Protein 7SNE (pdb70)

CATH classification: 3.90.210.10

Secondary structure (DSSP, 8-state):
---SEEEEEESS-HHHHHHH-EE-SSSB--HHHHHTTSSSTTTTS-BSEEEEES-HHHHHHHHHHHHHHHHHHHHTTSS---EEEEEEEEE--TTEEEHHHHHHHHHHHH--STTTSS--TTTTTTTEEEEESEE-GGGEEEEEEEEE-TTT--EEEEEEE-TT--------BSS-----/-PPPSEEEEEESS-HHHHHHH-EE-SSSB--HHHHHTTSSSTTTTS-BSEEEEES-HHHHHHHHHHHHHHHHHHHHHTSS---EEEEEEEEE--TTEEEHHHHHHHHHHHHS-HHHHHHTTSTTTTTTEEEEESEE-GGGEEEEEEEEE-TTT--EEEEEEE-TT--------BSS-----/-PPPSEEEEEESS-HHHHHHH-EE-SSSB--HHHHHTTSSSTTTTS-BSEEEEES-HHHHHHHHHHHHHHHHHHHHTT---SSEEEEEEEEE--TTEEEHHHHHHHHHHHH--GGG---SS-SS--TTEEEEESEE-GGGEEEEEEEEE-TTT--EEEEEEE-TT--------BSS----/-PPPSEEEEEESS-HHHHHHH-EE-SSSB--HHHHHTTSSSTTTTS-BSEEEEES-HHHHHHHHHHHHHHHHHHHHHS---SSEEEEEEEEE--TTEEEHHHHHHHHHHHH--GGG---SS-SS--TTEEEEESEE-GGGEEEEEEEEE-TTT--EEEEEEE-TT--------BSS-----

InterPro domains:
  IPR003898 Bordetella pertussis toxin A [PF02917] (36-268)
  IPR003898 Bordetella pertussis toxin A [PR01395] (35-58)
  IPR003898 Bordetella pertussis toxin A [PR01395] (75-95)
  IPR003898 Bordetella pertussis toxin A [PR01395] (112-133)
  IPR003898 Bordetella pertussis toxin A [PR01395] (159-183)
  IPR003898 Bordetella pertussis toxin A [PR01395] (188-212)
  IPR003898 Bordetella pertussis toxin A [PR01395] (235-252)

GO terms:
  GO:0141104 symbiont-mediated activation of host G protein-coupled receptor signal transduction (P, EXP)

Organism: Bordetella pertussis (strain Tohama I / ATCC BAA-589 / NCTC 13251) (NCBI:txid257313)

Radius of gyration: 31.83 Å; Cα contacts (8 Å, |Δi|>4): 1635; chains: 4; bounding box: 55×94×97 Å

Nearest PDB structures (foldseek):
  7skk-assembly2_B  TM=9.875E-01  e=7.026E-40  Bordetella pertussis
  7sky-assembly4_D  TM=9.890E-01  e=5.753E-39  Bordetella pertussis
  6ro0-assembly1_A  TM=9.186E-01  e=8.438E-35  Bordetella pertussis
  6ro0-assembly1_G  TM=9.194E-01  e=9.623E-35  Bordetella pertussis
  1bcp-assembly1_A  TM=9.148E-01  e=1.094E-33  Bordetella pertussis

B-factor: mean 13.51, std 10.19, range [3.45, 86.21]

Foldseek 3Di:
DFAQKWKDKDQDDCVCCLAANDFQQADADDLVCVVVPAQPDVHVSHYQWDKTFPDLVVNVVVQVVVLVVLLVCVVVVNHLSKGKMKMWMFGAAAQKFQSQQQVQVCCVVPNDCVCNPPPDCVRRSNTMIIRGRGRGSQGTFKMKMWIARSHPRDIDIDMGGRPNHDDDDHGYRPHHDDDD/DFFAFKWKDKDQDDCVCCLAANDFQQADADDLVCVVVPAQPDVHVSHYQWDKIFPDLVVNVVVQVVVLVVLLVCVVVPDHQSKGKMKMWMFGAAAQKFQSLQQVLVCCVVPNDDVCNVVSPDCPRSNTMIIRGRGRGSQGTFKMKMWIARSNVRDIDIDMDTRPNHDDDDHHYRPHHDDDD/DDFFQKWKAKDQDDCVVCLAFNDFAQADPDQLQCVVVPQCPDVHVSHYQWDKTFNDLVVNVVVVVVVQVVQLVCVVVVNHPFWGKMKMWMFGAAAQKFQSQQQVVVNCVVPNDPPNDDDPDDPDDSRGMIIRGGGGGSQGTFKMWMWIAGSPPGDIDIDIDTRPSHDPDDGGYHPHHDDD/DDFAQKWKAKDQDDCVCCLQFNDFAQADPDQLQCVVVVQCPDVHVSHYQWDKTFNDLVVNVVVLVVVQVVQVCCVPVDNHDFWGKIKMWMFGAAAQKFQSQQQVVVNCVVPNDPPNDDPPDDPDDSGGMIIRGGTGGSQGTFKMWMWTAHPPPGDIDIDIGTRPSHDDDDGGYRPHHDDDD

Sequence (722 aa):
DPPATVYRYDSRPPEDVFQNGFTTAWGNNDNVLEEHLTGRSSQVGSSSNSAFVSTSSSRRYTEVYLEHRMQEAVEAERAGRGTGHFIGYIYEVRADNNNFYGAASSYFEYVDTYGDNAGRILAGALATYQSEYLAHRRIPPENIRRVTRVYHNGITGEETTTTTEYSSNARYVSQQTRANPNPYTSRGDPPATVYRYDSRPPEDVFQNGFTTAWGNNDNVLEHLTGRSSQVGSSSNSAFVSTSSSRRYTEVYLEHRMQEAVEAERAGRGTGHFIGYIYEVRADNNFYGAASSYFEEYVDTYGDNAGRILAGALATYQSEYLAHRRIPPENIRRVTRVYHNGITGETTTTEYSNARYVSQQTRANPNPYTSRGDPPATVYRYDSRPPEEDDVFQNGFTAWGNNDNVLEHLTGGRSSSQVGSSSNSAFVSTSSSRRYTEVYLEHRMQEAVEAERAGRGTGHFIGYIYEVRADNNNFYGAASSSYFEYVVDTYGDNAGRILAGALATYQSEYLAHRRIPPPENIIRRVTRVYHHNGITGETTTTEYSNARYVSQQQTRANPNPYTSGDPPATVYRYDSRPPEDVFQNGFTAWGNNDNVLEHLTGRSSSQVGSSNSAFVSTSSSRRRYTEEVYLEHRMQEAVEAERAGRGTGHFIGYIYEVRADNNNNFYGAASSSYFEYVDTYGDNAGRILAGALATYQSEYLAHRRIPPENIRRRVTRVYHNGITGETTTTEYSNARRYVSSQQQQTRANPNPYTSR

Structure (mmCIF, N/CA/C/O backbone):
data_7SNE
#
_entry.id   7SNE
#
_cell.length_a   34.685
_cell.length_b   67.640
_cell.length_c   71.625
_cell.angle_alpha   91.550
_cell.angle_beta   90.215
_cell.angle_gamma   91.075
#
_symmetry.space_group_name_H-M   'P 1'
#
loop_
_entity.id
_entity.type
_entity.pdbx_description
1 polymer 'Pertussis toxin subunit 1'
2 non-polymer '[(2R,3S,4R,5R)-5-(6-amino-9H-purin-9-yl)-3,4-dihydroxyoxolan-2-yl]methyl [(2R,3S,4R,5S)-5-(3-carbamoylanilino)-3,4-dihydroxyoxolan-2-yl]methyl dihydrogen diphosphate (non-preferred name)'
3 water water
#
loop_
_atom_site.group_PDB
_atom_site.id
_atom_site.type_symbol
_atom_site.label_atom_id
_atom_site.label_alt_id
_atom_site.label_comp_id
_atom_site.label_asym_id
_atom_site.label_entity_id
_atom_site.label_seq_id
_atom_site.pdbx_PDB_ins_code
_atom_site.Cartn_x
_atom_site.Cartn_y
_atom_site.Cartn_z
_atom_site.occupancy
_atom_site.B_iso_or_equiv
_atom_site.auth_seq_id
_atom_site.auth_comp_id
_atom_site.auth_asym_id
_atom_site.auth_atom_id
_atom_site.pdbx_PDB_model_num
ATOM 1 N N . ASP A 1 4 ? 16.04200 26.96700 29.10300 1.000 18.52615 2 ASP A N 1
ATOM 2 C CA . ASP A 1 4 ? 14.89100 27.84700 28.92800 1.000 15.36246 2 ASP A CA 1
ATOM 3 C C . ASP A 1 4 ? 13.97800 27.28200 27.83200 1.000 12.51005 2 ASP A C 1
ATOM 4 O O . ASP A 1 4 ? 14.38100 26.41200 27.06500 1.000 16.70965 2 ASP A O 1
ATOM 13 N N . PRO A 1 5 ? 12.73600 27.75000 27.75300 1.000 12.12521 3 PRO A N 1
ATOM 14 C CA . PRO A 1 5 ? 11.87700 27.35200 26.63100 1.000 12.75623 3 PRO A CA 1
ATOM 15 C C . PRO A 1 5 ? 12.48700 27.80600 25.31800 1.000 10.23119 3 PRO A C 1
ATOM 16 O O . PRO A 1 5 ? 13.27400 28.76800 25.28200 1.000 9.85716 3 PRO A O 1
ATOM 27 N N . PRO A 1 6 ? 12.16600 27.13600 24.21800 1.000 9.49807 4 PRO A N 1
ATOM 28 C CA . PRO A 1 6 ? 12.81300 27.47800 22.94800 1.000 8.01353 4 PRO A CA 1
ATOM 29 C C . PRO A 1 6 ? 12.40800 28.84900 22.44300 1.000 6.25908 4 PRO A C 1
ATOM 30 O O . PRO A 1 6 ? 11.25900 29.26800 22.58900 1.000 7.62285 4 PRO A O 1
ATOM 41 N N . ALA A 1 7 ? 13.36600 29.53100 21.81300 1.000 6.45268 5 ALA A N 1
ATOM 42 C CA . ALA A 1 7 ? 13.10300 30.74100 21.05500 1.000 6.86428 5 ALA A CA 1
ATOM 43 C C . ALA A 1 7 ? 12.73100 30.45800 19.61400 1.000 5.94947 5 ALA A C 1
ATOM 44 O O . ALA A 1 7 ? 12.12400 31.32000 18.96400 1.000 5.97830 5 ALA A O 1
ATOM 51 N N . THR A 1 8 ? 13.04300 29.26600 19.11100 1.000 5.42923 6 THR A N 1
ATOM 52 C CA . THR A 1 8 ? 12.83900 28.93000 17.71100 1.000 5.38535 6 THR A CA 1
ATOM 53 C C . THR A 1 8 ? 12.14500 27.59000 17.62600 1.000 5.26374 6 THR A C 1
ATOM 54 O O . THR A 1 8 ? 12.52300 26.64400 18.32100 1.000 6.21464 6 THR A O 1
ATOM 65 N N . VAL A 1 9 ? 11.08500 27.53100 16.81500 1.000 4.87946 7 VAL A N 1
ATOM 66 C CA . VAL A 1 9 ? 10.40200 26.30000 16.50300 1.000 5.44195 7 VAL A CA 1
ATOM 67 C C . VAL A 1 9 ? 10.20500 26.24700 14.99400 1.000 4.16224 7 VAL A C 1
ATOM 68 O O . VAL A 1 9 ? 10.44000 27.22000 14.28000 1.000 5.81124 7 VAL A O 1
ATOM 81 N N . TYR A 1 10 ? 9.73300 25.10900 14.52200 1.000 4.17169 8 TYR A N 1
ATOM 82 C CA . TYR A 1 10 ? 9.61200 24.80600 13.11000 1.000 4.63625 8 TYR A CA 1
ATOM 83 C C . TYR A 1 10 ? 8.22700 24.22500 12.82400 1.000 3.90480 8 TYR A C 1
ATOM 84 O O . TYR A 1 10 ? 7.62000 23.56400 13.66900 1.000 4.78527 8 TYR A O 1
ATOM 102 N N . ARG A 1 11 ? 7.73100 24.45700 11.61200 1.000 4.58415 9 ARG A N 1
ATOM 103 C CA . ARG A 1 11 ? 6.42600 23.90800 11.22000 1.000 4.80761 9 ARG A CA 1
ATOM 104 C C . ARG A 1 11 ? 6.46200 23.47200 9.76800 1.000 3.45169 9 ARG A C 1
ATOM 105 O O . ARG A 1 11 ? 6.77700 24.27600 8.88000 1.000 4.85810 9 ARG A O 1
ATOM 126 N N . TYR A 1 12 ? 6.12900 22.20500 9.52000 1.000 4.65620 10 TYR A N 1
ATOM 127 C CA . TYR A 1 12 ? 5.85200 21.75300 8.16900 1.000 5.30999 10 TYR A CA 1
ATOM 128 C C . TYR A 1 12 ? 4.42600 22.14200 7.78300 1.000 4.38159 10 TYR A C 1
ATOM 129 O O . TYR A 1 12 ? 3.49500 21.95700 8.56900 1.000 5.12697 10 TYR A O 1
ATOM 147 N N . ASP A 1 13 ? 4.25200 22.63600 6.55500 1.000 4.67195 11 ASP A N 1
ATOM 148 C CA . ASP A 1 13 ? 2.95300 23.00300 6.02700 1.000 4.49985 11 ASP A CA 1
ATOM 149 C C . ASP A 1 13 ? 3.03100 22.90500 4.50300 1.000 4.54820 11 ASP A C 1
ATOM 150 O O . ASP A 1 13 ? 4.11500 23.01500 3.90800 1.000 6.39900 11 ASP A O 1
ATOM 159 N N . SER A 1 14 ? 1.87500 22.67000 3.87200 1.000 5.57971 12 SER A N 1
ATOM 160 C CA . SER A 1 14 ? 1.83800 22.62600 2.42600 1.000 7.12101 12 SER A CA 1
ATOM 161 C C . SER A 1 14 ? 1.68600 24.01000 1.76400 1.000 5.63706 12 SER A C 1
ATOM 162 O O . SER A 1 14 ? 1.81000 24.13000 0.55000 1.000 7.39835 12 SER A O 1
ATOM 170 N N . ARG A 1 15 ? 1.43200 25.02000 2.56500 1.000 6.68187 13 ARG A N 1
ATOM 171 C CA . ARG A 1 15 ? 1.08700 26.31000 1.98500 1.000 5.85957 13 ARG A CA 1
ATOM 172 C C . ARG A 1 15 ? 2.33000 27.19300 1.79900 1.000 6.14292 13 ARG A C 1
ATOM 173 O O . ARG A 1 15 ? 3.24400 27.15900 2.62500 1.000 6.78665 13 ARG A O 1
ATOM 194 N N . PRO A 1 16 ? 2.34700 27.98200 0.72300 1.000 7.13997 14 PRO A N 1
ATOM 195 C CA . PRO A 1 16 ? 3.56300 28.70900 0.32400 1.000 8.00302 14 PRO A CA 1
ATOM 196 C C . PRO A 1 16 ? 3.71900 30.03000 1.05300 1.000 6.47546 14 PRO A C 1
ATOM 197 O O . PRO A 1 16 ? 2.76900 30.56500 1.64600 1.000 7.76809 14 PRO A O 1
ATOM 208 N N . PRO A 1 17 ? 4.91400 30.62100 0.97300 1.000 7.39089 15 PRO A N 1
ATOM 209 C CA . PRO A 1 17 ? 5.18000 31.85200 1.72000 1.000 7.12575 15 PRO A CA 1
ATOM 210 C C . PRO A 1 17 ? 4.39800 33.05600 1.23200 1.000 8.07754 15 PRO A C 1
ATOM 211 O O . PRO A 1 17 ? 4.20400 33.97900 2.02200 1.000 7.94854 15 PRO A O 1
ATOM 222 N N . GLU A 1 18 ? 3.94300 33.09700 -0.02100 1.000 9.75411 16 GLU A N 1
ATOM 223 C CA . GLU A 1 18 ? 3.08100 34.20200 -0.43900 1.000 10.53037 16 GLU A CA 1
ATOM 224 C C . GLU A 1 18 ? 1.85800 34.32300 0.46200 1.000 11.37696 16 GLU A C 1
ATOM 225 O O . GLU A 1 18 ? 1.32600 35.42500 0.65200 1.000 11.45790 16 GLU A O 1
ATOM 237 N N . ASP A 1 19 ? 1.38600 33.19900 0.99500 1.000 9.44860 17 ASP A N 1
ATOM 238 C CA . ASP A 1 19 ? 0.32900 33.19800 1.99900 1.000 8.46629 17 ASP A CA 1
ATOM 239 C C . ASP A 1 19 ? 0.92600 33.41400 3.38600 1.000 7.16829 17 ASP A C 1
ATOM 240 O O . ASP A 1 19 ? 0.71100 34.45100 4.01700 1.000 7.76231 17 ASP A O 1
ATOM 249 N N . VAL A 1 20 ? 1.76100 32.47900 3.82800 1.000 6.83439 18 VAL A N 1
ATOM 250 C CA . VAL A 1 20 ? 2.18600 32.41600 5.22900 1.000 7.86823 18 VAL A CA 1
ATOM 251 C C . VAL A 1 20 ? 2.99700 33.64600 5.65000 1.000 6.16571 18 VAL A C 1
ATOM 252 O O . VAL A 1 20 ? 2.83400 34.15300 6.76600 1.000 6.35828 18 VAL A O 1
ATOM 265 N N . PHE A 1 21 ? 3.92000 34.12600 4.80600 1.000 5.73740 19 PHE A N 1
ATOM 266 C CA . PHE A 1 21 ? 4.76400 35.24500 5.23700 1.000 7.61291 19 PHE A CA 1
ATOM 267 C C . PHE A 1 21 ? 3.96700 36.53300 5.42700 1.000 6.02524 19 PHE A C 1
ATOM 268 O O . PHE A 1 21 ? 4.36700 37.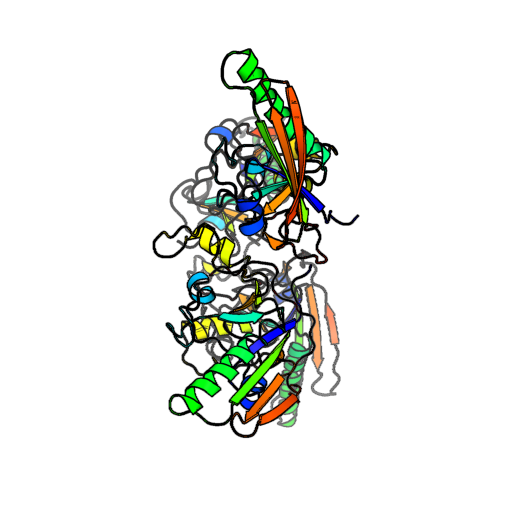40300 6.21800 1.000 7.47160 19 PHE A O 1
ATOM 285 N N . GLN A 1 22 ? 2.84600 36.68300 4.71400 1.000 7.38698 20 GLN A N 1
ATOM 286 C CA . GLN A 1 22 ? 1.97800 37.85100 4.85700 1.000 7.64071 20 GLN A CA 1
ATOM 287 C C . GLN A 1 22 ? 0.92100 37.65900 5.93600 1.000 6.98520 20 GLN A C 1
ATOM 288 O O . GLN A 1 22 ? 0.62300 38.60100 6.68400 1.000 7.98186 20 GLN A O 1
ATOM 302 N N . ASN A 1 23 ? 0.32800 36.47100 6.00000 1.000 7.30681 21 ASN A N 1
ATOM 303 C CA . ASN A 1 23 ? -0.87600 36.24700 6.78900 1.000 8.08373 21 ASN A CA 1
ATOM 304 C C . ASN A 1 23 ? -0.61500 35.48000 8.07100 1.000 7.53707 21 ASN A C 1
ATOM 305 O O . ASN A 1 23 ? -1.49500 35.43100 8.94100 1.000 9.63838 21 ASN A O 1
ATOM 316 N N . GLY A 1 24 ? 0.57700 34.92200 8.21300 1.000 6.69857 22 GLY A N 1
ATOM 317 C CA . GLY A 1 24 ? 0.89700 34.05100 9.31600 1.000 7.24768 22 GLY A CA 1
ATOM 318 C C . GLY A 1 24 ? 0.13400 32.74600 9.19200 1.000 5.72410 22 GLY A C 1
ATOM 319 O O . GLY A 1 24 ? -0.41900 32.40100 8.14700 1.000 7.81084 22 GLY A O 1
ATOM 323 N N . PHE A 1 25 ? 0.11800 32.00800 10.28900 1.000 6.28917 23 PHE A N 1
ATOM 324 C CA . PHE A 1 25 ? -0.73300 30.83700 10.40300 1.000 5.67067 23 PHE A CA 1
ATOM 325 C C . PHE A 1 25 ? -1.93800 31.18600 11.26400 1.000 5.47445 23 PHE A C 1
ATOM 326 O O . PHE A 1 25 ? -1.81000 31.86900 12.28600 1.000 7.12939 23 PHE A O 1
ATOM 343 N N . THR A 1 26 ? -3.10700 30.72300 10.84300 1.000 5.95317 24 THR A N 1
ATOM 344 C CA A THR A 1 26 ? -4.32900 30.83100 11.62700 0.696 5.46171 24 THR A CA 1
ATOM 345 C CA B THR A 1 26 ? -4.31200 30.82300 11.65200 0.304 5.48304 24 THR A CA 1
ATOM 346 C C . THR A 1 26 ? -4.83500 29.42300 11.93400 1.000 5.90718 24 THR A C 1
ATOM 347 O O . THR A 1 26 ? -4.85700 28.56400 11.05200 1.000 6.32245 24 THR A O 1
ATOM 368 N N . ALA A 1 27 ? -5.23400 29.18300 13.18500 1.000 5.79910 25 ALA A N 1
ATOM 369 C CA . ALA A 1 27 ? -5.77700 27.88200 13.56400 1.000 6.32575 25 ALA A CA 1
ATOM 370 C C . ALA A 1 27 ? -7.07800 27.60400 12.80900 1.000 6.00941 25 ALA A C 1
ATOM 371 O O . ALA A 1 27 ? -7.74700 28.50400 12.30500 1.000 7.13179 25 ALA A O 1
ATOM 378 N N . TRP A 1 28 ? -7.41300 26.31800 12.70600 1.000 5.91869 26 TRP A N 1
ATOM 379 C CA . TRP A 1 28 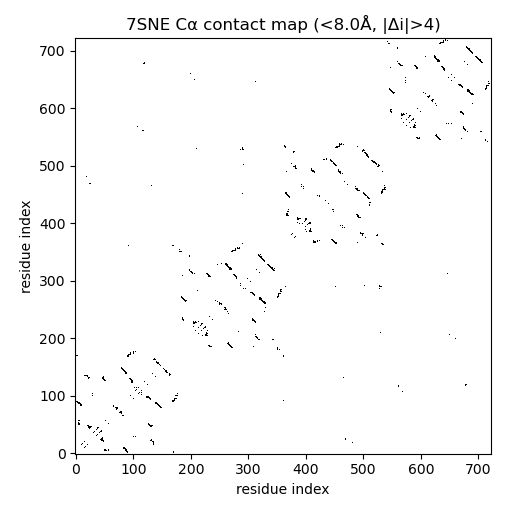? -8.64500 25.91400 12.02100 1.000 6.00225 26 TRP A CA 1
ATOM 380 C C . TRP A 1 28 ? -9.89600 26.55000 12.61700 1.000 6.53508 26 TRP A C 1
ATOM 381 O O . TRP A 1 28 ? -10.80900 26.92300 11.87400 1.000 9.85564 26 TRP A O 1
ATOM 402 N N . GLY A 1 29 ? -9.97400 26.64800 13.93400 1.000 7.69974 27 GLY A N 1
ATOM 403 C CA . GLY A 1 29 ? -11.22100 27.02300 14.55000 1.000 8.02532 27 GLY A CA 1
ATOM 404 C C . GLY A 1 29 ? -11.11800 27.30300 16.02900 1.000 9.04507 27 GLY A C 1
ATOM 405 O O . GLY A 1 29 ? -10.08300 27.75600 16.52700 1.000 8.13452 27 GLY A O 1
ATOM 409 N N . ASN A 1 30 ? -12.21600 27.06300 16.74500 1.000 8.96990 28 ASN A N 1
ATOM 410 C CA . ASN A 1 30 ? -12.33200 27.48000 18.13100 1.000 9.79929 28 ASN A CA 1
ATOM 411 C C . ASN A 1 30 ? -12.36100 26.30500 19.09100 1.000 8.86454 28 ASN A C 1
ATOM 412 O O . ASN A 1 30 ? -12.78000 26.46200 20.24000 1.000 12.67846 28 ASN A O 1
ATOM 423 N N . ASN A 1 31 ? -11.94900 25.12500 18.64000 1.000 8.38357 29 ASN A N 1
ATOM 424 C CA . ASN A 1 31 ? -11.87400 23.95800 19.52000 1.000 10.15270 29 ASN A CA 1
ATOM 425 C C . ASN A 1 31 ? -10.61600 24.05600 20.37100 1.000 10.12640 29 ASN A C 1
ATOM 426 O O . ASN A 1 31 ? -9.51400 23.71200 19.93100 1.000 7.28201 29 ASN A O 1
ATOM 437 N N . ASP A 1 32 ? -10.80000 24.48800 21.61300 1.000 11.25692 30 ASP A N 1
ATOM 438 C CA . ASP A 1 32 ? -9.70900 24.79500 22.51400 1.000 11.25902 30 ASP A CA 1
ATOM 439 C C . ASP A 1 32 ? -9.27700 23.59700 23.34300 1.000 7.80363 30 ASP A C 1
ATOM 440 O O . ASP A 1 32 ? -8.55000 23.77400 24.32300 1.000 12.20715 30 ASP A O 1
ATOM 449 N N . ASN A 1 33 ? -9.70600 22.38700 22.98800 1.000 8.79313 31 ASN A N 1
ATOM 450 C CA . ASN A 1 33 ? -9.36600 21.20200 23.77300 1.000 8.30558 31 ASN A CA 1
ATOM 451 C C . ASN A 1 33 ? -7.96600 20.68300 23.40400 1.000 7.36959 31 ASN A C 1
ATOM 452 O O . ASN A 1 33 ? -7.76400 20.14100 22.31400 1.000 6.93664 31 ASN A O 1
ATOM 463 N N . VAL A 1 34 ? -7.01200 20.80300 24.33600 1.000 7.38660 32 VAL A N 1
ATOM 464 C CA . VAL A 1 34 ? -5.61000 20.43700 24.09200 1.000 8.27670 32 VAL A CA 1
ATOM 465 C C . VAL A 1 34 ? -5.47700 18.95500 23.78500 1.000 7.71700 32 VAL A C 1
ATOM 466 O O . VAL A 1 34 ? -4.59600 18.53400 23.02300 1.000 7.42040 32 VAL A O 1
ATOM 479 N N . LEU A 1 35 ? -6.27000 18.13100 24.46600 1.000 7.18999 33 LEU A N 1
ATOM 480 C CA . LEU A 1 35 ? -6.14400 16.69000 24.31200 1.000 7.32865 33 LEU A CA 1
ATOM 481 C C . LEU A 1 35 ? -6.61000 16.26000 22.93000 1.000 6.57076 33 LEU A C 1
ATOM 482 O O . LEU A 1 35 ? -5.96900 15.42500 22.27900 1.000 7.57667 33 LEU A O 1
ATOM 498 N N . GLU A 1 36 ? -7.72700 16.81900 22.45700 1.000 7.22724 34 GLU A N 1
ATOM 499 C CA A GLU A 1 36 ? -8.18000 16.53200 21.10000 0.528 7.01183 34 GLU A CA 1
ATOM 500 C CA B GLU A 1 36 ? -8.16700 16.50900 21.10400 0.472 6.41410 34 GLU A CA 1
ATOM 501 C C . GLU A 1 36 ? -7.14100 16.95600 20.06200 1.000 5.90801 34 GLU A C 1
ATOM 502 O O . GLU A 1 36 ? -6.95900 16.27900 19.03700 1.000 6.94127 34 GLU A O 1
ATOM 525 N N . HIS A 1 37 ? -6.46700 18.08300 20.29700 1.000 6.01973 35 HIS A N 1
ATOM 526 C CA . HIS A 1 37 ? -5.43700 18.48900 19.35700 1.000 7.09762 35 HIS A CA 1
ATOM 527 C C . HIS A 1 37 ? -4.27700 17.51300 19.36500 1.000 4.86289 35 HIS A C 1
ATOM 528 O O . HIS A 1 37 ? -3.85700 17.01700 18.30700 1.000 5.60992 35 HIS A O 1
ATOM 541 N N . LEU A 1 38 ? -3.73200 17.23900 20.54300 1.000 5.65566 36 LEU A N 1
ATOM 542 C CA . LEU A 1 38 ? -2.48900 16.48400 20.58700 1.000 5.87216 36 LEU A CA 1
ATOM 543 C C . LEU A 1 38 ? -2.68100 15.05400 20.13000 1.000 5.32009 36 LEU A C 1
ATOM 544 O O . LEU A 1 38 ? -1.72500 14.46700 19.59600 1.000 6.13973 36 LEU A O 1
ATOM 560 N N . THR A 1 39 ? -3.88000 14.48800 20.30900 1.000 6.58918 37 THR A N 1
ATOM 561 C CA . THR A 1 39 ? -4.12400 13.10600 19.92500 1.000 7.68315 37 THR A CA 1
ATOM 562 C C . THR A 1 39 ? -4.61100 12.97100 18.49300 1.000 7.03866 37 THR A C 1
ATOM 563 O O . THR A 1 39 ? -4.91700 11.85400 18.06100 1.000 9.25110 37 THR A O 1
ATOM 574 N N . GLY A 1 40 ? -4.67700 14.06100 17.73800 1.000 7.19519 38 GLY A N 1
ATOM 575 C CA . GLY A 1 40 ? -4.94600 13.96300 16.32000 1.000 6.77158 38 GLY A CA 1
ATOM 576 C C . GLY A 1 40 ? -6.39900 13.95700 15.94900 1.000 7.41539 38 GLY A C 1
ATOM 577 O O . GLY A 1 40 ? -6.73700 13.43900 14.88100 1.000 9.55924 38 GLY A O 1
ATOM 581 N N . ARG A 1 41 ? -7.27100 14.51000 16.79200 1.000 7.57303 39 ARG A N 1
ATOM 582 C CA . ARG A 1 41 ? -8.69400 14.50500 16.53200 1.000 8.89253 39 ARG A CA 1
ATOM 583 C C . ARG A 1 41 ? -9.21400 15.79300 15.91300 1.000 8.66420 39 ARG A C 1
ATOM 584 O O . ARG A 1 41 ? -10.23800 15.74200 15.23700 1.000 8.95305 39 ARG A O 1
ATOM 605 N N . SER A 1 42 ? -8.54900 16.93600 16.07900 1.000 6.73516 40 SER A N 1
ATOM 606 C CA . SER A 1 42 ? -9.14600 18.22400 15.73300 1.000 7.04059 40 SER A CA 1
ATOM 607 C C . SER A 1 42 ? -8.41700 18.95700 14.61400 1.000 7.78561 40 SER A C 1
ATOM 608 O O . SER A 1 42 ? -8.78700 20.10300 14.30600 1.000 7.55304 40 SER A O 1
ATOM 616 N N . SER A 1 43 ? -7.44300 18.32700 13.96400 1.000 7.13705 41 SER A N 1
ATOM 617 C CA . SER A 1 43 ? -6.74800 18.93600 12.83900 1.000 7.87532 41 SER A CA 1
ATOM 618 C C . SER A 1 43 ? -7.41700 18.52000 11.51800 1.000 8.12731 41 SER A C 1
ATOM 619 O O . SER A 1 43 ? -8.56500 18.06600 11.49800 1.000 9.06102 41 SER A O 1
ATOM 627 N N . GLN A 1 44 ? -6.71300 18.70000 10.40000 1.000 7.10278 42 GLN A N 1
ATOM 628 C CA . GLN A 1 44 ? -7.32500 18.59700 9.07900 1.000 9.06485 42 GLN A CA 1
ATOM 629 C C . GLN A 1 44 ? -8.03100 17.25900 8.84900 1.000 9.75893 42 GLN A C 1
ATOM 630 O O . GLN A 1 44 ? -9.14500 17.23100 8.31500 1.000 10.72206 42 GLN A O 1
ATOM 644 N N . VAL A 1 45 ? -7.38600 16.13400 9.18100 1.000 9.22493 43 VAL A N 1
ATOM 645 C CA . VAL A 1 45 ? -7.97600 14.82100 8.91000 1.000 9.46282 43 VAL A CA 1
ATOM 646 C C . VAL A 1 45 ? -9.02700 14.42600 9.93700 1.000 9.58715 43 VAL A C 1
ATOM 647 O O . VAL A 1 45 ? -9.63000 13.34800 9.80300 1.000 13.87468 43 VAL A O 1
ATOM 660 N N . GLY A 1 46 ? -9.24300 15.24600 10.97000 1.000 9.21953 44 GLY A N 1
ATOM 661 C CA . GLY A 1 46 ? -10.29700 15.02000 11.94300 1.000 9.44252 44 GLY A CA 1
ATOM 662 C C . GLY A 1 46 ? -11.42100 16.04000 11.85300 1.000 10.13755 44 GLY A C 1
ATOM 663 O O . GLY A 1 46 ? -12.01700 16.21400 10.78800 1.000 12.78792 44 GLY A O 1
ATOM 667 N N . SER A 1 47 ? -11.68700 16.75000 12.95400 1.000 9.18384 45 SER A N 1
ATOM 668 C CA . SER A 1 47 ? -12.77000 17.72500 12.99100 1.000 9.79790 45 SER A CA 1
ATOM 669 C C . SER A 1 47 ? -12.38300 19.09000 12.43700 1.000 8.92883 45 SER A C 1
ATOM 670 O O . SER A 1 47 ? -13.26700 19.95100 12.31100 1.000 10.44304 45 SER A O 1
ATOM 678 N N . SER A 1 48 ? -11.10200 19.30500 12.12500 1.000 9.34389 46 SER A N 1
ATOM 679 C CA A SER A 1 48 ? -10.66400 20.50000 11.39700 0.258 6.37235 46 SER A CA 1
ATOM 680 C CA B SER A 1 48 ? -10.64700 20.49500 11.41100 0.742 9.77078 46 SER A CA 1
ATOM 681 C C . SER A 1 48 ? -11.16900 21.78000 12.06000 1.000 7.48078 46 SER A C 1
ATOM 682 O O . SER A 1 48 ? -11.65100 22.70300 11.39600 1.000 9.60974 46 SER A O 1
ATOM 697 N N . ASN A 1 49 ? -11.05500 21.84000 13.38800 1.000 7.57943 47 ASN A N 1
ATOM 698 C CA . ASN A 1 49 ? -11.54700 22.99300 14.13500 1.000 7.63955 47 ASN A CA 1
ATOM 699 C C . ASN A 1 49 ? -10.63100 23.36700 15.30300 1.000 6.51335 47 ASN A C 1
ATOM 700 O O . ASN A 1 49 ? -10.99800 24.22900 16.10800 1.000 6.76152 47 ASN A O 1
ATOM 711 N N . SER A 1 50 ? -9.42500 22.80500 15.39100 1.000 7.05003 48 SER A N 1
ATOM 712 C CA . SER A 1 50 ? -8.53600 23.10100 16.50500 1.000 5.76173 48 SER A CA 1
ATOM 713 C C . SER A 1 50 ? -8.22000 24.58800 16.58900 1.000 5.33303 48 SER A C 1
ATOM 714 O O . SER A 1 50 ? -8.04500 25.26400 15.56500 1.000 6.39175 48 SER A O 1
ATOM 722 N N . ALA A 1 51 ? -8.08100 25.07700 17.82400 1.000 5.09289 49 ALA A N 1
ATOM 723 C CA . ALA A 1 51 ? -7.61000 26.42500 18.08200 1.000 6.00104 49 ALA A CA 1
ATOM 724 C C . ALA A 1 51 ? -6.08400 26.50100 18.22200 1.000 5.11876 49 ALA A C 1
ATOM 725 O O . ALA A 1 51 ? -5.58200 27.54400 18.65300 1.000 6.03550 49 ALA A O 1
ATOM 732 N N . PHE A 1 52 ? -5.35800 25.42200 17.91100 1.000 5.15265 50 PHE A N 1
ATOM 733 C CA . PHE A 1 52 ? -3.90800 25.37900 18.08200 1.000 5.39396 50 PHE A CA 1
ATOM 734 C C . PHE A 1 52 ? -3.22800 25.14800 16.74400 1.000 3.87911 50 PHE A C 1
ATOM 735 O O . PHE A 1 52 ? -3.76500 24.48100 15.86000 1.000 5.24526 50 PHE A O 1
ATOM 752 N N . VAL A 1 53 ? -2.00300 25.64900 16.63200 1.000 4.60772 51 VAL A N 1
ATOM 753 C CA . VAL A 1 53 ? -1.13500 25.40800 15.48200 1.000 4.99295 51 VAL A CA 1
ATOM 754 C C . VAL A 1 53 ? 0.13500 24.73200 16.00300 1.000 4.06820 51 VAL A C 1
ATOM 755 O O . VAL A 1 53 ? 0.88900 25.34400 16.77000 1.000 4.98207 51 VAL A O 1
ATOM 768 N N . SER A 1 54 ? 0.34800 23.47600 15.61700 1.000 3.93162 52 SER A N 1
ATOM 769 C CA . SER A 1 54 ? 1.53200 22.75900 16.07600 1.000 4.67259 52 SER A CA 1
ATOM 770 C C . SER A 1 54 ? 2.80600 23.24800 15.39800 1.000 3.59943 52 SER A C 1
ATOM 771 O O . SER A 1 54 ? 2.84400 23.58000 14.21100 1.000 4.22935 52 SER A O 1
ATOM 779 N N . THR A 1 55 ? 3.87500 23.21200 16.19200 1.000 4.15516 53 THR A N 1
ATOM 780 C CA . THR A 1 55 ? 5.24800 23.44500 15.79500 1.000 4.32265 53 THR A CA 1
ATOM 781 C C . THR A 1 55 ? 6.12800 22.47700 16.58000 1.000 3.95312 53 THR A C 1
ATOM 782 O O . THR A 1 55 ? 5.67800 21.85000 17.54000 1.000 4.42768 53 THR A O 1
ATOM 793 N N . SER A 1 56 ? 7.40000 22.37400 16.18900 1.000 4.92472 54 SER A N 1
ATOM 794 C CA . SER A 1 56 ? 8.36600 21.54600 16.91400 1.000 4.46612 54 SER A CA 1
ATOM 795 C C . SER A 1 56 ? 9.62200 22.35000 17.24400 1.000 4.81319 54 SER A C 1
ATOM 796 O O . SER A 1 56 ? 10.12100 23.10000 16.39900 1.000 5.26584 54 SER A O 1
ATOM 804 N N . SER A 1 57 ? 10.19200 22.13800 18.43900 1.000 4.82271 55 SER A N 1
ATOM 805 C CA . SER A 1 57 ? 11.53100 22.65800 18.68500 1.000 5.65080 55 SER A CA 1
ATOM 806 C C . SER A 1 57 ? 12.59600 21.88700 17.92700 1.000 6.07278 55 SER A C 1
ATOM 807 O O . SER A 1 57 ? 13.73500 22.37000 17.83500 1.000 6.51214 55 SER A O 1
ATOM 815 N N . SER A 1 58 ? 12.24800 20.73800 17.36300 1.000 5.00374 56 SER A N 1
ATOM 816 C CA . SER A 1 58 ? 13.17600 19.88400 16.64600 1.000 6.00430 56 SER A CA 1
ATOM 817 C C . SER A 1 58 ? 12.94100 20.06400 15.15300 1.000 5.80253 56 SER A C 1
ATOM 818 O O . SER A 1 58 ? 11.90800 19.63100 14.62400 1.000 6.31306 56 SER A O 1
ATOM 826 N N . ARG A 1 59 ? 13.89800 20.69000 14.45700 1.000 5.85070 57 ARG A N 1
ATOM 827 C CA . ARG A 1 59 ? 13.75900 20.78200 13.01100 1.000 6.32237 57 ARG A CA 1
ATOM 828 C C . ARG A 1 59 ? 13.62700 19.39700 12.39000 1.000 6.35793 57 ARG A C 1
ATOM 829 O O . ARG A 1 59 ? 12.83500 19.19000 11.45800 1.000 6.88268 57 ARG A O 1
ATOM 850 N N . ARG A 1 60 ? 14.36700 18.42500 12.91300 1.000 6.33371 58 ARG A N 1
ATOM 851 C CA . ARG A 1 60 ? 14.31700 17.08300 12.35600 1.000 8.65629 58 ARG A CA 1
ATOM 852 C C . ARG A 1 60 ? 12.90000 16.53100 12.34900 1.000 7.01419 58 ARG A C 1
ATOM 853 O O . ARG A 1 60 ? 12.53000 15.78900 11.43300 1.000 7.25780 58 ARG A O 1
ATOM 874 N N . TYR A 1 61 ? 12.13200 16.79700 13.40000 1.000 6.67829 59 TY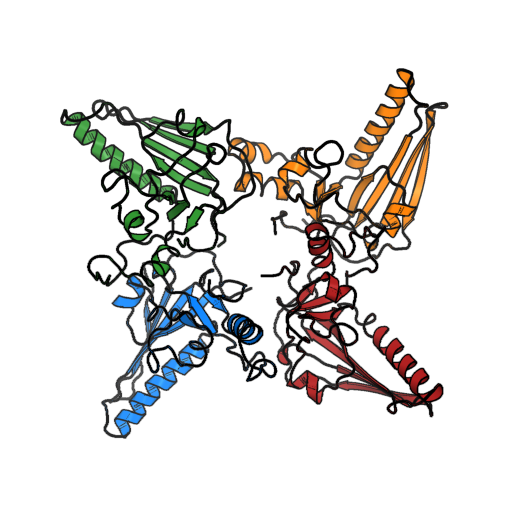R A N 1
ATOM 875 C CA . TYR A 1 61 ? 10.75400 16.31600 13.44000 1.000 6.92312 59 TYR A CA 1
ATOM 876 C C . TYR A 1 61 ? 9.98500 16.76800 12.20100 1.000 5.02257 59 TYR A C 1
ATOM 877 O O . TYR A 1 61 ? 9.23900 15.97700 11.59600 1.000 5.85538 59 TYR A O 1
ATOM 895 N N . THR A 1 62 ? 10.15700 18.03500 11.81700 1.000 5.58577 60 THR A N 1
ATOM 896 C CA . THR A 1 62 ? 9.42200 18.55400 10.66900 1.000 4.75026 60 THR A CA 1
ATOM 897 C C . THR A 1 62 ? 9.98200 18.01900 9.36100 1.000 6.71069 60 THR A C 1
ATOM 898 O O . THR A 1 62 ? 9.23900 17.89800 8.38100 1.000 6.49638 60 THR A O 1
ATOM 909 N N . GLU A 1 63 ? 11.28700 17.70600 9.32700 1.000 6.45935 61 GLU A N 1
ATOM 910 C CA . GLU A 1 63 ? 11.88300 17.08200 8.14700 1.000 7.41519 61 GLU A CA 1
ATOM 911 C C . GLU A 1 63 ? 11.37200 15.66100 7.95400 1.000 6.93219 61 GLU A C 1
ATOM 912 O O . GLU A 1 63 ? 11.11400 15.23700 6.82100 1.000 8.41147 61 GLU A O 1
ATOM 924 N N . VAL A 1 64 ? 11.23100 14.90300 9.04600 1.000 7.10691 62 VAL A N 1
ATOM 925 C CA . VAL A 1 64 ? 10.63900 13.56700 8.95900 1.000 7.21561 62 VAL A CA 1
ATOM 926 C C . VAL A 1 64 ? 9.21700 13.65900 8.41400 1.000 6.38260 62 VAL A C 1
ATOM 927 O O . VAL A 1 64 ? 8.80600 12.85200 7.56600 1.000 7.44610 62 VAL A O 1
ATOM 940 N N . TYR A 1 65 ? 8.46400 14.66700 8.86600 1.000 6.88222 63 TYR A N 1
ATOM 941 C CA . TYR A 1 65 ? 7.09800 14.87900 8.39600 1.000 5.74768 63 TYR A CA 1
ATOM 942 C C . TYR A 1 65 ? 7.08400 15.16300 6.89200 1.000 6.35241 63 TYR A C 1
ATOM 943 O O . TYR A 1 65 ? 6.39100 14.49300 6.11600 1.000 6.40966 63 TYR A O 1
ATOM 961 N N . LEU A 1 66 ? 7.93100 16.09000 6.44600 1.000 6.44241 64 LEU A N 1
ATOM 962 C CA . LEU A 1 66 ? 8.03000 16.40200 5.02400 1.000 6.87213 64 LEU A CA 1
ATOM 963 C C . LEU A 1 66 ? 8.43000 15.17400 4.20700 1.000 6.85360 64 LEU A C 1
ATOM 964 O O . LEU A 1 66 ? 7.84000 14.89000 3.15100 1.000 7.24204 64 LEU A O 1
ATOM 980 N N . GLU A 1 67 ? 9.43400 14.43200 4.68500 1.000 7.89827 65 GLU A N 1
ATOM 981 C CA . GLU A 1 67 ? 9.88200 13.24200 3.97500 1.000 7.78949 65 GLU A CA 1
ATOM 982 C C . GLU A 1 67 ? 8.76400 12.21300 3.86000 1.000 7.98334 65 GLU A C 1
ATOM 983 O O . GLU A 1 67 ? 8.62400 11.54500 2.82600 1.000 8.65712 65 GLU A O 1
ATOM 995 N N . HIS A 1 68 ? 7.96600 12.06000 4.91900 1.000 8.51556 66 HIS A N 1
ATOM 996 C CA . HIS A 1 68 ? 6.86700 11.09900 4.87800 1.000 9.57067 66 HIS A CA 1
ATOM 997 C C . HIS A 1 68 ? 5.83300 11.50100 3.83600 1.000 8.33545 66 HIS A C 1
ATOM 998 O O . HIS A 1 68 ? 5.35800 10.66500 3.05500 1.000 9.25226 66 HIS A O 1
ATOM 1011 N N . ARG A 1 69 ? 5.48700 12.78200 3.80200 1.000 7.60382 67 ARG A N 1
ATOM 1012 C CA . ARG A 1 69 ? 4.49100 13.24000 2.84800 1.000 8.79561 67 ARG A CA 1
ATOM 1013 C C . ARG A 1 69 ? 5.01800 13.13400 1.42200 1.000 9.20815 67 ARG A C 1
ATOM 1014 O O . ARG A 1 69 ? 4.27000 12.76800 0.50500 1.000 9.75170 67 ARG A O 1
ATOM 1035 N N . MET A 1 70 ? 6.30700 13.40700 1.21800 1.000 8.62084 68 MET A N 1
ATOM 1036 C CA . MET A 1 70 ? 6.87600 13.22700 -0.11600 1.000 8.93219 68 MET A CA 1
ATOM 1037 C C . MET A 1 70 ? 6.83000 11.76100 -0.53400 1.000 9.61517 68 MET A C 1
ATOM 1038 O O . MET A 1 70 ? 6.50100 11.43400 -1.68000 1.000 10.32531 68 MET A O 1
ATOM 1052 N N . GLN A 1 71 ? 7.16800 10.85700 0.38800 1.000 9.72112 69 GLN A N 1
ATOM 1053 C CA . GLN A 1 71 ? 7.13400 9.43200 0.07600 1.000 11.71876 69 GLN A CA 1
ATOM 1054 C C . GLN A 1 71 ? 5.72500 8.97000 -0.28500 1.000 12.01513 69 GLN A C 1
ATOM 1055 O O . GLN A 1 71 ? 5.56100 8.07600 -1.12300 1.000 12.88454 69 GLN A O 1
ATOM 1069 N N . GLU A 1 72 ? 4.67800 9.55600 0.30300 1.000 12.14729 70 GLU A N 1
ATOM 1070 C CA . GLU A 1 72 ? 3.31800 9.17400 -0.06000 1.000 12.44355 70 GLU A CA 1
ATOM 1071 C C . GLU A 1 72 ? 3.06500 9.52900 -1.52600 1.000 13.12636 70 GLU A C 1
ATOM 1072 O O . GLU A 1 72 ? 2.43100 8.80100 -2.25600 1.000 14.93188 70 GLU A O 1
ATOM 1084 N N . ALA A 1 73 ? 3.56600 10.68900 -1.96900 1.000 12.94816 71 ALA A N 1
ATOM 1085 C CA . ALA A 1 73 ? 3.39300 11.05900 -3.36600 1.000 12.59132 71 ALA A CA 1
ATOM 1086 C C . ALA A 1 73 ? 4.10900 10.07400 -4.28000 1.000 12.49205 71 ALA A C 1
ATOM 1087 O O . ALA A 1 73 ? 3.58000 9.69700 -5.33000 1.000 14.21693 71 ALA A O 1
ATOM 1094 N N . VAL A 1 74 ? 5.31400 9.63900 -3.89200 1.000 12.33141 72 VAL A N 1
ATOM 1095 C CA . VAL A 1 74 ? 6.07100 8.67900 -4.68800 1.000 13.67784 72 VAL A CA 1
ATOM 1096 C C . VAL A 1 74 ? 5.31300 7.36600 -4.77600 1.000 14.85934 72 VAL A C 1
ATOM 1097 O O . VAL A 1 74 ? 5.17000 6.78400 -5.85500 1.000 15.21321 72 VAL A O 1
ATOM 1110 N N . GLU A 1 75 ? 4.83400 6.86500 -3.63400 1.000 14.07286 73 GLU A N 1
ATOM 1111 C CA . GLU A 1 75 ? 4.08800 5.61200 -3.65700 1.000 16.11579 73 GLU A CA 1
ATOM 1112 C C . GLU A 1 75 ? 2.85600 5.73700 -4.53500 1.000 19.76784 73 GLU A C 1
ATOM 1113 O O . GLU A 1 75 ? 2.48200 4.78700 -5.23000 1.000 18.63097 73 GLU A O 1
ATOM 1125 N N . ALA A 1 76 ? 2.21800 6.90700 -4.52700 1.000 18.84708 74 ALA A N 1
ATOM 1126 C CA . ALA A 1 76 ? 1.03800 7.10200 -5.36000 1.000 19.09989 74 ALA A CA 1
ATOM 1127 C C . ALA A 1 76 ? 1.38300 6.99300 -6.83900 1.000 17.85111 74 ALA A C 1
ATOM 1128 O O . ALA A 1 76 ? 0.64500 6.36900 -7.61000 1.000 22.54173 74 ALA A O 1
ATOM 1135 N N . GLU A 1 77 ? 2.50100 7.59300 -7.25900 1.000 19.87136 75 GLU A N 1
ATOM 1136 C CA . GLU A 1 77 ? 2.89100 7.51600 -8.66300 1.000 20.42877 75 GLU A CA 1
ATOM 1137 C C . GLU A 1 77 ? 3.13000 6.07200 -9.07600 1.000 21.65797 75 GLU A C 1
ATOM 1138 O O . GLU A 1 77 ? 2.70400 5.64400 -10.15400 1.000 20.92124 75 GLU A O 1
ATOM 1150 N N . ARG A 1 78 ? 3.80300 5.30200 -8.22000 1.000 17.80712 76 ARG A N 1
ATOM 1151 C CA . ARG A 1 78 ? 4.08000 3.90700 -8.54200 1.000 20.73557 76 ARG A CA 1
ATOM 1152 C C . ARG A 1 78 ? 2.79800 3.09900 -8.67000 1.000 20.82040 76 ARG A C 1
ATOM 1153 O O . ARG A 1 78 ? 2.73900 2.14900 -9.45900 1.000 21.71204 76 ARG A O 1
ATOM 1174 N N . ALA A 1 79 ? 1.77800 3.44100 -7.89300 1.000 19.98884 77 ALA A N 1
ATOM 1175 C CA . ALA A 1 79 ? 0.48900 2.77100 -7.96900 1.000 25.01703 77 ALA A CA 1
ATOM 1176 C C . ALA A 1 79 ? -0.39400 3.32100 -9.08500 1.000 31.67541 77 ALA A C 1
ATOM 1177 O O . ALA A 1 79 ? -1.55800 2.91600 -9.19100 1.000 33.97939 77 ALA A O 1
ATOM 1184 N N . GLY A 1 80 ? 0.12900 4.22100 -9.91400 1.000 29.08666 78 GLY A N 1
ATOM 1185 C CA . GLY A 1 80 ? -0.65300 4.8030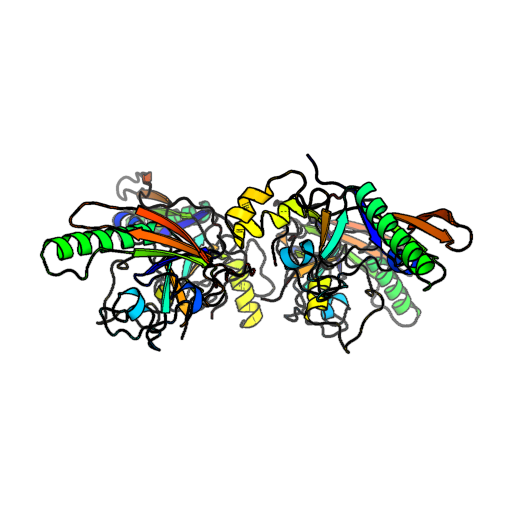0 -10.98900 1.000 26.32830 78 GLY A CA 1
ATOM 1186 C C . GLY A 1 80 ? -1.74300 5.73900 -10.51900 1.000 29.51608 78 GLY A C 1
ATOM 1187 O O . GLY A 1 80 ? -2.78600 5.83900 -11.17000 1.000 35.51693 78 GLY A O 1
ATOM 1191 N N . ARG A 1 81 ? -1.52200 6.44300 -9.40800 1.000 21.85341 79 ARG A N 1
ATOM 1192 C CA . ARG A 1 81 ? -2.54400 7.27800 -8.78900 1.000 31.18239 79 ARG A CA 1
ATOM 1193 C C . ARG A 1 81 ? -2.12400 8.74100 -8.68800 1.000 27.98505 79 ARG A C 1
ATOM 1194 O O . ARG A 1 81 ? -2.77100 9.51400 -7.97300 1.000 36.63840 79 ARG A O 1
ATOM 1215 N N . GLY A 1 82 ? -1.06900 9.13800 -9.38900 1.000 24.56226 80 GLY A N 1
ATOM 1216 C CA . GLY A 1 82 ? -0.58500 10.50700 -9.35500 1.000 23.63002 80 GLY A CA 1
ATOM 1217 C C . GLY A 1 82 ? 0.70300 10.61200 -10.13600 1.000 18.72251 80 GLY A C 1
ATOM 1218 O O . GLY A 1 82 ? 1.28200 9.61100 -10.56600 1.000 19.55021 80 GLY A O 1
ATOM 1222 N N . THR A 1 83 ? 1.16100 11.85300 -10.31300 1.000 17.46409 81 THR A N 1
ATOM 1223 C CA . THR A 1 83 ? 2.39200 12.07400 -11.06600 1.000 15.78175 81 THR A CA 1
ATOM 1224 C C . THR A 1 83 ? 3.64900 12.00800 -10.21100 1.000 14.90257 81 THR A C 1
ATOM 1225 O O . THR A 1 83 ? 4.75000 11.97900 -10.77400 1.000 15.07108 81 THR A O 1
ATOM 1236 N N . GLY A 1 84 ? 3.52000 11.96500 -8.88600 1.000 14.15751 82 GLY A N 1
ATOM 1237 C CA . GLY A 1 84 ? 4.66500 11.88200 -8.00400 1.000 14.52236 82 GLY A CA 1
ATOM 1238 C C . GLY A 1 84 ? 5.25100 13.21700 -7.59200 1.000 12.51437 82 GLY A C 1
ATOM 1239 O O . GLY A 1 84 ? 6.12900 13.25400 -6.70500 1.000 12.98549 82 GLY A O 1
ATOM 1243 N N . HIS A 1 85 ? 4.79100 14.31500 -8.18400 1.000 12.79881 83 HIS A N 1
ATOM 1244 C CA . HIS A 1 85 ? 5.30000 15.62600 -7.81300 1.000 11.69279 83 HIS A CA 1
ATOM 1245 C C . HIS A 1 85 ? 4.87100 15.98200 -6.39200 1.000 10.95982 83 HIS A C 1
ATOM 1246 O O . HIS A 1 85 ? 3.82900 15.54100 -5.89300 1.000 10.84738 83 HIS A O 1
ATOM 1259 N N . PHE A 1 86 ? 5.70500 16.77100 -5.72900 1.000 10.09990 84 PHE A N 1
ATOM 1260 C CA . PHE A 1 86 ? 5.45300 17.14200 -4.34400 1.000 9.27945 84 PHE A CA 1
ATOM 1261 C C . PHE A 1 86 ? 6.18100 18.43700 -4.04400 1.000 8.74847 84 PHE A C 1
ATOM 1262 O O . PHE A 1 86 ? 7.33400 18.61100 -4.44800 1.000 9.06080 84 PHE A O 1
ATOM 1279 N N . ILE A 1 87 ? 5.49800 19.34300 -3.35300 1.000 8.58620 85 ILE A N 1
ATOM 1280 C CA . ILE A 1 87 ? 6.10000 20.56900 -2.84800 1.000 7.75922 85 ILE A CA 1
ATOM 1281 C C . ILE A 1 87 ? 5.73500 20.67600 -1.38200 1.000 7.04274 85 ILE A C 1
ATOM 1282 O O . ILE A 1 87 ? 4.54800 20.65100 -1.03300 1.000 7.96611 85 ILE A O 1
ATOM 1298 N N . GLY A 1 88 ? 6.74600 20.80200 -0.52500 1.000 7.00778 86 GLY A N 1
ATOM 1299 C CA . GLY A 1 88 ? 6.51300 20.97400 0.89200 1.000 6.76090 86 GLY A CA 1
ATOM 1300 C C . GLY A 1 88 ? 7.35900 22.10600 1.43800 1.000 6.00663 86 GLY A C 1
ATOM 1301 O O . GLY A 1 88 ? 8.37300 22.47600 0.85500 1.000 6.84296 86 GLY A O 1
ATOM 1305 N N . TYR A 1 89 ? 6.92700 22.64700 2.58800 1.000 5.21311 87 TYR A N 1
ATOM 1306 C CA . TYR A 1 89 ? 7.56400 23.79500 3.21400 1.000 5.92629 87 TYR A CA 1
ATOM 1307 C C . TYR A 1 89 ? 7.84000 23.51800 4.68500 1.000 4.84481 87 TYR A C 1
ATOM 1308 O O . TYR A 1 89 ? 7.00100 22.95800 5.39100 1.000 5.60855 87 TYR A O 1
ATOM 1326 N N . ILE A 1 90 ? 9.02200 23.94300 5.13900 1.000 5.29537 88 ILE A N 1
ATOM 1327 C CA . ILE A 1 90 ? 9.37000 23.98000 6.56500 1.000 4.97247 88 ILE A CA 1
ATOM 1328 C C . ILE A 1 90 ? 9.63600 25.42700 6.95400 1.000 5.36486 88 ILE A C 1
ATOM 1329 O O . ILE A 1 90 ? 10.60700 26.04200 6.48300 1.000 5.34165 88 ILE A O 1
ATOM 1345 N N . TYR A 1 91 ? 8.77500 25.96600 7.82700 1.000 5.07008 89 TYR A N 1
ATOM 1346 C CA . TYR A 1 91 ? 8.87400 27.33200 8.30200 1.000 4.58873 89 TYR A CA 1
ATOM 1347 C C . TYR A 1 91 ? 9.65000 27.35900 9.60400 1.000 4.83749 89 TYR A C 1
ATOM 1348 O O . TYR A 1 91 ? 9.42000 26.53000 10.49700 1.000 5.97286 89 TYR A O 1
ATOM 1366 N N . GLU A 1 92 ? 10.55900 28.33700 9.70900 1.000 5.63950 90 GLU A N 1
ATOM 1367 C CA . GLU A 1 92 ? 11.30100 28.60600 10.92900 1.000 5.08029 90 GLU A CA 1
ATOM 1368 C C . GLU A 1 92 ? 10.66600 29.81600 11.61700 1.000 4.16786 90 GLU A C 1
ATOM 1369 O O . GLU A 1 92 ? 10.50500 30.87500 10.99600 1.000 6.60999 90 GLU A O 1
ATOM 1381 N N . VAL A 1 93 ? 10.27300 29.64900 12.88000 1.000 5.01961 91 VAL A N 1
ATOM 1382 C CA . VAL A 1 93 ? 9.37500 30.55600 13.58900 1.000 4.84961 91 VAL A CA 1
ATOM 1383 C C . VAL A 1 93 ? 9.97200 30.94300 14.93500 1.000 4.86585 91 VAL A C 1
ATOM 1384 O O . VAL A 1 93 ? 10.49900 30.08700 15.66300 1.000 5.94803 91 VAL A O 1
ATOM 1397 N N . ARG A 1 94 ? 9.85700 32.22500 15.29300 1.000 4.16030 92 ARG A N 1
ATOM 1398 C CA . ARG A 1 94 ? 10.16900 32.66800 16.64000 1.000 5.53592 92 ARG A CA 1
ATOM 1399 C C . ARG A 1 94 ? 8.97500 32.42200 17.56500 1.000 4.83574 92 ARG A C 1
ATOM 1400 O O . ARG A 1 94 ? 7.86200 32.88200 17.29100 1.000 6.27496 92 ARG A O 1
ATOM 1421 N N . ALA A 1 95 ? 9.20400 31.69900 18.65200 1.000 5.84196 93 ALA A N 1
ATOM 1422 C CA . ALA A 1 95 ? 8.18400 31.45300 19.65400 1.000 5.28993 93 ALA A CA 1
ATOM 1423 C C . ALA A 1 95 ? 8.12400 32.59600 20.65700 1.000 6.44469 93 ALA A C 1
ATOM 1424 O O . ALA A 1 95 ? 9.13500 33.24900 20.95900 1.000 6.26228 93 ALA A O 1
ATOM 1431 N N . ASP A 1 96 ? 6.92500 32.82400 21.18500 1.000 5.42662 94 ASP A N 1
ATOM 1432 C CA . ASP A 1 96 ? 6.67700 33.81900 22.21400 1.000 6.08763 94 ASP A CA 1
ATOM 1433 C C . ASP A 1 96 ? 5.69900 33.22500 23.23100 1.000 4.89800 94 ASP A C 1
ATOM 1434 O O . ASP A 1 96 ? 5.42600 32.02100 23.23100 1.000 5.91096 94 ASP A O 1
ATOM 1443 N N . ASN A 1 97 ? 5.18700 34.07400 24.13600 1.000 6.39046 95 ASN A N 1
ATOM 1444 C CA . ASN A 1 97 ? 4.34600 33.58800 25.22500 1.000 6.54809 95 ASN A CA 1
ATOM 1445 C C . ASN A 1 97 ? 3.00400 33.02800 24.77500 1.000 5.80210 95 ASN A C 1
ATOM 1446 O O . ASN A 1 97 ? 2.29200 32.47300 25.61500 1.000 8.21113 95 ASN A O 1
ATOM 1457 N N . ASN A 1 98 ? 2.65900 33.13400 23.50100 1.000 6.03961 96 ASN A N 1
ATOM 1458 C CA A ASN A 1 98 ? 1.46200 32.46900 22.98900 0.753 6.37736 96 ASN A CA 1
ATOM 1459 C CA B ASN A 1 98 ? 1.48400 32.50100 22.92000 0.247 6.43585 96 ASN A CA 1
ATOM 1460 C C . ASN A 1 98 ? 1.74600 31.06500 22.46600 1.000 6.02414 96 ASN A C 1
ATOM 1461 O O . ASN A 1 98 ? 0.85200 30.43400 21.88900 1.000 6.89719 96 ASN A O 1
ATOM 1482 N N . PHE A 1 99 ? 2.95900 30.56500 22.66400 1.000 4.63661 97 PHE A N 1
ATOM 1483 C CA . PHE A 1 99 ? 3.37000 29.21100 22.29800 1.000 5.01669 97 PHE A CA 1
ATOM 1484 C C . PHE A 1 99 ? 3.57300 28.42300 23.59100 1.000 5.39805 97 PHE A C 1
ATOM 1485 O O . PHE A 1 99 ? 4.26600 28.89500 24.50100 1.000 6.32145 97 PHE A O 1
ATOM 1502 N N . TYR A 1 100 ? 2.98900 27.22300 23.66700 1.000 4.96548 98 TYR A N 1
ATOM 1503 C CA . TYR A 1 100 ? 2.95100 26.43300 24.90000 1.000 5.54879 98 TYR A CA 1
ATOM 1504 C C . TYR A 1 100 ? 3.50200 25.03200 24.65600 1.000 4.51924 98 TYR A C 1
ATOM 1505 O O . TYR A 1 100 ? 3.17700 24.38900 23.65800 1.000 5.43035 98 TYR A O 1
ATOM 1523 N N . GLY A 1 101 ? 4.33000 24.55900 25.57500 1.000 5.89675 99 GLY A N 1
ATOM 1524 C CA . GLY A 1 101 ? 4.81700 23.20400 25.47800 1.000 4.76599 99 GLY A CA 1
ATOM 1525 C C . GLY A 1 101 ? 3.71800 22.16500 25.45800 1.000 4.96339 99 GLY A C 1
ATOM 1526 O O . GLY A 1 101 ? 2.83900 22.16300 26.32600 1.000 5.25998 99 GLY A O 1
ATOM 1530 N N . ALA A 1 102 ? 3.74900 21.27500 24.47200 1.000 4.13716 100 ALA A N 1
ATOM 1531 C CA . ALA A 1 102 ? 2.72500 20.23500 24.39600 1.000 5.19109 100 ALA A CA 1
ATOM 1532 C C . ALA A 1 102 ? 2.77300 19.29400 25.59200 1.000 4.02230 100 ALA A C 1
ATOM 1533 O O . ALA A 1 102 ? 1.72900 18.90700 26.13100 1.000 5.25952 100 ALA A O 1
ATOM 1540 N N . ALA A 1 103 ? 3.97900 18.89800 26.01600 1.000 5.32735 101 ALA A N 1
ATOM 1541 C CA . ALA A 1 103 ? 4.09700 17.91700 27.09300 1.000 5.55170 101 ALA A CA 1
ATOM 1542 C C . ALA A 1 103 ? 3.50000 18.46800 28.37400 1.000 5.20739 101 ALA A C 1
ATOM 1543 O O . ALA A 1 103 ? 2.65800 17.82300 29.00700 1.000 5.78186 101 ALA A O 1
ATOM 1550 N N . SER A 1 104 ? 3.89700 19.67400 28.76600 1.000 5.67287 102 SER A N 1
ATOM 1551 C CA . SER A 1 104 ? 3.37800 20.22400 30.01300 1.000 5.95042 102 SER A CA 1
ATOM 1552 C C . SER A 1 104 ? 1.89000 20.49900 29.91000 1.000 5.31658 102 SER A C 1
ATOM 1553 O O . SER A 1 104 ? 1.15500 20.27700 30.87600 1.000 6.18760 102 SER A O 1
ATOM 1561 N N . SER A 1 105 ? 1.41600 20.95500 28.74500 1.000 5.46587 103 SER A N 1
ATOM 1562 C CA . SER A 1 105 ? -0.01200 21.20500 28.56000 1.000 5.11098 103 SER A CA 1
ATOM 1563 C C . SER A 1 105 ? -0.81400 19.91400 28.61400 1.000 5.27637 103 SER A C 1
ATOM 1564 O O . SER A 1 105 ? -1.90400 19.87700 29.20300 1.000 6.11060 103 SER A O 1
ATOM 1572 N N . TYR A 1 106 ? -0.29300 18.85700 27.99400 1.000 5.04791 104 TYR A N 1
ATOM 1573 C CA . TYR A 1 106 ? -0.94000 17.55100 28.03700 1.000 4.57623 104 TYR A CA 1
ATOM 1574 C C . TYR A 1 106 ? -1.11800 17.08700 29.47500 1.000 5.59885 104 TYR A C 1
ATOM 1575 O O . TYR A 1 106 ? -2.22900 16.71900 29.89300 1.000 5.78087 104 TYR A O 1
ATOM 1593 N N . PHE A 1 107 ? -0.02700 17.12200 30.25900 1.000 5.19389 105 PHE A N 1
ATOM 1594 C CA . PHE A 1 107 ? -0.07300 16.64300 31.63000 1.000 5.38961 105 PHE A CA 1
ATOM 1595 C C . PHE A 1 107 ? -1.03300 17.47400 32.46900 1.000 5.08942 105 PHE A C 1
ATOM 1596 O O . PHE A 1 107 ? -1.76100 16.92300 33.29400 1.000 6.09029 105 PHE A O 1
ATOM 1613 N N . GLU A 1 108 ? -1.00200 18.79700 32.32500 1.000 6.16582 106 GLU A N 1
ATOM 1614 C CA . GLU A 1 108 ? -1.95900 19.63100 33.04900 1.000 6.70185 106 GLU A CA 1
ATOM 1615 C C . GLU A 1 108 ? -3.39600 19.22000 32.74000 1.000 5.67563 106 GLU A C 1
ATOM 1616 O O . GLU A 1 108 ? -4.23600 19.11300 33.64200 1.000 7.26277 106 GLU A O 1
ATOM 1628 N N . TYR A 1 109 ? -3.69200 18.96600 31.47200 1.000 5.65821 107 TYR A N 1
ATOM 1629 C CA . TYR A 1 109 ? -5.05200 18.58000 31.09300 1.000 5.70776 107 TYR A CA 1
ATOM 1630 C C . TYR A 1 109 ? -5.43700 17.22200 31.67700 1.000 6.06283 107 TYR A C 1
ATOM 1631 O O . TYR A 1 109 ? -6.47700 17.08700 32.33700 1.000 6.76959 107 TYR A O 1
ATOM 1649 N N . VAL A 1 110 ? -4.61900 16.18900 31.43800 1.000 5.39870 108 VAL A N 1
ATOM 1650 C CA . VAL A 1 110 ? -5.02700 14.84400 31.84800 1.000 6.37922 108 VAL A CA 1
ATOM 1651 C C . VAL A 1 110 ? -4.98900 14.69700 33.36400 1.000 7.64891 108 VAL A C 1
ATOM 1652 O O . VAL A 1 110 ? -5.80800 13.96400 33.94400 1.000 7.41662 108 VAL A O 1
ATOM 1665 N N . ASP A 1 111 ? -4.07400 15.38800 34.05000 1.000 5.93756 109 ASP A N 1
ATOM 1666 C CA . ASP A 1 111 ? -4.08100 15.31200 35.50900 1.000 7.52651 109 ASP A CA 1
ATOM 1667 C C . ASP A 1 111 ? -5.36000 15.91000 36.08900 1.000 7.02564 109 ASP A C 1
ATOM 1668 O O . ASP A 1 111 ? -5.80500 15.49200 37.16000 1.000 9.71951 109 ASP A O 1
ATOM 1677 N N . THR A 1 112 ? -5.93000 16.91100 35.41900 1.000 7.16788 110 THR A N 1
ATOM 1678 C CA . THR A 1 112 ? -7.09900 17.62100 35.92500 1.000 8.32913 110 THR A CA 1
ATOM 1679 C C . THR A 1 112 ? -8.41300 17.00100 35.46500 1.000 7.82984 110 THR A C 1
ATOM 1680 O O . THR A 1 112 ? -9.36700 16.94400 36.24400 1.000 8.99466 110 THR A O 1
ATOM 1691 N N . TYR A 1 113 ? -8.47800 16.52800 34.21900 1.000 7.23392 111 TYR A N 1
ATOM 1692 C CA . TYR A 1 113 ? -9.72100 16.12800 33.57200 1.000 7.56827 111 TYR A CA 1
ATOM 1693 C C . TYR A 1 113 ? -9.67700 14.74200 32.95700 1.000 7.40132 111 TYR A C 1
ATOM 1694 O O . TYR A 1 113 ? -10.71000 14.27000 32.46300 1.000 8.47708 111 TYR A O 1
ATOM 1712 N N . GLY A 1 114 ? -8.52800 14.07700 32.93900 1.000 15.95522 112 GLY A N 1
ATOM 1713 C CA . GLY A 1 114 ? -8.41300 12.82200 32.23100 1.000 15.44008 112 GLY A CA 1
ATOM 1714 C C . GLY A 1 114 ? -8.84200 11.64100 33.07500 1.000 16.55648 112 GLY A C 1
ATOM 1715 O O . GLY A 1 114 ? -9.23100 11.76600 34.23200 1.000 17.79495 112 GLY A O 1
ATOM 1719 N N . ASP A 1 115 ? -8.79000 10.46900 32.47000 1.000 16.25624 113 ASP A N 1
ATOM 1720 C CA . ASP A 1 115 ? -8.68000 9.24800 33.25600 1.000 20.16162 113 ASP A CA 1
ATOM 1721 C C . ASP A 1 115 ? -7.18900 8.92500 33.35500 1.000 25.23021 113 ASP A C 1
ATOM 1722 O O . ASP A 1 115 ? -6.35700 9.80000 33.11100 1.000 20.63005 113 ASP A O 1
ATOM 1731 N N . ASN A 1 116 ? -6.82600 7.68900 33.69300 1.000 16.96524 114 ASN A N 1
ATOM 1732 C CA . ASN A 1 116 ? -5.41400 7.36000 33.85700 1.000 17.31615 114 ASN A CA 1
ATOM 1733 C C . ASN A 1 116 ? -4.69700 7.03300 32.54500 1.000 14.36117 114 ASN A C 1
ATOM 1734 O O . ASN A 1 116 ? -3.46300 7.00900 32.53500 1.000 16.96641 114 ASN A O 1
ATOM 1745 N N . ALA A 1 117 ? -5.41800 6.81500 31.44400 1.000 17.60976 115 ALA A N 1
ATOM 1746 C CA . ALA A 1 117 ? -4.80200 6.33400 30.21100 1.000 15.46627 115 ALA A CA 1
ATOM 1747 C C . ALA A 1 117 ? -3.68400 7.25800 29.74400 1.000 14.26880 115 ALA A C 1
ATOM 1748 O O . ALA A 1 117 ? -3.93500 8.39900 29.34700 1.000 15.62895 115 ALA A O 1
ATOM 1755 N N . GLY A 1 118 ? -2.44900 6.78100 29.77900 1.000 18.33822 116 GLY A N 1
ATOM 1756 C CA . GLY A 1 118 ? -1.33600 7.61700 29.39400 1.000 12.44011 116 GLY A CA 1
ATOM 1757 C C . GLY A 1 118 ? -1.05000 8.81700 30.27600 1.000 11.98109 116 GLY A C 1
ATOM 1758 O O . GLY A 1 118 ? -0.26800 9.68700 29.85500 1.000 14.82601 116 GLY A O 1
ATOM 1762 N N . ARG A 1 119 ? -1.64600 8.89200 31.48300 1.000 13.56891 117 ARG A N 1
ATOM 1763 C CA . ARG A 1 119 ? -1.32100 9.93200 32.47000 1.000 15.71790 117 ARG A CA 1
ATOM 1764 C C . ARG A 1 119 ? -0.01300 9.62700 33.17100 1.000 10.70775 117 ARG A C 1
ATOM 1765 O O . ARG A 1 119 ? 0.84300 10.50400 33.32900 1.000 23.78599 117 ARG A O 1
ATOM 1786 N N . ILE A 1 120 ? 0.11200 8.40000 33.66800 1.000 13.02279 118 ILE A N 1
ATOM 1787 C CA . ILE A 1 120 ? 1.14000 8.03100 34.62700 1.000 16.01991 118 ILE A CA 1
ATOM 1788 C C . ILE A 1 120 ? 2.33700 7.43700 33.93300 1.000 11.40365 118 ILE A C 1
ATOM 1789 O O . ILE A 1 120 ? 3.47800 7.83300 34.18400 1.000 12.89451 118 ILE A O 1
ATOM 1805 N N . LEU A 1 121 ? 2.08900 6.46100 33.07000 1.000 13.60062 119 LEU A N 1
ATOM 1806 C CA . LEU A 1 121 ? 3.15500 5.83000 32.31900 1.000 10.85568 119 LEU A CA 1
ATOM 1807 C C . LEU A 1 121 ? 3.29300 6.66300 31.05500 1.000 8.20643 119 LEU A C 1
ATOM 1808 O O . LEU A 1 121 ? 2.61400 6.44900 30.04300 1.000 8.24674 119 LEU A O 1
ATOM 1824 N N . ALA A 1 122 ? 4.13100 7.68700 31.15900 1.000 7.63971 120 ALA A N 1
ATOM 1825 C CA . ALA A 1 122 ? 4.26500 8.71800 30.13400 1.000 7.79970 120 ALA A CA 1
ATOM 1826 C C . ALA A 1 122 ? 5.63600 9.38400 30.27600 1.000 6.42205 120 ALA A C 1
ATOM 1827 O O . ALA A 1 122 ? 5.75100 10.43500 30.93500 1.000 6.64662 120 ALA A O 1
ATOM 1834 N N . GLY A 1 123 ? 6.68300 8.78000 29.67900 1.000 6.46607 121 GLY A N 1
ATOM 1835 C CA . GLY A 1 123 ? 8.02600 9.29800 29.79100 1.000 6.81428 121 GLY A CA 1
ATOM 1836 C C . GLY A 1 123 ? 8.28500 10.50100 28.90000 1.000 6.10203 121 GLY A C 1
ATOM 1837 O O . GLY A 1 123 ? 7.46100 10.93100 28.10400 1.000 6.94796 121 GLY A O 1
ATOM 1841 N N . ALA A 1 124 ? 9.48900 11.04500 29.03500 1.000 6.09711 122 ALA A N 1
ATOM 1842 C CA . ALA A 1 124 ? 9.79600 12.30500 28.36900 1.000 6.39648 122 ALA A CA 1
ATOM 1843 C C . ALA A 1 124 ? 9.88500 12.13300 26.86000 1.000 4.74918 122 ALA A C 1
ATOM 1844 O O . ALA A 1 124 ? 9.34900 12.94900 26.10800 1.000 6.93647 122 ALA A O 1
ATOM 1851 N N . LEU A 1 125 ? 10.60800 11.11200 26.38500 1.000 6.90240 123 LEU A N 1
ATOM 1852 C CA . LEU A 1 125 ? 10.71000 10.90300 24.94300 1.000 7.01460 123 LEU A CA 1
ATOM 1853 C C . LEU A 1 125 ? 9.36300 10.54400 24.33600 1.000 5.35050 123 LEU A C 1
ATOM 1854 O O . LEU A 1 125 ? 9.07800 10.88800 23.18300 1.000 7.02585 123 LEU A O 1
ATOM 1870 N N . ALA A 1 126 ? 8.52500 9.83300 25.09800 1.000 5.96123 124 ALA A N 1
ATOM 1871 C CA . ALA A 1 126 ? 7.23000 9.38000 24.58000 1.000 6.68274 124 ALA A CA 1
ATOM 1872 C C . ALA A 1 126 ? 6.22000 10.50900 24.47600 1.000 5.94284 124 ALA A C 1
ATOM 1873 O O . ALA A 1 126 ? 5.33100 10.46600 23.61500 1.000 8.08408 124 ALA A O 1
ATOM 1880 N N . THR A 1 127 ? 6.27200 11.50200 25.36000 1.000 5.90986 125 THR A N 1
ATOM 1881 C CA . THR A 1 127 ? 5.11600 12.37600 25.58100 1.000 5.28519 125 THR A CA 1
ATOM 1882 C C . THR A 1 127 ? 5.30600 13.71500 24.86700 1.000 4.95428 125 THR A C 1
ATOM 1883 O O . THR A 1 127 ? 5.67800 14.72900 25.45800 1.000 5.21460 125 THR A O 1
ATOM 1894 N N . TYR A 1 128 ? 5.00500 13.71500 23.57500 1.000 5.00562 126 TYR A N 1
ATOM 1895 C CA . TYR A 1 128 ? 4.99100 14.94700 22.77200 1.000 5.45903 126 TYR A CA 1
ATOM 1896 C C . TYR A 1 128 ? 6.26700 15.75500 23.01800 1.000 5.14725 126 TYR A C 1
ATOM 1897 O O . TYR A 1 128 ? 6.23700 16.94800 23.28000 1.000 5.88874 126 TYR A O 1
ATOM 1915 N N . GLN A 1 129 ? 7.41800 15.08700 22.87600 1.000 5.22034 127 GLN A N 1
ATOM 1916 C CA . GLN A 1 129 ? 8.67000 15.57400 23.45300 1.000 6.19149 127 GLN A CA 1
ATOM 1917 C C . GLN A 1 129 ? 9.00700 16.99400 23.02000 1.000 5.65421 127 GLN A C 1
ATOM 1918 O O . GLN A 1 129 ? 9.46500 17.81000 23.83600 1.000 7.41057 127 GLN A O 1
ATOM 1932 N N . SER A 1 130 ? 8.86200 17.28700 21.72600 1.000 5.48305 128 SER A N 1
ATOM 1933 C CA . SER A 1 130 ? 9.37200 18.52100 21.15400 1.000 5.73429 128 SER A CA 1
ATOM 1934 C C . SER A 1 130 ? 8.27100 19.42000 20.61400 1.000 5.55239 128 SER A C 1
ATOM 1935 O O . SER A 1 130 ? 8.57500 20.44300 20.00600 1.000 5.38697 128 SER A O 1
ATOM 1943 N N . GLU A 1 131 ? 7.00300 19.08300 20.81300 1.000 5.27678 129 GLU A N 1
ATOM 1944 C CA . GLU A 1 131 ? 5.91200 19.81100 20.18400 1.000 4.17246 129 GLU A CA 1
ATOM 1945 C C . GLU A 1 131 ? 5.53200 21.02900 21.03300 1.000 3.76862 129 GLU A C 1
ATOM 1946 O O . GLU A 1 131 ? 5.53000 20.97800 22.26700 1.000 4.74331 129 GLU A O 1
ATOM 1958 N N . TYR A 1 132 ? 5.29200 22.15100 20.35900 1.000 4.50227 130 TYR A N 1
ATOM 1959 C CA . TYR A 1 132 ? 4.84000 23.40300 20.96300 1.000 4.94551 130 TYR A CA 1
ATOM 1960 C C . TYR A 1 132 ? 3.61200 23.86900 20.20600 1.000 4.06206 130 TYR A C 1
ATOM 1961 O O . TYR A 1 132 ? 3.57700 23.82500 18.97900 1.000 4.94841 130 TYR A O 1
ATOM 1979 N N . LEU A 1 133 ? 2.59100 24.29700 20.94300 1.000 5.24404 131 LEU A N 1
ATOM 1980 C CA . LEU A 1 133 ? 1.31800 24.69800 20.36500 1.000 4.12365 131 LEU A CA 1
ATOM 1981 C C . LEU A 1 133 ? 1.19500 26.20700 20.41600 1.000 3.99693 131 LEU A C 1
ATOM 1982 O O . LEU A 1 133 ? 1.20300 26.79800 21.49600 1.000 5.07361 131 LEU A O 1
ATOM 1998 N N . ALA A 1 134 ? 1.06300 26.82500 19.25200 1.000 5.38438 132 ALA A N 1
ATOM 1999 C CA . ALA A 1 134 ? 0.72400 28.23700 19.20400 1.000 5.26263 132 ALA A CA 1
ATOM 2000 C C . ALA A 1 134 ? -0.78600 28.37400 19.31800 1.000 5.42511 132 ALA A C 1
ATOM 2001 O O . ALA A 1 134 ? -1.53400 27.68200 18.62000 1.000 6.67592 132 ALA A O 1
ATOM 2008 N N . HIS A 1 135 ? -1.23100 29.24500 20.20900 1.000 5.68596 133 HIS A N 1
ATOM 2009 C CA . HIS A 1 135 ? -2.65900 29.39700 20.44000 1.000 5.96674 133 HIS A CA 1
ATOM 2010 C C . HIS A 1 135 ? -3.25000 30.39000 19.44200 1.000 5.20285 133 HIS A C 1
ATOM 2011 O O . HIS A 1 135 ? -2.87900 31.56500 19.42700 1.000 6.61173 133 HIS A O 1
ATOM 2024 N N . ARG A 1 136 ? -4.18000 29.90700 18.62100 1.000 5.77345 134 ARG A N 1
ATOM 2025 C CA . ARG A 1 136 ? -4.99900 30.70100 17.70500 1.000 6.12836 134 ARG A CA 1
ATOM 2026 C C . ARG A 1 136 ? -4.28800 31.23100 16.46400 1.000 5.31979 134 ARG A C 1
ATOM 2027 O O . ARG A 1 136 ? -4.84700 31.15000 15.36800 1.000 5.52528 134 ARG A O 1
ATOM 2048 N N . ARG A 1 137 ? -3.07600 31.76900 16.62400 1.000 7.16114 135 ARG A N 1
ATOM 2049 C CA . ARG A 1 137 ? -2.35500 32.40700 15.53100 1.000 5.66054 135 ARG A CA 1
ATOM 2050 C C . ARG A 1 137 ? -0.85300 32.21800 15.71500 1.000 5.89708 135 ARG A C 1
ATOM 2051 O O . ARG A 1 137 ? -0.35600 32.15900 16.84400 1.000 7.16426 135 ARG A O 1
ATOM 2072 N N . ILE A 1 138 ? -0.14100 32.13700 14.59300 1.000 6.09243 136 ILE A N 1
ATOM 2073 C CA . ILE A 1 138 ? 1.28200 32.48500 14.53500 1.000 5.69464 136 ILE A CA 1
ATOM 2074 C C . ILE A 1 138 ? 1.37200 33.71800 13.64500 1.000 4.67662 136 ILE A C 1
ATOM 2075 O O . ILE A 1 138 ? 1.23200 33.59600 12.42400 1.000 6.10632 136 ILE A O 1
ATOM 2091 N N . PRO A 1 139 ? 1.53100 34.91000 14.21400 1.000 5.87723 137 PRO A N 1
ATOM 2092 C CA . PRO A 1 139 ? 1.53500 36.11500 13.39100 1.000 7.10151 137 PRO A CA 1
ATOM 2093 C C . PRO A 1 139 ? 2.66000 36.08900 12.37600 1.000 5.69111 137 PRO A C 1
ATOM 2094 O O . PRO A 1 139 ? 3.73400 35.49600 12.61500 1.000 5.58481 137 PRO A O 1
ATOM 2105 N N . PRO A 1 140 ? 2.48900 36.78500 11.24500 1.000 7.42435 138 PRO A N 1
ATOM 2106 C CA . PRO A 1 140 ? 3.55100 36.80500 10.23200 1.000 7.89250 138 PRO A CA 1
ATOM 2107 C C . PRO A 1 140 ? 4.84800 37.38400 10.75000 1.000 6.57435 138 PRO A C 1
ATOM 2108 O O . PRO A 1 140 ? 5.92000 36.97600 10.28700 1.000 6.51936 138 PRO A O 1
ATOM 2119 N N . GLU A 1 141 ? 4.79200 38.31300 11.71100 1.000 6.45039 139 GLU A N 1
ATOM 2120 C CA . GLU A 1 141 ? 6.00900 38.90500 12.26900 1.000 7.26698 139 GLU A CA 1
ATOM 2121 C C . GLU A 1 141 ? 6.88000 37.88600 13.00400 1.000 6.69285 139 GLU A C 1
ATOM 2122 O O . GLU A 1 141 ? 8.06200 38.15700 13.24800 1.000 6.87793 139 GLU A O 1
ATOM 2134 N N . ASN A 1 142 ? 6.32400 36.74400 13.39200 1.000 5.23452 140 ASN A N 1
ATOM 2135 C CA . ASN A 1 142 ? 7.08800 35.68700 14.03600 1.000 5.55713 140 ASN A CA 1
ATOM 2136 C C . ASN A 1 142 ? 7.73500 34.73600 13.05000 1.000 5.78415 140 ASN A C 1
ATOM 2137 O O . ASN A 1 142 ? 8.55100 33.91000 13.46900 1.000 6.89061 140 ASN A O 1
ATOM 2148 N N . ILE A 1 143 ? 7.40900 34.80900 11.76500 1.000 5.17321 141 ILE A N 1
ATOM 2149 C CA . ILE A 1 143 ? 7.82400 33.79300 10.81300 1.000 5.24234 141 ILE A CA 1
ATOM 2150 C C . ILE A 1 143 ? 9.05700 34.32500 10.10200 1.000 4.88724 141 ILE A C 1
ATOM 2151 O O . ILE A 1 143 ? 8.99900 35.33900 9.40700 1.000 6.97405 141 ILE A O 1
ATOM 2167 N N . ARG A 1 144 ? 10.18000 33.65100 10.32300 1.000 6.27085 142 ARG A N 1
ATOM 2168 C CA . ARG A 1 144 ? 11.49500 34.16000 9.94100 1.000 6.31207 142 ARG A CA 1
ATOM 2169 C C . ARG A 1 144 ? 11.88300 33.76100 8.51700 1.000 5.98910 142 ARG A C 1
ATOM 2170 O O . ARG A 1 144 ? 12.35300 34.59700 7.73300 1.000 8.14315 142 ARG A O 1
ATOM 2191 N N . ARG A 1 145 ? 11.71200 32.48900 8.16900 1.000 6.92055 143 ARG A N 1
ATOM 2192 C CA . ARG A 1 145 ? 12.17900 31.99100 6.88400 1.000 6.15470 143 ARG A CA 1
ATOM 2193 C C . ARG A 1 145 ? 11.47300 30.67800 6.58400 1.000 5.71670 143 ARG A C 1
ATOM 2194 O O . ARG A 1 145 ? 10.76400 30.12700 7.43400 1.000 5.58680 143 ARG A O 1
ATOM 2215 N N . VAL A 1 146 ? 11.63300 30.20600 5.34600 1.000 5.96663 144 VAL A N 1
ATOM 2216 C CA . VAL A 1 146 ? 11.04900 28.94700 4.91300 1.000 5.91754 144 VAL A CA 1
ATOM 2217 C C . VAL A 1 146 ? 12.04000 28.21300 4.02300 1.000 5.82831 144 VAL A C 1
ATOM 2218 O O . VAL A 1 146 ? 12.80000 28.82200 3.26600 1.000 7.42944 144 VAL A O 1
ATOM 2231 N N . THR A 1 147 ? 12.01300 26.88700 4.12700 1.000 5.99566 145 THR A N 1
ATOM 2232 C CA . THR A 1 147 ? 12.66700 25.97900 3.19900 1.000 6.07333 145 THR A CA 1
ATOM 2233 C C . THR A 1 147 ? 11.60100 25.30800 2.34400 1.000 6.06219 145 THR A C 1
ATOM 2234 O O . THR A 1 147 ? 10.65700 24.73100 2.88500 1.000 6.81415 145 THR A O 1
ATOM 2245 N N . ARG A 1 148 ? 11.76500 25.36600 1.02800 1.000 6.30931 146 ARG A N 1
ATOM 2246 C CA . ARG A 1 148 ? 10.88800 24.70100 0.08300 1.000 6.34283 146 ARG A CA 1
ATOM 2247 C C . ARG A 1 148 ? 11.60500 23.48700 -0.48500 1.000 6.53861 146 ARG A C 1
ATOM 2248 O O . ARG A 1 148 ? 12.73900 23.59700 -0.95500 1.000 7.58740 146 ARG A O 1
ATOM 2269 N N . VAL A 1 149 ? 10.93400 22.34100 -0.46000 1.000 7.14066 147 VAL A N 1
ATOM 2270 C CA . VAL A 1 149 ? 11.43800 21.11100 -1.05700 1.000 6.88251 147 VAL A CA 1
ATOM 2271 C C . VAL A 1 149 ? 10.48700 20.70400 -2.17200 1.000 7.37658 147 VAL A C 1
ATOM 2272 O O . VAL A 1 149 ? 9.29200 20.48700 -1.92800 1.000 7.39597 147 VAL A O 1
ATOM 2285 N N . TYR A 1 150 ? 11.01800 20.61400 -3.39000 1.000 7.59473 148 TYR A N 1
ATOM 2286 C CA . TYR A 1 150 ? 10.26400 20.23200 -4.57200 1.000 8.09834 148 TYR A CA 1
ATOM 2287 C C . TYR A 1 150 ? 10.79700 18.90500 -5.08000 1.000 8.45434 148 TYR A C 1
ATOM 2288 O O . TYR A 1 150 ? 12.00100 18.76700 -5.32200 1.000 9.52009 148 TYR A O 1
ATOM 2306 N N . HIS A 1 151 ? 9.90600 17.94200 -5.25900 1.000 8.71693 149 HIS A N 1
ATOM 2307 C CA . HIS A 1 151 ? 10.25300 16.65300 -5.83500 1.000 9.52361 149 HIS A CA 1
ATOM 2308 C C . HIS A 1 151 ? 9.59600 16.53100 -7.20200 1.000 11.09158 149 HIS A C 1
ATOM 2309 O O . HIS A 1 151 ? 8.37600 16.65900 -7.32100 1.000 10.65119 149 HIS A O 1
ATOM 2322 N N . ASN A 1 152 ? 10.40900 16.28900 -8.22400 1.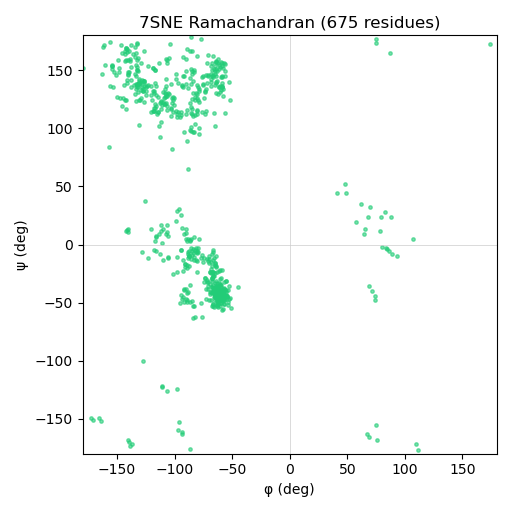000 8.43057 150 ASN A N 1
ATOM 2323 C CA . ASN A 1 152 ? 9.94200 16.01900 -9.57500 1.000 8.86741 150 ASN A CA 1
ATOM 2324 C C . ASN A 1 152 ? 9.52300 14.55700 -9.63900 1.000 8.67867 150 ASN A C 1
ATOM 2325 O O . ASN A 1 152 ? 10.36300 13.66000 -9.51700 1.000 10.84306 150 ASN A O 1
ATOM 2336 N N . GLY A 1 153 ? 8.21900 14.31800 -9.79300 1.000 9.91647 151 GLY A N 1
ATOM 2337 C CA . GLY A 1 153 ? 7.70400 12.96000 -9.74100 1.000 10.75093 151 GLY A CA 1
ATOM 2338 C C . GLY A 1 153 ? 8.14000 12.07900 -10.88900 1.000 9.04796 151 GLY A C 1
ATOM 2339 O O . GLY A 1 153 ? 8.06000 10.84600 -10.78300 1.000 11.35824 151 GLY A O 1
ATOM 2343 N N . ILE A 1 154 ? 8.59600 12.67700 -11.98300 1.000 9.59105 152 ILE A N 1
ATOM 2344 C CA . ILE A 1 154 ? 8.93000 11.92700 -13.18000 1.000 10.06239 152 ILE A CA 1
ATOM 2345 C C . ILE A 1 154 ? 10.40800 11.54300 -13.21500 1.000 9.88279 152 ILE A C 1
ATOM 2346 O O . ILE A 1 154 ? 10.74000 10.39200 -13.49800 1.000 9.79942 152 ILE A O 1
ATOM 2362 N N . THR A 1 155 ? 11.33100 12.45800 -12.90100 1.000 9.96841 153 THR A N 1
ATOM 2363 C CA . THR A 1 155 ? 12.76900 12.17600 -12.95200 1.000 10.22258 153 THR A CA 1
ATOM 2364 C C . THR A 1 155 ? 13.36400 11.83000 -11.59400 1.000 9.92571 153 THR A C 1
ATOM 2365 O O . THR A 1 155 ? 14.52300 11.39200 -11.52800 1.000 12.09840 153 THR A O 1
ATOM 2376 N N . GLY A 1 156 ? 12.61100 12.03100 -10.51600 1.000 9.67291 154 GLY A N 1
ATOM 2377 C CA . GLY A 1 156 ? 13.10000 11.81600 -9.16800 1.000 9.93479 154 GLY A CA 1
ATOM 2378 C C . GLY A 1 156 ? 13.95500 12.93200 -8.58200 1.000 11.99411 154 GLY A C 1
ATOM 2379 O O . GLY A 1 156 ? 14.37200 12.81900 -7.41800 1.000 13.42017 154 GLY A O 1
ATOM 2383 N N . GLU A 1 157 ? 14.23200 13.99800 -9.33600 1.000 10.56662 155 GLU A N 1
ATOM 2384 C CA A GLU A 1 157 ? 15.06100 15.09200 -8.84000 0.296 11.67469 155 GLU A CA 1
ATOM 2385 C CA B GLU A 1 157 ? 15.06500 15.08500 -8.83000 0.704 9.59120 155 GLU A CA 1
ATOM 2386 C C . GLU A 1 157 ? 14.35400 15.82400 -7.70100 1.000 12.25918 155 GLU A C 1
ATOM 2387 O O . GLU A 1 157 ? 13.16700 16.14100 -7.80100 1.000 11.90813 155 GLU A O 1
ATOM 2410 N N . THR A 1 158 ? 15.08600 16.10200 -6.62000 1.000 10.87924 156 THR A N 1
ATOM 2411 C CA . THR A 1 158 ? 14.57400 16.87900 -5.49400 1.000 11.29157 156 THR A CA 1
ATOM 2412 C C . THR A 1 158 ? 15.41400 18.14100 -5.35600 1.000 9.25047 156 THR A C 1
ATOM 2413 O O . THR A 1 158 ? 16.64100 18.05300 -5.32700 1.000 13.11066 156 THR A O 1
ATOM 2424 N N . THR A 1 159 ? 14.76100 19.30300 -5.26000 1.000 9.08872 157 THR A N 1
ATOM 2425 C CA A THR A 1 159 ? 15.45000 20.58500 -5.17700 0.324 11.39651 157 THR A CA 1
ATOM 2426 C CA B THR A 1 159 ? 15.42800 20.60100 -5.19600 0.676 10.17841 157 THR A CA 1
ATOM 2427 C C . THR A 1 159 ? 14.95700 21.35800 -3.96300 1.000 9.62060 157 THR A C 1
ATOM 2428 O O . THR A 1 159 ? 13.75100 21.46700 -3.72700 1.000 9.73630 157 THR A O 1
ATOM 2449 N N . THR A 1 160 ? 15.89800 21.91500 -3.20900 1.000 9.64835 158 THR A N 1
ATOM 2450 C CA . THR A 1 160 ? 15.59400 22.62500 -1.97300 1.000 10.72967 158 THR A CA 1
ATOM 2451 C C . THR A 1 160 ? 16.04000 24.07700 -2.10700 1.000 9.18665 158 THR A C 1
ATOM 2452 O O . THR A 1 160 ? 17.15900 24.34400 -2.56700 1.000 11.22385 158 THR A O 1
ATOM 2463 N N . THR A 1 161 ? 15.16300 25.00900 -1.72900 1.000 9.23100 159 THR A N 1
ATOM 2464 C CA . THR A 1 161 ? 15.44300 26.43700 -1.77000 1.000 9.71738 159 THR A CA 1
ATOM 2465 C C . THR A 1 161 ? 15.00200 27.08500 -0.46100 1.000 8.43675 159 THR A C 1
ATOM 2466 O O . THR A 1 161 ? 14.27000 26.49000 0.33000 1.000 8.18990 159 THR A O 1
ATOM 2477 N N . GLU A 1 162 ? 15.46400 28.31700 -0.22300 1.000 8.65627 160 GLU A N 1
ATOM 2478 C CA . GLU A 1 162 ? 15.24400 29.02400 1.03400 1.000 12.36247 160 GLU A CA 1
ATOM 2479 C C . GLU A 1 162 ? 14.79000 30.45600 0.76200 1.000 10.49608 160 GLU A C 1
ATOM 2480 O O . GLU A 1 162 ? 15.24600 31.08400 -0.19800 1.000 8.90774 160 GLU A O 1
ATOM 2492 N N . TYR A 1 163 ? 13.90300 30.98000 1.61600 1.000 8.47041 161 TYR A N 1
ATOM 2493 C CA . TYR A 1 163 ? 13.39700 32.33900 1.45200 1.000 9.08530 161 TYR A CA 1
ATOM 2494 C C . TYR A 1 163 ? 13.20400 32.98400 2.81000 1.000 8.60441 161 TYR A C 1
ATOM 2495 O O . TYR A 1 163 ? 12.71600 32.34300 3.73700 1.000 8.36111 161 TYR A O 1
ATOM 2513 N N . SER A 1 164 ? 13.60700 34.24800 2.92300 1.000 9.45818 162 SER A N 1
ATOM 2514 C CA A SER A 1 164 ? 13.47900 34.99500 4.16600 0.430 9.16697 162 SER A CA 1
ATOM 2515 C CA B SER A 1 164 ? 13.48400 35.00100 4.16300 0.570 8.85339 162 SER A CA 1
ATOM 2516 C C . SER A 1 164 ? 12.25200 35.89900 4.10600 1.000 8.68719 162 SER A C 1
ATOM 2517 O O . SER A 1 164 ? 11.89400 36.41900 3.04500 1.000 10.63257 162 SER A O 1
ATOM 2532 N N . ASN A 1 165 ? 11.59800 36.06500 5.25300 1.000 7.77909 163 ASN A N 1
ATOM 2533 C CA . ASN A 1 165 ? 10.39100 36.88400 5.33800 1.000 7.65808 163 ASN A CA 1
ATOM 2534 C C . ASN A 1 165 ? 10.76400 38.32700 5.67000 1.000 8.83466 163 ASN A C 1
ATOM 2535 O O . ASN A 1 165 ? 11.20900 38.62100 6.78100 1.000 9.30574 163 ASN A O 1
ATOM 2546 N N . ALA A 1 166 ? 10.54600 39.23700 4.71500 1.000 9.24278 164 ALA A N 1
ATOM 2547 C CA . ALA A 1 166 ? 10.79900 40.65300 4.94900 1.000 12.61790 164 ALA A CA 1
ATOM 2548 C C . ALA A 1 166 ? 9.99000 41.21600 6.11400 1.000 9.12296 164 ALA A C 1
ATOM 2549 O O . ALA A 1 166 ? 10.38600 42.23200 6.69000 1.000 11.61146 164 ALA A O 1
ATOM 2556 N N . ARG A 1 167 ? 8.88000 40.57700 6.49100 1.000 10.06271 165 ARG A N 1
ATOM 2557 C CA . ARG A 1 167 ? 8.02100 41.07500 7.56000 1.000 9.77426 165 ARG A CA 1
ATOM 2558 C C . ARG A 1 167 ? 8.43300 40.56600 8.93500 1.000 8.81092 165 ARG A C 1
ATOM 2559 O O . ARG A 1 167 ? 7.85700 40.99700 9.94400 1.000 10.24948 165 ARG A O 1
ATOM 2580 N N . TYR A 1 168 ? 9.40100 39.66700 9.00200 1.000 7.82710 166 TYR A N 1
ATOM 2581 C CA . TYR A 1 168 ? 9.83300 39.14100 10.27800 1.000 7.35690 166 TYR A CA 1
ATOM 2582 C C . TYR A 1 168 ? 10.35900 40.25600 11.16900 1.000 6.95922 166 TYR A C 1
ATOM 2583 O O . TYR A 1 168 ? 11.11000 41.13100 10.73300 1.000 8.43299 166 TYR A O 1
ATOM 2601 N N . VAL A 1 169 ? 9.96400 40.21200 12.43300 1.000 7.01211 167 VAL A N 1
ATOM 2602 C CA . VAL A 1 169 ? 10.45200 41.12900 13.44900 1.000 7.18742 167 VAL A CA 1
ATOM 2603 C C . VAL A 1 169 ? 11.34000 40.33900 14.39500 1.000 6.47927 167 VAL A C 1
ATOM 2604 O O . VAL A 1 169 ? 10.90100 39.34700 14.98400 1.000 7.36749 167 VAL A O 1
ATOM 2617 N N . SER A 1 170 ? 12.59200 40.76400 14.53700 1.000 6.82959 168 SER A N 1
ATOM 2618 C CA . SER A 1 170 ? 13.51100 40.15100 15.48600 1.000 7.37754 168 SER A CA 1
ATOM 2619 C C . SER A 1 170 ? 13.31600 40.81500 16.84300 1.000 7.69249 168 SER A C 1
ATOM 2620 O O . SER A 1 170 ? 13.59800 42.00400 17.01800 1.000 9.51222 168 SER A O 1
ATOM 2628 N N . GLN A 1 171 ? 12.81300 40.04000 17.80400 1.000 7.65600 169 GLN A N 1
ATOM 2629 C CA . GLN A 1 171 ? 12.63200 40.47800 19.18200 1.000 9.85621 169 GLN A CA 1
ATOM 2630 C C . GLN A 1 171 ? 13.04000 39.34000 20.09800 1.000 7.87579 169 GLN A C 1
ATOM 2631 O O . GLN A 1 171 ? 13.00700 38.17700 19.69900 1.000 9.03733 169 GLN A O 1
ATOM 2645 N N . GLN A 1 172 ? 13.37500 39.66800 21.34100 1.000 9.42870 170 GLN A N 1
ATOM 2646 C CA . GLN A 1 172 ? 13.77800 38.66100 22.32100 1.000 10.96920 170 GLN A CA 1
ATOM 2647 C C . GLN A 1 172 ? 12.52200 38.09600 22.97800 1.000 10.17173 170 GLN A C 1
ATOM 2648 O O . GLN A 1 172 ? 11.93200 38.71000 23.87000 1.000 12.45878 170 GLN A O 1
ATOM 2662 N N . THR A 1 173 ? 12.07800 36.95000 22.48100 1.000 8.01838 171 THR A N 1
ATOM 2663 C CA . THR A 1 173 ? 10.95900 36.21900 23.05300 1.000 8.70974 171 THR A CA 1
ATOM 2664 C C . THR A 1 173 ? 11.30200 34.73200 23.04700 1.000 7.51745 171 THR A C 1
ATOM 2665 O O . THR A 1 173 ? 12.14700 34.28000 22.27400 1.000 8.23563 171 THR A O 1
ATOM 2676 N N . ARG A 1 174 ? 10.60200 33.96800 23.88900 1.000 8.03591 172 ARG A N 1
ATOM 2677 C CA . ARG A 1 174 ? 10.68000 32.51500 23.92000 1.000 8.16796 172 ARG A CA 1
ATOM 2678 C C . ARG A 1 174 ? 9.28400 31.98200 24.21900 1.000 8.24645 172 ARG A C 1
ATOM 2679 O O . ARG A 1 174 ? 8.38700 32.72500 24.62900 1.000 8.78213 172 ARG A O 1
ATOM 2700 N N . ALA A 1 175 ? 9.10500 30.68200 24.01300 1.000 6.60504 173 ALA A N 1
ATOM 2701 C CA . ALA A 1 175 ? 7.84800 30.05500 24.35500 1.000 6.58807 173 ALA A CA 1
ATOM 2702 C C . ALA A 1 175 ? 7.50400 30.27700 25.82600 1.000 5.52053 173 ALA A C 1
ATOM 2703 O O . ALA A 1 175 ? 8.36900 30.48500 26.68500 1.000 7.10519 173 ALA A O 1
ATOM 2710 N N . ASN A 1 176 ? 6.21400 30.21000 26.10500 1.000 6.67365 174 ASN A N 1
ATOM 2711 C CA . ASN A 1 176 ? 5.73000 30.31900 27.46700 1.000 6.59419 174 ASN A CA 1
ATOM 2712 C C . ASN A 1 176 ? 6.33800 29.20900 28.32900 1.000 6.62319 174 ASN A C 1
ATOM 2713 O O . ASN A 1 176 ? 6.39400 28.05700 27.89300 1.000 8.04307 174 ASN A O 1
ATOM 2724 N N . PRO A 1 177 ? 6.80700 29.50500 29.54500 1.000 8.52920 175 PRO A N 1
ATOM 2725 C CA . PRO A 1 177 ? 7.27700 28.42800 30.42900 1.000 11.04645 175 PRO A CA 1
ATOM 2726 C C . PRO A 1 177 ? 6.15800 27.59800 31.04900 1.000 8.94317 175 PRO A C 1
ATOM 2727 O O . PRO A 1 177 ? 6.44900 26.55100 31.63300 1.000 11.85288 175 PRO A O 1
ATOM 2738 N N . ASN A 1 178 ? 4.90200 28.01500 30.95700 1.000 8.57884 176 ASN A N 1
ATOM 2739 C CA . ASN A 1 178 ? 3.82000 27.38200 31.69600 1.000 8.66561 176 ASN A CA 1
ATOM 2740 C C . ASN A 1 178 ? 2.94300 26.54800 30.77900 1.000 8.31575 176 ASN A C 1
ATOM 2741 O O . ASN A 1 178 ? 2.89000 26.78200 29.56900 1.000 9.18920 176 ASN A O 1
ATOM 2752 N N . PRO A 1 179 ? 2.23900 25.56000 31.32000 1.000 9.10124 177 PRO A N 1
ATOM 2753 C CA . PRO A 1 179 ? 1.27300 24.82900 30.49500 1.000 10.03666 177 PRO A CA 1
ATOM 2754 C C . PRO A 1 179 ? 0.16500 25.75600 30.01400 1.000 7.77681 177 PRO A C 1
ATOM 2755 O O . PRO A 1 179 ? -0.20200 26.71600 30.69500 1.000 9.09386 177 PRO A O 1
ATOM 2766 N N . TYR A 1 180 ? -0.37600 25.44700 28.83500 1.000 7.38865 178 TYR A N 1
ATOM 2767 C CA . TYR A 1 180 ? -1.62200 26.05800 28.40100 1.000 7.64978 178 TYR A CA 1
ATOM 2768 C C . TYR A 1 180 ? -2.74900 25.55500 29.27800 1.000 10.25371 178 TYR A C 1
ATOM 2769 O O . TYR A 1 180 ? -2.78100 24.38200 29.66000 1.000 17.95011 178 TYR A O 1
ATOM 2787 N N . THR A 1 181 ? -3.66100 26.46100 29.62800 1.000 10.71967 179 THR A N 1
ATOM 2788 C CA . THR A 1 181 ? -4.94100 26.11700 30.23400 1.000 14.34091 179 THR A CA 1
ATOM 2789 C C . THR A 1 181 ? -6.01600 26.93300 29.53700 1.000 13.43599 179 THR A C 1
ATOM 2790 O O . THR A 1 181 ? -5.81500 28.12100 29.26700 1.000 14.53616 179 THR A O 1
ATOM 2801 N N . SER A 1 182 ? -7.14800 26.29600 29.23800 1.000 14.23999 180 SER A N 1
ATOM 2802 C CA . SER A 1 182 ? -8.27000 27.01700 28.65000 1.000 15.03482 180 SER A CA 1
ATOM 2803 C C . SER A 1 182 ? -8.93100 27.88800 29.70400 1.000 17.43616 180 SER A C 1
ATOM 2804 O O . SER A 1 182 ? -9.24300 27.41600 30.80100 1.000 18.68182 180 SER A O 1
ATOM 2812 N N . ARG A 1 183 ? -9.16300 29.15300 29.35700 1.000 18.04574 181 ARG A N 1
ATOM 2813 C CA . ARG A 1 183 ? -10.03000 30.05100 30.11900 1.000 27.92346 181 ARG A CA 1
ATOM 2814 C C . ARG A 1 183 ? -9.27600 30.63800 31.30300 1.000 29.92956 181 ARG A C 1
ATOM 2815 O O . ARG A 1 183 ? -8.30500 31.37300 31.12200 1.000 33.13660 181 ARG A O 1
ATOM 2836 N N . GLY B 1 3 ? 34.82200 41.27200 39.72800 1.000 26.75269 1 GLY B N 1
ATOM 2837 C CA . GLY B 1 3 ? 33.48900 41.94400 39.78000 1.000 32.52079 1 GLY B CA 1
ATOM 2838 C C . GLY B 1 3 ? 32.40300 41.08800 40.40400 1.000 32.93349 1 GLY B C 1
ATOM 2839 O O . GLY B 1 3 ? 31.21500 41.30100 40.15400 1.000 36.07554 1 GLY B O 1
ATOM 2843 N N . ASP B 1 4 ? 32.80900 40.11600 41.21900 1.000 23.66823 2 ASP B N 1
ATOM 2844 C CA . ASP B 1 4 ? 31.85500 39.21800 41.84900 1.000 19.58842 2 ASP B CA 1
ATOM 2845 C C . ASP B 1 4 ? 31.01500 39.97900 42.87500 1.000 14.91402 2 ASP B C 1
ATOM 2846 O O . ASP B 1 4 ? 31.50600 40.90500 43.52400 1.000 17.84372 2 ASP B O 1
ATOM 2855 N N . PRO B 1 5 ? 29.74700 39.60700 43.05400 1.000 14.79143 3 PRO B N 1
ATOM 2856 C CA . PRO B 1 5 ? 28.97400 40.15100 44.18100 1.000 12.84821 3 PRO B CA 1
ATOM 2857 C C . PRO B 1 5 ? 29.58400 39.71000 45.49700 1.000 11.15397 3 PRO B C 1
ATOM 2858 O O . PRO B 1 5 ? 30.31400 38.70700 45.54700 1.000 11.80489 3 PRO B O 1
ATOM 2869 N N . PRO B 1 6 ? 29.33200 40.44500 46.57500 1.000 11.85110 4 PRO B N 1
ATOM 2870 C CA . PRO B 1 6 ? 29.95900 40.11600 47.85600 1.000 10.22413 4 PRO B CA 1
ATOM 2871 C C . PRO B 1 6 ? 29.47200 38.78900 48.40800 1.000 8.31615 4 PRO B C 1
ATOM 2872 O O . PRO B 1 6 ? 28.29600 38.42500 48.28500 1.000 8.91329 4 PRO B O 1
ATOM 2883 N N . ALA B 1 7 ? 30.39200 38.08800 49.05300 1.000 7.74243 5 ALA B N 1
ATOM 2884 C CA . ALA B 1 7 ? 30.04700 36.90000 49.81200 1.000 7.70286 5 ALA B CA 1
ATOM 2885 C C . ALA B 1 7 ? 29.70000 37.19800 51.25300 1.000 7.44682 5 ALA B C 1
ATOM 2886 O O . ALA B 1 7 ? 29.06800 36.36200 51.89600 1.000 6.92737 5 ALA B O 1
ATOM 2893 N N . THR B 1 8 ? 30.07700 38.36400 51.76900 1.000 6.13184 6 THR B N 1
ATOM 2894 C CA . THR B 1 8 ? 29.88800 38.73300 53.16600 1.000 6.89389 6 THR B CA 1
ATOM 2895 C C . THR B 1 8 ? 29.18100 40.07700 53.25100 1.000 6.36437 6 THR B C 1
ATOM 2896 O O . THR B 1 8 ? 29.56700 41.03300 52.56300 1.000 6.52240 6 THR B O 1
ATOM 2907 N N . VAL B 1 9 ? 28.14500 40.12600 54.09200 1.000 5.94263 7 VAL B N 1
ATOM 2908 C CA . VAL B 1 9 ? 27.42800 41.34500 54.41500 1.000 5.02773 7 VAL B CA 1
ATOM 2909 C C . VAL B 1 9 ? 27.22600 41.40500 55.92400 1.000 5.27868 7 VAL B C 1
ATOM 2910 O O . VAL B 1 9 ? 27.47200 40.44100 56.64500 1.000 5.65917 7 VAL B O 1
ATOM 2923 N N . TYR B 1 10 ? 26.76800 42.55500 56.38900 1.000 4.80735 8 TYR B N 1
ATOM 2924 C CA . TYR B 1 10 ? 26.65100 42.84600 57.80600 1.000 5.17069 8 TYR B CA 1
ATOM 2925 C C . TYR B 1 10 ? 25.28300 43.43300 58.09600 1.000 5.33363 8 TYR B C 1
ATOM 2926 O O . TYR B 1 10 ? 24.68900 44.10400 57.24500 1.000 5.83811 8 TYR B O 1
ATOM 2944 N N . ARG B 1 11 ? 24.78500 43.19900 59.31300 1.000 4.67549 9 ARG B N 1
ATOM 2945 C CA . ARG B 1 11 ? 23.48500 43.75700 59.69900 1.000 5.31353 9 ARG B CA 1
ATOM 2946 C C . ARG B 1 11 ? 23.49700 44.18700 61.14900 1.000 4.66340 9 ARG B C 1
ATOM 2947 O O . ARG B 1 11 ? 23.83500 43.38800 62.03700 1.000 5.56588 9 ARG B O 1
ATOM 2968 N N . TYR B 1 12 ? 23.16400 45.45300 61.38400 1.000 4.92204 10 TYR B N 1
ATOM 2969 C CA . TYR B 1 12 ? 22.88800 45.92000 62.73000 1.000 5.09871 10 TYR B CA 1
ATOM 2970 C C . TYR B 1 12 ? 21.46100 45.51900 63.11400 1.000 6.42985 10 TYR B C 1
ATOM 2971 O O . TYR B 1 12 ? 20.51800 45.71600 62.33400 1.000 5.57015 10 TYR B O 1
ATOM 2989 N N . ASP B 1 13 ? 21.29600 45.01200 64.34000 1.000 5.94673 11 ASP B N 1
ATOM 2990 C CA . ASP B 1 13 ? 19.98800 44.64900 64.86400 1.000 5.91792 11 ASP B CA 1
ATOM 2991 C C . ASP B 1 13 ? 20.05600 44.74200 66.37500 1.000 5.71419 11 ASP B C 1
ATOM 2992 O O . ASP B 1 13 ? 21.13000 44.61300 66.96700 1.000 6.53256 11 ASP B O 1
ATOM 3001 N N . SER B 1 14 ? 18.91100 44.99200 66.99700 1.000 6.09965 12 SER B N 1
ATOM 3002 C CA . SER B 1 14 ? 18.84500 45.04200 68.45300 1.000 7.82287 12 SER B CA 1
ATOM 3003 C C . SER B 1 14 ? 18.70700 43.66700 69.10500 1.000 6.63853 12 SER B C 1
ATOM 3004 O O . SER B 1 14 ? 18.82600 43.56600 70.34000 1.000 7.81858 12 SER B O 1
ATOM 3012 N N . ARG B 1 15 ? 18.44200 42.62600 68.31000 1.000 6.72050 13 ARG B N 1
ATOM 3013 C CA . ARG B 1 15 ? 18.08700 41.33600 68.89200 1.000 7.78695 13 ARG B CA 1
ATOM 3014 C C . ARG B 1 15 ? 19.33600 40.48000 69.08400 1.000 6.70593 13 ARG B C 1
ATOM 3015 O O . ARG B 1 15 ? 20.25700 40.53300 68.26000 1.000 7.23997 13 ARG B O 1
ATOM 3036 N N . PRO B 1 16 ? 19.36400 39.68600 70.16000 1.000 7.51255 14 PRO B N 1
ATOM 3037 C CA . PRO B 1 16 ? 20.59500 38.97400 70.55500 1.000 8.53720 14 PRO B CA 1
ATOM 3038 C C . PRO B 1 16 ? 20.73600 37.64000 69.84500 1.000 7.38774 14 PRO B C 1
ATOM 3039 O O . PRO B 1 16 ? 19.77300 37.10700 69.26200 1.000 8.23366 14 PRO B O 1
ATOM 3050 N N . PRO B 1 17 ? 21.93500 37.05100 69.90900 1.000 7.78942 15 PRO B N 1
ATOM 3051 C CA . PRO B 1 17 ? 22.20400 35.82600 69.15300 1.000 7.13301 15 PRO B CA 1
ATOM 3052 C C . PRO B 1 17 ? 21.41800 34.61700 69.61500 1.000 8.55505 15 PRO B C 1
ATOM 3053 O O . PRO B 1 17 ? 21.20500 33.71700 68.80200 1.000 8.76953 15 PRO B O 1
ATOM 3064 N N . GLU B 1 18 ? 20.94100 34.55200 70.85700 1.000 10.92011 16 GLU B N 1
ATOM 3065 C CA . GLU B 1 18 ? 20.11700 33.39300 71.19700 1.000 12.04323 16 GLU B CA 1
ATOM 3066 C C . GLU B 1 18 ? 18.88300 33.31600 70.31500 1.000 10.61482 16 GLU B C 1
ATOM 3067 O O . GLU B 1 18 ? 18.35600 32.22500 70.07600 1.000 13.23844 16 GLU B O 1
ATOM 3079 N N . ASP B 1 19 ? 18.39100 34.45600 69.84600 1.000 9.86975 17 ASP B N 1
ATOM 3080 C CA . ASP B 1 19 ? 17.33000 34.47300 68.85100 1.000 8.73445 17 ASP B CA 1
ATOM 3081 C C . ASP B 1 19 ? 17.93700 34.27700 67.46300 1.000 7.77740 17 ASP B C 1
ATOM 3082 O O . ASP B 1 19 ? 17.71900 33.25800 66.80100 1.000 8.60544 17 ASP B O 1
ATOM 3091 N N . VAL B 1 20 ? 18.79100 35.20700 67.05300 1.000 7.68430 18 VAL B N 1
ATOM 3092 C CA . VAL B 1 20 ? 19.19400 35.28900 65.65600 1.000 6.26055 18 VAL B CA 1
ATOM 3093 C C . VAL B 1 20 ? 19.99300 34.05800 65.22000 1.000 6.27098 18 VAL B C 1
ATOM 3094 O O . VAL B 1 20 ? 19.81100 33.55800 64.10400 1.000 7.01798 18 VAL B O 1
ATOM 3107 N N . PHE B 1 21 ? 20.91700 33.56600 66.05100 1.000 6.76533 19 PHE B N 1
ATOM 3108 C CA . PHE B 1 21 ? 21.75900 32.44600 65.61400 1.000 7.42490 19 PHE B CA 1
ATOM 3109 C C . PHE B 1 21 ? 20.94700 31.16700 65.39900 1.000 7.19945 19 PHE B C 1
ATOM 3110 O O . PHE B 1 21 ? 21.34700 30.29600 64.61900 1.000 7.76441 19 PHE B O 1
ATOM 3127 N N . GLN B 1 22 ? 19.82400 31.02000 66.10100 1.000 7.62555 20 GLN B N 1
ATOM 3128 C CA . GLN B 1 22 ? 18.99600 29.82800 65.96300 1.000 8.66530 20 GLN B CA 1
ATOM 3129 C C . GLN B 1 22 ? 17.91400 29.99800 64.90900 1.000 8.17137 20 GLN B C 1
ATOM 3130 O O . GLN B 1 22 ? 17.60300 29.04500 64.18800 1.000 8.44797 20 GLN B O 1
ATOM 3144 N N . ASN B 1 23 ? 17.31800 31.18800 64.85100 1.000 9.42590 21 ASN B N 1
ATOM 3145 C CA . ASN B 1 23 ? 16.12000 31.44600 64.06600 1.000 7.98669 21 ASN B CA 1
ATOM 3146 C C . ASN B 1 23 ? 16.39900 32.23900 62.79700 1.000 8.73661 21 ASN B C 1
ATOM 3147 O O . ASN B 1 23 ? 15.52200 32.32300 61.92900 1.000 10.50472 21 ASN B O 1
ATOM 3158 N N . GLY B 1 24 ? 17.59800 32.80100 62.66000 1.000 8.24084 22 GLY B N 1
ATOM 3159 C CA . GLY B 1 24 ? 17.90100 33.70400 61.56600 1.000 8.57872 22 GLY B CA 1
ATOM 3160 C C . GLY B 1 24 ? 17.12600 35.00900 61.67600 1.000 8.56514 22 GLY B C 1
ATOM 3161 O O . GLY B 1 24 ? 16.61500 35.38300 62.73600 1.000 11.14834 22 GLY B O 1
ATOM 3165 N N . PHE B 1 25 ? 17.07700 35.72700 60.56000 1.000 7.16850 23 PHE B N 1
ATOM 3166 C CA . PHE B 1 25 ? 16.26700 36.92900 60.43200 1.000 6.74520 23 PHE B CA 1
ATOM 3167 C C . PHE B 1 25 ? 15.07600 36.60600 59.54300 1.000 7.29478 23 PHE B C 1
ATOM 3168 O O . PHE B 1 25 ? 15.22000 35.91500 58.53000 1.000 11.65098 23 PHE B O 1
ATOM 3185 N N . THR B 1 26 ? 13.89700 37.06200 59.94300 1.000 6.74280 24 THR B N 1
ATOM 3186 C CA A THR B 1 26 ? 12.67800 36.92700 59.15500 0.768 7.32426 24 THR B CA 1
ATOM 3187 C CA B THR B 1 26 ? 12.69600 36.93700 59.13100 0.232 8.66457 24 THR B CA 1
ATOM 3188 C C . THR B 1 26 ? 12.18400 38.32700 58.79200 1.000 6.42634 24 THR B C 1
ATOM 3189 O O . THR B 1 26 ? 12.16100 39.22100 59.64000 1.000 7.95764 24 THR B O 1
ATOM 3210 N N . ALA B 1 27 ? 11.81400 38.53000 57.53400 1.000 7.18559 25 ALA B N 1
ATOM 3211 C CA . ALA B 1 27 ? 11.26600 39.82400 57.13600 1.000 7.31756 25 ALA B CA 1
ATOM 3212 C C . ALA B 1 27 ? 9.94900 40.08800 57.86600 1.000 7.30297 25 ALA B C 1
ATOM 3213 O O . ALA B 1 27 ? 9.26000 39.17100 58.31700 1.000 8.87926 25 ALA B O 1
ATOM 3220 N N . TRP B 1 28 ? 9.59400 41.36700 57.97300 1.000 6.54574 26 TRP B N 1
ATOM 3221 C CA . TRP B 1 28 ? 8.33800 41.73600 58.62600 1.000 7.48352 26 TRP B CA 1
ATOM 3222 C C . TRP B 1 28 ? 7.12700 41.11900 57.93800 1.000 8.93493 26 TRP B C 1
ATOM 3223 O O . TRP B 1 28 ? 6.14100 40.79200 58.60600 1.000 11.56543 26 TRP B O 1
ATOM 3244 N N . GLY B 1 29 ? 7.15500 40.98400 56.61800 1.000 8.79824 27 GLY B N 1
ATOM 3245 C CA . GLY B 1 29 ? 5.94200 40.60600 55.92400 1.000 9.38756 27 GLY B CA 1
ATOM 3246 C C . GLY B 1 29 ? 6.18200 40.31400 54.46400 1.000 10.89846 27 GLY B C 1
ATOM 3247 O O . GLY B 1 29 ? 7.26700 39.86300 54.08400 1.000 11.67460 27 GLY B O 1
ATOM 3251 N N . ASN B 1 30 ? 5.16500 40.58600 53.64300 1.000 13.18827 28 ASN B N 1
ATOM 3252 C CA . ASN B 1 30 ? 5.09600 40.12200 52.26800 1.000 15.24485 28 ASN B CA 1
ATOM 3253 C C . ASN B 1 30 ? 5.23400 41.24700 51.25400 1.000 10.43565 28 ASN B C 1
ATOM 3254 O O . ASN B 1 30 ? 5.13700 40.99400 50.04200 1.000 15.22547 28 ASN B O 1
ATOM 3265 N N . ASN B 1 31 ? 5.43100 42.47700 51.71800 1.000 11.94441 29 ASN B N 1
ATOM 3266 C CA . ASN B 1 31 ? 5.48100 43.65300 50.86100 1.000 12.25879 29 ASN B CA 1
ATOM 3267 C C . ASN B 1 31 ? 6.85200 43.71500 50.19300 1.000 10.63784 29 ASN B C 1
ATOM 3268 O O . ASN B 1 31 ? 7.81200 44.22500 50.77700 1.000 9.74364 29 ASN B O 1
ATOM 3279 N N . ASP B 1 32 ? 6.96800 43.19500 48.96500 1.000 12.75632 30 ASP B N 1
ATOM 3280 C CA . ASP B 1 32 ? 8.25400 43.15300 48.27500 1.000 11.95375 30 ASP B CA 1
ATOM 3281 C C . ASP B 1 32 ? 8.46700 44.34900 47.36200 1.000 12.99577 30 ASP B C 1
ATOM 3282 O O . ASP B 1 32 ? 9.24200 44.26400 46.40100 1.000 13.39404 30 ASP B O 1
ATOM 3291 N N . ASN B 1 33 ? 7.81600 45.46600 47.64800 1.000 11.39141 31 ASN B N 1
ATOM 3292 C CA . ASN B 1 33 ? 8.05600 46.67800 46.88400 1.000 12.32616 31 ASN B CA 1
ATOM 3293 C C . ASN B 1 33 ? 9.41500 47.26600 47.25900 1.000 8.68130 31 ASN B C 1
ATOM 3294 O O . ASN B 1 33 ? 9.58800 47.77800 48.37000 1.000 8.94388 31 ASN B O 1
ATOM 3305 N N . VAL B 1 34 ? 10.36000 47.23100 46.31000 1.000 10.04531 32 VAL B N 1
ATOM 3306 C CA . VAL B 1 34 ? 11.73800 47.65200 46.56300 1.000 9.79547 32 VAL B CA 1
ATOM 3307 C C . VAL B 1 34 ? 11.79600 49.11100 46.97400 1.000 9.46332 32 VAL B C 1
ATOM 3308 O O . VAL B 1 34 ? 12.56500 49.49600 47.86000 1.000 8.71232 32 VAL B O 1
ATOM 3321 N N . LEU B 1 35 ? 11.04000 49.95900 46.29000 1.000 10.88264 33 LEU B N 1
ATOM 3322 C CA . LEU B 1 35 ? 11.10100 51.37900 46.58700 1.000 10.29794 33 LEU B CA 1
ATOM 3323 C C . LEU B 1 35 ? 10.62600 51.65700 48.01000 1.000 9.13552 33 LEU B C 1
ATOM 3324 O O . LEU B 1 35 ? 11.22600 52.45600 48.73200 1.000 9.53747 33 LEU B O 1
ATOM 3340 N N . GLU B 1 36 ? 9.51300 51.03900 48.41900 1.000 8.57045 34 GLU B N 1
ATOM 3341 C CA . GLU B 1 36 ? 9.00400 51.27600 49.76800 1.000 8.85997 34 GLU B CA 1
ATOM 3342 C C . GLU B 1 36 ? 10.02300 50.87500 50.81300 1.000 7.85093 34 GLU B C 1
ATOM 3343 O O . GLU B 1 36 ? 10.17800 51.55000 51.83500 1.000 7.89303 34 GLU B O 1
ATOM 3355 N N . HIS B 1 37 ? 10.73700 49.78400 50.57600 1.000 6.94133 35 HIS B N 1
ATOM 3356 C CA . HIS B 1 37 ? 11.76200 49.38200 51.53200 1.000 6.20400 35 HIS B CA 1
ATOM 3357 C C . HIS B 1 37 ? 12.93100 50.37000 51.55900 1.000 6.86389 35 HIS B C 1
ATOM 3358 O O . HIS B 1 37 ? 13.30600 50.87300 52.62600 1.000 6.45141 35 HIS B O 1
ATOM 3371 N N . LEU B 1 38 ? 13.50900 50.66900 50.39400 1.000 6.67373 36 LEU B N 1
ATOM 3372 C CA . LEU B 1 38 ? 14.74000 51.44800 50.39600 1.000 7.19647 36 LEU B CA 1
ATOM 3373 C C . LEU B 1 38 ? 14.52700 52.86900 50.87700 1.000 7.19339 36 LEU B C 1
ATOM 3374 O O . LEU B 1 38 ? 15.46100 53.47000 51.43000 1.000 8.02171 36 LEU B O 1
ATOM 3390 N N . THR B 1 39 ? 13.33300 53.42100 50.68500 1.000 9.34338 37 THR B N 1
ATOM 3391 C CA . THR B 1 39 ? 13.05200 54.78200 51.11100 1.000 9.85543 37 THR B CA 1
ATOM 3392 C C . THR B 1 39 ? 12.47000 54.85500 52.51800 1.000 9.59289 37 THR B C 1
ATOM 3393 O O . THR B 1 39 ? 12.01800 55.93300 52.92200 1.000 10.60476 37 THR B O 1
ATOM 3404 N N . GLY B 1 40 ? 12.45500 53.74700 53.26400 1.000 7.94878 38 GLY B N 1
ATOM 3405 C CA . GLY B 1 40 ? 12.11300 53.79300 54.67200 1.000 9.48521 38 GLY B CA 1
ATOM 3406 C C . GLY B 1 40 ? 10.64400 53.79200 54.98900 1.000 8.46918 38 GLY B C 1
ATOM 3407 O O . GLY B 1 40 ? 10.26400 54.27500 56.05600 1.000 10.08613 38 GLY B O 1
ATOM 3411 N N . ARG B 1 41 ? 9.82200 53.21000 54.12600 1.000 7.79765 39 ARG B N 1
ATOM 3412 C CA . ARG B 1 41 ? 8.37900 53.21800 54.32400 1.000 9.27408 39 ARG B CA 1
ATOM 3413 C C . ARG B 1 41 ? 7.82400 51.91500 54.88100 1.000 9.80536 39 ARG B C 1
ATOM 3414 O O . ARG B 1 41 ? 6.80500 51.95000 55.56700 1.000 9.75509 39 ARG B O 1
ATOM 3435 N N . SER B 1 42 ? 8.48100 50.77500 54.67300 1.000 8.61856 40 SER B N 1
ATOM 3436 C CA . SER B 1 42 ? 7.87200 49.48300 54.97900 1.000 8.35318 40 SER B CA 1
ATOM 3437 C C . SER B 1 42 ? 8.54500 48.72700 56.11900 1.000 7.19164 40 SER B C 1
ATOM 3438 O O . SER B 1 42 ? 8.16400 47.58000 56.38300 1.000 9.12366 40 SER B O 1
ATOM 3446 N N . SER B 1 43 ? 9.47900 49.35000 56.83900 1.000 8.65005 41 SER B N 1
ATOM 3447 C CA . SER B 1 43 ? 10.16400 48.70400 57.94900 1.000 8.23126 41 SER B CA 1
ATOM 3448 C C . SER B 1 43 ? 9.48800 49.10300 59.26800 1.000 8.34945 41 SER B C 1
ATOM 3449 O O . SER B 1 43 ? 8.31400 49.51000 59.28700 1.000 9.15532 41 SER B O 1
ATOM 3457 N N . GLN B 1 44 ? 10.21000 48.94900 60.37900 1.000 7.53077 42 GLN B N 1
ATOM 3458 C CA . GLN B 1 44 ? 9.58500 48.94700 61.69800 1.000 8.41967 42 GLN B CA 1
ATOM 3459 C C . GLN B 1 44 ? 8.80100 50.22900 61.96100 1.000 10.53634 42 GLN B C 1
ATOM 3460 O O . GLN B 1 44 ? 7.67500 50.18800 62.46400 1.000 10.88097 42 GLN B O 1
ATOM 3474 N N . VAL B 1 45 ? 9.39400 51.38800 61.65600 1.000 10.09470 43 VAL B N 1
ATOM 3475 C CA . VAL B 1 45 ? 8.75400 52.66700 61.96100 1.000 11.62541 43 VAL B CA 1
ATOM 3476 C C . VAL B 1 45 ? 7.72400 53.06300 60.92000 1.000 9.94347 43 VAL B C 1
ATOM 3477 O O . VAL B 1 45 ? 7.05200 54.09100 61.09800 1.000 12.66484 43 VAL B O 1
ATOM 3490 N N . GLY B 1 46 ? 7.55600 52.27800 59.85300 1.000 10.06808 44 GLY B N 1
ATOM 3491 C CA . GLY B 1 46 ? 6.52300 52.52100 58.85400 1.000 11.50120 44 GLY B CA 1
ATOM 3492 C C . GLY B 1 46 ? 5.42600 51.47200 58.85800 1.000 10.89415 44 GLY B C 1
ATOM 3493 O O . GLY B 1 46 ? 4.81100 51.22000 59.89800 1.000 11.91246 44 GLY B O 1
ATOM 3497 N N . SER B 1 47 ? 5.20000 50.81700 57.71200 1.000 11.34425 45 SER B N 1
ATOM 3498 C CA . SER B 1 47 ? 4.13300 49.82600 57.60900 1.000 10.86602 45 SER B CA 1
ATOM 3499 C C . SER B 1 47 ? 4.52100 48.46800 58.17800 1.000 9.98316 45 SER B C 1
ATOM 3500 O O . SER B 1 47 ? 3.67500 47.57000 58.23900 1.000 12.22529 45 SER B O 1
ATOM 3508 N N . SER B 1 48 ? 5.78400 48.29700 58.55700 1.000 9.08515 46 SER B N 1
ATOM 3509 C CA A SER B 1 48 ? 6.25700 47.10000 59.24600 0.649 9.63094 46 SER B CA 1
ATOM 3510 C CA B SER B 1 48 ? 6.25300 47.09800 59.24800 0.351 9.55227 46 SER B CA 1
ATOM 3511 C C . SER B 1 48 ? 5.77400 45.82000 58.55900 1.000 8.79516 46 SER B C 1
ATOM 3512 O O . SER B 1 48 ? 5.31000 44.87600 59.20500 1.000 11.76441 46 SER B O 1
ATOM 3527 N N . ASN B 1 49 ? 5.90700 45.78300 57.21500 1.000 9.22429 47 ASN B N 1
ATOM 3528 C CA . ASN B 1 49 ? 5.49300 44.61100 56.44800 1.000 9.94981 47 ASN B CA 1
ATOM 3529 C C . ASN B 1 49 ? 6.44500 44.27300 55.29900 1.000 8.00665 47 ASN B C 1
ATOM 3530 O O . ASN B 1 49 ? 6.10900 43.42000 54.46600 1.000 8.43163 47 ASN B O 1
ATOM 3541 N N . SER B 1 50 ? 7.64500 44.85200 55.26800 1.000 7.56399 48 SER B N 1
ATOM 3542 C CA . SER B 1 50 ? 8.56700 44.59400 54.17900 1.000 6.75377 48 SER B CA 1
ATOM 3543 C C . SER B 1 50 ? 8.90800 43.11500 54.07800 1.000 7.10246 48 SER B C 1
ATOM 3544 O O . SER B 1 50 ? 9.08400 42.42600 55.08900 1.000 6.93710 48 SER B O 1
ATOM 3552 N N . ALA B 1 51 ? 9.07200 42.65900 52.83500 1.000 7.89006 49 ALA B N 1
ATOM 3553 C CA . ALA B 1 51 ? 9.57500 41.33100 52.53000 1.000 9.09904 49 ALA B CA 1
ATOM 3554 C C . ALA B 1 51 ? 11.09900 41.25700 52.49900 1.000 8.23020 49 ALA B C 1
ATOM 3555 O O . ALA B 1 51 ? 11.63000 40.18800 52.15900 1.000 8.16390 49 ALA B O 1
ATOM 3562 N N . PHE B 1 52 ? 11.80400 42.34100 52.83700 1.000 6.25655 50 PHE B N 1
ATOM 3563 C CA . PHE B 1 52 ? 13.25000 42.35700 52.76100 1.000 6.22424 50 PHE B CA 1
ATOM 3564 C C . PHE B 1 52 ? 13.87100 42.59700 54.13100 1.000 5.80984 50 PHE B C 1
ATOM 3565 O O . PHE B 1 52 ? 13.29300 43.27200 54.99400 1.000 6.56152 50 PHE B O 1
ATOM 3582 N N . VAL B 1 53 ? 15.07700 42.07200 54.28400 1.000 5.54042 51 VAL B N 1
ATOM 3583 C CA . VAL B 1 53 ? 15.93100 42.32100 55.43800 1.000 5.54494 51 VAL B CA 1
ATOM 3584 C C . VAL B 1 53 ? 17.19600 43.00900 54.93100 1.000 5.76268 51 VAL B C 1
ATOM 3585 O O . VAL B 1 53 ? 17.97100 42.38900 54.19700 1.000 5.78615 51 VAL B O 1
ATOM 3598 N N . SER B 1 54 ? 17.41300 44.26700 55.32900 1.000 4.87766 52 SER B N 1
ATOM 3599 C CA . SER B 1 54 ? 18.59100 44.99800 54.88500 1.000 4.62038 52 SER B CA 1
ATOM 3600 C C . SER B 1 54 ? 19.86900 44.46300 55.53200 1.000 4.40278 52 SER B C 1
ATOM 3601 O O . SER B 1 54 ? 19.91100 44.11300 56.72400 1.000 5.35900 52 SER B O 1
ATOM 3609 N N . THR B 1 55 ? 20.92600 44.50600 54.72900 1.000 4.61902 53 THR B N 1
ATOM 3610 C CA . THR B 1 55 ? 22.29800 44.24800 55.12400 1.000 4.44101 53 THR B CA 1
ATOM 3611 C C . THR B 1 55 ? 23.18200 45.21500 54.35400 1.000 4.76334 53 THR B C 1
ATOM 3612 O O . THR B 1 55 ? 22.72500 45.87700 53.43000 1.000 5.25779 53 THR B O 1
ATOM 3623 N N . SER B 1 56 ? 24.45900 45.30800 54.73000 1.000 4.96629 54 SER B N 1
ATOM 3624 C CA . SER B 1 56 ? 25.41600 46.13900 54.00700 1.000 4.67900 54 SER B CA 1
ATOM 3625 C C . SER B 1 56 ? 26.67600 45.34400 53.70400 1.000 5.20672 54 SER B C 1
ATOM 3626 O O . SER B 1 56 ? 27.15800 44.58300 54.54500 1.000 5.70755 54 SER B O 1
ATOM 3634 N N . SER B 1 57 ? 27.21800 45.51100 52.51300 1.000 5.41946 55 SER B N 1
ATOM 3635 C CA . SER B 1 57 ? 28.55400 44.96800 52.26600 1.000 6.00079 55 SER B CA 1
ATOM 3636 C C . SER B 1 57 ? 29.62600 45.74500 53.03300 1.000 6.10678 55 SER B C 1
ATOM 3637 O O . SER B 1 57 ? 30.76700 45.27800 53.14900 1.000 7.47466 55 SER B O 1
ATOM 3645 N N . SER B 1 58 ? 29.29500 46.93500 53.52900 1.000 6.33314 56 SER B N 1
ATOM 3646 C CA . SER B 1 58 ? 30.21900 47.77100 54.28700 1.000 6.35624 56 SER B CA 1
ATOM 3647 C C . SER B 1 58 ? 29.98700 47.58300 55.78100 1.000 5.49673 56 SER B C 1
ATOM 3648 O O . SER B 1 58 ? 28.96000 48.01600 56.32200 1.000 6.46508 56 SER B O 1
ATOM 3656 N N . ARG B 1 59 ? 30.93300 46.94500 56.46700 1.000 6.99061 57 ARG B N 1
ATOM 3657 C CA . ARG B 1 59 ? 30.79800 46.85800 57.91100 1.000 6.77909 57 ARG B CA 1
ATOM 3658 C C . ARG B 1 59 ? 30.69100 48.24600 58.53000 1.000 6.75599 57 ARG B C 1
ATOM 3659 O O . ARG B 1 59 ? 29.89000 48.46100 59.45100 1.000 7.08491 57 ARG B O 1
ATOM 3680 N N . ARG B 1 60 ? 31.44300 49.21200 58.00100 1.000 7.62667 58 ARG B N 1
ATOM 3681 C CA . ARG B 1 60 ? 31.39900 50.55400 58.55500 1.000 7.65181 58 ARG B CA 1
ATOM 3682 C C . ARG B 1 60 ? 29.97900 51.11100 58.58900 1.000 6.94556 58 ARG B C 1
ATOM 3683 O O . ARG B 1 60 ? 29.62400 51.82000 59.53700 1.000 7.90196 58 ARG B O 1
ATOM 3704 N N . TYR B 1 61 ? 29.18700 50.87100 57.53900 1.000 7.56279 59 TYR B N 1
ATOM 3705 C CA . TYR B 1 61 ? 27.81100 51.36600 57.51300 1.000 6.66708 59 TYR B CA 1
ATOM 3706 C C . TYR B 1 61 ? 27.03600 50.89500 58.73700 1.000 6.73405 59 TYR B C 1
ATOM 3707 O O . TYR B 1 61 ? 26.28900 51.66900 59.35400 1.000 6.65354 59 TYR B O 1
ATOM 3725 N N . THR B 1 62 ? 27.19100 49.62100 59.09800 1.000 6.38769 60 THR B N 1
ATOM 3726 C CA . THR B 1 62 ? 26.47300 49.08900 60.25000 1.000 5.80784 60 THR B CA 1
ATOM 3727 C C . THR B 1 62 ? 27.03200 49.62800 61.55700 1.000 7.00409 60 THR B C 1
ATOM 3728 O O . THR B 1 62 ? 26.26400 49.78900 62.51900 1.000 6.40234 60 THR B O 1
ATOM 3739 N N . GLU B 1 63 ? 28.34400 49.89800 61.61600 1.000 7.33784 61 GLU B N 1
ATOM 3740 C CA . GLU B 1 63 ? 28.92600 50.52300 62.79700 1.000 7.55301 61 GLU B CA 1
ATOM 3741 C C . GLU B 1 63 ? 28.40800 51.94400 62.99000 1.000 7.32375 61 GLU B C 1
ATOM 3742 O O . GLU B 1 63 ? 28.14400 52.36600 64.12200 1.000 7.70694 61 GLU B O 1
ATOM 3754 N N . VAL B 1 64 ? 28.29000 52.71200 61.89800 1.000 7.24466 62 VAL B N 1
ATOM 3755 C CA . VAL B 1 64 ? 27.72900 54.06000 61.98700 1.000 8.26871 62 VAL B CA 1
ATOM 3756 C C . VAL B 1 64 ? 26.29500 54.00500 62.49100 1.000 7.51243 62 VAL B C 1
ATOM 3757 O O . VAL B 1 64 ? 25.88100 54.82800 63.32300 1.000 8.52744 62 VAL B O 1
ATOM 3770 N N . TYR B 1 65 ? 25.52200 53.03700 61.99200 1.000 6.68083 63 TYR B N 1
ATOM 3771 C CA . TYR B 1 65 ? 24.15200 52.83800 62.45100 1.000 7.16486 63 TYR B CA 1
ATOM 3772 C C . TYR B 1 65 ? 24.12600 52.54600 63.94800 1.000 7.72555 63 TYR B C 1
ATOM 3773 O O . TYR B 1 65 ? 23.44100 53.23000 64.72000 1.000 7.48535 63 TYR B O 1
ATOM 3791 N N . LEU B 1 66 ? 24.94400 51.58900 64.39900 1.000 7.23569 64 LEU B N 1
ATOM 3792 C CA . LEU B 1 66 ? 24.99000 51.27600 65.82000 1.000 6.96294 64 LEU B CA 1
ATOM 3793 C C . LEU B 1 66 ? 25.39100 52.49900 66.63900 1.000 8.05375 64 LEU B C 1
ATOM 3794 O O . LEU B 1 66 ? 24.80400 52.77900 67.69100 1.000 8.51276 64 LEU B O 1
ATOM 3810 N N . GLU B 1 67 ? 26.40300 53.24000 66.17900 1.000 8.05762 65 GLU B N 1
ATOM 3811 C CA . GLU B 1 67 ? 26.84700 54.42600 66.90500 1.000 9.45542 65 GLU B CA 1
ATOM 3812 C C . GLU B 1 67 ? 25.74800 55.47500 66.99000 1.000 9.32861 65 GLU B C 1
ATOM 3813 O O . GLU B 1 67 ? 25.61800 56.16900 68.00600 1.000 10.53879 65 GLU B O 1
ATOM 3825 N N . HIS B 1 68 ? 24.97000 55.63200 65.92100 1.000 9.02831 66 HIS B N 1
ATOM 3826 C CA . HIS B 1 68 ? 23.86500 56.58400 65.95600 1.000 9.89903 66 HIS B CA 1
ATOM 3827 C C . HIS B 1 68 ? 22.83700 56.18400 67.00300 1.000 9.53013 66 HIS B C 1
ATOM 3828 O O . HIS B 1 68 ? 22.34700 57.03700 67.75400 1.000 11.01517 66 HIS B O 1
ATOM 3841 N N . ARG B 1 69 ? 22.46500 54.90200 67.04200 1.000 9.30117 67 ARG B N 1
ATOM 3842 C CA . ARG B 1 69 ? 21.48800 54.44900 68.02400 1.000 9.40541 67 ARG B CA 1
ATOM 3843 C C . ARG B 1 69 ? 22.03700 54.57300 69.44200 1.000 10.40341 67 ARG B C 1
ATOM 3844 O O . ARG B 1 69 ? 21.29900 54.92100 70.37300 1.000 11.28415 67 ARG B O 1
ATOM 3865 N N . MET B 1 70 ? 23.32900 54.29900 69.62500 1.000 9.95964 68 MET B N 1
ATOM 3866 C CA . MET B 1 70 ? 23.93600 54.47000 70.93800 1.000 10.09957 68 MET B CA 1
ATOM 3867 C C . MET B 1 70 ? 23.85200 55.92500 71.38100 1.000 11.23426 68 MET B C 1
ATOM 3868 O O . MET B 1 70 ? 23.48600 56.22200 72.52800 1.000 12.25771 68 MET B O 1
ATOM 3882 N N . GLN B 1 71 ? 24.15100 56.85100 70.46500 1.000 11.00276 69 GLN B N 1
ATOM 3883 C CA . GLN B 1 71 ? 24.12100 58.26200 70.81200 1.000 14.96143 69 GLN B CA 1
ATOM 3884 C C . GLN B 1 71 ? 22.71100 58.72700 71.12000 1.000 13.08868 69 GLN B C 1
ATOM 3885 O O . GLN B 1 71 ? 22.53100 59.60200 71.97300 1.000 13.33429 69 GLN B O 1
ATOM 3899 N N . GLU B 1 72 ? 21.70500 58.18100 70.43100 1.000 12.02268 70 GLU B N 1
ATOM 3900 C CA . GLU B 1 72 ? 20.32900 58.52600 70.77800 1.000 12.53040 70 GLU B CA 1
ATOM 3901 C C . GLU B 1 72 ? 20.04100 58.19000 72.23600 1.000 15.11319 70 GLU B C 1
ATOM 3902 O O . GLU B 1 72 ? 19.37900 58.96300 72.93900 1.000 13.91640 70 GLU B O 1
ATOM 3914 N N . ALA B 1 73 ? 20.55000 57.05000 72.71800 1.000 12.46987 71 ALA B N 1
ATOM 3915 C CA . ALA B 1 73 ? 20.34900 56.68600 74.11800 1.000 13.41321 71 ALA B CA 1
ATOM 3916 C C . ALA B 1 73 ? 21.05600 57.66600 75.04700 1.000 14.77622 71 ALA B C 1
ATOM 3917 O O . ALA B 1 73 ? 20.51900 58.03800 76.10300 1.000 14.81848 71 ALA B O 1
ATOM 3924 N N . VAL B 1 74 ? 22.26000 58.10000 74.66500 1.000 13.81145 72 VAL B N 1
ATOM 3925 C CA . VAL B 1 74 ? 22.99100 59.08200 75.45900 1.000 14.42355 72 VAL B CA 1
ATOM 3926 C C . VAL B 1 74 ? 22.24900 60.41100 75.48700 1.000 15.17595 72 VAL B C 1
ATOM 3927 O O . VAL B 1 74 ? 22.14100 61.05400 76.53600 1.000 16.10630 72 VAL B O 1
ATOM 3940 N N . GLU B 1 75 ? 21.75700 60.86600 74.33100 1.000 15.10197 73 GLU B N 1
ATOM 3941 C CA . GLU B 1 75 ? 21.04700 62.14200 74.30200 1.000 16.33600 73 GLU B CA 1
ATOM 3942 C C . GLU B 1 75 ? 19.77400 62.06800 75.13100 1.000 16.67549 73 GLU B C 1
ATOM 3943 O O . GLU B 1 75 ? 19.41500 63.02900 75.82300 1.000 17.87952 73 GLU B O 1
ATOM 3955 N N . ALA B 1 76 ? 19.07700 60.93200 75.07700 1.000 17.37821 74 ALA B N 1
ATOM 3956 C CA . ALA B 1 76 ? 17.91600 60.73500 75.93400 1.000 19.61607 74 ALA B CA 1
ATOM 3957 C C . ALA B 1 76 ? 18.30000 60.88400 77.40400 1.000 17.92683 74 ALA B C 1
ATOM 3958 O O . ALA B 1 76 ? 17.63600 61.59700 78.16300 1.000 20.69023 74 ALA B O 1
ATOM 3965 N N . GLU B 1 77 ? 19.38500 60.22500 77.81800 1.000 19.78569 75 GLU B N 1
ATOM 3966 C CA . GLU B 1 77 ? 19.84300 60.31600 79.20300 1.000 18.51511 75 GLU B CA 1
ATOM 3967 C C . GLU B 1 77 ? 20.12300 61.76300 79.59800 1.000 18.03279 75 GLU B C 1
ATOM 3968 O O . GLU B 1 77 ? 19.73500 62.21200 80.68400 1.000 22.88257 75 GLU B O 1
ATOM 3980 N N . ARG B 1 78 ? 20.81100 62.50400 78.72900 1.000 18.15222 76 ARG B N 1
ATOM 3981 C CA . ARG B 1 78 ? 21.12000 63.90000 79.01200 1.000 21.93221 76 ARG B CA 1
ATOM 3982 C C . ARG B 1 78 ? 19.85500 64.72600 79.19200 1.000 20.74201 76 ARG B C 1
ATOM 3983 O O . ARG B 1 78 ? 19.83500 65.66700 79.99500 1.000 23.78413 76 ARG B O 1
ATOM 4004 N N . ALA B 1 79 ? 18.80100 64.39800 78.44800 1.000 22.98050 77 ALA B N 1
ATOM 4005 C CA . ALA B 1 79 ? 17.52600 65.09200 78.55500 1.000 21.87850 77 ALA B CA 1
ATOM 4006 C C . ALA B 1 79 ? 16.69500 64.61600 79.73800 1.000 26.74999 77 ALA B C 1
ATOM 4007 O O . ALA B 1 79 ? 15.62700 65.18500 79.99400 1.000 27.60540 77 ALA B O 1
ATOM 4014 N N . GLY B 1 80 ? 17.14800 63.58900 80.45300 1.000 25.17306 78 GLY B N 1
ATOM 4015 C CA . GLY B 1 80 ? 16.50000 63.14500 81.66600 1.000 31.46794 78 GLY B CA 1
ATOM 4016 C C . GLY B 1 80 ? 15.73500 61.84100 81.57300 1.000 33.90865 78 GLY B C 1
ATOM 4017 O O . GLY B 1 80 ? 15.09300 61.45600 82.55700 1.000 32.56970 78 GLY B O 1
ATOM 4021 N N . ARG B 1 81 ? 15.77800 61.14200 80.44000 1.000 30.18148 79 ARG B N 1
ATOM 4022 C CA . ARG B 1 81 ? 15.03100 59.90100 80.26500 1.000 32.52945 79 ARG B CA 1
ATOM 4023 C C . ARG B 1 81 ? 16.00600 58.76600 79.98400 1.000 34.72164 79 ARG B C 1
ATOM 4024 O O . ARG B 1 81 ? 16.81600 58.84700 79.05300 1.000 35.38820 79 ARG B O 1
ATOM 4045 N N . GLY B 1 82 ? 15.93100 57.71700 80.79900 1.000 31.95841 80 GLY B N 1
ATOM 4046 C CA . GLY B 1 82 ? 16.75900 56.54400 80.63000 1.000 23.23618 80 GLY B CA 1
ATOM 4047 C C . GLY B 1 82 ? 18.10600 56.66200 81.32200 1.000 32.30556 80 GLY B C 1
ATOM 4048 O O . GLY B 1 82 ? 18.55300 57.73700 81.72700 1.000 27.72523 80 GLY B O 1
ATOM 4052 N N . THR B 1 83 ? 18.75600 55.50600 81.46300 1.000 24.73504 81 THR B N 1
ATOM 4053 C CA . THR B 1 83 ? 20.09000 55.41100 82.03800 1.000 24.03309 81 THR B CA 1
ATOM 4054 C C . THR B 1 83 ? 21.17900 55.75800 81.03900 1.000 18.56113 81 THR B C 1
ATOM 4055 O O . THR B 1 83 ? 22.33400 55.94500 81.43900 1.000 21.00633 81 THR B O 1
ATOM 4066 N N . GLY B 1 84 ? 20.84800 55.81600 79.75500 1.000 15.54621 82 GLY B N 1
ATOM 4067 C CA . GLY B 1 84 ? 21.84200 55.92300 78.72200 1.000 15.10561 82 GLY B CA 1
ATOM 4068 C C . GLY B 1 84 ? 22.43100 54.59800 78.30300 1.000 13.88925 82 GLY B C 1
ATOM 4069 O O . GLY B 1 84 ? 23.26000 54.57400 77.38700 1.000 13.58662 82 GLY B O 1
ATOM 4073 N N . HIS B 1 85 ? 22.04600 53.49800 78.95300 1.000 13.58691 83 HIS B N 1
ATOM 4074 C CA . HIS B 1 85 ? 22.54900 52.18900 78.56500 1.000 12.77568 83 HIS B CA 1
ATOM 4075 C C . HIS B 1 85 ? 22.06800 51.83700 77.16600 1.000 12.49649 83 HIS B C 1
ATOM 4076 O O . HIS B 1 85 ? 20.97600 52.22400 76.73900 1.000 13.17140 83 HIS B O 1
ATOM 4089 N N . PHE B 1 86 ? 22.88700 51.06600 76.46100 1.000 10.94205 84 PHE B N 1
ATOM 4090 C CA . PHE B 1 86 ? 22.59000 50.65300 75.10200 1.000 10.00926 84 PHE B CA 1
ATOM 4091 C C . PHE B 1 86 ? 23.30800 49.34300 74.83200 1.000 9.45104 84 PHE B C 1
ATOM 4092 O O . PHE B 1 86 ? 24.48100 49.18800 75.19800 1.000 10.56937 84 PHE B O 1
ATOM 4109 N N . ILE B 1 87 ? 22.59700 48.40600 74.20500 1.000 8.95467 85 ILE B N 1
ATOM 4110 C CA . ILE B 1 87 ? 23.17100 47.15800 73.71200 1.000 8.45785 85 ILE B CA 1
ATOM 4111 C C . ILE B 1 87 ? 22.80000 47.02500 72.24200 1.000 9.05204 85 ILE B C 1
ATOM 4112 O O . ILE B 1 87 ? 21.61400 47.03400 71.89600 1.000 9.07757 85 ILE B O 1
ATOM 4128 N N . GLY B 1 88 ? 23.80300 46.89600 71.37800 1.000 7.27059 86 GLY B N 1
ATOM 4129 C CA . GLY B 1 88 ? 23.56100 46.69500 69.96600 1.000 7.43395 86 GLY B CA 1
ATOM 4130 C C . GLY B 1 88 ? 24.39800 45.55000 69.42500 1.000 7.36415 86 GLY B C 1
ATOM 4131 O O . GLY B 1 88 ? 25.39800 45.15800 70.02000 1.000 7.10415 86 GLY B O 1
ATOM 4135 N N . TYR B 1 89 ? 23.97400 45.00900 68.27800 1.000 5.64836 87 TYR B N 1
ATOM 4136 C CA . TYR B 1 89 ? 24.62600 43.85000 67.68300 1.000 5.63814 87 TYR B CA 1
ATOM 4137 C C . TYR B 1 89 ? 24.90300 44.11400 66.21100 1.000 5.02144 87 TYR B C 1
ATOM 4138 O O . TYR B 1 89 ? 24.06400 44.67500 65.49500 1.000 6.04224 87 TYR B O 1
ATOM 4156 N N . ILE B 1 90 ? 26.08200 43.68600 65.75400 1.000 5.82034 88 ILE B N 1
ATOM 4157 C CA . ILE B 1 90 ? 26.40300 43.66300 64.32700 1.000 5.77345 88 ILE B CA 1
ATOM 4158 C C . ILE B 1 90 ? 26.67100 42.22200 63.93100 1.000 6.17321 88 ILE B C 1
ATOM 4159 O O . ILE B 1 90 ? 27.63400 41.61700 64.40800 1.000 6.39227 88 ILE B O 1
ATOM 4175 N N . TYR B 1 91 ? 25.81300 41.67600 63.07300 1.000 5.13209 89 TYR B N 1
ATOM 4176 C CA . TYR B 1 91 ? 25.91200 40.30700 62.60200 1.000 5.21062 89 TYR B CA 1
ATOM 4177 C C . TYR B 1 91 ? 26.68300 40.26700 61.28900 1.000 5.43747 89 TYR B C 1
ATOM 4178 O O . TYR B 1 91 ? 26.46000 41.10300 60.40500 1.000 5.97510 89 TYR B O 1
ATOM 4196 N N . GLU B 1 92 ? 27.58000 39.28500 61.16000 1.000 5.74718 90 GLU B N 1
ATOM 4197 C CA . GLU B 1 92 ? 28.31300 39.01800 59.93700 1.000 5.84749 90 GLU B CA 1
ATOM 4198 C C . GLU B 1 92 ? 27.67800 37.81100 59.26200 1.000 6.06541 90 GLU B C 1
ATOM 4199 O O . GLU B 1 92 ? 27.50300 36.75600 59.89300 1.000 6.13476 90 GLU B O 1
ATOM 4211 N N . VAL B 1 93 ? 27.31500 37.98100 57.99400 1.000 4.64254 91 VAL B N 1
ATOM 4212 C CA . VAL B 1 93 ? 26.38300 37.11200 57.28800 1.000 5.09454 91 VAL B CA 1
ATOM 4213 C C . VAL B 1 93 ? 26.96000 36.72600 55.93400 1.000 5.31393 91 VAL B C 1
ATOM 4214 O O . VAL B 1 93 ? 27.49000 37.57800 55.21200 1.000 6.03926 91 VAL B O 1
ATOM 4227 N N . ARG B 1 94 ? 26.80000 35.44900 55.56900 1.000 5.08518 92 ARG B N 1
ATOM 4228 C CA . ARG B 1 94 ? 27.13100 34.99000 54.22500 1.000 6.12306 92 ARG B CA 1
ATOM 4229 C C . ARG B 1 94 ? 25.93800 35.24200 53.30600 1.000 5.67341 92 ARG B C 1
ATOM 4230 O O . ARG B 1 94 ? 24.81400 34.81400 53.59900 1.000 7.26437 92 ARG B O 1
ATOM 4251 N N . ALA B 1 95 ? 26.17800 35.95500 52.21900 1.000 6.28367 93 ALA B N 1
ATOM 4252 C CA . ALA B 1 95 ? 25.14700 36.24100 51.23700 1.000 6.95874 93 ALA B CA 1
ATOM 4253 C C . ALA B 1 95 ? 25.04800 35.10600 50.22800 1.000 7.05310 93 ALA B C 1
ATOM 4254 O O . ALA B 1 95 ? 26.03000 34.41200 49.93500 1.000 9.00584 93 ALA B O 1
ATOM 4261 N N . ASP B 1 96 ? 23.84100 34.92800 49.69200 1.000 6.87756 94 ASP B N 1
ATOM 4262 C CA . ASP B 1 96 ? 23.56500 33.91800 48.67500 1.000 7.86591 94 ASP B CA 1
ATOM 4263 C C . ASP B 1 96 ? 22.59800 34.51300 47.65000 1.000 6.76721 94 ASP B C 1
ATOM 4264 O O . ASP B 1 96 ? 22.34400 35.71600 47.64300 1.000 7.36616 94 ASP B O 1
ATOM 4273 N N . ASN B 1 97 ? 22.04700 33.67000 46.77800 1.000 7.10910 95 ASN B N 1
ATOM 4274 C CA . ASN B 1 97 ? 21.21400 34.16200 45.68100 1.000 8.45754 95 ASN B CA 1
ATOM 4275 C C . ASN B 1 97 ? 19.89400 34.78100 46.13000 1.000 8.48624 95 ASN B C 1
ATOM 4276 O O . ASN B 1 97 ? 19.20000 35.36800 45.29000 1.000 10.87382 95 ASN B O 1
ATOM 4287 N N . ASN B 1 98 ? 19.53200 34.68200 47.40500 1.000 7.91622 96 ASN B N 1
ATOM 4288 C CA . ASN B 1 98 ? 18.36800 35.38800 47.92400 1.000 9.76162 96 ASN B CA 1
ATOM 4289 C C . ASN B 1 98 ? 18.70000 36.79300 48.41300 1.000 8.54356 96 ASN B C 1
ATOM 4290 O O . ASN B 1 98 ? 17.81900 37.46900 48.95200 1.000 9.62495 96 ASN B O 1
ATOM 4301 N N . PHE B 1 99 ? 19.93800 37.24400 48.23400 1.000 7.11885 97 PHE B N 1
ATOM 4302 C CA . PHE B 1 99 ? 20.36300 38.59400 48.59300 1.000 6.70137 97 PHE B CA 1
ATOM 4303 C C . PHE B 1 99 ? 20.57800 39.38800 47.31200 1.000 7.24452 97 PHE B C 1
ATOM 4304 O O . PHE B 1 99 ? 21.30300 38.94800 46.41500 1.000 8.63761 97 PHE B O 1
ATOM 4321 N N . TYR B 1 100 ? 19.99600 40.57200 47.24400 1.000 6.52283 98 TYR B N 1
ATOM 4322 C CA . TYR B 1 100 ? 19.98500 41.35400 46.01800 1.000 7.08474 98 TYR B CA 1
ATOM 4323 C C . TYR B 1 100 ? 20.56900 42.73300 46.27800 1.000 6.95426 98 TYR B C 1
ATOM 4324 O O . TYR B 1 100 ? 20.24900 43.37400 47.28200 1.000 6.87140 98 TYR B O 1
ATOM 4342 N N . GLY B 1 101 ? 21.43300 43.20200 45.38300 1.000 6.84701 99 GLY B N 1
ATOM 4343 C CA . GLY B 1 101 ? 21.97700 44.53700 45.55200 1.000 6.81940 99 GLY B CA 1
ATOM 4344 C C . GLY B 1 101 ? 20.88500 45.59100 45.55000 1.000 5.75763 99 GLY B C 1
ATOM 4345 O O . GLY B 1 101 ? 20.05200 45.62500 44.64400 1.000 7.14621 99 GLY B O 1
ATOM 4349 N N . ALA B 1 102 ? 20.91400 46.48400 46.52800 1.000 5.68913 100 ALA B N 1
ATOM 4350 C CA . ALA B 1 102 ? 19.93800 47.56600 46.58500 1.000 5.99467 100 ALA B CA 1
ATOM 4351 C C . ALA B 1 102 ? 20.09700 48.54300 45.42500 1.000 5.87140 100 ALA B C 1
ATOM 4352 O O . ALA B 1 102 ? 19.10600 49.02700 44.87200 1.000 6.83284 100 ALA B O 1
ATOM 4359 N N . ALA B 1 103 ? 21.32700 48.87500 45.05500 1.000 6.72874 101 ALA B N 1
ATOM 4360 C CA . ALA B 1 103 ? 21.51800 49.82600 43.96500 1.000 7.13178 101 ALA B CA 1
ATOM 4361 C C . ALA B 1 103 ? 20.94900 49.26700 42.66200 1.000 6.60053 101 ALA B C 1
ATOM 4362 O O . ALA B 1 103 ? 20.12100 49.90700 42.00900 1.000 7.51513 101 ALA B O 1
ATOM 4369 N N . SER B 1 104 ? 21.34300 48.04800 42.30000 1.000 8.42509 102 SER B N 1
ATOM 4370 C CA . SER B 1 104 ? 20.82800 47.41800 41.09000 1.000 8.11430 102 SER B CA 1
ATOM 4371 C C . SER B 1 104 ? 19.31200 47.28700 41.14200 1.000 6.32415 102 SER B C 1
ATOM 4372 O O . SER B 1 104 ? 18.61700 47.52800 40.14200 1.000 7.26695 102 SER B O 1
ATOM 4380 N N . SER B 1 105 ? 18.78400 46.91200 42.30500 1.000 6.30959 103 SER B N 1
ATOM 4381 C CA . SER B 1 105 ? 17.34400 46.73000 42.42900 1.000 6.61795 103 SER B CA 1
ATOM 4382 C C . SER B 1 105 ? 16.60500 48.05800 42.33800 1.000 6.56231 103 SER B C 1
ATOM 4383 O O . SER B 1 105 ? 15.52600 48.12900 41.73700 1.000 7.51252 103 SER B O 1
ATOM 4391 N N . TYR B 1 106 ? 17.14200 49.10400 42.96400 1.000 6.90182 104 TYR B N 1
ATOM 4392 C CA . TYR B 1 106 ? 16.56700 50.43800 42.84700 1.000 7.07720 104 TYR B CA 1
ATOM 4393 C C . TYR B 1 106 ? 16.53200 50.90000 41.39600 1.000 7.23459 104 TYR B C 1
ATOM 4394 O O . TYR B 1 106 ? 15.50700 51.40300 40.92000 1.000 8.43148 104 TYR B O 1
ATOM 4412 N N . PHE B 1 107 ? 17.65800 50.76900 40.68800 1.000 8.79307 105 PHE B N 1
ATOM 4413 C CA . PHE B 1 107 ? 17.73400 51.12900 39.27100 1.000 9.41850 105 PHE B CA 1
ATOM 4414 C C . PHE B 1 107 ? 16.64600 50.41800 38.46400 1.000 7.20052 105 PHE B C 1
ATOM 4415 O O . PHE B 1 107 ? 15.94100 51.03400 37.65000 1.000 8.55710 105 PHE B O 1
ATOM 4432 N N . GLU B 1 108 ? 16.52600 49.10400 38.64200 1.000 8.51005 106 GLU B N 1
ATOM 4433 C CA A GLU B 1 108 ? 15.49400 48.34600 37.94500 0.777 9.75879 106 GLU B CA 1
ATOM 4434 C CA B GLU B 1 108 ? 15.49400 48.34100 37.95000 0.223 10.18962 106 GLU B CA 1
ATOM 4435 C C . GLU B 1 108 ? 14.12200 48.94000 38.22700 1.000 7.54629 106 GLU B C 1
ATOM 4436 O O . GLU B 1 108 ? 13.31500 49.16300 37.30500 1.000 8.16053 106 GLU B O 1
ATOM 4459 N N . TYR B 1 109 ? 13.84600 49.22500 39.50200 1.000 7.21296 107 TYR B N 1
ATOM 4460 C CA . TYR B 1 109 ? 12.54300 49.75100 39.88400 1.000 7.94798 107 TYR B CA 1
ATOM 4461 C C . TYR B 1 109 ? 12.28200 51.11400 39.23800 1.000 7.74471 107 TYR B C 1
ATOM 4462 O O . TYR B 1 109 ? 11.23700 51.32900 38.61100 1.000 8.22840 107 TYR B O 1
ATOM 4480 N N . VAL B 1 110 ? 13.20300 52.06700 39.40100 1.000 8.70361 108 VAL B N 1
ATOM 4481 C CA . VAL B 1 110 ? 12.93800 53.41900 38.89800 1.000 8.22615 108 VAL B CA 1
ATOM 4482 C C . VAL B 1 110 ? 12.90000 53.43100 37.38000 1.000 8.19450 108 VAL B C 1
ATOM 4483 O O . VAL B 1 110 ? 12.08700 54.14200 36.77300 1.000 8.69774 108 VAL B O 1
ATOM 4496 N N . ASP B 1 111 ? 13.75700 52.62500 36.74400 1.000 8.16522 109 ASP B N 1
ATOM 4497 C CA . ASP B 1 111 ? 13.77500 52.55800 35.29200 1.000 8.85449 109 ASP B CA 1
ATOM 4498 C C . ASP B 1 111 ? 12.45800 52.03300 34.74700 1.000 9.33579 109 ASP B C 1
ATOM 4499 O O . ASP B 1 111 ? 12.02200 52.44900 33.67200 1.000 10.03556 109 ASP B O 1
ATOM 4508 N N . THR B 1 112 ? 11.82600 51.09700 35.45800 1.000 9.21779 110 THR B N 1
ATOM 4509 C CA . THR B 1 112 ? 10.63600 50.42200 34.94700 1.000 10.12104 110 THR B CA 1
ATOM 4510 C C . THR B 1 112 ? 9.34500 51.11700 35.36100 1.000 10.41410 110 THR B C 1
ATOM 4511 O O . THR B 1 112 ? 8.40200 51.19200 34.56100 1.000 11.38243 110 THR B O 1
ATOM 4522 N N . TYR B 1 113 ? 9.29500 51.63300 36.59100 1.000 9.86273 111 TYR B N 1
ATOM 4523 C CA . TYR B 1 113 ? 8.08700 52.18800 37.18500 1.000 10.48726 111 TYR B CA 1
ATOM 4524 C C . TYR B 1 113 ? 8.21200 53.63300 37.65400 1.000 10.31801 111 TYR B C 1
ATOM 4525 O O . TYR B 1 113 ? 7.18800 54.23900 37.99900 1.000 11.15789 111 TYR B O 1
ATOM 4543 N N . GLY B 1 114 ? 9.41600 54.18800 37.71200 1.000 9.60492 112 GLY B N 1
ATOM 4544 C CA . GLY B 1 114 ? 9.64500 55.54200 38.19400 1.000 9.80574 112 GLY B CA 1
ATOM 4545 C C . GLY B 1 114 ? 9.71900 56.53900 37.05800 1.000 10.19632 112 GLY B C 1
ATOM 4546 O O . GLY B 1 114 ? 9.14900 56.32000 35.98500 1.000 12.43353 112 GLY B O 1
ATOM 4550 N N . ASP B 1 115 ? 10.45700 57.63600 37.27000 1.000 11.65818 113 ASP B N 1
ATOM 4551 C CA . ASP B 1 115 ? 10.43800 58.75500 36.33200 1.000 11.10529 113 ASP B CA 1
ATOM 4552 C C . ASP B 1 115 ? 11.83900 59.15300 35.86400 1.000 11.15855 113 ASP B C 1
ATOM 4553 O O . ASP B 1 115 ? 12.87000 58.78200 36.44200 1.000 10.79327 113 ASP B O 1
ATOM 4562 N N . ASN B 1 116 ? 11.83600 59.97100 34.80500 1.000 11.88169 114 ASN B N 1
ATOM 4563 C CA . ASN B 1 116 ? 13.05500 60.29700 34.06900 1.000 15.42771 114 ASN B CA 1
ATOM 4564 C C . ASN B 1 116 ? 14.10900 60.91800 34.97700 1.000 12.87167 114 ASN B C 1
ATOM 4565 O O . ASN B 1 116 ? 15.24900 60.43800 35.04000 1.000 12.79686 114 ASN B O 1
ATOM 4576 N N . ALA B 1 117 ? 13.76300 62.00400 35.68000 1.000 13.72237 115 ALA B N 1
ATOM 4577 C CA . ALA B 1 117 ? 14.76900 62.64400 36.52500 1.000 14.67196 115 ALA B CA 1
ATOM 4578 C C . ALA B 1 117 ? 15.30700 61.66400 37.56100 1.000 13.75957 115 ALA B C 1
ATOM 4579 O O . ALA B 1 117 ? 16.52400 61.60300 37.80300 1.000 14.17968 115 ALA B O 1
ATOM 4586 N N . GLY B 1 118 ? 14.42000 60.86600 38.16300 1.000 12.69881 116 GLY B N 1
ATOM 4587 C CA . GLY B 1 118 ? 14.87500 59.88900 39.14100 1.000 11.87176 116 GLY B CA 1
ATOM 4588 C C . GLY B 1 118 ? 15.84500 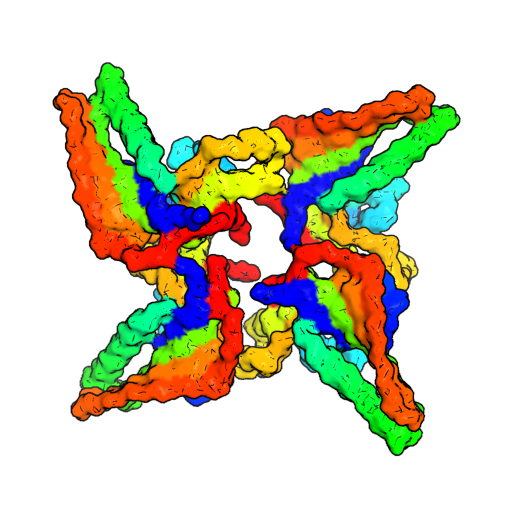58.88200 38.55300 1.000 11.12052 116 GLY B C 1
ATOM 4589 O O . GLY B 1 118 ? 16.84100 58.52000 39.18700 1.000 11.23859 116 GLY B O 1
ATOM 4593 N N . ARG B 1 119 ? 15.55900 58.40400 37.33600 1.000 10.75470 117 ARG B N 1
ATOM 4594 C CA . ARG B 1 119 ? 16.45700 57.46300 36.66600 1.000 11.62597 117 ARG B CA 1
ATOM 4595 C C . ARG B 1 119 ? 17.82200 58.08100 36.40100 1.000 12.37948 117 ARG B C 1
ATOM 4596 O O . ARG B 1 119 ? 18.85400 57.42600 36.57700 1.000 12.25897 117 ARG B O 1
ATOM 4617 N N . ILE B 1 120 ? 17.84400 59.33500 35.95400 1.000 12.83618 118 ILE B N 1
ATOM 4618 C CA . ILE B 1 120 ? 19.10200 59.98500 35.59000 1.000 14.91036 118 ILE B CA 1
ATOM 4619 C C . ILE B 1 120 ? 19.90700 60.31800 36.83800 1.000 21.01812 118 ILE B C 1
ATOM 4620 O O . ILE B 1 120 ? 21.11400 60.05500 36.91500 1.000 20.79198 118 ILE B O 1
ATOM 4636 N N . LEU B 1 121 ? 19.24400 60.90900 37.83100 1.000 15.60254 119 LEU B N 1
ATOM 4637 C CA . LEU B 1 121 ? 19.86300 61.35700 39.06400 1.000 23.81059 119 LEU B CA 1
ATOM 4638 C C . LEU B 1 121 ? 20.36900 60.19700 39.90700 1.000 18.65987 119 LEU B C 1
ATOM 4639 O O . LEU B 1 121 ? 21.15200 60.42000 40.83700 1.000 22.09334 119 LEU B O 1
ATOM 4655 N N . ALA B 1 122 ? 19.97000 58.97000 39.58300 1.000 19.51695 120 ALA B N 1
ATOM 4656 C CA . ALA B 1 122 ? 20.24900 57.82500 40.43400 1.000 15.18342 120 ALA B CA 1
ATOM 4657 C C . ALA B 1 122 ? 21.66200 57.28100 40.26700 1.000 15.95546 120 ALA B C 1
ATOM 4658 O O . ALA B 1 122 ? 22.16600 56.64200 41.19400 1.000 15.35780 120 ALA B O 1
ATOM 4665 N N . GLY B 1 123 ? 22.31100 57.52200 39.12600 1.000 15.54434 121 GLY B N 1
ATOM 4666 C CA . GLY B 1 123 ? 23.53500 56.82300 38.74200 1.000 21.93049 121 GLY B CA 1
ATOM 4667 C C . GLY B 1 123 ? 24.74200 57.08400 39.62400 1.000 20.38256 121 GLY B C 1
ATOM 4668 O O . GLY B 1 123 ? 25.74200 56.37100 39.48900 1.000 18.40240 121 GLY B O 1
ATOM 4672 N N . ALA B 1 124 ? 24.68100 58.07800 40.50500 1.000 15.44286 122 ALA B N 1
ATOM 4673 C CA . ALA B 1 124 ? 25.78900 58.35200 41.41200 1.000 13.27853 122 ALA B CA 1
ATOM 4674 C C . ALA B 1 124 ? 26.18700 57.09700 42.18000 1.000 12.33180 122 ALA B C 1
ATOM 4675 O O . ALA B 1 124 ? 25.34200 56.31900 42.63000 1.000 12.78473 122 ALA B O 1
ATOM 4682 N N . LEU B 1 125 ? 27.50000 56.91100 42.34700 1.000 12.90519 123 LEU B N 1
ATOM 4683 C CA . LEU B 1 125 ? 28.00300 55.75900 43.09300 1.000 12.30131 123 LEU B CA 1
ATOM 4684 C C . LEU B 1 125 ? 27.35900 55.65800 44.47200 1.000 11.24346 123 LEU B C 1
ATOM 4685 O O . LEU B 1 125 ? 27.10100 54.55300 44.96600 1.000 11.63666 123 LEU B O 1
ATOM 4701 N N . ALA B 1 126 ? 27.09200 56.80100 45.11400 1.000 11.51046 124 ALA B N 1
ATOM 4702 C CA . ALA B 1 126 ? 26.56900 56.76800 46.47600 1.000 10.87757 124 ALA B CA 1
ATOM 4703 C C . ALA B 1 126 ? 25.17600 56.13800 46.58100 1.000 12.76238 124 ALA B C 1
ATOM 4704 O O . ALA B 1 126 ? 24.77400 55.76800 47.68700 1.000 10.89343 124 ALA B O 1
ATOM 4711 N N . THR B 1 127 ? 24.44000 55.98600 45.47600 1.000 9.64716 125 THR B N 1
ATOM 4712 C CA . THR B 1 127 ? 23.02900 55.60300 45.53900 1.000 10.01170 125 THR B CA 1
ATOM 4713 C C . THR B 1 127 ? 22.89400 54.19300 46.09700 1.000 8.74466 125 THR B C 1
ATOM 4714 O O . THR B 1 127 ? 23.31300 53.22600 45.45300 1.000 9.25382 125 THR B O 1
ATOM 4725 N N . TYR B 1 128 ? 22.30700 54.08100 47.29600 1.000 8.53672 126 TYR B N 1
ATOM 4726 C CA . TYR B 1 128 ? 22.16100 52.80500 47.99600 1.000 10.72052 126 TYR B CA 1
ATOM 4727 C C . TYR B 1 128 ? 23.41800 51.96100 47.85500 1.000 9.16828 126 TYR B C 1
ATOM 4728 O O . TYR B 1 128 ? 23.35800 50.74900 47.63500 1.000 8.57077 126 TYR B O 1
ATOM 4746 N N . GLN B 1 129 ? 24.56600 52.61400 48.03600 1.000 8.87321 127 GLN B N 1
ATOM 4747 C CA . GLN B 1 129 ? 25.82600 52.11100 47.50700 1.000 9.82028 127 GLN B CA 1
ATOM 4748 C C . GLN B 1 129 ? 26.12900 50.69800 47.98400 1.000 7.59929 127 GLN B C 1
ATOM 4749 O O . GLN B 1 129 ? 26.61400 49.86300 47.20500 1.000 11.55809 127 GLN B O 1
ATOM 4763 N N . SER B 1 130 ? 25.94700 50.43300 49.26600 1.000 7.17166 128 SER B N 1
ATOM 4764 C CA . SER B 1 130 ? 26.46200 49.21000 49.86500 1.000 8.89985 128 SER B CA 1
ATOM 4765 C C . SER B 1 130 ? 25.36600 48.30300 50.39200 1.000 6.42474 128 SER B C 1
ATOM 4766 O O . SER B 1 130 ? 25.67300 47.26400 50.98200 1.000 7.52909 128 SER B O 1
ATOM 4774 N N . GLU B 1 131 ? 24.10000 48.65900 50.20800 1.000 6.43210 129 GLU B N 1
ATOM 4775 C CA . GLU B 1 131 ? 23.01600 47.91200 50.81400 1.000 5.89445 129 GLU B CA 1
ATOM 4776 C C . GLU B 1 131 ? 22.64500 46.70500 49.95700 1.000 5.08745 129 GLU B C 1
ATOM 4777 O O . GLU B 1 131 ? 22.65600 46.76200 48.72200 1.000 5.81706 129 GLU B O 1
ATOM 4789 N N . TYR B 1 132 ? 22.35100 45.59100 50.62900 1.000 5.74273 130 TYR B N 1
ATOM 4790 C CA . TYR B 1 132 ? 21.92000 44.34300 50.01100 1.000 5.76361 130 TYR B CA 1
ATOM 4791 C C . TYR B 1 132 ? 20.66100 43.89700 50.73500 1.000 5.10989 130 TYR B C 1
ATOM 4792 O O . TYR B 1 132 ? 20.61300 43.91000 51.97200 1.000 5.75209 130 TYR B O 1
ATOM 4810 N N . LEU B 1 133 ? 19.63500 43.51200 49.96800 1.000 6.09393 131 LEU B N 1
ATOM 4811 C CA . LEU B 1 133 ? 18.34600 43.11200 50.52100 1.000 5.09425 131 LEU B CA 1
ATOM 4812 C C . LEU B 1 133 ? 18.21800 41.59600 50.48500 1.000 5.29972 131 LEU B C 1
ATOM 4813 O O . LEU B 1 133 ? 18.18500 40.98500 49.40900 1.000 6.44925 131 LEU B O 1
ATOM 4829 N N . ALA B 1 134 ? 18.10800 40.98800 51.65800 1.000 5.32951 132 ALA B N 1
ATOM 4830 C CA . ALA B 1 134 ? 17.77200 39.57100 51.73600 1.000 6.62712 132 ALA B CA 1
ATOM 4831 C C . ALA B 1 134 ? 16.26600 39.40000 51.61300 1.000 6.80958 132 ALA B C 1
ATOM 4832 O O . ALA B 1 134 ? 15.50400 40.02100 52.35600 1.000 7.14337 132 ALA B O 1
ATOM 4839 N N . HIS B 1 135 ? 15.83600 38.56600 50.68700 1.000 8.14782 133 HIS B N 1
ATOM 4840 C CA . HIS B 1 135 ? 14.42000 38.38700 50.41900 1.000 7.60715 133 HIS B CA 1
ATOM 4841 C C . HIS B 1 135 ? 13.83000 37.33200 51.35500 1.000 6.56950 133 HIS B C 1
ATOM 4842 O O . HIS B 1 135 ? 14.28100 36.18400 51.38100 1.000 7.66785 133 HIS B O 1
ATOM 4855 N N . ARG B 1 136 ? 12.81400 37.73600 52.12700 1.000 7.30587 134 ARG B N 1
ATOM 4856 C CA . ARG B 1 136 ? 12.02800 36.88100 53.02200 1.000 7.85994 134 ARG B CA 1
ATOM 4857 C C . ARG B 1 136 ? 12.74700 36.46600 54.30900 1.000 6.84797 134 ARG B C 1
ATOM 4858 O O . ARG B 1 136 ? 12.15300 36.54000 55.39300 1.000 6.65180 134 ARG B O 1
ATOM 4879 N N . ARG B 1 137 ? 13.99300 35.99000 54.20700 1.000 7.13277 135 ARG B N 1
ATOM 4880 C CA . ARG B 1 137 ? 14.69800 35.35200 55.31400 1.000 9.17933 135 ARG B CA 1
ATOM 4881 C C . ARG B 1 137 ? 16.19900 35.52500 55.14400 1.000 7.72892 135 ARG B C 1
ATOM 4882 O O . ARG B 1 137 ? 16.70200 35.56500 54.02300 1.000 8.55878 135 ARG B O 1
ATOM 4903 N N . ILE B 1 138 ? 16.90300 35.61300 56.27000 1.000 6.95973 136 ILE B N 1
ATOM 4904 C CA . ILE B 1 138 ? 18.31400 35.25600 56.36000 1.000 6.32383 136 ILE B CA 1
ATOM 4905 C C . ILE B 1 138 ? 18.37900 34.00300 57.22600 1.000 6.61257 136 ILE B C 1
ATOM 4906 O O . ILE B 1 138 ? 18.18700 34.07800 58.44600 1.000 7.35710 136 ILE B O 1
ATOM 4922 N N . PRO B 1 139 ? 18.61200 32.83100 56.64300 1.000 6.68171 137 PRO B N 1
ATOM 4923 C CA . PRO B 1 139 ? 18.59000 31.61800 57.44800 1.000 7.78537 137 PRO B CA 1
ATOM 4924 C C . PRO B 1 139 ? 19.69000 31.63600 58.48800 1.000 6.34615 137 PRO B C 1
ATOM 4925 O O . PRO B 1 139 ? 20.76500 32.23700 58.28200 1.000 6.71025 137 PRO B O 1
ATOM 4936 N N . PRO B 1 140 ? 19.47300 30.96300 59.62800 1.000 9.29125 138 PRO B N 1
ATOM 4937 C CA . PRO B 1 140 ? 20.52600 30.89400 60.65400 1.000 9.36640 138 PRO B CA 1
ATOM 4938 C C . PRO B 1 140 ? 21.83100 30.31300 60.13400 1.000 7.63264 138 PRO B C 1
ATOM 4939 O O . PRO B 1 140 ? 22.90200 30.70000 60.61200 1.000 7.29508 138 PRO B O 1
ATOM 4950 N N . GLU B 1 141 ? 21.76800 29.38400 59.17300 1.000 7.61276 139 GLU B N 1
ATOM 4951 C CA . GLU B 1 141 ? 22.96100 28.77500 58.60900 1.000 8.87620 139 GLU B CA 1
ATOM 4952 C C . GLU B 1 141 ? 23.83500 29.78800 57.87800 1.000 6.95928 139 GLU B C 1
ATOM 4953 O O . GLU B 1 141 ? 25.00700 29.50500 57.63400 1.000 7.22773 139 GLU B O 1
ATOM 4965 N N . ASN B 1 142 ? 23.29500 30.94700 57.49300 1.000 7.03858 140 ASN B N 1
ATOM 4966 C CA . ASN B 1 142 ? 24.07200 32.00100 56.84500 1.000 5.91690 140 ASN B CA 1
ATOM 4967 C C . ASN B 1 142 ? 24.73000 32.94600 57.83900 1.000 6.13417 140 ASN B C 1
ATOM 4968 O O . ASN B 1 142 ? 25.55300 33.78300 57.42600 1.000 7.05222 140 ASN B O 1
ATOM 4979 N N . ILE B 1 143 ? 24.39600 32.86200 59.12300 1.000 5.60719 141 ILE B N 1
ATOM 4980 C CA . ILE B 1 143 ? 24.82500 33.86200 60.08700 1.000 5.96026 141 ILE B CA 1
ATOM 4981 C C . ILE B 1 143 ? 26.06600 33.33000 60.79700 1.000 6.45802 141 ILE B C 1
ATOM 4982 O O . ILE B 1 143 ? 26.01300 32.32200 61.50700 1.000 6.96084 141 ILE B O 1
ATOM 4998 N N . ARG B 1 144 ? 27.19300 33.99900 60.58100 1.000 6.64253 142 ARG B N 1
ATOM 4999 C CA . ARG B 1 144 ? 28.49400 33.46200 60.97300 1.000 7.12692 142 ARG B CA 1
ATOM 5000 C C . ARG B 1 144 ? 28.90000 33.87200 62.38300 1.000 6.70776 142 ARG B C 1
ATOM 5001 O O . ARG B 1 144 ? 29.38500 33.04800 63.15800 1.000 8.37057 142 ARG B O 1
ATOM 5022 N N . ARG B 1 145 ? 28.75700 35.14300 62.71600 1.000 6.78190 143 ARG B N 1
ATOM 5023 C CA . ARG B 1 145 ? 29.18100 35.63800 64.01400 1.000 8.24144 143 ARG B CA 1
ATOM 5024 C C . ARG B 1 145 ? 28.49900 36.96400 64.30700 1.000 5.73951 143 ARG B C 1
ATOM 5025 O O . ARG B 1 145 ? 27.78100 37.52200 63.47200 1.000 5.94934 143 ARG B O 1
ATOM 5046 N N . VAL B 1 146 ? 28.68200 37.42800 65.53900 1.000 6.17979 144 VAL B N 1
ATOM 5047 C CA . VAL B 1 146 ? 28.08700 38.67800 65.98800 1.000 6.02249 144 VAL B CA 1
ATOM 5048 C C . VAL B 1 146 ? 29.09100 39.41300 66.86000 1.000 6.01862 144 VAL B C 1
ATOM 5049 O O . VAL B 1 146 ? 29.87300 38.80100 67.59300 1.000 7.60827 144 VAL B O 1
ATOM 5062 N N . THR B 1 147 ? 29.05300 40.73800 66.78000 1.000 6.53460 145 THR B N 1
ATOM 5063 C CA . THR B 1 147 ? 29.71400 41.64000 67.70700 1.000 6.60071 145 THR B CA 1
ATOM 5064 C C . THR B 1 147 ? 28.64600 42.31100 68.55700 1.000 5.94737 145 THR B C 1
ATOM 5065 O O . THR B 1 147 ? 27.69100 42.87400 68.00700 1.000 6.78717 145 THR B O 1
ATOM 5076 N N . ARG B 1 148 ? 28.79400 42.23300 69.87600 1.000 6.56152 146 ARG B N 1
ATOM 5077 C CA . ARG B 1 148 ? 27.90700 42.91000 70.80800 1.000 7.72565 146 ARG B CA 1
ATOM 5078 C C . ARG B 1 148 ? 28.62400 44.12200 71.38100 1.000 7.15918 146 ARG B C 1
ATOM 5079 O O . ARG B 1 148 ? 29.75200 44.00600 71.87100 1.000 8.10233 146 ARG B O 1
ATOM 5100 N N . VAL B 1 149 ? 27.96000 45.27300 71.33000 1.000 7.21001 147 VAL B N 1
ATOM 5101 C CA . VAL B 1 149 ? 28.47600 46.51100 71.89300 1.000 7.87513 147 VAL B CA 1
ATOM 5102 C C . VAL B 1 149 ? 27.54600 46.92800 73.01900 1.000 7.77774 147 VAL B C 1
ATOM 5103 O O . VAL B 1 149 ? 26.35700 47.16900 72.79400 1.000 9.24649 147 VAL B O 1
ATOM 5116 N N . TYR B 1 150 ? 28.08600 47.01600 74.22800 1.000 8.73681 148 TYR B N 1
ATOM 5117 C CA . TYR B 1 150 ? 27.34700 47.47600 75.39900 1.000 9.45429 148 TYR B CA 1
ATOM 5118 C C . TYR B 1 150 ? 27.92600 48.80700 75.85500 1.000 10.58215 148 TYR B C 1
ATOM 5119 O O . TYR B 1 150 ? 29.11200 48.89700 76.18500 1.000 11.03138 148 TYR B O 1
ATOM 5137 N N . HIS B 1 151 ? 27.09200 49.83400 75.89600 1.000 11.67707 149 HIS B N 1
ATOM 5138 C CA . HIS B 1 151 ? 27.49000 51.12800 76.41800 1.000 11.15115 149 HIS B CA 1
ATOM 5139 C C . HIS B 1 151 ? 26.81500 51.31700 77.76500 1.000 10.74080 149 HIS B C 1
ATOM 5140 O O . HIS B 1 151 ? 25.58500 51.24300 77.86500 1.000 12.71152 149 HIS B O 1
ATOM 5153 N N . ASN B 1 152 ? 27.63200 51.52400 78.79600 1.000 12.73902 150 ASN B N 1
ATOM 5154 C CA . ASN B 1 152 ? 27.17300 51.90100 80.12800 1.000 12.88867 150 ASN B CA 1
ATOM 5155 C C . ASN B 1 152 ? 26.99600 53.41900 80.14300 1.000 13.68962 150 ASN B C 1
ATOM 5156 O O . ASN B 1 152 ? 27.97200 54.17200 80.04300 1.000 14.50087 150 ASN B O 1
ATOM 5167 N N . GLY B 1 153 ? 25.74600 53.87200 80.21200 1.000 14.31409 151 GLY B N 1
ATOM 5168 C CA . GLY B 1 153 ? 25.47400 55.29400 80.18800 1.000 15.30086 151 GLY B CA 1
ATOM 5169 C C . GLY B 1 153 ? 25.73300 56.00700 81.48700 1.000 15.35008 151 GLY B C 1
ATOM 5170 O O . GLY B 1 153 ? 25.71100 57.24300 81.51700 1.000 16.74428 151 GLY B O 1
ATOM 5174 N N . ILE B 1 154 ? 25.95400 55.25200 82.56600 1.000 15.17542 152 ILE B N 1
ATOM 5175 C CA . ILE B 1 154 ? 26.25500 55.85000 83.85600 1.000 14.94867 152 ILE B CA 1
ATOM 5176 C C . ILE B 1 154 ? 27.73500 56.18300 83.94400 1.000 15.27423 152 ILE B C 1
ATOM 5177 O O . ILE B 1 154 ? 28.10700 57.32600 84.22000 1.000 15.47037 152 ILE B O 1
ATOM 5193 N N . THR B 1 155 ? 28.59700 55.20600 83.68300 1.000 14.44788 153 THR B N 1
ATOM 5194 C CA . THR B 1 155 ? 30.03700 55.42000 83.72500 1.000 14.83872 153 THR B CA 1
ATOM 5195 C C . THR B 1 155 ? 30.62800 55.80000 82.37400 1.000 15.19017 153 THR B C 1
ATOM 5196 O O . THR B 1 155 ? 31.78800 56.21700 82.31700 1.000 16.00341 153 THR B O 1
ATOM 5207 N N . GLY B 1 156 ? 29.87700 55.64100 81.28500 1.000 14.94914 154 GLY B N 1
ATOM 5208 C CA . GLY B 1 156 ? 30.38800 55.91400 79.96100 1.000 15.59118 154 GLY B CA 1
ATOM 5209 C C . GLY B 1 156 ? 31.16400 54.77700 79.32900 1.000 15.23197 154 GLY B C 1
ATOM 5210 O O . GLY B 1 156 ? 31.56800 54.89700 78.16500 1.000 16.11760 154 GLY B O 1
ATOM 5214 N N . GLU B 1 157 ? 31.35700 53.67000 80.04400 1.000 14.43891 155 GLU B N 1
ATOM 5215 C CA . GLU B 1 157 ? 32.18400 52.57800 79.55000 1.000 14.28499 155 GLU B CA 1
ATOM 5216 C C . GLU B 1 157 ? 31.47900 51.83400 78.42500 1.000 15.21946 155 GLU B C 1
ATOM 5217 O O . GLU B 1 157 ? 30.27200 51.57500 78.49100 1.000 15.32137 155 GLU B O 1
ATOM 5229 N N . THR B 1 158 ? 32.24400 51.47900 77.39200 1.000 13.98788 156 THR B N 1
ATOM 5230 C CA . THR B 1 158 ? 31.74500 50.70900 76.26000 1.000 13.64705 156 THR B CA 1
ATOM 5231 C C . THR B 1 158 ? 32.54200 49.42100 76.17500 1.000 13.26606 156 THR B C 1
ATOM 5232 O O . THR B 1 158 ? 33.77400 49.45400 76.15300 1.000 16.91992 156 THR B O 1
ATOM 5243 N N . THR B 1 159 ? 31.83800 48.29600 76.10200 1.000 12.12325 157 THR B N 1
ATOM 5244 C CA . THR B 1 159 ? 32.45200 46.97700 76.11400 1.000 11.79231 157 THR B CA 1
ATOM 5245 C C . THR B 1 159 ? 31.99600 46.21100 74.87900 1.000 11.29376 157 THR B C 1
ATOM 5246 O O . THR B 1 159 ? 30.79300 46.10600 74.61900 1.000 11.27241 157 THR B O 1
ATOM 5257 N N . THR B 1 160 ? 32.94800 45.66200 74.12800 1.000 11.63648 158 THR B N 1
ATOM 5258 C CA . THR B 1 160 ? 32.66200 44.96600 72.88400 1.000 11.33371 158 THR B CA 1
ATOM 5259 C C . THR B 1 160 ? 33.10000 43.51400 73.00800 1.000 10.84629 158 THR B C 1
ATOM 5260 O O . THR B 1 160 ? 34.20900 43.24000 73.48300 1.000 12.42162 158 THR B O 1
ATOM 5271 N N . THR B 1 161 ? 32.22100 42.59600 72.60400 1.000 10.02049 159 THR B N 1
ATOM 5272 C CA . THR B 1 161 ? 32.49900 41.16600 72.64200 1.000 10.45504 159 THR B CA 1
ATOM 5273 C C . THR B 1 161 ? 32.03000 40.53200 71.33900 1.000 9.59896 159 THR B C 1
ATOM 5274 O O . THR B 1 161 ? 31.25300 41.12900 70.58900 1.000 9.31978 159 THR B O 1
ATOM 5285 N N . GLU B 1 162 ? 32.49800 39.31300 71.07600 1.000 9.24814 160 GLU B N 1
ATOM 5286 C CA . GLU B 1 162 ? 32.19900 38.61300 69.83500 1.000 10.20150 160 GLU B CA 1
ATOM 5287 C C . GLU B 1 162 ? 31.80000 37.17400 70.12500 1.000 8.20062 160 GLU B C 1
ATOM 5288 O O . GLU B 1 162 ? 32.32500 36.54900 71.05800 1.000 9.06746 160 GLU B O 1
ATOM 5300 N N . TYR B 1 163 ? 30.89400 36.63900 69.30200 1.000 8.94673 161 TYR B N 1
ATOM 5301 C CA . TYR B 1 163 ? 30.43900 35.26300 69.43800 1.000 8.61324 161 TYR B CA 1
ATOM 5302 C C . TYR B 1 163 ? 30.26200 34.64300 68.06400 1.000 7.72900 161 TYR B C 1
ATOM 5303 O O . TYR B 1 163 ? 29.76900 35.29500 67.14600 1.000 8.19264 161 TYR B O 1
ATOM 5321 N N . SER B 1 164 ? 30.63300 33.36900 67.94200 1.000 8.90660 162 SER B N 1
ATOM 5322 C CA . SER B 1 164 ? 30.48700 32.60600 66.70800 1.000 9.53462 162 SER B CA 1
ATOM 5323 C C . SER B 1 164 ? 29.23600 31.73500 66.77800 1.000 7.69910 162 SER B C 1
ATOM 5324 O O . SER B 1 164 ? 28.84100 31.26200 67.85100 1.000 10.50519 162 SER B O 1
ATOM 5332 N N . ASN B 1 165 ? 28.59600 31.54000 65.62100 1.000 8.84385 163 ASN B N 1
ATOM 5333 C CA . ASN B 1 165 ? 27.36400 30.75700 65.54900 1.000 9.79269 163 ASN B CA 1
ATOM 5334 C C . ASN B 1 165 ? 27.70400 29.31200 65.19200 1.000 10.42565 163 ASN B C 1
ATOM 5335 O O . ASN B 1 165 ? 28.13800 29.02500 64.06900 1.000 10.54642 163 ASN B O 1
ATOM 5346 N N . ALA B 1 166 ? 27.45800 28.39400 66.13500 1.000 10.57708 164 ALA B N 1
ATOM 5347 C CA . ALA B 1 166 ? 27.68500 26.97300 65.90400 1.000 12.05198 164 ALA B CA 1
ATOM 5348 C C . ALA B 1 166 ? 26.85500 26.42000 64.75400 1.000 10.80057 164 ALA B C 1
ATOM 5349 O O . ALA B 1 166 ? 27.21100 25.37800 64.19500 1.000 11.67678 164 ALA B O 1
ATOM 5356 N N . ARG B 1 167 ? 25.75000 27.06900 64.39500 1.000 9.70976 165 ARG B N 1
ATOM 5357 C CA . ARG B 1 167 ? 24.91900 26.58300 63.30800 1.000 9.89325 165 ARG B CA 1
ATOM 5358 C C . ARG B 1 167 ? 25.35100 27.09000 61.94000 1.000 10.93607 165 ARG B C 1
ATOM 5359 O O . ARG B 1 167 ? 24.77100 26.66500 60.93400 1.000 10.93486 165 ARG B O 1
ATOM 5380 N N . TYR B 1 168 ? 26.32600 27.99000 61.87200 1.000 8.70773 166 TYR B N 1
ATOM 5381 C CA . TYR B 1 168 ? 26.77700 28.50200 60.59000 1.000 7.86945 166 TYR B CA 1
ATOM 5382 C C . TYR B 1 168 ? 27.27000 27.37200 59.69200 1.000 7.73700 166 TYR B C 1
ATOM 5383 O O . TYR B 1 168 ? 28.01200 26.48800 60.12500 1.000 9.84904 166 TYR B O 1
ATOM 5401 N N . VAL B 1 169 ? 26.86300 27.41600 58.42300 1.000 8.08421 167 VAL B N 1
ATOM 5402 C CA . VAL B 1 169 ? 27.33800 26.49400 57.39700 1.000 8.32841 167 VAL B CA 1
ATOM 5403 C C . VAL B 1 169 ? 28.25200 27.27600 56.46900 1.000 8.89100 167 VAL B C 1
ATOM 5404 O O . VAL B 1 169 ? 27.82400 28.26200 55.86400 1.000 9.63064 167 VAL B O 1
ATOM 5417 N N . SER B 1 170 ? 29.50700 26.84200 56.35100 1.000 9.02885 168 SER B N 1
ATOM 5418 C CA . SER B 1 170 ? 30.43700 27.43700 55.40100 1.000 8.55459 168 SER B CA 1
ATOM 5419 C C . SER B 1 170 ? 30.24500 26.77000 54.04700 1.000 9.67305 168 SER B C 1
ATOM 5420 O O . SER B 1 170 ? 30.55300 25.58900 53.86800 1.000 10.06140 168 SER B O 1
ATOM 5428 N N . GLN B 1 171 ? 29.74200 27.53100 53.08900 1.000 8.70385 169 GLN B N 1
ATOM 5429 C CA . GLN B 1 171 ? 29.60800 27.04100 51.73700 1.000 10.39720 169 GLN B CA 1
ATOM 5430 C C . GLN B 1 171 ? 29.83800 28.20100 50.78800 1.000 9.41836 169 GLN B C 1
ATOM 5431 O O . GLN B 1 171 ? 29.78800 29.37100 51.17800 1.000 9.94696 169 GLN B O 1
ATOM 5445 N N . GLN B 1 172 ? 30.06200 27.85400 49.52900 1.000 10.96624 170 GLN B N 1
ATOM 5446 C CA . GLN B 1 172 ? 30.45700 28.81200 48.50600 1.000 13.26761 170 GLN B CA 1
ATOM 5447 C C . GLN B 1 172 ? 29.19900 29.43700 47.91900 1.000 11.44276 170 GLN B C 1
ATOM 5448 O O . GLN B 1 172 ? 28.55700 28.85100 47.04400 1.000 13.83818 170 GLN B O 1
ATOM 5462 N N . THR B 1 173 ? 28.84800 30.62800 48.39900 1.000 10.22118 171 THR B N 1
ATOM 5463 C CA . THR B 1 173 ? 27.75000 31.39500 47.83400 1.000 9.23115 171 THR B CA 1
ATOM 5464 C C . THR B 1 173 ? 28.13200 32.87000 47.80900 1.000 9.11056 171 THR B C 1
ATOM 5465 O O . THR B 1 173 ? 28.99900 33.32200 48.56400 1.000 10.94207 171 THR B O 1
ATOM 5476 N N . ARG B 1 174 ? 27.44900 33.62600 46.94500 1.000 8.79299 172 ARG B N 1
ATOM 5477 C CA . ARG B 1 174 ? 27.57300 35.07600 46.88100 1.000 9.56512 172 ARG B CA 1
ATOM 5478 C C . ARG B 1 174 ? 26.19500 35.67600 46.66100 1.000 7.95936 172 ARG B C 1
ATOM 5479 O O . ARG B 1 174 ? 25.23600 34.97700 46.29900 1.000 9.47373 172 ARG B O 1
ATOM 5500 N N . ALA B 1 175 ? 26.10100 36.98500 46.85100 1.000 8.29378 173 ALA B N 1
ATOM 5501 C CA . ALA B 1 175 ? 24.84600 37.65300 46.56400 1.000 6.79880 173 ALA B CA 1
ATOM 5502 C C . ALA B 1 175 ? 24.47400 37.44000 45.09900 1.000 7.49414 173 ALA B C 1
ATOM 5503 O O . ALA B 1 175 ? 25.31800 37.15800 44.24600 1.000 9.76222 173 ALA B O 1
ATOM 5510 N N . ASN B 1 176 ? 23.18500 37.55100 44.82200 1.000 7.97607 174 ASN B N 1
ATOM 5511 C CA . ASN B 1 176 ? 22.69900 37.45800 43.46000 1.000 7.62018 174 ASN B CA 1
ATOM 5512 C C . ASN B 1 176 ? 23.30800 38.58400 42.62100 1.000 9.42524 174 ASN B C 1
ATOM 5513 O O . ASN B 1 176 ? 23.37100 39.73400 43.07500 1.000 9.97334 174 ASN B O 1
ATOM 5524 N N . PRO B 1 177 ? 23.78600 38.30000 41.40700 1.000 10.54957 175 PRO B N 1
ATOM 5525 C CA . PRO B 1 177 ? 24.30300 39.37800 40.55600 1.000 14.18080 175 PRO B CA 1
ATOM 5526 C C . PRO B 1 177 ? 23.22500 40.23000 39.91200 1.000 12.18753 175 PRO B C 1
ATOM 5527 O O . PRO B 1 177 ? 23.56700 41.24800 39.29800 1.000 15.74872 175 PRO B O 1
ATOM 5538 N N . ASN B 1 178 ? 21.94500 39.84400 40.00600 1.000 10.58497 176 ASN B N 1
ATOM 5539 C CA . ASN B 1 178 ? 20.88000 40.51100 39.27200 1.000 12.60217 176 ASN B CA 1
ATOM 5540 C C . ASN B 1 178 ? 20.04700 41.39800 40.18700 1.000 8.96731 176 ASN B C 1
ATOM 5541 O O . ASN B 1 178 ? 20.03200 41.21800 41.40700 1.000 9.68055 176 ASN B O 1
ATOM 5552 N N . PRO B 1 179 ? 19.31100 42.35600 39.62800 1.000 10.28304 177 PRO B N 1
ATOM 5553 C CA . PRO B 1 179 ? 18.35600 43.10300 40.45400 1.000 9.31238 177 PRO B CA 1
ATOM 5554 C C . PRO B 1 179 ? 17.25300 42.19000 40.94700 1.000 8.09526 177 PRO B C 1
ATOM 5555 O O . PRO B 1 179 ? 16.88100 41.22400 40.27900 1.000 9.64399 177 PRO B O 1
ATOM 5566 N N . TYR B 1 180 ? 16.70200 42.52400 42.11000 1.000 8.44435 178 TYR B N 1
ATOM 5567 C CA . TYR B 1 180 ? 15.45500 41.90400 42.51600 1.000 8.52654 178 TYR B CA 1
ATOM 5568 C C . TYR B 1 180 ? 14.36000 42.24100 41.50900 1.000 11.49599 178 TYR B C 1
ATOM 5569 O O . TYR B 1 180 ? 14.23200 43.38800 41.06800 1.000 17.93233 178 TYR B O 1
ATOM 5587 N N . THR B 1 181 ? 13.57400 41.23200 41.13400 1.000 11.47854 179 THR B N 1
ATOM 5588 C CA . THR B 1 181 ? 12.37100 41.41200 40.33400 1.000 13.90316 179 THR B CA 1
ATOM 5589 C C . THR B 1 181 ? 11.23500 40.65900 41.00800 1.000 15.83143 179 THR B C 1
ATOM 5590 O O . THR B 1 181 ? 11.42700 39.55400 41.51800 1.000 18.42843 179 THR B O 1
ATOM 5601 N N . SER B 1 182 ? 10.05200 41.25900 41.00600 1.000 20.57925 180 SER B N 1
ATOM 5602 C CA . SER B 1 182 ? 8.95400 40.73200 41.79600 1.000 18.12303 180 SER B CA 1
ATOM 5603 C C . SER B 1 182 ? 8.33800 39.49300 41.16100 1.000 21.28066 180 SER B C 1
ATOM 5604 O O . SER B 1 182 ? 8.10600 39.42900 39.94900 1.000 30.66070 180 SER B O 1
ATOM 5612 N N . ARG B 1 183 ? 8.04600 38.53000 42.02400 1.000 31.57544 181 ARG B N 1
ATOM 5613 C CA . ARG B 1 183 ? 7.53600 37.20400 41.68100 1.000 43.09226 181 ARG B CA 1
ATOM 5614 C C . ARG B 1 183 ? 6.46100 37.25000 40.60700 1.000 26.04212 181 ARG B C 1
ATOM 5615 O O . ARG B 1 183 ? 5.59700 36.37400 40.54800 1.000 36.72109 181 ARG B O 1
ATOM 5636 N N . GLY C 1 3 ? 9.87600 39.31600 27.07700 1.000 14.96812 1 GLY C N 1
ATOM 5637 C CA . GLY C 1 3 ? 8.52500 39.18800 26.46200 1.000 14.33069 1 GLY C CA 1
ATOM 5638 C C . GLY C 1 3 ? 7.38300 39.31000 27.45900 1.000 13.34029 1 GLY C C 1
ATOM 5639 O O . GLY C 1 3 ? 6.27200 38.85900 27.17900 1.000 14.17202 1 GLY C O 1
ATOM 5643 N N . ASP C 1 4 ? 7.65200 39.89800 28.62700 1.000 23.97394 2 ASP C N 1
ATOM 5644 C CA . ASP C 1 4 ? 6.59500 40.19500 29.58100 1.000 19.94719 2 ASP C CA 1
ATOM 5645 C C . ASP C 1 4 ? 5.67800 41.27300 29.01200 1.000 13.39468 2 ASP C C 1
ATOM 5646 O O . ASP C 1 4 ? 6.09600 42.06700 28.16500 1.000 16.71760 2 ASP C O 1
ATOM 5655 N N . PRO C 1 5 ? 4.42500 41.34200 29.46600 1.000 15.62424 3 PRO C N 1
ATOM 5656 C CA . PRO C 1 5 ? 3.57300 42.45400 29.05700 1.000 11.37396 3 PRO C CA 1
ATOM 5657 C C . PRO C 1 5 ? 4.20200 43.77500 29.45500 1.000 12.61566 3 PRO C C 1
ATOM 5658 O O . PRO C 1 5 ? 4.98500 43.84400 30.42100 1.000 12.10881 3 PRO C O 1
ATOM 5669 N N . PRO C 1 6 ? 3.88400 44.85000 28.74300 1.000 9.04568 4 PRO C N 1
ATOM 5670 C CA . PRO C 1 6 ? 4.56600 46.12500 28.98700 1.000 7.71928 4 PRO C CA 1
ATOM 5671 C C . PRO C 1 6 ? 4.16900 46.75900 30.30800 1.000 7.67328 4 PRO C C 1
ATOM 5672 O O . PRO C 1 6 ? 3.03600 46.65200 30.76000 1.000 8.23525 4 PRO C O 1
ATOM 5683 N N . ALA C 1 7 ? 5.12600 47.43300 30.92200 1.000 6.53061 5 ALA C N 1
ATOM 5684 C CA . ALA C 1 7 ? 4.86300 48.28600 32.06800 1.000 6.70872 5 ALA C CA 1
ATOM 5685 C C . ALA C 1 7 ? 4.56800 49.72500 31.66500 1.000 7.38023 5 ALA C C 1
ATOM 5686 O O . ALA C 1 7 ? 4.01600 50.48300 32.47200 1.000 6.96033 5 ALA C O 1
ATOM 5693 N N . THR C 1 8 ? 4.90600 50.12100 30.44200 1.000 5.84919 6 THR C N 1
ATOM 5694 C CA . THR C 1 8 ? 4.68900 51.48200 29.97400 1.000 5.84602 6 THR C CA 1
ATOM 5695 C C . THR C 1 8 ? 4.02200 51.41200 28.61500 1.000 7.05540 6 THR C C 1
ATOM 5696 O O . THR C 1 8 ? 4.43400 50.62000 27.75100 1.000 5.99009 6 THR C O 1
ATOM 5707 N N . VAL C 1 9 ? 3.00800 52.25400 28.43900 1.000 4.76533 7 VAL C N 1
ATOM 5708 C CA . VAL C 1 9 ? 2.30800 52.41700 27.17000 1.000 4.87241 7 VAL C CA 1
ATOM 5709 C C . VAL C 1 9 ? 2.06500 53.90800 26.94000 1.000 3.55356 7 VAL C C 1
ATOM 5710 O O . VAL C 1 9 ? 2.33200 54.74600 27.80200 1.000 4.67855 7 VAL C O 1
ATOM 5723 N N . TYR C 1 10 ? 1.58900 54.22800 25.73900 1.000 4.02067 8 TYR C N 1
ATOM 5724 C CA . TYR C 1 10 ? 1.45200 55.60400 25.29400 1.000 4.90127 8 TYR C CA 1
ATOM 5725 C C . TYR C 1 10 ? 0.07800 55.81200 24.68100 1.000 4.06961 8 TYR C C 1
ATOM 5726 O O . TYR C 1 10 ? -0.51700 54.89200 24.10700 1.000 4.73455 8 TYR C O 1
ATOM 5744 N N . ARG C 1 11 ? -0.40300 57.04800 24.74400 1.000 4.68446 9 ARG C N 1
ATOM 5745 C CA . ARG C 1 11 ? -1.69300 57.37400 24.14500 1.000 3.72066 9 ARG C CA 1
ATOM 5746 C C . ARG C 1 11 ? -1.68400 58.78300 23.57000 1.000 4.28620 9 ARG C C 1
ATOM 5747 O O . ARG C 1 11 ? -1.37900 59.73900 24.29100 1.000 4.50192 9 ARG C O 1
ATOM 5768 N N . TYR C 1 12 ? -2.04000 58.90200 22.29200 1.000 4.52700 10 TYR C N 1
ATOM 5769 C CA . TYR C 1 12 ? -2.37100 60.18900 21.70100 1.000 3.77827 10 TYR C CA 1
ATOM 5770 C C . TYR C 1 12 ? -3.78500 60.60300 22.08900 1.000 4.37608 10 TYR C C 1
ATOM 5771 O O . TYR C 1 12 ? -4.73800 59.81200 21.97900 1.000 4.32635 10 TYR C O 1
ATOM 5789 N N . ASP C 1 13 ? -3.93800 61.86300 22.50000 1.000 4.08204 11 ASP C N 1
ATOM 5790 C CA . ASP C 1 13 ? -5.25400 62.39000 22.82800 1.000 4.41860 11 ASP C CA 1
ATOM 5791 C C . ASP C 1 13 ? -5.19800 63.89600 22.62100 1.000 6.38736 11 ASP C C 1
ATOM 5792 O O . ASP C 1 13 ? -4.12800 64.49700 22.74700 1.000 6.55572 11 ASP C O 1
ATOM 5801 N N . SER C 1 14 ? -6.34000 64.49800 22.28500 1.000 6.19634 12 SER C N 1
ATOM 5802 C CA . SER C 1 14 ? -6.41700 65.93700 22.11300 1.000 6.69444 12 SER C CA 1
ATOM 5803 C C . SER C 1 14 ? -6.56200 66.68900 23.42900 1.000 6.24197 12 SER C C 1
ATOM 5804 O O . SER C 1 14 ? -6.42100 67.91400 23.43900 1.000 7.38579 12 SER C O 1
ATOM 5812 N N . ARG C 1 15 ? -6.86600 66.01400 24.51200 1.000 7.09913 13 ARG C N 1
ATOM 5813 C CA . ARG C 1 15 ? -7.19500 66.71400 25.74000 1.000 6.78104 13 ARG C CA 1
ATOM 5814 C C . ARG C 1 15 ? -5.93700 67.04800 26.54300 1.000 6.86435 13 ARG C C 1
ATOM 5815 O O . ARG C 1 15 ? -4.99200 66.24700 26.59300 1.000 7.05324 13 ARG C O 1
ATOM 5836 N N . PRO C 1 16 ? -5.92800 68.21700 27.18200 1.000 8.00297 14 PRO C N 1
ATOM 5837 C CA . PRO C 1 16 ? -4.69800 68.74200 27.79900 1.000 8.94556 14 PRO C CA 1
ATOM 5838 C C . PRO C 1 16 ? -4.40600 68.12900 29.15700 1.000 7.91652 14 PRO C C 1
ATOM 5839 O O . PRO C 1 16 ? -5.29400 67.55400 29.80900 1.000 8.89257 14 PRO C O 1
ATOM 5850 N N . PRO C 1 17 ? -3.15200 68.25500 29.61800 1.000 6.77207 15 PRO C N 1
ATOM 5851 C CA . PRO C 1 17 ? -2.72400 67.52800 30.81500 1.000 7.59083 15 PRO C CA 1
ATOM 5852 C C . PRO C 1 17 ? -3.34100 68.04700 32.09000 1.000 7.48797 15 PRO C C 1
ATOM 5853 O O . PRO C 1 17 ? -3.39600 67.30600 33.08100 1.000 9.86940 15 PRO C O 1
ATOM 5864 N N A GLU C 1 18 ? -3.83700 69.28300 32.09300 0.373 11.18549 16 GLU C N 1
ATOM 5865 N N B GLU C 1 18 ? -3.79400 69.29900 32.11200 0.627 8.31898 16 GLU C N 1
ATOM 5866 C CA A GLU C 1 18 ? -4.56100 69.79300 33.25000 0.373 12.76295 16 GLU C CA 1
ATOM 5867 C CA B GLU C 1 18 ? -4.51800 69.78300 33.27800 0.627 14.40045 16 GLU C CA 1
ATOM 5868 C C A GLU C 1 18 ? -5.86800 69.04000 33.46600 0.373 17.08150 16 GLU C C 1
ATOM 5869 C C B GLU C 1 18 ? -5.85500 69.04600 33.46900 0.627 19.81933 16 GLU C C 1
ATOM 5870 O O A GLU C 1 18 ? -6.37600 68.98800 34.59100 0.373 10.13247 16 GLU C O 1
ATOM 5871 O O B GLU C 1 18 ? -6.36300 68.98200 34.59300 0.627 24.75884 16 GLU C O 1
ATOM 5894 N N . ASP C 1 19 ? -6.43100 68.47800 32.39900 1.000 16.85896 17 ASP C N 1
ATOM 5895 C CA A ASP C 1 19 ? -7.54300 67.52800 32.50800 0.522 15.99740 17 ASP C CA 1
ATOM 5896 C CA B ASP C 1 19 ? -7.53900 67.53100 32.51900 0.478 16.48314 17 ASP C CA 1
ATOM 5897 C C . ASP C 1 19 ? -7.01500 66.15300 32.90900 1.000 10.58925 17 ASP C C 1
ATOM 5898 O O . ASP C 1 19 ? -7.37500 65.59300 33.95600 1.000 9.88336 17 ASP C O 1
ATOM 5915 N N . VAL C 1 20 ? -6.13200 65.61400 32.08800 1.000 10.00203 18 VAL C N 1
ATOM 5916 C CA . VAL C 1 20 ? -5.78800 64.20400 32.14900 1.000 7.39507 18 VAL C CA 1
ATOM 5917 C C . VAL C 1 20 ? -4.97500 63.87200 33.39700 1.000 7.49529 18 VAL C C 1
ATOM 5918 O O . VAL C 1 20 ? -5.16400 62.80200 34.00100 1.000 6.16194 18 VAL C O 1
ATOM 5931 N N . PHE C 1 21 ? -4.06500 64.76000 33.80500 1.000 6.49895 19 PHE C N 1
ATOM 5932 C CA . PHE C 1 21 ? -3.25900 64.45700 34.98800 1.000 7.07588 19 PHE C CA 1
ATOM 5933 C C . PHE C 1 21 ? -4.09400 64.47400 36.26600 1.000 7.15958 19 PHE C C 1
ATOM 5934 O O . PHE C 1 21 ? -3.67900 63.88200 37.27000 1.000 8.74016 19 PHE C O 1
ATOM 5951 N N . GLN C 1 22 ? -5.22500 65.18100 36.26500 1.000 7.77979 20 GLN C N 1
ATOM 5952 C CA . GLN C 1 22 ? -6.07800 65.28900 37.43600 1.000 9.45650 20 GLN C CA 1
ATOM 5953 C C . GLN C 1 22 ? -7.10000 64.16700 37.49400 1.000 8.91391 20 GLN C C 1
ATOM 5954 O O . GLN C 1 22 ? -7.36900 63.63700 38.57800 1.000 11.37025 20 GLN C O 1
ATOM 5968 N N . ASN C 1 23 ? -7.69200 63.80800 36.36500 1.000 8.70502 21 ASN C N 1
ATOM 5969 C CA . ASN C 1 23 ? -8.79000 62.85600 36.37600 1.000 10.43651 21 ASN C CA 1
ATOM 5970 C C . ASN C 1 23 ? -8.49800 61.57300 35.61000 1.000 6.05413 21 ASN C C 1
ATOM 5971 O O . ASN C 1 23 ? -9.31500 60.64200 35.64800 1.000 8.49221 21 ASN C O 1
ATOM 5982 N N . GLY C 1 24 ? -7.34600 61.47000 34.94600 1.000 6.60063 22 GLY C N 1
ATOM 5983 C CA . GLY C 1 24 ? -7.04300 60.26500 34.20800 1.000 5.20794 22 GLY C CA 1
ATOM 5984 C C . GLY C 1 24 ? -7.84300 60.20100 32.91900 1.000 6.64008 22 GLY C C 1
ATOM 5985 O O . GLY C 1 24 ? -8.24500 61.21800 32.36200 1.000 8.28119 22 GLY C O 1
ATOM 5989 N N . PHE C 1 25 ? -8.05400 58.98700 32.43600 1.000 5.57172 23 PHE C N 1
ATOM 5990 C CA . PHE C 1 25 ? -8.89500 58.72700 31.27700 1.000 6.07061 23 PHE C CA 1
ATOM 5991 C C . PHE C 1 25 ? -10.07400 57.86900 31.70400 1.000 6.06433 23 PHE C C 1
ATOM 5992 O O . PHE C 1 25 ? -9.90600 56.93500 32.48800 1.000 7.12691 23 PHE C O 1
ATOM 6009 N N . THR C 1 26 ? -11.26300 58.18800 31.18700 1.000 5.88302 24 THR C N 1
ATOM 6010 C CA . THR C 1 26 ? -12.43700 57.33300 31.31900 1.000 6.07323 24 THR C CA 1
ATOM 6011 C C . THR C 1 26 ? -12.98400 57.09600 29.92000 1.000 5.71234 24 THR C C 1
ATOM 6012 O O . THR C 1 26 ? -13.03700 58.01900 29.10000 1.000 6.20050 24 THR C O 1
ATOM 6023 N N . ALA C 1 27 ? -13.39600 55.86300 29.65300 1.000 5.69598 25 ALA C N 1
ATOM 6024 C CA . ALA C 1 27 ? -13.88000 55.48900 28.33700 1.000 5.22930 25 ALA C CA 1
ATOM 6025 C C . ALA C 1 27 ? -15.23600 56.13000 28.09300 1.000 5.78964 25 ALA C C 1
ATOM 6026 O O . ALA C 1 27 ? -15.91100 56.59400 29.02200 1.000 6.63490 25 ALA C O 1
ATOM 6033 N N . TRP C 1 28 ? -15.63200 56.15900 26.82100 1.000 6.44984 26 TRP C N 1
ATOM 6034 C CA . TRP C 1 28 ? -16.89800 56.79000 26.45800 1.000 6.64093 26 TRP C CA 1
ATOM 6035 C C . TRP C 1 28 ? -18.10800 56.17500 27.17500 1.000 6.49224 26 TRP C C 1
ATOM 6036 O O . TRP C 1 28 ? -19.06600 56.88500 27.52300 1.000 8.68112 26 TRP C O 1
ATOM 6057 N N . GLY C 1 29 ? -18.15200 54.85600 27.28900 1.000 6.26421 27 GLY C N 1
ATOM 6058 C CA . GLY C 1 29 ? -19.37200 54.19500 27.73700 1.000 7.31409 27 GLY C CA 1
ATOM 6059 C C . GLY C 1 29 ? -19.14700 52.75300 28.12700 1.000 6.69205 27 GLY C C 1
ATOM 6060 O O . GLY C 1 29 ? -18.05200 52.39100 28.57400 1.000 6.97769 27 GLY C O 1
ATOM 6064 N N . ASN C 1 30 ? -20.17000 51.92000 27.93200 1.000 7.82992 28 ASN C N 1
ATOM 6065 C CA . ASN C 1 30 ? -20.18000 50.54200 28.40900 1.000 6.75983 28 ASN C CA 1
ATOM 6066 C C . ASN C 1 30 ? -20.12800 49.51900 27.29000 1.000 7.05781 28 ASN C C 1
ATOM 6067 O O . ASN C 1 30 ? -20.32200 48.32800 27.54700 1.000 8.69844 28 ASN C O 1
ATOM 6078 N N . ASN C 1 31 ? -19.85100 49.94000 26.06200 1.000 6.24281 29 ASN C N 1
ATOM 6079 C CA . ASN C 1 31 ? -19.85200 49.01500 24.93700 1.000 7.29274 29 ASN C CA 1
ATOM 6080 C C . ASN C 1 31 ? -18.48400 48.35000 24.90300 1.000 6.75033 29 ASN C C 1
ATOM 6081 O O . ASN C 1 31 ? -17.52300 48.90900 24.36400 1.000 7.68679 29 ASN C O 1
ATOM 6092 N N . ASP C 1 32 ? -18.37900 47.14900 25.47700 1.000 7.24797 30 ASP C N 1
ATOM 6093 C CA . ASP C 1 32 ? -17.10800 46.43100 25.54800 1.000 6.59024 30 ASP C CA 1
ATOM 6094 C C . ASP C 1 32 ? -16.95600 45.39100 24.44700 1.000 6.53318 30 ASP C C 1
ATOM 6095 O O . ASP C 1 32 ? -16.21600 44.41600 24.61100 1.000 7.97877 30 ASP C O 1
ATOM 6104 N N . ASN C 1 33 ? -17.58800 45.61200 23.29900 1.000 6.33623 31 ASN C N 1
ATOM 6105 C CA . ASN C 1 33 ? -17.38000 44.75800 22.13600 1.000 6.50896 31 ASN C CA 1
ATOM 6106 C C . ASN C 1 33 ? -16.00100 45.04500 21.54000 1.000 6.33940 31 ASN C C 1
ATOM 6107 O O . ASN C 1 33 ? -15.73300 46.14900 21.05900 1.000 6.02113 31 ASN C O 1
ATOM 6118 N N . VAL C 1 34 ? -15.12200 44.04700 21.59400 1.000 6.95794 32 VAL C N 1
ATOM 6119 C CA . VAL C 1 34 ? -13.72300 44.22900 21.20400 1.000 8.02950 32 VAL C CA 1
ATOM 6120 C C . VAL C 1 34 ? -13.60700 44.59700 19.73100 1.000 6.90233 32 VAL C C 1
ATOM 6121 O O . VAL C 1 34 ? -12.81500 45.46400 19.35200 1.000 6.66977 32 VAL C O 1
ATOM 6134 N N . LEU C 1 35 ? -14.36700 43.92800 18.87300 1.000 7.03526 33 LEU C N 1
ATOM 6135 C CA . LEU C 1 35 ? -14.28200 44.18200 17.44000 1.000 7.64659 33 LEU C CA 1
ATOM 6136 C C . LEU C 1 35 ? -14.73600 45.59600 17.08600 1.000 6.83745 33 LEU C C 1
ATOM 6137 O O . LEU C 1 35 ? -14.08900 46.27800 16.28200 1.000 7.17532 33 LEU C O 1
ATOM 6153 N N . GLU C 1 36 ? -15.86300 46.04600 17.64600 1.000 7.20385 34 GLU C N 1
ATOM 6154 C CA . GLU C 1 36 ? -16.30700 47.41600 17.40300 1.000 6.77667 34 GLU C CA 1
ATOM 6155 C C . GLU C 1 36 ? -15.24800 48.42300 17.83200 1.000 6.27756 34 GLU C C 1
ATOM 6156 O O . GLU C 1 36 ? -15.06100 49.45300 17.17100 1.000 9.01455 34 GLU C O 1
ATOM 6168 N N . HIS C 1 37 ? -14.57900 48.17000 18.95800 1.000 6.45732 35 HIS C N 1
ATOM 6169 C CA . HIS C 1 37 ? -13.56600 49.10500 19.41200 1.000 6.25070 35 HIS C CA 1
ATOM 6170 C C . HIS C 1 37 ? -12.38800 49.14000 18.45400 1.000 5.26558 35 HIS C C 1
ATOM 6171 O O . HIS C 1 37 ? -11.95100 50.21400 18.02100 1.000 6.49398 35 HIS C O 1
ATOM 6184 N N . LEU C 1 38 ? -11.85200 47.96700 18.13100 1.000 6.20178 36 LEU C N 1
ATOM 6185 C CA . LEU C 1 38 ? -10.60800 47.91500 17.37500 1.000 5.07619 36 LEU C CA 1
ATOM 6186 C C . LEU C 1 38 ? -10.76900 48.40200 15.94900 1.000 6.86268 36 LEU C C 1
ATOM 6187 O O . LEU C 1 38 ? -9.78000 48.85500 15.36500 1.000 9.05834 36 LEU C O 1
ATOM 6203 N N . THR C 1 39 ? -11.98100 48.34400 15.38400 1.000 8.91164 37 THR C N 1
ATOM 6204 C CA . THR C 1 39 ? -12.22800 48.86800 14.05100 1.000 9.28207 37 THR C CA 1
ATOM 6205 C C . THR C 1 39 ? -12.68200 50.32000 14.07000 1.000 11.57843 37 THR C C 1
ATOM 6206 O O . THR C 1 39 ? -13.07500 50.84600 13.02800 1.000 15.00728 37 THR C O 1
ATOM 6217 N N A GLY C 1 40 ? -12.62100 50.98000 15.21900 0.337 12.47524 38 GLY C N 1
ATOM 6218 N N B GLY C 1 40 ? -12.66800 50.97100 15.23500 0.663 10.12940 38 GLY C N 1
ATOM 6219 C CA A GLY C 1 40 ? -12.97200 52.38100 15.25800 0.337 9.66340 38 GLY C CA 1
ATOM 6220 C CA B GLY C 1 40 ? -12.97100 52.38800 15.35300 0.663 14.11641 38 GLY C CA 1
ATOM 6221 C C A GLY C 1 40 ? -14.42800 52.63400 14.96800 0.337 13.52181 38 GLY C C 1
ATOM 6222 C C B GLY C 1 40 ? -14.44300 52.71400 15.47100 0.663 10.30211 38 GLY C C 1
ATOM 6223 O O A GLY C 1 40 ? -14.76000 53.65800 14.37100 0.337 10.82677 38 GLY C O 1
ATOM 6224 O O B GLY C 1 40 ? -14.79700 53.89100 15.66300 0.663 10.26640 38 GLY C O 1
ATOM 6231 N N . ARG C 1 41 ? -15.30800 51.71000 15.35400 1.000 8.37995 39 ARG C N 1
ATOM 6232 C CA . ARG C 1 41 ? -16.73900 51.93600 15.24200 1.000 10.04728 39 ARG C CA 1
ATOM 6233 C C . ARG C 1 41 ? -17.38200 52.47200 16.51900 1.000 7.99708 39 ARG C C 1
ATOM 6234 O O . ARG C 1 41 ? -18.44600 53.09100 16.43500 1.000 10.53179 39 ARG C O 1
ATOM 6256 N N . SER C 1 42 ? -16.78500 52.26000 17.69000 1.000 8.38643 40 SER C N 1
ATOM 6257 C CA . SER C 1 42 ? -17.39600 52.68700 18.94800 1.000 7.26869 40 SER C CA 1
ATOM 6258 C C . SER C 1 42 ? -16.70000 53.88500 19.57200 1.000 8.40637 40 SER C C 1
ATOM 6259 O O . SER C 1 42 ? -17.02000 54.26100 20.71600 1.000 7.03839 40 SER C O 1
ATOM 6267 N N . SER C 1 43 ? -15.77000 54.50500 18.83900 1.000 7.13288 41 SER C N 1
ATOM 6268 C CA A SER C 1 43 ? -14.95900 55.62200 19.28600 0.609 6.05089 41 SER C CA 1
ATOM 6269 C CA B SER C 1 43 ? -15.01600 55.61600 19.39900 0.391 10.12263 41 SER C CA 1
ATOM 6270 C C . SER C 1 43 ? -15.67800 56.93900 19.00700 1.000 8.26457 41 SER C C 1
ATOM 6271 O O . SER C 1 43 ? -16.84800 56.96500 18.61900 1.000 8.79544 41 SER C O 1
ATOM 6286 N N . GLN C 1 44 ? -14.94300 58.04500 19.15000 1.000 7.89849 42 GLN C N 1
ATOM 6287 C CA . GLN C 1 44 ? -15.51700 59.38700 19.04600 1.000 9.65978 42 GLN C CA 1
ATOM 6288 C C . GLN C 1 44 ? -16.32600 59.58600 17.77000 1.000 13.26963 42 GLN C C 1
ATOM 6289 O O . GLN C 1 44 ? -17.42100 60.16100 17.80200 1.000 14.26025 42 GLN C O 1
ATOM 6303 N N . VAL C 1 45 ? -15.77000 59.16500 16.62900 1.000 13.80105 43 VAL C N 1
ATOM 6304 C CA . VAL C 1 45 ? -16.38800 59.39200 15.32400 1.000 29.38245 43 VAL C CA 1
ATOM 6305 C C . VAL C 1 45 ? -17.41200 58.33000 14.95800 1.000 16.36859 43 VAL C C 1
ATOM 6306 O O . VAL C 1 45 ? -18.09500 58.47000 13.93400 1.000 29.67802 43 VAL C O 1
ATOM 6319 N N . GLY C 1 46 ? -17.54800 57.28200 15.76400 1.000 12.16227 44 GLY C N 1
ATOM 6320 C CA . GLY C 1 46 ? -18.58000 56.27700 15.58200 1.000 13.04934 44 GLY C CA 1
ATOM 6321 C C . GLY C 1 46 ? -19.67300 56.39400 16.62300 1.000 11.84267 44 GLY C C 1
ATOM 6322 O O . GLY C 1 46 ? -20.27600 57.46200 16.77500 1.000 12.59453 44 GLY C O 1
ATOM 6326 N N . SER C 1 47 ? -19.96800 55.30500 17.33500 1.000 10.77692 45 SER C N 1
ATOM 6327 C CA . SER C 1 47 ? -21.05100 55.31100 18.30600 1.000 10.20589 45 SER C CA 1
ATOM 6328 C C . SER C 1 47 ? -20.65700 55.94900 19.63500 1.000 11.72617 45 SER C C 1
ATOM 6329 O O . SER C 1 47 ? -21.51500 56.10300 20.50500 1.000 11.08688 45 SER C O 1
ATOM 6337 N N . SER C 1 48 ? -19.38300 56.29700 19.81600 1.000 9.74810 46 SER C N 1
ATOM 6338 C CA A SER C 1 48 ? -18.93600 57.08500 20.97100 0.283 8.51820 46 SER C CA 1
ATOM 6339 C CA B SER C 1 48 ? -18.92500 57.07200 20.96700 0.717 8.27800 46 SER C CA 1
ATOM 6340 C C . SER C 1 48 ? -19.44000 56.50800 22.29200 1.000 7.68028 46 SER C C 1
ATOM 6341 O O . SER C 1 48 ? -19.89600 57.23600 23.18600 1.000 10.03192 46 SER C O 1
ATOM 6356 N N . ASN C 1 49 ? -19.32300 55.17600 22.42900 1.000 7.74461 47 ASN C N 1
ATOM 6357 C CA . ASN C 1 49 ? -19.77300 54.47800 23.62400 1.000 9.00391 47 ASN C CA 1
ATOM 6358 C C . ASN C 1 49 ? -18.81900 53.36400 24.04800 1.000 7.37752 47 ASN C C 1
ATOM 6359 O O . ASN C 1 49 ? -19.16700 52.58100 24.93600 1.000 6.25292 47 ASN C O 1
ATOM 6370 N N . SER C 1 50 ? -17.61800 53.28400 23.46100 1.000 6.71505 48 SER C N 1
ATOM 6371 C CA . SER C 1 50 ? -16.67700 52.23100 23.80600 1.000 6.15511 48 SER C CA 1
ATOM 6372 C C . SER C 1 50 ? -16.37900 52.20800 25.29600 1.000 4.85029 48 SER C C 1
ATOM 6373 O O . SER C 1 50 ? -16.24400 53.24700 25.94800 1.000 5.13112 48 SER C O 1
ATOM 6381 N N . ALA C 1 51 ? -16.19000 50.99300 25.80900 1.000 5.38916 49 ALA C N 1
ATOM 6382 C CA . ALA C 1 51 ? -15.74800 50.78000 27.17700 1.000 7.19616 49 ALA C CA 1
ATOM 6383 C C . ALA C 1 51 ? -14.22900 50.73600 27.33600 1.000 4.94689 49 ALA C C 1
ATOM 6384 O O . ALA C 1 51 ? -13.75900 50.48500 28.45100 1.000 5.46693 49 ALA C O 1
ATOM 6391 N N . PHE C 1 52 ? -13.46800 50.95500 26.27300 1.000 4.90409 50 PHE C N 1
ATOM 6392 C CA . PHE C 1 52 ? -12.01400 50.81900 26.32300 1.000 4.60134 50 PHE C CA 1
ATOM 6393 C C . PHE C 1 52 ? -11.31000 52.13800 26.04300 1.000 4.74402 50 PHE C C 1
ATOM 6394 O O . PHE C 1 52 ? -11.80800 52.98400 25.29600 1.000 4.96170 50 PHE C O 1
ATOM 6411 N N . VAL C 1 53 ? -10.12700 52.29800 26.63800 1.000 4.71966 51 VAL C N 1
ATOM 6412 C CA . VAL C 1 53 ? -9.20800 53.38300 26.32200 1.000 5.51331 51 VAL C CA 1
ATOM 6413 C C . VAL C 1 53 ? -7.95600 52.75100 25.71900 1.000 4.35505 51 VAL C C 1
ATOM 6414 O O . VAL C 1 53 ? -7.22700 52.01700 26.40500 1.000 4.82247 51 VAL C O 1
ATOM 6427 N N . SER C 1 54 ? -7.72400 53.00200 24.43000 1.000 4.35299 52 SER C N 1
ATOM 6428 C CA . SER C 1 54 ? -6.57300 52.44200 23.74400 1.000 4.00163 52 SER C CA 1
ATOM 6429 C C . SER C 1 54 ? -5.27800 53.14600 24.11200 1.000 4.44817 52 SER C C 1
ATOM 6430 O O . SER C 1 54 ? -5.23800 54.35100 24.32800 1.000 4.64555 52 SER C O 1
ATOM 6438 N N . THR C 1 55 ? -4.22300 52.33100 24.16100 1.000 4.11253 53 THR C N 1
ATOM 6439 C CA . THR C 1 55 ? -2.84800 52.74400 24.35500 1.000 4.52073 53 THR C CA 1
ATOM 6440 C C . THR C 1 55 ? -1.97900 51.84300 23.48900 1.000 4.07585 53 THR C C 1
ATOM 6441 O O . THR C 1 55 ? -2.42200 50.80100 23.01600 1.000 4.41708 53 THR C O 1
ATOM 6452 N N . SER C 1 56 ? -0.73100 52.25300 23.27000 1.000 3.92066 54 SER C N 1
ATOM 6453 C CA . SER C 1 56 ? 0.22500 51.45500 22.51100 1.000 4.40239 54 SER C CA 1
ATOM 6454 C C . SER C 1 56 ? 1.50700 51.24600 23.30200 1.000 4.69361 54 SER C C 1
ATOM 6455 O O . SER C 1 56 ? 1.98700 52.16300 23.96600 1.000 4.22642 54 SER C O 1
ATOM 6463 N N . SER C 1 57 ? 2.07700 50.03600 23.21500 1.000 5.90842 55 SER C N 1
ATOM 6464 C CA . SER C 1 57 ? 3.42500 49.88400 23.74200 1.000 5.43604 55 SER C CA 1
ATOM 6465 C C . SER C 1 57 ? 4.45400 50.60000 22.87500 1.000 5.40102 55 SER C C 1
ATOM 6466 O O . SER C 1 57 ? 5.59400 50.78100 23.31700 1.000 7.94713 55 SER C O 1
ATOM 6474 N N . SER C 1 58 ? 4.08000 50.98800 21.66300 1.000 5.60289 56 SER C N 1
ATOM 6475 C CA . SER C 1 58 ? 4.96400 51.67300 20.73000 1.000 6.37426 56 SER C CA 1
ATOM 6476 C C . SER C 1 58 ? 4.70200 53.16800 20.79900 1.000 6.17909 56 SER C C 1
ATOM 6477 O O . SER C 1 58 ? 3.64500 53.64100 20.36500 1.000 6.85099 56 SER C O 1
ATOM 6485 N N . ARG C 1 59 ? 5.67500 53.92300 21.30100 1.000 6.77124 57 ARG C N 1
ATOM 6486 C CA . ARG C 1 59 ? 5.52600 55.36500 21.23600 1.000 7.75210 57 ARG C CA 1
ATOM 6487 C C . ARG C 1 59 ? 5.38600 55.83500 19.79700 1.000 7.61911 57 ARG C C 1
ATOM 6488 O O . ARG C 1 59 ? 4.59800 56.73900 19.50500 1.000 6.66372 57 ARG C O 1
ATOM 6496 N N . ARG C 1 60 ? 6.15600 55.23700 18.88100 1.000 6.76539 58 ARG C N 1
ATOM 6497 C CA . ARG C 1 60 ? 6.10200 55.64100 17.48600 1.000 7.17477 58 ARG C CA 1
ATOM 6498 C C . ARG C 1 60 ? 4.68700 55.56600 16.92300 1.000 6.49172 58 ARG C C 1
ATOM 6499 O O . ARG C 1 60 ? 4.28100 56.42600 16.13300 1.000 7.58117 58 ARG C O 1
ATOM 6520 N N . TYR C 1 61 ? 3.91100 54.53900 17.29900 1.000 5.65659 59 TYR C N 1
ATOM 6521 C CA . TYR C 1 61 ? 2.52900 54.44800 16.81900 1.000 6.28023 59 TYR C CA 1
ATOM 6522 C C . TYR C 1 61 ? 1.74700 55.71500 17.15300 1.000 5.90790 59 TYR C C 1
ATOM 6523 O O . TYR C 1 61 ? 0.99600 56.25200 16.32100 1.000 6.13395 59 TYR C O 1
ATOM 6541 N N . THR C 1 62 ? 1.90700 56.19800 18.37300 1.000 4.94154 60 THR C N 1
ATOM 6542 C CA . THR C 1 62 ? 1.17800 57.39100 18.79600 1.000 6.04918 60 THR C CA 1
ATOM 6543 C C . THR C 1 62 ? 1.72200 58.64900 18.13100 1.000 5.35905 60 THR C C 1
ATOM 6544 O O . THR C 1 62 ? 0.96200 59.60100 17.90200 1.000 6.60102 60 THR C O 1
ATOM 6555 N N . GLU C 1 63 ? 3.01300 58.67700 17.81800 1.000 6.47523 61 GLU C N 1
ATOM 6556 C CA . GLU C 1 63 ? 3.58300 59.80000 17.07700 1.000 6.41633 61 GLU C CA 1
ATOM 6557 C C . GLU C 1 63 ? 3.04300 59.86500 15.65600 1.000 6.16315 61 GLU C C 1
ATOM 6558 O O . GLU C 1 63 ? 2.77900 60.95600 15.13500 1.000 7.55384 61 GLU C O 1
ATOM 6570 N N . VAL C 1 64 ? 2.88800 58.71100 15.00300 1.000 6.24293 62 VAL C N 1
ATOM 6571 C CA . VAL C 1 64 ? 2.30100 58.67600 13.66800 1.000 6.88934 62 VAL C CA 1
ATOM 6572 C C . VAL C 1 64 ? 0.87200 59.20500 13.71600 1.000 6.33833 62 VAL C C 1
ATOM 6573 O O . VAL C 1 64 ? 0.45200 59.99500 12.86400 1.000 6.88376 62 VAL C O 1
ATOM 6586 N N . TYR C 1 65 ? 0.10500 58.76700 14.71000 1.000 6.21487 63 TYR C N 1
ATOM 6587 C CA . TYR C 1 65 ? -1.25900 59.23500 14.88300 1.000 5.85145 63 TYR C CA 1
ATOM 6588 C C . TYR C 1 65 ? -1.28500 60.74900 15.09500 1.000 7.75036 63 TYR C C 1
ATOM 6589 O O . TYR C 1 65 ? -2.02200 61.46700 14.40600 1.000 6.65811 63 TYR C O 1
ATOM 6607 N N . LEU C 1 66 ? -0.42800 61.25900 15.99300 1.000 5.33626 64 LEU C N 1
ATOM 6608 C CA . LEU C 1 66 ? -0.37300 62.70000 16.22100 1.000 6.40538 64 LEU C CA 1
ATOM 6609 C C . LEU C 1 66 ? -0.04400 63.44600 14.93600 1.000 6.60823 64 LEU C C 1
ATOM 6610 O O . LEU C 1 66 ? -0.66600 64.47400 14.62000 1.000 6.88878 64 LEU C O 1
ATOM 6626 N N . GLU C 1 67 ? 0.95100 62.95100 14.19600 1.000 6.62696 65 GLU C N 1
ATOM 6627 C CA . GLU C 1 67 ? 1.37300 63.62700 12.97100 1.000 8.05246 65 GLU C CA 1
ATOM 6628 C C . GLU C 1 67 ? 0.22700 63.72200 11.97500 1.000 7.93242 65 GLU C C 1
ATOM 6629 O O . GLU C 1 67 ? 0.05700 64.75000 11.29800 1.000 8.69308 65 GLU C O 1
ATOM 6641 N N . HIS C 1 68 ? -0.55000 62.64400 11.84500 1.000 7.64788 66 HIS C N 1
ATOM 6642 C CA . HIS C 1 68 ? -1.69400 62.67100 10.94500 1.000 8.37149 66 HIS C CA 1
ATOM 6643 C C . HIS C 1 68 ? -2.72600 63.69700 11.39900 1.000 8.06987 66 HIS C C 1
ATOM 6644 O O . HIS C 1 68 ? -3.24500 64.48000 10.59100 1.000 8.89743 66 HIS C O 1
ATOM 6657 N N . ARG C 1 69 ? -3.06000 63.68900 12.68900 1.000 8.07492 67 ARG C N 1
ATOM 6658 C CA . ARG C 1 69 ? -4.05900 64.64100 13.16600 1.000 7.70578 67 ARG C CA 1
ATOM 6659 C C . ARG C 1 69 ? -3.56900 66.07000 13.01400 1.000 7.93654 67 ARG C C 1
ATOM 6660 O O . ARG C 1 69 ? -4.35400 66.97900 12.70000 1.000 8.53209 67 ARG C O 1
ATOM 6681 N N . MET C 1 70 ? -2.26900 66.28700 13.21800 1.000 8.14720 68 MET C N 1
ATOM 6682 C CA . MET C 1 70 ? -1.70800 67.62000 13.06800 1.000 8.29106 68 MET C CA 1
ATOM 6683 C C . MET C 1 70 ? -1.80700 68.08000 11.62600 1.000 9.18641 68 MET C C 1
ATOM 6684 O O . MET C 1 70 ? -2.21700 69.20800 11.35200 1.000 9.84844 68 MET C O 1
ATOM 6698 N N . GLN C 1 71 ? -1.46600 67.20300 10.68100 1.000 9.53490 69 GLN C N 1
ATOM 6699 C CA . GLN C 1 71 ? -1.51500 67.60300 9.28000 1.000 10.95037 69 GLN C CA 1
ATOM 6700 C C . GLN C 1 71 ? -2.94700 67.90400 8.87100 1.000 11.79816 69 GLN C C 1
ATOM 6701 O O . GLN C 1 71 ? -3.21600 68.91200 8.20100 1.000 12.69052 69 GLN C O 1
ATOM 6715 N N . GLU C 1 72 ? -3.88600 67.04900 9.29400 1.000 10.55154 70 GLU C N 1
ATOM 6716 C CA . GLU C 1 72 ? -5.29400 67.29600 8.99500 1.000 11.21446 70 GLU C CA 1
ATOM 6717 C C . GLU C 1 72 ? -5.73000 68.65400 9.53800 1.000 11.11241 70 GLU C C 1
ATOM 6718 O O . GLU C 1 72 ? -6.44000 69.41200 8.86700 1.000 12.15988 70 GLU C O 1
ATOM 6730 N N . ALA C 1 73 ? -5.28900 68.98800 10.74800 1.000 10.18595 71 ALA C N 1
ATOM 6731 C CA . ALA C 1 73 ? -5.71900 70.21900 11.39800 1.000 10.97389 71 ALA C CA 1
ATOM 6732 C C . ALA C 1 73 ? -5.08500 71.44100 10.75000 1.000 11.78266 71 ALA C C 1
ATOM 6733 O O . ALA C 1 73 ? -5.74000 72.48200 10.62400 1.000 13.19748 71 ALA C O 1
ATOM 6740 N N . VAL C 1 74 ? -3.80700 71.34700 10.35400 1.000 12.29345 72 VAL C N 1
ATOM 6741 C CA . VAL C 1 74 ? -3.15300 72.44200 9.62800 1.000 14.08867 72 VAL C CA 1
ATOM 6742 C C . VAL C 1 74 ? -3.96600 72.82200 8.41000 1.000 14.78074 72 VAL C C 1
ATOM 6743 O O . VAL C 1 74 ? -4.22500 74.00400 8.14200 1.000 15.00392 72 VAL C O 1
ATOM 6756 N N . GLU C 1 75 ? -4.28900 71.81700 7.60000 1.000 16.00189 73 GLU C N 1
ATOM 6757 C CA . GLU C 1 75 ? -5.01000 72.06200 6.36400 1.000 16.20802 73 GLU C CA 1
ATOM 6758 C C . GLU C 1 75 ? -6.38500 72.64600 6.64600 1.000 16.15064 73 GLU C C 1
ATOM 6759 O O . GLU C 1 75 ? -6.80000 73.60900 5.99500 1.000 16.91970 73 GLU C O 1
ATOM 6771 N N . ALA C 1 76 ? -7.09300 72.10100 7.63700 1.000 14.41599 74 ALA C N 1
ATOM 6772 C CA . ALA C 1 76 ? -8.40000 72.64500 7.99300 1.000 14.91196 74 ALA C CA 1
ATOM 6773 C C . ALA C 1 76 ? -8.27700 74.08700 8.47400 1.000 15.12968 74 ALA C C 1
ATOM 6774 O O . ALA C 1 76 ? -9.07800 74.94600 8.09400 1.000 18.16113 74 ALA C O 1
ATOM 6781 N N . GLU C 1 77 ? -7.27000 74.36900 9.30700 1.000 14.36167 75 GLU C N 1
ATOM 6782 C CA . GLU C 1 77 ? -7.06500 75.71400 9.83600 1.000 15.02993 75 GLU C CA 1
ATOM 6783 C C . GLU C 1 77 ? -6.82300 76.71400 8.71100 1.000 16.37292 75 GLU C C 1
ATOM 6784 O O . GLU C 1 77 ? -7.44300 77.78300 8.66500 1.000 17.42222 75 GLU C O 1
ATOM 6796 N N . ARG C 1 78 ? -5.89900 76.38700 7.80500 1.000 16.67566 76 ARG C N 1
ATOM 6797 C CA . ARG C 1 78 ? -5.63500 77.25200 6.66300 1.000 18.48434 76 ARG C CA 1
ATOM 6798 C C . ARG C 1 78 ? -6.87400 77.43000 5.79700 1.000 19.30067 76 ARG C C 1
ATOM 6799 O O . ARG C 1 78 ? -7.06300 78.49400 5.19600 1.000 20.78901 76 ARG C O 1
ATOM 6820 N N . ALA C 1 79 ? -7.71100 76.39900 5.70100 1.000 18.77636 77 ALA C N 1
ATOM 6821 C CA . ALA C 1 79 ? -8.88300 76.43700 4.84000 1.000 21.39446 77 ALA C CA 1
ATOM 6822 C C . ALA C 1 79 ? -10.04400 77.20500 5.45500 1.000 20.42708 77 ALA C C 1
ATOM 6823 O O . ALA C 1 79 ? -11.12800 77.24100 4.86200 1.000 22.46035 77 ALA C O 1
ATOM 6830 N N . GLY C 1 80 ? -9.84900 77.82000 6.61600 1.000 21.92870 78 GLY C N 1
ATOM 6831 C CA . GLY C 1 80 ? -10.89700 78.60400 7.22800 1.000 18.17311 78 GLY C CA 1
ATOM 6832 C C . GLY C 1 80 ? -11.95700 77.79200 7.92600 1.000 23.04166 78 GLY C C 1
ATOM 6833 O O . GLY C 1 80 ? -13.00100 78.34400 8.28900 1.000 28.33469 78 GLY C O 1
ATOM 6837 N N . ARG C 1 81 ? -11.72400 76.49900 8.12400 1.000 34.22047 79 ARG C N 1
ATOM 6838 C CA . ARG C 1 81 ? -12.66300 75.61400 8.79600 1.000 29.36515 79 ARG C CA 1
ATOM 6839 C C . ARG C 1 81 ? -11.97000 74.90300 9.94700 1.000 22.69228 79 ARG C C 1
ATOM 6840 O O . ARG C 1 81 ? -12.21000 73.72300 10.21600 1.000 32.59638 79 ARG C O 1
ATOM 6861 N N . GLY C 1 82 ? -11.08300 75.62300 10.64100 1.000 22.59146 80 GLY C N 1
ATOM 6862 C CA . GLY C 1 82 ? -10.38100 75.09300 11.78600 1.000 23.20894 80 GLY C CA 1
ATOM 6863 C C . GLY C 1 82 ? -10.94000 75.62800 13.09800 1.000 29.39248 80 GLY C C 1
ATOM 6864 O O . GLY C 1 82 ? -11.78700 76.51900 13.13700 1.000 28.57637 80 GLY C O 1
ATOM 6868 N N . THR C 1 83 ? -10.43200 75.05400 14.18800 1.000 20.88619 81 THR C N 1
ATOM 6869 C CA . THR C 1 83 ? -10.85100 75.39100 15.54200 1.000 21.00349 81 THR C CA 1
ATOM 6870 C C . THR C 1 83 ? -9.79400 76.20400 16.28700 1.000 25.74882 81 THR C C 1
ATOM 6871 O O . THR C 1 83 ? -9.84800 76.30400 17.51700 1.000 29.71657 81 THR C O 1
ATOM 6882 N N . GLY C 1 84 ? -8.83900 76.78100 15.57000 1.000 13.84351 82 GLY C N 1
ATOM 6883 C CA . GLY C 1 84 ? -7.68800 77.43700 16.15500 1.000 11.01117 82 GLY C CA 1
ATOM 6884 C C . GLY C 1 84 ? -6.41800 76.63800 15.91800 1.000 9.26254 82 GLY C C 1
ATOM 6885 O O . GLY C 1 84 ? -6.37700 75.66200 15.16800 1.000 11.09228 82 GLY C O 1
ATOM 6889 N N . HIS C 1 85 ? -5.35800 77.08800 16.56900 1.000 8.55522 83 HIS C N 1
ATOM 6890 C CA . HIS C 1 85 ? -4.05900 76.44900 16.41900 1.000 7.82320 83 HIS C CA 1
ATOM 6891 C C . HIS C 1 85 ? -4.07200 75.05700 17.04800 1.000 7.37427 83 HIS C C 1
ATOM 6892 O O . HIS C 1 85 ? -4.68600 74.82600 18.09000 1.000 11.36137 83 HIS C O 1
ATOM 6905 N N . PHE C 1 86 ? -3.38800 74.12500 16.39900 1.000 7.15630 84 PHE C N 1
ATOM 6906 C CA . PHE C 1 86 ? -3.40500 72.73200 16.81300 1.000 6.85590 84 PHE C CA 1
ATOM 6907 C C . PHE C 1 86 ? -2.55500 72.49200 18.05600 1.000 6.12909 84 PHE C C 1
ATOM 6908 O O . PHE C 1 86 ? -1.41000 72.95600 18.17600 1.000 5.82060 84 PHE C O 1
ATOM 6925 N N . ILE C 1 87 ? -3.10500 71.70000 18.96400 1.000 5.97231 85 ILE C N 1
ATOM 6926 C CA . ILE C 1 87 ? -2.32100 71.12500 20.04500 1.000 5.81431 85 ILE C CA 1
ATOM 6927 C C . ILE C 1 87 ? -2.68100 69.64800 20.14800 1.000 6.55436 85 ILE C C 1
ATOM 6928 O O . ILE C 1 87 ? -3.86200 69.28300 20.19900 1.000 6.45879 85 ILE C O 1
ATOM 6944 N N . GLY C 1 88 ? -1.66500 68.79300 20.17200 1.000 6.46371 86 GLY C N 1
ATOM 6945 C CA . GLY C 1 88 ? -1.86200 67.37400 20.38000 1.000 5.95902 86 GLY C CA 1
ATOM 6946 C C . GLY C 1 88 ? -0.93300 66.89500 21.47900 1.000 5.67767 86 GLY C C 1
ATOM 6947 O O . GLY C 1 88 ? 0.08800 67.51800 21.77300 1.000 5.67951 86 GLY C O 1
ATOM 6951 N N . TYR C 1 89 ? -1.32500 65.78700 22.11500 1.000 5.07201 87 TYR C N 1
ATOM 6952 C CA . TYR C 1 89 ? -0.61600 65.29600 23.28600 1.000 4.35801 87 TYR C CA 1
ATOM 6953 C C . TYR C 1 89 ? -0.37600 63.80900 23.18100 1.000 4.75664 87 TYR C C 1
ATOM 6954 O O . TYR C 1 89 ? -1.25200 63.05800 22.75100 1.000 5.17483 87 TYR C O 1
ATOM 6972 N N . ILE C 1 90 ? 0.82300 63.39000 23.57600 1.000 4.84813 88 ILE C N 1
ATOM 6973 C CA . ILE C 1 90 ? 1.15500 61.98000 23.75900 1.000 4.49456 88 ILE C CA 1
ATOM 6974 C C . ILE C 1 90 ? 1.43800 61.75000 25.23500 1.000 4.38015 88 ILE C C 1
ATOM 6975 O O . ILE C 1 90 ? 2.41500 62.27800 25.80100 1.000 5.20246 88 ILE C O 1
ATOM 6991 N N . TYR C 1 91 ? 0.56700 60.96000 25.86500 1.000 4.53308 89 TYR C N 1
ATOM 6992 C CA . TYR C 1 91 ? 0.68800 60.62400 27.27400 1.000 3.89403 89 TYR C CA 1
ATOM 6993 C C . TYR C 1 91 ? 1.45700 59.31900 27.46200 1.000 4.07650 89 TYR C C 1
ATOM 6994 O O . TYR C 1 91 ? 1.26200 58.36300 26.71700 1.000 4.74872 89 TYR C O 1
ATOM 7012 N N . GLU C 1 92 ? 2.38100 59.32100 28.43000 1.000 4.50207 90 GLU C N 1
ATOM 7013 C CA . GLU C 1 92 ? 3.13500 58.14300 28.82900 1.000 5.14253 90 GLU C CA 1
ATOM 7014 C C . GLU C 1 92 ? 2.48500 57.62600 30.10900 1.000 4.68255 90 GLU C C 1
ATOM 7015 O O . GLU C 1 92 ? 2.33400 58.38700 31.07900 1.000 5.11257 90 GLU C O 1
ATOM 7027 N N . VAL C 1 93 ? 2.12200 56.34700 30.10700 1.000 4.76044 91 VAL C N 1
ATOM 7028 C CA . VAL C 1 93 ? 1.19900 55.75700 31.07400 1.000 4.38274 91 VAL C CA 1
ATOM 7029 C C . VAL C 1 93 ? 1.78400 54.45400 31.60200 1.000 5.28329 91 VAL C C 1
ATOM 7030 O O . VAL C 1 93 ? 2.25900 53.61900 30.83000 1.000 5.69798 91 VAL C O 1
ATOM 7043 N N . ARG C 1 94 ? 1.70300 54.25900 32.90800 1.000 5.39367 92 ARG C N 1
ATOM 7044 C CA . ARG C 1 94 ? 2.02000 52.97700 33.50500 1.000 5.15415 92 ARG C CA 1
ATOM 7045 C C . ARG C 1 94 ? 0.84000 52.03800 33.31800 1.000 5.23668 92 ARG C C 1
ATOM 7046 O O . ARG C 1 94 ? -0.29000 52.35200 33.71600 1.000 5.68374 92 ARG C O 1
ATOM 7067 N N . ALA C 1 95 ? 1.08400 50.89900 32.68800 1.000 5.62948 93 ALA C N 1
ATOM 7068 C CA . ALA C 1 95 ? 0.06200 49.87900 32.52500 1.000 7.13991 93 ALA C CA 1
ATOM 7069 C C . ALA C 1 95 ? -0.04100 48.99000 33.77000 1.000 7.05383 93 ALA C C 1
ATOM 7070 O O . ALA C 1 95 ? 0.93700 48.74700 34.48700 1.000 8.66221 93 ALA C O 1
ATOM 7077 N N . ASP C 1 96 ? -1.24600 48.48100 34.01300 1.000 8.48362 94 ASP C N 1
ATOM 7078 C CA . ASP C 1 96 ? -1.51400 47.57300 35.13000 1.000 7.47708 94 ASP C CA 1
ATOM 7079 C C . ASP C 1 96 ? -2.45100 46.47700 34.63400 1.000 7.36794 94 ASP C C 1
ATOM 7080 O O . ASP C 1 96 ? -2.71500 46.36800 33.42800 1.000 7.12448 94 ASP C O 1
ATOM 7089 N N . ASN C 1 97 ? -2.91400 45.64100 35.57000 1.000 8.38167 95 ASN C N 1
ATOM 7090 C CA . ASN C 1 97 ? -3.69900 44.45400 35.24400 1.000 8.87847 95 ASN C CA 1
ATOM 7091 C C . ASN C 1 97 ? -5.04800 44.77500 34.59700 1.000 8.49045 95 ASN C C 1
ATOM 7092 O O . ASN C 1 97 ? -5.72600 43.85400 34.14600 1.000 9.27379 95 ASN C O 1
ATOM 7103 N N . ASN C 1 98 ? -5.47900 46.03100 34.57100 1.000 7.31340 96 ASN C N 1
ATOM 7104 C CA A ASN C 1 98 ? -6.68900 46.39800 33.84600 0.558 7.40596 96 ASN C CA 1
ATOM 7105 C CA B ASN C 1 98 ? -6.67500 46.48400 33.86700 0.442 10.02433 96 ASN C CA 1
ATOM 7106 C C . ASN C 1 98 ? -6.41800 46.81000 32.39600 1.000 7.53518 96 ASN C C 1
ATOM 7107 O O . ASN C 1 98 ? -7.32800 47.30200 31.71600 1.000 9.01183 96 ASN C O 1
ATOM 7128 N N . PHE C 1 99 ? -5.20300 46.58800 31.90000 1.000 6.17141 97 PHE C N 1
ATOM 7129 C CA . PHE C 1 99 ? -4.84800 46.82700 30.50700 1.000 6.20547 97 PHE C CA 1
ATOM 7130 C C . PHE C 1 99 ? -4.64900 45.47700 29.82700 1.000 5.61904 97 PHE C C 1
ATOM 7131 O O . PHE C 1 99 ? -3.84300 44.65600 30.29400 1.000 6.72134 97 PHE C O 1
ATOM 7148 N N . TYR C 1 100 ? -5.34600 45.25600 28.71400 1.000 5.53336 98 TYR C N 1
ATOM 7149 C CA . TYR C 1 100 ? -5.42200 43.96400 28.05000 1.000 6.24907 98 TYR C CA 1
ATOM 7150 C C . TYR C 1 100 ? -4.89000 44.06500 26.63100 1.000 5.85463 98 TYR C C 1
ATOM 7151 O O . TYR C 1 100 ? -5.24200 44.99400 25.90200 1.000 5.77374 98 TYR C O 1
ATOM 7169 N N . GLY C 1 101 ? -4.09100 43.08700 26.22000 1.000 5.55834 99 GLY C N 1
ATOM 7170 C CA . GLY C 1 101 ? -3.57700 43.13200 24.87100 1.000 6.09814 99 GLY C CA 1
ATOM 7171 C C . GLY C 1 101 ? -4.67400 43.03300 23.83000 1.000 5.83359 99 GLY C C 1
ATOM 7172 O O . GLY C 1 101 ? -5.53500 42.13700 23.88000 1.000 6.14252 99 GLY C O 1
ATOM 7176 N N . ALA C 1 102 ? -4.63600 43.95000 22.86600 1.000 4.87311 100 ALA C N 1
ATOM 7177 C CA . ALA C 1 102 ? -5.64500 43.97500 21.81500 1.000 6.63914 100 ALA C CA 1
ATOM 7178 C C . ALA C 1 102 ? -5.57600 42.74200 20.93600 1.000 4.90486 100 ALA C C 1
ATOM 7179 O O . ALA C 1 102 ? -6.62900 42.22500 20.52100 1.000 6.10807 100 ALA C O 1
ATOM 7186 N N . ALA C 1 103 ? -4.35800 42.29400 20.58000 1.000 5.49061 101 ALA C N 1
ATOM 7187 C CA . ALA C 1 103 ? -4.25200 41.19500 19.63200 1.000 6.78625 101 ALA C CA 1
ATOM 7188 C C . ALA C 1 103 ? -4.88600 39.93300 20.18800 1.000 5.90430 101 ALA C C 1
ATOM 7189 O O . ALA C 1 103 ? -5.72000 39.30000 19.53800 1.000 6.60887 101 ALA C O 1
ATOM 7196 N N . SER C 1 104 ? -4.52100 39.54400 21.39400 1.000 5.98280 102 SER C N 1
ATOM 7197 C CA A SER C 1 104 ? -5.07600 38.32800 21.97300 0.587 10.55559 102 SER C CA 1
ATOM 7198 C CA B SER C 1 104 ? -5.08900 38.31000 21.91400 0.413 6.00455 102 SER C CA 1
ATOM 7199 C C . SER C 1 104 ? -6.57700 38.47300 22.18200 1.000 6.76401 102 SER C C 1
ATOM 7200 O O . SER C 1 104 ? -7.34500 37.52500 21.98800 1.000 6.69739 102 SER C O 1
ATOM 7215 N N . SER C 1 105 ? -7.01100 39.66500 22.58000 1.000 6.11691 103 SER C N 1
ATOM 7216 C CA . SER C 1 105 ? -8.43700 39.90700 22.76000 1.000 6.85549 103 SER C CA 1
ATOM 7217 C C . SER C 1 105 ? -9.18400 39.77300 21.43800 1.000 6.93099 103 SER C C 1
ATOM 7218 O O . SER C 1 105 ? -10.29000 39.20600 21.38400 1.000 7.49353 103 SER C O 1
ATOM 7226 N N . TYR C 1 106 ? -8.59000 40.29900 20.36600 1.000 6.04222 104 TYR C N 1
ATOM 7227 C CA . TYR C 1 106 ? -9.19800 40.24300 19.04500 1.000 6.44635 104 TYR C CA 1
ATOM 7228 C C . TYR C 1 106 ? -9.31900 38.80500 18.55600 1.000 5.55750 104 TYR C C 1
ATOM 7229 O O . TYR C 1 106 ? -10.38200 38.38900 18.08700 1.000 6.74313 104 TYR C O 1
ATOM 7247 N N . PHE C 1 107 ? -8.24600 38.02100 18.65600 1.000 6.07836 105 PHE C N 1
ATOM 7248 C CA . PHE C 1 107 ? -8.28600 36.66200 18.12200 1.000 8.22771 105 PHE C CA 1
ATOM 7249 C C . PHE C 1 107 ? -9.37600 35.86000 18.80800 1.000 7.81580 105 PHE C C 1
ATOM 7250 O O . PHE C 1 107 ? -10.15200 35.14100 18.15900 1.000 7.06791 105 PHE C O 1
ATOM 7267 N N . GLU C 1 108 ? -9.42100 35.94000 20.14000 1.000 7.20004 106 GLU C N 1
ATOM 7268 C CA . GLU C 1 108 ? -10.43600 35.19000 20.86400 1.000 7.38421 106 GLU C CA 1
ATOM 7269 C C . GLU C 1 108 ? -11.83400 35.66800 20.47600 1.000 6.89316 106 GLU C C 1
ATOM 7270 O O . GLU C 1 108 ? -12.73400 34.84800 20.23700 1.000 8.53429 106 GLU C O 1
ATOM 7282 N N . TYR C 1 109 ? -12.02200 36.98700 20.37500 1.000 6.68989 107 TYR C N 1
ATOM 7283 C CA . TYR C 1 109 ? -13.32800 37.52300 20.00500 1.000 6.72967 107 TYR C CA 1
ATOM 7284 C C . TYR C 1 109 ? -13.78000 37.00500 18.63900 1.000 7.30716 107 TYR C C 1
ATOM 7285 O O . TYR C 1 109 ? -14.86100 36.42000 18.50700 1.000 8.43326 107 TYR C O 1
ATOM 7303 N N . VAL C 1 110 ? -12.96600 37.22300 17.60100 1.000 8.08750 108 VAL C N 1
ATOM 7304 C CA A VAL C 1 110 ? -13.41900 36.88800 16.25200 0.557 15.06008 108 VAL C CA 1
ATOM 7305 C CA B VAL C 1 110 ? -13.40900 36.89500 16.25300 0.443 6.51456 108 VAL C CA 1
ATOM 7306 C C . VAL C 1 110 ? -13.55000 35.38700 16.07700 1.000 7.88450 108 VAL C C 1
ATOM 7307 O O . VAL C 1 110 ? -14.44000 34.92400 15.36100 1.000 9.37134 108 VAL C O 1
ATOM 7332 N N . ASP C 1 111 ? -12.69600 34.60100 16.73100 1.000 8.11737 109 ASP C N 1
ATOM 7333 C CA . ASP C 1 111 ? -12.82200 33.15400 16.60500 1.000 7.93165 109 ASP C CA 1
ATOM 7334 C C . ASP C 1 111 ? -14.09700 32.64000 17.24100 1.000 8.37393 109 ASP C C 1
ATOM 7335 O O . ASP C 1 111 ? -14.55700 31.55600 16.87400 1.000 10.78012 109 ASP C O 1
ATOM 7344 N N . THR C 1 112 ? -14.64900 33.38500 18.19500 1.000 8.88925 110 THR C N 1
ATOM 7345 C CA . THR C 1 112 ? -15.84100 32.96900 18.91800 1.000 9.31162 110 THR C CA 1
ATOM 7346 C C . THR C 1 112 ? -17.11300 33.53300 18.30300 1.000 9.92959 110 THR C C 1
ATOM 7347 O O . THR C 1 112 ? -18.09600 32.80500 18.15400 1.000 9.62458 110 THR C O 1
ATOM 7358 N N . TYR C 1 113 ? -17.10000 34.81000 17.92900 1.000 9.13620 111 TYR C N 1
ATOM 7359 C CA . TYR C 1 113 ? -18.29600 35.50900 17.49300 1.000 8.63385 111 TYR C CA 1
ATOM 7360 C C . TYR C 1 113 ? -18.24500 35.95800 16.04300 1.000 8.63203 111 TYR C C 1
ATOM 7361 O O . TYR C 1 113 ? -19.23900 36.49600 15.54300 1.000 12.30172 111 TYR C O 1
ATOM 7379 N N . GLY C 1 114 ? -17.11900 35.77600 15.36400 1.000 27.20770 112 GLY C N 1
ATOM 7380 C CA . GLY C 1 114 ? -16.98500 36.16500 13.97800 1.000 29.75403 112 GLY C CA 1
ATOM 7381 C C . GLY C 1 114 ? -16.83900 37.66400 13.78400 1.000 28.89330 112 GLY C C 1
ATOM 7382 O O . GLY C 1 114 ? -16.94600 38.47500 14.71000 1.000 25.72722 112 GLY C O 1
ATOM 7386 N N . ASP C 1 115 ? -16.58300 38.03200 12.53700 1.000 33.08380 113 ASP C N 1
ATOM 7387 C CA . ASP C 1 115 ? -16.54900 39.42400 12.12900 1.000 32.21530 113 ASP C CA 1
ATOM 7388 C C . ASP C 1 115 ? -17.94000 39.85800 11.67200 1.000 33.41896 113 ASP C C 1
ATOM 7389 O O . ASP C 1 115 ? -18.79900 39.03400 11.34200 1.000 35.13825 113 ASP C O 1
ATOM 7398 N N . ASN C 1 116 ? -18.15900 41.17100 11.66900 1.000 35.28118 114 ASN C N 1
ATOM 7399 C CA . ASN C 1 116 ? -19.45000 41.70800 11.26500 1.000 33.85359 114 ASN C CA 1
ATOM 7400 C C . ASN C 1 116 ? -19.70300 41.41200 9.79100 1.000 41.21825 114 ASN C C 1
ATOM 7401 O O . ASN C 1 116 ? -18.77900 41.37200 8.97400 1.000 40.66022 114 ASN C O 1
ATOM 7412 N N . ALA C 1 117 ? -20.97700 41.19300 9.46100 1.000 40.03531 115 ALA C N 1
ATOM 7413 C CA . ALA C 1 117 ? -21.40700 40.89500 8.09200 1.000 46.71057 115 ALA C CA 1
ATOM 7414 C C . ALA C 1 117 ? -20.79800 39.59500 7.56700 1.000 52.51262 115 ALA C C 1
ATOM 7415 O O . ALA C 1 117 ? -20.50900 39.47100 6.37400 1.000 56.09565 115 ALA C O 1
ATOM 7422 N N . GLY C 1 118 ? -20.61200 38.61100 8.44700 1.000 58.87386 116 GLY C N 1
ATOM 7423 C CA . GLY C 1 118 ? -19.97500 37.36800 8.04900 1.000 50.73117 116 GLY C CA 1
ATOM 7424 C C . GLY C 1 118 ? -18.59800 37.56000 7.46200 1.000 58.94742 116 GLY C C 1
ATOM 7425 O O . GLY C 1 118 ? -18.08200 36.66400 6.78800 1.000 61.54835 116 GLY C O 1
ATOM 7429 N N . ARG C 1 119 ? -17.97800 38.71000 7.72200 1.000 56.40203 117 ARG C N 1
ATOM 7430 C CA . ARG C 1 119 ? -16.75900 39.12700 7.04500 1.000 53.71317 117 ARG C CA 1
ATOM 7431 C C . ARG C 1 119 ? -15.58300 38.20800 7.34400 1.000 54.76240 117 ARG C C 1
ATOM 7432 O O . ARG C 1 119 ? -14.97800 38.29000 8.41800 1.000 59.21873 117 ARG C O 1
ATOM 7453 N N . ILE C 1 120 ? -15.25400 37.32100 6.40200 1.000 56.25036 118 ILE C N 1
ATOM 7454 C CA . ILE C 1 120 ? -13.91900 36.75200 6.40200 1.000 57.14834 118 ILE C CA 1
ATOM 7455 C C . ILE C 1 120 ? -12.92100 37.89400 6.31400 1.000 63.99427 118 ILE C C 1
ATOM 7456 O O . ILE C 1 120 ? -13.22400 38.99500 5.84000 1.000 68.68346 118 ILE C O 1
ATOM 7472 N N . LEU C 1 121 ? -11.71200 37.62400 6.78600 1.000 56.50738 119 LEU C N 1
ATOM 7473 C CA . LEU C 1 121 ? -10.56900 38.48800 6.53100 1.000 61.52590 119 LEU C CA 1
ATOM 7474 C C . LEU C 1 121 ? -9.45100 37.57800 6.04000 1.000 65.49902 119 LEU C C 1
ATOM 7475 O O . LEU C 1 121 ? -8.84100 36.85500 6.83400 1.000 66.68515 119 LEU C O 1
ATOM 7491 N N . ALA C 1 122 ? -9.21700 37.59400 4.72400 1.000 71.84074 120 ALA C N 1
ATOM 7492 C CA . ALA C 1 122 ? -8.09300 36.88400 4.12600 1.000 66.79502 120 ALA C CA 1
ATOM 7493 C C . ALA C 1 122 ? -6.86200 37.15400 4.98000 1.000 71.42409 120 ALA C C 1
ATOM 7494 O O . ALA C 1 122 ? -6.00800 36.28000 5.17100 1.000 62.85199 120 ALA C O 1
ATOM 7501 N N . GLY C 1 123 ? -6.77700 38.37400 5.48800 1.000 58.67377 121 GLY C N 1
ATOM 7502 C CA . GLY C 1 123 ? -5.89500 38.69300 6.59600 1.000 63.04269 121 GLY C CA 1
ATOM 7503 C C . GLY C 1 123 ? -6.52800 39.79700 7.41100 1.000 55.05438 121 GLY C C 1
ATOM 7504 O O . GLY C 1 123 ? -7.31000 40.60100 6.89300 1.000 49.86002 121 GLY C O 1
ATOM 7508 N N . ALA C 1 124 ? -6.20500 39.83100 8.70100 1.000 51.23294 122 ALA C N 1
ATOM 7509 C CA . ALA C 1 124 ? -6.73900 40.88900 9.54600 1.000 52.07315 122 ALA C CA 1
ATOM 7510 C C . ALA C 1 124 ? -6.37600 42.24800 8.95900 1.000 56.85998 122 ALA C C 1
ATOM 7511 O O . ALA C 1 124 ? -5.35000 42.40800 8.29100 1.000 47.19624 122 ALA C O 1
ATOM 7518 N N . LEU C 1 125 ? -7.24500 43.23400 9.19300 1.000 51.43572 123 LEU C N 1
ATOM 7519 C CA . LEU C 1 125 ? -7.01000 44.57100 8.66200 1.000 50.96538 123 LEU C CA 1
ATOM 7520 C C . LEU C 1 125 ? -5.77100 45.22000 9.25800 1.000 49.53168 123 LEU C C 1
ATOM 7521 O O . LEU C 1 125 ? -5.18400 46.10500 8.62500 1.000 43.42887 123 LEU C O 1
ATOM 7537 N N . ALA C 1 126 ? -5.36400 44.80800 10.45400 1.000 41.57402 124 ALA C N 1
ATOM 7538 C CA . ALA C 1 126 ? -4.24800 45.43900 11.13400 1.000 42.78532 124 ALA C CA 1
ATOM 7539 C C . ALA C 1 126 ? -3.63300 44.43800 12.09400 1.000 43.71394 124 ALA C C 1
ATOM 7540 O O . ALA C 1 126 ? -4.29800 43.50200 12.54800 1.000 31.57732 124 ALA C O 1
ATOM 7547 N N . THR C 1 127 ? -2.35100 44.63400 12.38800 1.000 33.00752 125 THR C N 1
ATOM 7548 C CA . THR C 1 127 ? -1.76900 44.02400 13.57200 1.000 37.08041 125 THR C CA 1
ATOM 7549 C C . THR C 1 127 ? -2.12800 44.87200 14.78400 1.000 39.64856 125 THR C C 1
ATOM 7550 O O . THR C 1 127 ? -1.91000 46.08800 14.79900 1.000 38.73488 125 THR C O 1
ATOM 7561 N N . TYR C 1 128 ? -2.72000 44.22600 15.78100 1.000 32.67078 126 TYR C N 1
ATOM 7562 C CA . TYR C 1 128 ? -3.05800 44.84800 17.04900 1.000 19.13457 126 TYR C CA 1
ATOM 7563 C C . TYR C 1 128 ? -2.00800 44.53200 18.10800 1.000 17.43695 126 TYR C C 1
ATOM 7564 O O . TYR C 1 128 ? -2.27000 44.65700 19.31000 1.000 15.33149 126 TYR C O 1
ATOM 7582 N N . GLN C 1 129 ? -0.81500 44.14000 17.66200 1.000 19.83294 127 GLN C N 1
ATOM 7583 C CA . GLN C 1 129 ? 0.17700 43.53600 18.54400 1.000 18.97125 127 GLN C CA 1
ATOM 7584 C C . GLN C 1 129 ? 0.62600 44.50300 19.62500 1.000 19.08042 127 GLN C C 1
ATOM 7585 O O . GLN C 1 129 ? 0.85600 44.09900 20.77100 1.000 20.49500 127 GLN C O 1
ATOM 7599 N N . SER C 1 130 ? 0.74200 45.78500 19.28900 1.000 16.41501 128 SER C N 1
ATOM 7600 C CA . SER C 1 130 ? 1.24200 46.78500 20.22200 1.000 14.99459 128 SER C CA 1
ATOM 7601 C C . SER C 1 130 ? 0.13000 47.51400 20.97500 1.000 12.33944 128 SER C C 1
ATOM 7602 O O . SER C 1 130 ? 0.43400 48.31400 21.86600 1.000 11.24391 128 SER C O 1
ATOM 7610 N N . GLU C 1 131 ? -1.14800 47.26900 20.66200 1.000 6.07161 129 GLU C N 1
ATOM 7611 C CA . GLU C 1 131 ? -2.24900 47.98700 21.29100 1.000 5.90026 129 GLU C CA 1
ATOM 7612 C C . GLU C 1 131 ? -2.68300 47.27600 22.56800 1.000 5.42021 129 GLU C C 1
ATOM 7613 O O . GLU C 1 131 ? -2.78700 46.04100 22.60700 1.000 5.68763 129 GLU C O 1
ATOM 7625 N N . TYR C 1 132 ? -2.88100 48.06500 23.62100 1.000 5.16478 130 TYR C N 1
ATOM 7626 C CA . TYR C 1 132 ? -3.38400 47.58400 24.90100 1.000 5.16608 130 TYR C CA 1
ATOM 7627 C C . TYR C 1 132 ? -4.61500 48.39200 25.28500 1.000 5.25033 130 TYR C C 1
ATOM 7628 O O . TYR C 1 132 ? -4.60300 49.63000 25.23200 1.000 5.76731 130 TYR C O 1
ATOM 7646 N N . LEU C 1 133 ? -5.67400 47.68900 25.68400 1.000 5.08951 131 LEU C N 1
ATOM 7647 C CA . LEU C 1 133 ? -6.96400 48.28900 25.99400 1.000 5.02016 131 LEU C CA 1
ATOM 7648 C C . LEU C 1 133 ? -7.10700 48.36000 27.49800 1.000 5.00417 131 LEU C C 1
ATOM 7649 O O . LEU C 1 133 ? -7.19000 47.32300 28.15800 1.000 6.02821 131 LEU C O 1
ATOM 7665 N N . ALA C 1 134 ? -7.18900 49.56900 28.03000 1.000 4.89520 132 ALA C N 1
ATOM 7666 C CA . ALA C 1 134 ? -7.56800 49.72000 29.42400 1.000 6.08673 132 ALA C CA 1
ATOM 7667 C C . ALA C 1 134 ? -9.09300 49.61200 29.51300 1.000 5.05266 132 ALA C C 1
ATOM 7668 O O . ALA C 1 134 ? -9.82000 50.26700 28.76500 1.000 6.53146 132 ALA C O 1
ATOM 7675 N N . HIS C 1 135 ? -9.58300 48.77400 30.41400 1.000 5.90757 133 HIS C N 1
ATOM 7676 C CA . HIS C 1 135 ? -11.02300 48.62000 30.57400 1.000 5.41751 133 HIS C CA 1
ATOM 7677 C C . HIS C 1 135 ? -11.56400 49.76900 31.41700 1.000 5.75724 133 HIS C C 1
ATOM 7678 O O . HIS C 1 135 ? -11.25100 49.88900 32.60500 1.000 6.81497 133 HIS C O 1
ATOM 7691 N N . ARG C 1 136 ? -12.39600 50.59700 30.77400 1.000 5.48808 134 ARG C N 1
ATOM 7692 C CA . ARG C 1 136 ? -13.19300 51.69300 31.33500 1.000 5.88197 134 ARG C CA 1
ATOM 7693 C C . ARG C 1 136 ? -12.43300 52.90400 31.84100 1.000 5.98655 134 ARG C C 1
ATOM 7694 O O . ARG C 1 136 ? -12.93900 54.02100 31.71600 1.000 7.24666 134 ARG C O 1
ATOM 7715 N N . ARG C 1 137 ? -11.25600 52.72400 32.43200 1.000 6.01801 135 ARG C N 1
ATOM 7716 C CA . ARG C 1 137 ? -10.59100 53.87500 33.02600 1.000 6.51883 135 ARG C CA 1
ATOM 7717 C C . ARG C 1 137 ? -9.10500 53.62900 33.22400 1.000 5.98827 135 ARG C C 1
ATOM 7718 O O . ARG C 1 137 ? -8.66000 52.48700 33.39500 1.000 7.69887 135 ARG C O 1
ATOM 7739 N N . ILE C 1 138 ? -8.36100 54.74100 33.23800 1.000 5.51824 136 ILE C N 1
ATOM 7740 C CA . ILE C 1 138 ? -6.94800 54.75700 33.58800 1.000 5.74486 136 ILE C CA 1
ATOM 7741 C C . ILE C 1 138 ? -6.83900 55.80600 34.68100 1.000 5.31005 136 ILE C C 1
ATOM 7742 O O . ILE C 1 138 ? -7.11700 56.98200 34.44000 1.000 6.59162 136 ILE C O 1
ATOM 7758 N N A PRO C 1 139 ? -6.45200 55.45700 35.91300 0.583 5.55117 137 PRO C N 1
ATOM 7759 N N B PRO C 1 139 ? -6.41900 55.45300 35.90200 0.417 6.98105 137 PRO C N 1
ATOM 7760 C CA A PRO C 1 139 ? -6.42800 56.46500 36.97000 0.583 6.65258 137 PRO C CA 1
ATOM 7761 C CA B PRO C 1 139 ? -6.37000 56.44600 36.97400 0.417 5.82545 137 PRO C CA 1
ATOM 7762 C C A PRO C 1 139 ? -5.37800 57.53200 36.71200 0.583 6.15775 137 PRO C C 1
ATOM 7763 C C B PRO C 1 139 ? -5.37700 57.54800 36.66800 0.417 5.74402 137 PRO C C 1
ATOM 7764 O O A PRO C 1 139 ? -4.34300 57.27400 36.07100 0.583 5.54217 137 PRO C O 1
ATOM 7765 O O B PRO C 1 139 ? -4.35600 57.32100 35.99000 0.417 10.08473 137 PRO C O 1
ATOM 7786 N N . PRO C 1 140 ? -5.59000 58.74300 37.22100 1.000 5.98215 138 PRO C N 1
ATOM 7787 C CA . PRO C 1 140 ? -4.58700 59.80800 37.04600 1.000 6.47016 138 PRO C CA 1
ATOM 7788 C C . PRO C 1 140 ? -3.22200 59.43300 37.60200 1.000 6.05466 138 PRO C C 1
ATOM 7789 O O . PRO C 1 140 ? -2.18400 59.86100 37.06800 1.000 5.92831 138 PRO C O 1
ATOM 7800 N N . GLU C 1 141 ? -3.18800 58.62400 38.65700 1.000 6.31466 139 GLU C N 1
ATOM 7801 C CA . GLU C 1 141 ? -1.92300 58.23100 39.26100 1.000 6.49771 139 GLU C CA 1
ATOM 7802 C C . GLU C 1 141 ? -1.09400 57.31900 38.35800 1.000 6.20833 139 GLU C C 1
ATOM 7803 O O . GLU C 1 141 ? 0.09000 57.10600 38.63100 1.000 6.36237 139 GLU C O 1
ATOM 7815 N N . ASN C 1 142 ? -1.68000 56.74500 37.30800 1.000 5.86586 140 ASN C N 1
ATOM 7816 C CA . ASN C 1 142 ? -0.92100 55.95500 36.34000 1.000 5.74345 140 ASN C CA 1
ATOM 7817 C C . ASN C 1 142 ? -0.29300 56.81200 35.24900 1.000 5.40884 140 ASN C C 1
ATOM 7818 O O . ASN C 1 142 ? 0.56900 56.30700 34.50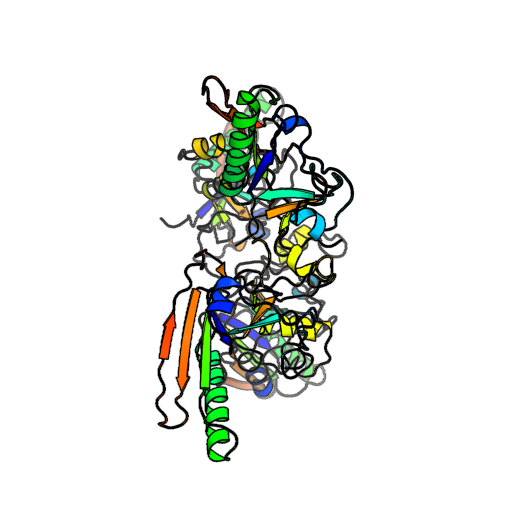500 1.000 6.53838 140 ASN C O 1
ATOM 7829 N N . ILE C 1 143 ? -0.67700 58.08200 35.12800 1.000 5.38464 141 ILE C N 1
ATOM 7830 C CA A ILE C 1 143 ? -0.22100 58.88600 34.01200 0.569 7.11046 141 ILE C CA 1
ATOM 7831 C CA B ILE C 1 143 ? -0.25600 58.95300 34.01900 0.431 5.16486 141 ILE C CA 1
ATOM 7832 C C . ILE C 1 143 ? 1.04600 59.61200 34.43700 1.000 5.35485 141 ILE C C 1
ATOM 7833 O O . ILE C 1 143 ? 1.05600 60.38800 35.39500 1.000 5.62419 141 ILE C O 1
ATOM 7864 N N . ARG C 1 144 ? 2.13700 59.33100 33.72200 1.000 5.27508 142 ARG C N 1
ATOM 7865 C CA . ARG C 1 144 ? 3.46300 59.76900 34.15600 1.000 5.52221 142 ARG C CA 1
ATOM 7866 C C . ARG C 1 144 ? 3.87600 61.12600 33.58800 1.000 5.48201 142 ARG C C 1
ATOM 7867 O O . ARG C 1 144 ? 4.34300 61.99800 34.33000 1.000 5.87706 142 ARG C O 1
ATOM 7888 N N . ARG C 1 145 ? 3.73400 61.29600 32.28400 1.000 5.19680 143 ARG C N 1
ATOM 7889 C CA . ARG C 1 145 ? 4.13500 62.52700 31.63500 1.000 5.79107 143 ARG C CA 1
ATOM 7890 C C . ARG C 1 145 ? 3.36400 62.69800 30.33400 1.000 5.56651 143 ARG C C 1
ATOM 7891 O O . ARG C 1 145 ? 2.61700 61.81400 29.90200 1.000 4.70919 143 ARG C O 1
ATOM 7899 N N . VAL C 1 146 ? 3.57400 63.85200 29.71100 1.000 4.88030 144 VAL C N 1
ATOM 7900 C CA . VAL C 1 146 ? 2.95200 64.17900 28.44300 1.000 4.68846 144 VAL C CA 1
ATOM 7901 C C . VAL C 1 146 ? 3.96200 64.89400 27.56100 1.000 4.71701 144 VAL C C 1
ATOM 7902 O O . VAL C 1 146 ? 4.81700 65.64600 28.04800 1.000 5.80534 144 VAL C O 1
ATOM 7915 N N . THR C 1 147 ? 3.82800 64.67800 26.26100 1.000 4.79362 145 THR C N 1
ATOM 7916 C CA . THR C 1 147 ? 4.49400 65.47900 25.24700 1.000 5.23226 145 THR C CA 1
ATOM 7917 C C . THR C 1 147 ? 3.41600 66.31300 24.55500 1.000 4.79870 145 THR C C 1
ATOM 7918 O O . THR C 1 147 ? 2.46100 65.75600 23.98900 1.000 5.50410 145 THR C O 1
ATOM 7929 N N . ARG C 1 148 ? 3.57000 67.63200 24.61000 1.000 4.82877 146 ARG C N 1
ATOM 7930 C CA . ARG C 1 148 ? 2.66700 68.57800 23.97300 1.000 5.03393 146 ARG C CA 1
ATOM 7931 C C . ARG C 1 148 ? 3.28400 69.05300 22.66900 1.000 4.99500 146 ARG C C 1
ATOM 7932 O O . ARG C 1 148 ? 4.36000 69.65900 22.68200 1.000 5.49491 146 ARG C O 1
ATOM 7953 N N . VAL C 1 149 ? 2.59900 68.81900 21.55500 1.000 5.65971 147 VAL C N 1
ATOM 7954 C CA . VAL C 1 149 ? 3.02700 69.26600 20.23900 1.000 5.07686 147 VAL C CA 1
ATOM 7955 C C . VAL C 1 149 ? 2.04200 70.33400 19.78000 1.000 5.09963 147 VAL C C 1
ATOM 7956 O O . VAL C 1 149 ? 0.84100 70.06600 19.60100 1.000 6.54298 147 VAL C O 1
ATOM 7969 N N . TYR C 1 150 ? 2.55700 71.53900 19.60300 1.000 5.30390 148 TYR C N 1
ATOM 7970 C CA . TYR C 1 150 ? 1.78700 72.70800 19.19800 1.000 5.57354 148 TYR C CA 1
ATOM 7971 C C . TYR C 1 150 ? 2.12200 73.04500 17.75500 1.000 5.72399 148 TYR C C 1
ATOM 7972 O O . TYR C 1 150 ? 3.29700 72.99600 17.36600 1.000 7.12852 148 TYR C O 1
ATOM 7990 N N . HIS C 1 151 ? 1.11900 73.47400 16.97200 1.000 5.94192 149 HIS C N 1
ATOM 7991 C CA A HIS C 1 151 ? 1.38600 73.92300 15.61400 0.460 6.48106 149 HIS C CA 1
ATOM 7992 C CA B HIS C 1 151 ? 1.37100 73.90000 15.59500 0.540 6.17280 149 HIS C CA 1
ATOM 7993 C C . HIS C 1 151 ? 0.37600 74.99100 15.22000 1.000 6.55597 149 HIS C C 1
ATOM 7994 O O . HIS C 1 151 ? -0.83300 74.72700 15.12700 1.000 7.32077 149 HIS C O 1
ATOM 8019 N N . ASN C 1 152 ? 0.87500 76.20700 15.00600 1.000 6.08602 150 ASN C N 1
ATOM 8020 C CA . ASN C 1 152 ? 0.09100 77.28200 14.38900 1.000 5.99078 150 ASN C CA 1
ATOM 8021 C C . ASN C 1 152 ? 0.18800 77.03500 12.88600 1.000 7.32123 150 ASN C C 1
ATOM 8022 O O . ASN C 1 152 ? 1.24600 77.21900 12.28600 1.000 6.82985 150 ASN C O 1
ATOM 8033 N N . GLY C 1 153 ? -0.89000 76.50600 12.29300 1.000 7.51256 151 GLY C N 1
ATOM 8034 C CA . GLY C 1 153 ? -0.87200 76.12900 10.89500 1.000 8.88233 151 GLY C CA 1
ATOM 8035 C C . GLY C 1 153 ? -0.70800 77.28800 9.93000 1.000 7.71876 151 GLY C C 1
ATOM 8036 O O . GLY C 1 153 ? -0.39700 77.06300 8.75400 1.000 10.63428 151 GLY C O 1
ATOM 8040 N N . ILE C 1 154 ? -0.91200 78.51300 10.39700 1.000 7.67409 152 ILE C N 1
ATOM 8041 C CA . ILE C 1 154 ? -0.76600 79.68900 9.54700 1.000 8.27537 152 ILE C CA 1
ATOM 8042 C C . ILE C 1 154 ? 0.68400 80.16700 9.52700 1.000 6.62831 152 ILE C C 1
ATOM 8043 O O . ILE C 1 154 ? 1.27600 80.34400 8.45900 1.000 7.71616 152 ILE C O 1
ATOM 8059 N N . THR C 1 155 ? 1.29300 80.32500 10.70600 1.000 6.72221 153 THR C N 1
ATOM 8060 C CA . THR C 1 155 ? 2.63700 80.88100 10.79400 1.000 6.86825 153 THR C CA 1
ATOM 8061 C C . THR C 1 155 ? 3.72900 79.83200 10.75600 1.000 6.53838 153 THR C C 1
ATOM 8062 O O . THR C 1 155 ? 4.88900 80.18000 10.52600 1.000 6.97959 153 THR C O 1
ATOM 8073 N N . GLY C 1 156 ? 3.39800 78.57600 10.99600 1.000 6.33194 154 GLY C N 1
ATOM 8074 C CA . GLY C 1 156 ? 4.38400 77.53100 11.10000 1.000 8.40174 154 GLY C CA 1
ATOM 8075 C C . GLY C 1 156 ? 4.97900 77.35500 12.47400 1.000 6.74447 154 GLY C C 1
ATOM 8076 O O . GLY C 1 156 ? 5.77600 76.42700 12.66100 1.000 9.09648 154 GLY C O 1
ATOM 8080 N N . GLU C 1 157 ? 4.65800 78.22300 13.43800 1.000 7.07619 155 GLU C N 1
ATOM 8081 C CA . GLU C 1 157 ? 5.16000 78.05600 14.80100 1.000 5.63340 155 GLU C CA 1
ATOM 8082 C C . GLU C 1 157 ? 4.86900 76.65200 15.30200 1.000 6.12537 155 GLU C C 1
ATOM 8083 O O . GLU C 1 157 ? 3.71300 76.21700 15.33500 1.000 6.53485 155 GLU C O 1
ATOM 8095 N N . THR C 1 158 ? 5.91400 75.94700 15.72800 1.000 6.07731 156 THR C N 1
ATOM 8096 C CA . THR C 1 158 ? 5.70200 74.64100 16.32100 1.000 7.75904 156 THR C CA 1
ATOM 8097 C C . THR C 1 158 ? 6.66400 74.44400 17.48300 1.000 7.55133 156 THR C C 1
ATOM 8098 O O . THR C 1 158 ? 7.82200 74.86900 17.42900 1.000 8.50420 156 THR C O 1
ATOM 8109 N N . THR C 1 159 ? 6.14400 73.84700 18.55100 1.000 6.74598 157 THR C N 1
ATOM 8110 C CA . THR C 1 159 ? 6.95900 73.51000 19.70200 1.000 6.50203 157 THR C CA 1
ATOM 8111 C C . THR C 1 159 ? 6.57600 72.12200 20.18700 1.000 5.90277 157 THR C C 1
ATOM 8112 O O . THR C 1 159 ? 5.44100 71.67000 20.00200 1.000 5.76483 157 THR C O 1
ATOM 8123 N N . THR C 1 160 ? 7.53800 71.44800 20.81200 1.000 5.68386 158 THR C N 1
ATOM 8124 C CA . THR C 1 160 ? 7.31500 70.17000 21.46500 1.000 6.02083 158 THR C CA 1
ATOM 8125 C C . THR C 1 160 ? 7.88800 70.27600 22.86900 1.000 5.58675 158 THR C C 1
ATOM 8126 O O . THR C 1 160 ? 9.05800 70.64100 23.04000 1.000 7.92480 158 THR C O 1
ATOM 8137 N N . THR C 1 161 ? 7.06700 69.97200 23.86900 1.000 5.05758 159 THR C N 1
ATOM 8138 C CA . THR C 1 161 ? 7.38200 70.23600 25.26300 1.000 5.36706 159 THR C CA 1
ATOM 8139 C C . THR C 1 161 ? 6.95400 69.04800 26.09700 1.000 4.90737 159 THR C C 1
ATOM 8140 O O . THR C 1 161 ? 5.84000 68.54500 25.93700 1.000 6.43361 159 THR C O 1
ATOM 8151 N N . GLU C 1 162 ? 7.82100 68.63300 27.01200 1.000 5.94283 160 GLU C N 1
ATOM 8152 C CA . GLU C 1 162 ? 7.54100 67.54500 27.94100 1.000 5.94646 160 GLU C CA 1
ATOM 8153 C C . GLU C 1 162 ? 7.15600 68.11300 29.30300 1.000 5.66219 160 GLU C C 1
ATOM 8154 O O . GLU C 1 162 ? 7.89600 68.90700 29.88400 1.000 6.87126 160 GLU C O 1
ATOM 8166 N N . TYR C 1 163 ? 6.00800 67.70300 29.83100 1.000 5.37889 161 TYR C N 1
ATOM 8167 C CA . TYR C 1 163 ? 5.61700 68.03800 31.19600 1.000 5.05531 161 TYR C CA 1
ATOM 8168 C C . TYR C 1 163 ? 5.35100 66.76200 31.98400 1.000 5.02286 161 TYR C C 1
ATOM 8169 O O . TYR C 1 163 ? 4.94300 65.74500 31.41900 1.000 6.98673 161 TYR C O 1
ATOM 8187 N N . SER C 1 164 ? 5.51100 66.82600 33.29300 1.000 5.37615 162 SER C N 1
ATOM 8188 C CA . SER C 1 164 ? 5.33100 65.63400 34.10300 1.000 6.54210 162 SER C CA 1
ATOM 8189 C C . SER C 1 164 ? 4.11900 65.80200 35.00600 1.000 5.95803 162 SER C C 1
ATOM 8190 O O . SER C 1 164 ? 3.73700 66.91900 35.35000 1.000 6.56174 162 SER C O 1
ATOM 8198 N N . ASN C 1 165 ? 3.55200 64.67700 35.42000 1.000 5.71869 163 ASN C N 1
ATOM 8199 C CA . ASN C 1 165 ? 2.41200 64.65700 36.32700 1.000 5.50012 163 ASN C CA 1
ATOM 8200 C C . ASN C 1 165 ? 2.92200 64.48000 37.75500 1.000 5.39004 163 ASN C C 1
ATOM 8201 O O . ASN C 1 165 ? 3.37700 63.39300 38.14300 1.000 6.04217 163 ASN C O 1
ATOM 8212 N N . ALA C 1 166 ? 2.79900 65.53800 38.54800 1.000 5.66753 164 ALA C N 1
ATOM 8213 C CA . ALA C 1 166 ? 3.22200 65.48700 39.94500 1.000 7.46847 164 ALA C CA 1
ATOM 8214 C C . ALA C 1 166 ? 2.45300 64.44600 40.74200 1.000 7.24472 164 ALA C C 1
ATOM 8215 O O . ALA C 1 166 ? 2.94200 63.99200 41.77900 1.000 8.42815 164 ALA C O 1
ATOM 8222 N N . ARG C 1 167 ? 1.25900 64.06000 40.29000 1.000 6.68297 165 ARG C N 1
ATOM 8223 C CA . ARG C 1 167 ? 0.44300 63.05600 40.95700 1.000 6.84707 165 ARG C CA 1
ATOM 8224 C C . ARG C 1 167 ? 0.78200 61.62100 40.56000 1.000 6.12345 165 ARG C C 1
ATOM 8225 O O . ARG C 1 167 ? 0.16100 60.68900 41.08700 1.000 7.54527 165 ARG C O 1
ATOM 8246 N N . TYR C 1 168 ? 1.71400 61.40100 39.63800 1.000 6.76222 166 TYR C N 1
ATOM 8247 C CA . TYR C 1 168 ? 2.06700 60.04500 39.25400 1.000 5.49294 166 TYR C CA 1
ATOM 8248 C C . TYR C 1 168 ? 2.56100 59.26500 40.46300 1.000 5.94575 166 TYR C C 1
ATOM 8249 O O . TYR C 1 168 ? 3.32600 59.79200 41.27300 1.000 7.22796 166 TYR C O 1
ATOM 8267 N N . VAL C 1 169 ? 2.14500 58.00300 40.55600 1.000 5.90263 167 VAL C N 1
ATOM 8268 C CA . VAL C 1 169 ? 2.59600 57.10300 41.60100 1.000 6.66527 167 VAL C CA 1
ATOM 8269 C C . VAL C 1 169 ? 3.36200 55.96000 40.96200 1.000 6.73298 167 VAL C C 1
ATOM 8270 O O . VAL C 1 169 ? 2.86700 55.29900 40.04700 1.000 6.78971 167 VAL C O 1
ATOM 8283 N N . SER C 1 170 ? 4.56200 55.71100 41.47100 1.000 7.86281 168 SER C N 1
ATOM 8284 C CA . SER C 1 170 ? 5.43500 54.68800 40.90700 1.000 10.04395 168 SER C CA 1
ATOM 8285 C C . SER C 1 170 ? 5.13100 53.34800 41.56700 1.000 9.28720 168 SER C C 1
ATOM 8286 O O . SER C 1 170 ? 5.94600 52.74900 42.27100 1.000 16.84695 168 SER C O 1
ATOM 8294 N N . GLN C 1 171 ? 3.91800 52.89000 41.31900 1.000 13.79122 169 GLN C N 1
ATOM 8295 C CA A GLN C 1 171 ? 3.48200 51.57300 41.75700 0.499 12.73198 169 GLN C CA 1
ATOM 8296 C CA B GLN C 1 171 ? 3.53400 51.57600 41.78400 0.501 11.55312 169 GLN C CA 1
ATOM 8297 C C . GLN C 1 171 ? 4.04200 50.52200 40.80800 1.000 11.37301 169 GLN C C 1
ATOM 8298 O O . GLN C 1 171 ? 4.27400 50.78500 39.62900 1.000 11.31289 169 GLN C O 1
ATOM 8325 N N . GLN C 1 172 ? 4.20100 49.30900 41.31300 1.000 12.79171 170 GLN C N 1
ATOM 8326 C CA . GLN C 1 172 ? 4.79500 48.21200 40.55000 1.000 11.84382 170 GLN C CA 1
ATOM 8327 C C . GLN C 1 172 ? 3.68100 47.44500 39.83800 1.000 11.70816 170 GLN C C 1
ATOM 8328 O O . GLN C 1 172 ? 3.03300 46.58300 40.43500 1.000 14.84315 170 GLN C O 1
ATOM 8342 N N . THR C 1 173 ? 3.43800 47.76400 38.56100 1.000 10.10878 171 THR C N 1
ATOM 8343 C CA . THR C 1 173 ? 2.40400 47.07900 37.79000 1.000 10.36756 171 THR C CA 1
ATOM 8344 C C . THR C 1 173 ? 2.87300 46.88200 36.34900 1.000 8.96193 171 THR C C 1
ATOM 8345 O O . THR C 1 173 ? 3.77500 47.57400 35.87200 1.000 12.54289 171 THR C O 1
ATOM 8356 N N . ARG C 1 174 ? 2.26500 45.91900 35.65200 1.000 9.82764 172 ARG C N 1
ATOM 8357 C CA . ARG C 1 174 ? 2.39000 45.83600 34.20100 1.000 9.99254 172 ARG C CA 1
ATOM 8358 C C . ARG C 1 174 ? 1.08000 45.30500 33.63300 1.000 6.98931 172 ARG C C 1
ATOM 8359 O O . ARG C 1 174 ? 0.17400 44.90300 34.36700 1.000 9.31379 172 ARG C O 1
ATOM 8380 N N . ALA C 1 175 ? 0.96400 45.33300 32.30800 1.000 7.69724 173 ALA C N 1
ATOM 8381 C CA . ALA C 1 175 ? -0.29000 44.95000 31.67600 1.000 6.99336 173 ALA C CA 1
ATOM 8382 C C . ALA C 1 175 ? -0.64100 43.48600 31.95700 1.000 8.15713 173 ALA C C 1
ATOM 8383 O O . ALA C 1 175 ? 0.20800 42.63600 32.23500 1.000 9.26444 173 ALA C O 1
ATOM 8390 N N . ASN C 1 176 ? -1.93200 43.20500 31.85600 1.000 7.64629 174 ASN C N 1
ATOM 8391 C CA . ASN C 1 176 ? -2.44100 41.85300 32.02200 1.000 7.84415 174 ASN C CA 1
ATOM 8392 C C . ASN C 1 176 ? -1.89900 40.94700 30.91700 1.000 8.13152 174 ASN C C 1
ATOM 8393 O O . ASN C 1 176 ? -1.84600 41.35700 29.75700 1.000 8.88953 174 ASN C O 1
ATOM 8404 N N . PRO C 1 177 ? -1.50700 39.70500 31.22600 1.000 9.05627 175 PRO C N 1
ATOM 8405 C CA . PRO C 1 177 ? -1.04900 38.79400 30.16400 1.000 9.77094 175 PRO C CA 1
ATOM 8406 C C . PRO C 1 177 ? -2.17000 38.11000 29.39900 1.000 8.09303 175 PRO C C 1
ATOM 8407 O O . PRO C 1 177 ? -1.88800 37.42900 28.40300 1.000 11.01105 175 PRO C O 1
ATOM 8418 N N . ASN C 1 178 ? -3.42300 38.26700 29.80300 1.000 8.52891 176 ASN C N 1
ATOM 8419 C CA . ASN C 1 178 ? -4.52400 37.48600 29.26100 1.000 9.17106 176 ASN C CA 1
ATOM 8420 C C . ASN C 1 178 ? -5.38200 38.34000 28.34600 1.000 8.03496 176 ASN C C 1
ATOM 8421 O O . ASN C 1 178 ? -5.37800 39.56900 28.45200 1.000 9.19903 176 ASN C O 1
ATOM 8432 N N . PRO C 1 179 ? -6.14800 37.72600 27.44700 1.000 8.25388 177 PRO C N 1
ATOM 8433 C CA . PRO C 1 179 ? -7.11400 38.50600 26.66800 1.000 10.56652 177 PRO C CA 1
ATOM 8434 C C . PRO C 1 179 ? -8.19900 39.10100 27.55500 1.000 8.36075 177 PRO C C 1
ATOM 8435 O O . PRO C 1 179 ? -8.51100 38.58100 28.62800 1.000 11.59307 177 PRO C O 1
ATOM 8446 N N . TYR C 1 180 ? -8.76900 40.21200 27.09900 1.000 9.04427 178 TYR C N 1
ATOM 8447 C CA . TYR C 1 180 ? -10.02500 40.68100 27.66600 1.000 8.87670 178 TYR C CA 1
ATOM 8448 C C . TYR C 1 180 ? -11.15900 39.79100 27.19300 1.000 13.00013 178 TYR C C 1
ATOM 8449 O O . TYR C 1 180 ? -11.27200 39.50000 25.99800 1.000 19.61868 178 TYR C O 1
ATOM 8467 N N . THR C 1 181 ? -11.99900 39.36600 28.12700 1.000 15.22479 179 THR C N 1
ATOM 8468 C CA . THR C 1 181 ? -13.23300 38.67000 27.80500 1.000 13.82030 179 THR C CA 1
ATOM 8469 C C . THR C 1 181 ? -14.36000 39.32800 28.58600 1.000 18.48333 179 THR C C 1
ATOM 8470 O O . THR C 1 181 ? -14.17100 39.73600 29.73600 1.000 20.26845 179 THR C O 1
ATOM 8481 N N . SER C 1 182 ? -15.52600 39.43700 27.95600 1.000 27.12137 180 SER C N 1
ATOM 8482 C CA . SER C 1 182 ? -16.69600 40.03300 28.59200 1.000 29.03938 180 SER C CA 1
ATOM 8483 C C . SER C 1 182 ? -17.47300 38.97300 29.37000 1.000 26.57758 180 SER C C 1
ATOM 8484 O O . SER C 1 182 ? -17.74000 39.13400 30.56100 1.000 33.05841 180 SER C O 1
ATOM 8492 N N . GLY D 1 3 ? 26.56300 28.08900 44.03200 1.000 14.61513 1 GLY D N 1
ATOM 8493 C CA . GLY D 1 3 ? 25.35100 28.89400 44.39800 1.000 13.80718 1 GLY D CA 1
ATOM 8494 C C . GLY D 1 3 ? 24.13600 28.66200 43.51300 1.000 12.71206 1 GLY D C 1
ATOM 8495 O O . GLY D 1 3 ? 22.99800 28.96800 43.92300 1.000 13.98642 1 GLY D O 1
ATOM 8499 N N . ASP D 1 4 ? 24.39100 28.14600 42.29400 1.000 24.72344 2 ASP D N 1
ATOM 8500 C CA . ASP D 1 4 ? 23.34000 27.81000 41.34400 1.000 19.06038 2 ASP D CA 1
ATOM 8501 C C . ASP D 1 4 ? 22.42600 26.72900 41.91200 1.000 15.28660 2 ASP D C 1
ATOM 8502 O O . ASP D 1 4 ? 22.80600 25.97700 42.81400 1.000 14.18252 2 ASP D O 1
ATOM 8511 N N . PRO D 1 5 ? 21.21300 26.60700 41.38100 1.000 16.75485 3 PRO D N 1
ATOM 8512 C CA . PRO D 1 5 ? 20.36100 25.49700 41.78800 1.000 11.85095 3 PRO D CA 1
ATOM 8513 C C . PRO D 1 5 ? 21.01500 24.17900 41.42800 1.000 10.18590 3 PRO D C 1
ATOM 8514 O O . PRO D 1 5 ? 21.79300 24.10000 40.46100 1.000 11.65266 3 PRO D O 1
ATOM 8525 N N . PRO D 1 6 ? 20.73600 23.12000 42.18200 1.000 10.33122 4 PRO D N 1
ATOM 8526 C CA . PRO D 1 6 ? 21.42900 21.85100 41.94600 1.000 8.27905 4 PRO D CA 1
ATOM 8527 C C . PRO D 1 6 ? 21.07200 21.23300 40.60400 1.000 7.13436 4 PRO D C 1
ATOM 8528 O O . PRO D 1 6 ? 19.94500 21.34500 40.12200 1.000 7.98259 4 PRO D O 1
ATOM 8539 N N . ALA D 1 7 ? 22.06500 20.56500 39.99300 1.000 6.61012 5 ALA D N 1
ATOM 8540 C CA . ALA D 1 7 ? 21.82400 19.73700 38.82000 1.000 7.47048 5 ALA D CA 1
ATOM 8541 C C . ALA D 1 7 ? 21.46700 18.29700 39.18400 1.000 5.87096 5 ALA D C 1
ATOM 8542 O O . ALA D 1 7 ? 20.89300 17.57300 38.35100 1.000 5.70015 5 ALA D O 1
ATOM 8549 N N . THR D 1 8 ? 21.81500 17.87600 40.40100 1.000 5.82130 6 THR D N 1
ATOM 8550 C CA . THR D 1 8 ? 21.62400 16.51000 40.85500 1.000 6.09281 6 THR D CA 1
ATOM 8551 C C . THR D 1 8 ? 21.00500 16.53000 42.24200 1.000 5.00717 6 THR D C 1
ATOM 8552 O O . THR D 1 8 ? 21.40900 17.31200 43.10700 1.000 5.20154 6 THR D O 1
ATOM 8563 N N . VAL D 1 9 ? 19.98500 15.69300 42.42500 1.000 4.75744 7 VAL D N 1
ATOM 8564 C CA . VAL D 1 9 ? 19.35300 15.48400 43.71200 1.000 5.30243 7 VAL D CA 1
ATOM 8565 C C . VAL D 1 9 ? 19.21500 13.97600 43.93200 1.000 4.15853 7 VAL D C 1
ATOM 8566 O O . VAL D 1 9 ? 19.45700 13.15600 43.03800 1.000 5.22407 7 VAL D O 1
ATOM 8579 N N . TYR D 1 10 ? 18.77100 13.62600 45.13100 1.000 4.32632 8 TYR D N 1
ATOM 8580 C CA . TYR D 1 10 ? 18.67200 12.24400 45.56400 1.000 4.80646 8 TYR D CA 1
ATOM 8581 C C . TYR D 1 10 ? 17.32100 11.98400 46.21400 1.000 3.88465 8 TYR D C 1
ATOM 8582 O O . TYR D 1 10 ? 16.69300 12.88800 46.78600 1.000 5.43808 8 TYR D O 1
ATOM 8600 N N . ARG D 1 11 ? 16.89500 10.72500 46.18100 1.000 4.54364 9 ARG D N 1
ATOM 8601 C CA . ARG D 1 11 ? 15.62800 10.35900 46.80300 1.000 4.64195 9 ARG D CA 1
ATOM 8602 C C . ARG D 1 11 ? 15.68800 8.94200 47.36100 1.000 3.87346 9 ARG D C 1
ATOM 8603 O O . ARG D 1 11 ? 16.01000 7.99400 46.62900 1.000 5.30624 9 ARG D O 1
ATOM 8624 N N . TYR D 1 12 ? 15.36200 8.79800 48.64800 1.000 4.79915 10 TYR D N 1
ATOM 8625 C CA . TYR D 1 12 ? 15.07800 7.49100 49.23200 1.000 4.65955 10 TYR D CA 1
ATOM 8626 C C . TYR D 1 12 ? 13.66900 7.05500 48.87000 1.000 4.38804 10 TYR D C 1
ATOM 8627 O O . TYR D 1 12 ? 12.71200 7.83200 49.01900 1.000 4.58478 10 TYR D O 1
ATOM 8645 N N . ASP D 1 13 ? 13.54500 5.81400 48.41600 1.000 4.27590 11 ASP D N 1
ATOM 8646 C CA . ASP D 1 13 ? 12.24200 5.25300 48.11600 1.000 4.36123 11 ASP D CA 1
ATOM 8647 C C . ASP D 1 13 ? 12.33200 3.75000 48.33800 1.000 5.26074 11 ASP D C 1
ATOM 8648 O O . ASP D 1 13 ? 13.39000 3.16000 48.12000 1.000 5.87746 11 ASP D O 1
ATOM 8657 N N . SER D 1 14 ? 11.24400 3.13000 48.80600 1.000 5.32191 12 SER D N 1
ATOM 8658 C CA . SER D 1 14 ? 11.22500 1.68000 48.94400 1.000 5.51009 12 SER D CA 1
ATOM 8659 C C . SER D 1 14 ? 11.06700 0.95200 47.61800 1.000 5.17737 12 SER D C 1
ATOM 8660 O O . SER D 1 14 ? 11.33200 -0.25400 47.54700 1.000 6.22228 12 SER D O 1
ATOM 8668 N N . ARG D 1 15 ? 10.66500 1.64600 46.57000 1.000 4.86268 13 ARG D N 1
ATOM 8669 C CA . ARG D 1 15 ? 10.32700 0.96800 45.34400 1.000 5.11079 13 ARG D CA 1
ATOM 8670 C C . ARG D 1 15 ? 11.58000 0.71500 44.50500 1.000 5.30807 13 ARG D C 1
ATOM 8671 O O . ARG D 1 15 ? 12.49600 1.55700 44.44500 1.000 5.34399 13 ARG D O 1
ATOM 8692 N N . PRO D 1 16 ? 11.58700 -0.39600 43.77600 1.000 5.52643 14 PRO D N 1
ATOM 8693 C CA . PRO D 1 16 ? 12.80100 -0.86600 43.10000 1.000 5.61588 14 PRO D CA 1
ATOM 8694 C C . PRO D 1 16 ? 12.93700 -0.28900 41.70400 1.000 6.71557 14 PRO D C 1
ATOM 8695 O O . PRO D 1 16 ? 11.97400 0.26200 41.13900 1.000 6.10452 14 PRO D O 1
ATOM 8706 N N . PRO D 1 17 ? 14.11800 -0.44700 41.09500 1.000 6.11226 15 PRO D N 1
ATOM 8707 C CA . PRO D 1 17 ? 14.37500 0.21000 39.80900 1.000 5.39018 15 PRO D CA 1
ATOM 8708 C C . PRO D 1 17 ? 13.56900 -0.37200 38.65700 1.000 5.73888 15 PRO D C 1
ATOM 8709 O O . PRO D 1 17 ? 13.35300 0.33500 37.66300 1.000 6.90042 15 PRO D O 1
ATOM 8720 N N . GLU D 1 18 ? 13.10200 -1.62200 38.72200 1.000 5.79539 16 GLU D N 1
ATOM 8721 C CA . GLU D 1 18 ? 12.22800 -2.08100 37.64100 1.000 6.66095 16 GLU D CA 1
ATOM 8722 C C . GLU D 1 18 ? 11.05900 -1.12000 37.45300 1.000 6.43352 16 GLU D C 1
ATOM 8723 O O . GLU D 1 18 ? 10.62000 -0.87500 36.31900 1.000 7.29893 16 GLU D O 1
ATOM 8735 N N . ASP D 1 19 ? 10.52800 -0.60600 38.56200 1.000 6.86966 17 ASP D N 1
ATOM 8736 C CA . ASP D 1 19 ? 9.46100 0.39600 38.54800 1.000 6.12664 17 ASP D CA 1
ATOM 8737 C C . ASP D 1 19 ? 10.03600 1.76400 38.18100 1.000 6.32381 17 ASP D C 1
ATOM 8738 O O . ASP D 1 19 ? 9.73600 2.31600 37.11000 1.000 6.80786 17 ASP D O 1
ATOM 8747 N N . VAL D 1 20 ? 10.93900 2.28100 39.01500 1.000 5.76126 18 VAL D N 1
ATOM 8748 C CA . VAL D 1 20 ? 11.33300 3.68400 38.91300 1.000 5.65539 18 VAL D CA 1
ATOM 8749 C C . VAL D 1 20 ? 12.10700 3.97600 37.61700 1.000 5.26043 18 VAL D C 1
ATOM 8750 O O . VAL D 1 20 ? 11.92300 5.03500 36.99100 1.000 5.62802 18 VAL D O 1
ATOM 8763 N N . PHE D 1 21 ? 13.03100 3.08800 37.21900 1.000 5.12824 19 PHE D N 1
ATOM 8764 C CA . PHE D 1 21 ? 13.84200 3.36700 36.03300 1.000 6.68267 19 PHE D CA 1
ATOM 8765 C C . PHE D 1 21 ? 13.01400 3.35200 34.75000 1.000 6.08628 19 PHE D C 1
ATOM 8766 O O . PHE D 1 21 ? 13.38100 4.00900 33.76800 1.000 7.31107 19 PHE D O 1
ATOM 8783 N N . GLN D 1 22 ? 11.97000 2.52800 34.70000 1.000 5.39362 20 GLN D N 1
ATOM 8784 C CA . GLN D 1 22 ? 11.10400 2.45700 33.52500 1.000 5.97264 20 GLN D CA 1
ATOM 8785 C C . GLN D 1 22 ? 9.98000 3.48400 33.56500 1.000 5.70365 20 GLN D C 1
ATOM 8786 O O . GLN D 1 22 ? 9.57000 4.00400 32.51600 1.000 6.82432 20 GLN D O 1
ATOM 8800 N N . ASN D 1 23 ? 9.46100 3.78100 34.75200 1.000 5.52938 21 ASN D N 1
ATOM 8801 C CA . ASN D 1 23 ? 8.23600 4.54900 34.86100 1.000 5.20678 21 ASN D CA 1
ATOM 8802 C C . ASN D 1 23 ? 8.46200 5.95000 35.40400 1.000 5.54697 21 ASN D C 1
ATOM 8803 O O . ASN D 1 23 ? 7.56100 6.79600 35.30500 1.000 6.84801 21 ASN D O 1
ATOM 8814 N N . GLY D 1 24 ? 9.64100 6.23800 35.95700 1.000 5.65660 22 GLY D N 1
ATOM 8815 C CA . GLY D 1 24 ? 9.83600 7.47800 36.67800 1.000 5.19315 22 GLY D CA 1
ATOM 8816 C C . GLY D 1 24 ? 9.19000 7.47000 38.06300 1.000 4.72617 22 GLY D C 1
ATOM 8817 O O . GLY D 1 24 ? 8.79600 6.43200 38.60200 1.000 7.63082 22 GLY D O 1
ATOM 8821 N N . PHE D 1 25 ? 9.13700 8.64700 38.65400 1.000 4.11685 23 PHE D N 1
ATOM 8822 C CA . PHE D 1 25 ? 8.35300 8.87600 39.86500 1.000 5.59706 23 PHE D CA 1
ATOM 8823 C C . PHE D 1 25 ? 7.14100 9.71400 39.48200 1.000 6.44887 23 PHE D C 1
ATOM 8824 O O . PHE D 1 25 ? 7.28000 10.71900 38.77400 1.000 9.16179 23 PHE D O 1
ATOM 8841 N N . THR D 1 26 ? 5.96400 9.33400 39.95400 1.000 5.13948 24 THR D N 1
ATOM 8842 C CA . THR D 1 26 ? 4.78000 10.17000 39.80000 1.000 4.96995 24 THR D CA 1
ATOM 8843 C C . THR D 1 26 ? 4.21500 10.41500 41.18800 1.000 4.38766 24 THR D C 1
ATOM 8844 O O . THR D 1 26 ? 4.17300 9.50200 42.01600 1.000 5.57643 24 THR D O 1
ATOM 8855 N N . ALA D 1 27 ? 3.82800 11.66000 41.44400 1.000 5.00408 25 ALA D N 1
ATOM 8856 C CA . ALA D 1 27 ? 3.27600 12.02400 42.73800 1.000 4.75879 25 ALA D CA 1
ATOM 8857 C C . ALA D 1 27 ? 1.92700 11.35100 42.98400 1.000 4.57893 25 ALA D C 1
ATOM 8858 O O . ALA D 1 27 ? 1.27800 10.85200 42.06600 1.000 5.52885 25 ALA D O 1
ATOM 8865 N N . TRP D 1 28 ? 1.52500 11.32200 44.25400 1.000 5.15903 26 TRP D N 1
ATOM 8866 C CA . TRP D 1 28 ? 0.27900 10.65900 44.63200 1.000 6.15689 26 TRP D CA 1
ATOM 8867 C C . TRP D 1 28 ? -0.94000 11.25400 43.93900 1.000 5.38548 26 TRP D C 1
ATOM 8868 O O . TRP D 1 28 ? -1.86200 10.51100 43.57400 1.000 7.87901 26 TRP D O 1
ATOM 8889 N N . GLY D 1 29 ? -1.01500 12.56900 43.83700 1.000 5.11910 27 GLY D N 1
ATOM 8890 C CA . GLY D 1 29 ? -2.24000 13.21100 43.39800 1.000 6.43050 27 GLY D CA 1
ATOM 8891 C C . GLY D 1 29 ? -2.05800 14.65100 42.97600 1.000 5.01749 27 GLY D C 1
ATOM 8892 O O . GLY D 1 29 ? -0.99800 15.05800 42.49600 1.000 6.36381 27 GLY D O 1
ATOM 8896 N N . ASN D 1 30 ? -3.12700 15.43200 43.13600 1.000 5.78454 28 ASN D N 1
ATOM 8897 C CA . ASN D 1 30 ? -3.14600 16.80400 42.65600 1.000 6.53196 28 ASN D CA 1
ATOM 8898 C C . ASN D 1 30 ? -3.12600 17.83600 43.77100 1.000 5.56711 28 ASN D C 1
ATOM 8899 O O . ASN D 1 30 ? -3.36700 19.01200 43.50600 1.000 7.68193 28 ASN D O 1
ATOM 8910 N N . ASN D 1 31 ? -2.82800 17.44700 45.00400 1.000 5.54714 29 ASN D N 1
ATOM 8911 C CA . ASN D 1 31 ? -2.82300 18.38300 46.12300 1.000 5.66298 29 ASN D CA 1
ATOM 8912 C C . ASN D 1 31 ? -1.47700 19.09900 46.13200 1.000 5.84483 29 ASN D C 1
ATOM 8913 O O . ASN D 1 31 ? -0.49600 18.58900 46.67400 1.000 6.37802 29 ASN D O 1
ATOM 8924 N N . ASP D 1 32 ? -1.42300 20.29900 45.54300 1.000 5.65722 30 ASP D N 1
ATOM 8925 C CA . ASP D 1 32 ? -0.17500 21.04500 45.45100 1.000 5.91052 30 ASP D CA 1
ATOM 8926 C C . ASP D 1 32 ? -0.01700 22.07400 46.56300 1.000 5.37623 30 ASP D C 1
ATOM 8927 O O . ASP D 1 32 ? 0.68100 23.07500 46.38100 1.000 7.72735 30 ASP D O 1
ATOM 8936 N N . ASN D 1 33 ? -0.58000 21.80900 47.73700 1.000 5.73988 31 ASN D N 1
ATOM 8937 C CA . ASN D 1 33 ? -0.38700 22.68200 48.88000 1.000 5.87130 31 ASN D CA 1
ATOM 8938 C C . ASN D 1 33 ? 1.00500 22.44700 49.47000 1.000 5.58383 31 ASN D C 1
ATOM 8939 O O . ASN D 1 33 ? 1.30000 21.35600 49.97100 1.000 6.14387 31 ASN D O 1
ATOM 8950 N N . VAL D 1 34 ? 1.87000 23.46500 49.38000 1.000 6.78444 32 VAL D N 1
ATOM 8951 C CA . VAL D 1 34 ? 3.28200 23.29700 49.74100 1.000 6.40618 32 VAL D CA 1
ATOM 8952 C C . VAL D 1 34 ? 3.43100 22.95900 51.22400 1.000 6.85945 32 VAL D C 1
ATOM 8953 O O . VAL D 1 34 ? 4.28600 22.15300 51.61800 1.000 7.17374 32 VAL D O 1
ATOM 8966 N N . LEU D 1 35 ? 2.64700 23.62800 52.07200 1.000 6.64608 33 LEU D N 1
ATOM 8967 C CA . LEU D 1 35 ? 2.74600 23.42300 53.51400 1.000 7.40459 33 LEU D CA 1
ATOM 8968 C C . LEU D 1 35 ? 2.32300 22.01600 53.89700 1.000 5.94518 33 LEU D C 1
ATOM 8969 O O . LEU D 1 35 ? 2.99800 21.35900 54.69700 1.000 7.52500 33 LEU D O 1
ATOM 8985 N N . GLU D 1 36 ? 1.21100 21.52700 53.33900 1.000 7.16167 34 GLU D N 1
ATOM 8986 C CA . GLU D 1 36 ? 0.79900 20.15900 53.63300 1.000 6.52505 34 GLU D CA 1
ATOM 8987 C C . GLU D 1 36 ? 1.87100 19.16900 53.20400 1.000 6.14215 34 GLU D C 1
ATOM 8988 O O . GLU D 1 36 ? 2.13100 18.18800 53.90500 1.000 8.25177 34 GLU D O 1
ATOM 9000 N N . HIS D 1 37 ? 2.50600 19.40700 52.06400 1.000 6.12145 35 HIS D N 1
ATOM 9001 C CA . HIS D 1 37 ? 3.52900 18.47300 51.62300 1.000 6.58559 35 HIS D CA 1
ATOM 9002 C C . HIS D 1 37 ? 4.73600 18.47000 52.55700 1.000 5.82724 35 HIS D C 1
ATOM 9003 O O . HIS D 1 37 ? 5.20400 17.41200 53.00000 1.000 6.26896 35 HIS D O 1
ATOM 9016 N N . LEU D 1 38 ? 5.27800 19.65100 52.84600 1.000 5.53598 36 LEU D N 1
ATOM 9017 C CA . LEU D 1 38 ? 6.54000 19.72600 53.57300 1.000 6.37078 36 LEU D CA 1
ATOM 9018 C C . LEU D 1 38 ? 6.39200 19.24100 54.99900 1.000 7.32012 36 LEU D C 1
ATOM 9019 O O . LEU D 1 38 ? 7.35500 18.70900 55.57400 1.000 8.58759 36 LEU D O 1
ATOM 9035 N N . THR D 1 39 ? 5.20300 19.40200 55.58400 1.000 8.55807 37 THR D N 1
ATOM 9036 C CA . THR D 1 39 ? 4.98500 18.95700 56.95100 1.000 8.89290 37 THR D CA 1
ATOM 9037 C C . THR D 1 39 ? 4.57500 17.49500 57.02500 1.000 11.01688 37 THR D C 1
ATOM 9038 O O . THR D 1 39 ? 4.29500 16.99700 58.12100 1.000 12.80894 37 THR D O 1
ATOM 9049 N N . GLY D 1 40 ? 4.54900 16.80400 55.89500 1.000 11.24473 38 GLY D N 1
ATOM 9050 C CA . GLY D 1 40 ? 4.29300 15.38900 55.87900 1.000 11.60344 38 GLY D CA 1
ATOM 9051 C C . GLY D 1 40 ? 2.84100 15.01300 56.01100 1.000 12.96746 38 GLY D C 1
ATOM 9052 O O . GLY D 1 40 ? 2.54400 13.89500 56.44300 1.000 27.32953 38 GLY D O 1
ATOM 9056 N N . ARG D 1 41 ? 1.91300 15.90800 55.65900 1.000 8.03406 39 ARG D N 1
ATOM 9057 C CA . ARG D 1 41 ? 0.49700 15.61300 55.77900 1.000 8.20239 39 ARG D CA 1
ATOM 9058 C C . ARG D 1 41 ? -0.13900 15.03800 54.52300 1.000 8.21021 39 ARG D C 1
ATOM 9059 O O . ARG D 1 41 ? -1.19400 14.40600 54.64200 1.000 9.66568 39 ARG D O 1
ATOM 9080 N N . SER D 1 42 ? 0.42600 15.25800 53.34100 1.000 8.41471 40 SER D N 1
ATOM 9081 C CA . SER D 1 42 ? -0.17400 14.79000 52.09600 1.000 6.63104 40 SER D CA 1
ATOM 9082 C C . SER D 1 42 ? 0.55500 13.60000 51.47600 1.000 5.98605 40 SER D C 1
ATOM 9083 O O . SER D 1 42 ? 0.22900 13.19800 50.35700 1.000 7.00140 40 SER D O 1
ATOM 9091 N N . SER D 1 43 ? 1.48600 12.98300 52.20100 1.000 7.71696 41 SER D N 1
ATOM 9092 C CA A SER D 1 43 ? 2.24200 11.86900 51.64800 0.589 9.31595 41 SER D CA 1
ATOM 9093 C CA B SER D 1 43 ? 2.27200 11.86500 51.70300 0.411 5.30221 41 SER D CA 1
ATOM 9094 C C . SER D 1 43 ? 1.58600 10.54000 52.04800 1.000 7.65947 41 SER D C 1
ATOM 9095 O O . SER D 1 43 ? 0.41000 10.50300 52.42500 1.000 7.58551 41 SER D O 1
ATOM 9110 N N . GLN D 1 44 ? 2.34300 9.44200 51.94100 1.000 8.07782 42 GLN D N 1
ATOM 9111 C CA . GLN D 1 44 ? 1.80400 8.08300 51.99500 1.000 8.95081 42 GLN D CA 1
ATOM 9112 C C . GLN D 1 44 ? 0.94400 7.83500 53.22500 1.000 9.69390 42 GLN D C 1
ATOM 9113 O O . GLN D 1 44 ? -0.13100 7.23000 53.13300 1.000 9.99374 42 GLN D O 1
ATOM 9127 N N . VAL D 1 45 ? 1.43100 8.23300 54.40200 1.000 10.83216 43 VAL D N 1
ATOM 9128 C CA . VAL D 1 45 ? 0.71700 7.93500 55.64800 1.000 21.69594 43 VAL D CA 1
ATOM 9129 C C . VAL D 1 45 ? -0.29500 9.01400 56.00700 1.000 12.76985 43 VAL D C 1
ATOM 9130 O O . VAL D 1 45 ? -1.08300 8.82900 56.94900 1.000 19.23487 43 VAL D O 1
ATOM 9143 N N . GLY D 1 46 ? -0.30800 10.12500 55.28700 1.000 9.50949 44 GLY D N 1
ATOM 9144 C CA . GLY D 1 46 ? -1.31300 11.14700 55.48500 1.000 9.82552 44 GLY D CA 1
ATOM 9145 C C . GLY D 1 46 ? -2.43300 11.02700 54.47500 1.000 9.43801 44 GLY D C 1
ATOM 9146 O O . GLY D 1 46 ? -3.01400 9.94900 54.31500 1.000 11.06779 44 GLY D O 1
ATOM 9150 N N . SER D 1 47 ? -2.70300 12.10700 53.74200 1.000 8.47163 45 SER D N 1
ATOM 9151 C CA . SER D 1 47 ? -3.80700 12.10800 52.79400 1.000 9.70822 45 SER D CA 1
ATOM 9152 C C . SER D 1 47 ? -3.42800 11.50200 51.45000 1.000 9.79829 45 SER D C 1
ATOM 9153 O O . SER D 1 47 ? -4.29500 11.40700 50.57400 1.000 8.82663 45 SER D O 1
ATOM 9161 N N . SER D 1 48 ? -2.15300 11.12900 51.26400 1.000 7.88475 46 SER D N 1
ATOM 9162 C CA . SER D 1 48 ? -1.69800 10.34900 50.10400 1.000 7.78138 46 SER D CA 1
ATOM 9163 C C . SER D 1 48 ? -2.20200 10.93500 48.78400 1.000 7.35318 46 SER D C 1
ATOM 9164 O O . SER D 1 48 ? -2.65900 10.21700 47.88800 1.000 8.76371 46 SER D O 1
ATOM 9172 N N . ASN D 1 49 ? -2.10800 12.25100 48.66300 1.000 5.92602 47 ASN D N 1
ATOM 9173 C CA . ASN D 1 49 ? -2.59800 12.94700 47.47900 1.000 6.81793 47 ASN D CA 1
ATOM 9174 C C . ASN D 1 49 ? -1.68100 14.08900 47.05600 1.000 6.48143 47 ASN D C 1
ATOM 9175 O O . ASN D 1 49 ? -2.05300 14.85900 46.15400 1.000 6.17961 47 ASN D O 1
ATOM 9186 N N . SER D 1 50 ? -0.46600 14.16700 47.60300 1.000 5.34129 48 SER D N 1
ATOM 9187 C CA . SER D 1 50 ? 0.43400 15.24300 47.24600 1.000 5.66723 48 SER D CA 1
ATOM 9188 C C . SER D 1 50 ? 0.72400 15.26100 45.75200 1.000 4.55057 48 SER D C 1
ATOM 9189 O O . SER D 1 50 ? 0.91000 14.21900 45.11400 1.000 5.49097 48 SER D O 1
ATOM 9197 N N . ALA D 1 51 ? 0.86300 16.47500 45.22700 1.000 4.94281 49 ALA D N 1
ATOM 9198 C CA . ALA D 1 51 ? 1.31900 16.71400 43.86600 1.000 4.80591 49 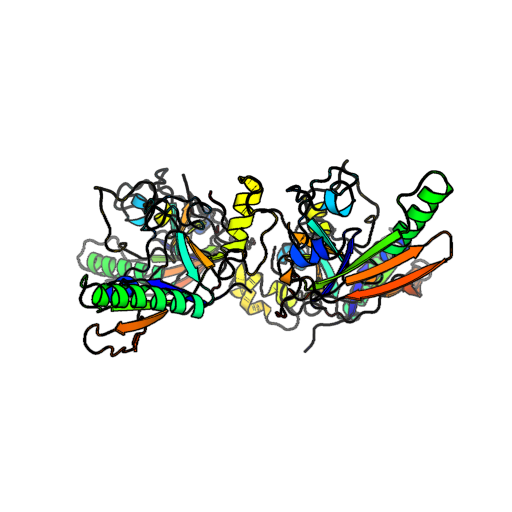ALA D CA 1
ATOM 9199 C C . ALA D 1 51 ? 2.83200 16.78700 43.72600 1.000 5.38679 49 ALA D C 1
ATOM 9200 O O . ALA D 1 51 ? 3.30300 17.04000 42.61100 1.000 5.95559 49 ALA D O 1
ATOM 9207 N N . PHE D 1 52 ? 3.60300 16.56500 44.79900 1.000 4.67392 50 PHE D N 1
ATOM 9208 C CA . PHE D 1 52 ? 5.05100 16.74200 44.74300 1.000 4.57416 50 PHE D CA 1
ATOM 9209 C C . PHE D 1 52 ? 5.76400 15.42800 44.99000 1.000 3.91419 50 PHE D C 1
ATOM 9210 O O . PHE D 1 52 ? 5.28200 14.58400 45.74800 1.000 4.48424 50 PHE D O 1
ATOM 9227 N N . VAL D 1 53 ? 6.94800 15.30800 44.38400 1.000 3.69079 51 VAL D N 1
ATOM 9228 C CA . VAL D 1 53 ? 7.90900 14.25700 44.70500 1.000 4.74649 51 VAL D CA 1
ATOM 9229 C C . VAL D 1 53 ? 9.13500 14.92400 45.31500 1.000 3.90390 51 VAL D C 1
ATOM 9230 O O . VAL D 1 53 ? 9.85100 15.64600 44.61400 1.000 4.42469 51 VAL D O 1
ATOM 9243 N N . SER D 1 54 ? 9.39200 14.66300 46.59500 1.000 3.70218 52 SER D N 1
ATOM 9244 C CA . SER D 1 54 ? 10.55400 15.23400 47.26300 1.000 4.58015 52 SER D CA 1
ATOM 9245 C C . SER D 1 54 ? 11.86600 14.54500 46.88900 1.000 3.90771 52 SER D C 1
ATOM 9246 O O . SER D 1 54 ? 11.93800 13.33000 46.71100 1.000 4.67555 52 SER D O 1
ATOM 9254 N N . THR D 1 55 ? 12.89900 15.36900 46.81000 1.000 4.15084 53 THR D N 1
ATOM 9255 C CA . THR D 1 55 ? 14.28300 14.99800 46.60000 1.000 4.61111 53 THR D CA 1
ATOM 9256 C C . THR D 1 55 ? 15.14100 15.90600 47.47400 1.000 4.58778 53 THR D C 1
ATOM 9257 O O . THR D 1 55 ? 14.68500 16.97200 47.93200 1.000 4.63997 53 THR D O 1
ATOM 9268 N N . SER D 1 56 ? 16.42800 15.52500 47.65400 1.000 4.71381 54 SER D N 1
ATOM 9269 C CA . SER D 1 56 ? 17.37100 16.34300 48.41300 1.000 4.49237 54 SER D CA 1
ATOM 9270 C C . SER D 1 56 ? 18.62800 16.58400 47.59000 1.000 4.59308 54 SER D C 1
ATOM 9271 O O . SER D 1 56 ? 19.11800 15.66900 46.93100 1.000 4.94432 54 SER D O 1
ATOM 9279 N N . SER D 1 57 ? 19.18300 17.79500 47.65700 1.000 5.18175 55 SER D N 1
ATOM 9280 C CA . SER D 1 57 ? 20.52600 17.98300 47.12000 1.000 4.97975 55 SER D CA 1
ATOM 9281 C C . SER D 1 57 ? 21.58400 17.28000 47.97300 1.000 6.22555 55 SER D C 1
ATOM 9282 O O . SER D 1 57 ? 22.72700 17.13600 47.52000 1.000 8.54932 55 SER D O 1
ATOM 9290 N N . SER D 1 58 ? 21.22900 16.83200 49.17300 1.000 5.87679 56 SER D N 1
ATOM 9291 C CA . SER D 1 58 ? 22.16200 16.15300 50.07000 1.000 6.55367 56 SER D CA 1
ATOM 9292 C C . SER D 1 58 ? 21.91400 14.65800 50.00700 1.000 6.74779 56 SER D C 1
ATOM 9293 O O . SER D 1 58 ? 20.87200 14.18200 50.46700 1.000 7.05087 56 SER D O 1
ATOM 9301 N N . ARG D 1 59 ? 22.87300 13.89500 49.49000 1.000 7.32871 57 ARG D N 1
ATOM 9302 C CA A ARG D 1 59 ? 22.72500 12.44500 49.52600 0.475 7.58499 57 ARG D CA 1
ATOM 9303 C CA B ARG D 1 59 ? 22.72000 12.44700 49.52600 0.525 7.09173 57 ARG D CA 1
ATOM 9304 C C . ARG D 1 59 ? 22.62100 11.95400 50.96400 1.000 7.36564 57 ARG D C 1
ATOM 9305 O O . ARG D 1 59 ? 21.82500 11.05500 51.26100 1.000 7.23558 57 ARG D O 1
ATOM 9346 N N . ARG D 1 60 ? 23.39800 12.55000 51.87800 1.000 7.70978 58 ARG D N 1
ATOM 9347 C CA . ARG D 1 60 ? 23.36900 12.09900 53.27000 1.000 7.94728 58 ARG D CA 1
ATOM 9348 C C . ARG D 1 60 ? 21.95700 12.17800 53.86100 1.000 6.82036 58 ARG D C 1
ATOM 9349 O O . ARG D 1 60 ? 21.55200 11.30900 54.64400 1.000 7.51341 58 ARG D O 1
ATOM 9370 N N . TYR D 1 61 ? 21.18000 13.20400 53.50500 1.000 6.82593 59 TYR D N 1
ATOM 9371 C CA . TYR D 1 61 ? 19.79800 13.27800 53.99100 1.000 6.72283 59 TYR D CA 1
ATOM 9372 C C . TYR D 1 61 ? 19.02600 12.00500 53.65700 1.000 6.62458 59 TYR D C 1
ATOM 9373 O O . TYR D 1 61 ? 18.30000 11.46400 54.50000 1.000 6.92870 59 TYR D O 1
ATOM 9391 N N . THR D 1 62 ? 19.17500 11.50400 52.42600 1.000 6.32747 60 THR D N 1
ATOM 9392 C CA . THR D 1 62 ? 18.44300 10.30500 52.02000 1.000 5.98392 60 THR D CA 1
ATOM 9393 C C . THR D 1 62 ? 19.01600 9.05100 52.67300 1.000 7.29636 60 THR D C 1
ATOM 9394 O O . THR D 1 62 ? 18.28000 8.08600 52.90100 1.000 6.40664 60 THR D O 1
ATOM 9405 N N . GLU D 1 63 ? 20.31800 9.05100 52.98700 1.000 7.53293 61 GLU D N 1
ATOM 9406 C CA A GLU D 1 63 ? 20.91800 7.91900 53.68900 0.628 7.85084 61 GLU D CA 1
ATOM 9407 C CA B GLU D 1 63 ? 20.93900 7.93100 53.69700 0.372 6.99062 61 GLU D CA 1
ATOM 9408 C C . GLU D 1 63 ? 20.41500 7.83300 55.12500 1.000 6.54911 61 GLU D C 1
ATOM 9409 O O . GLU D 1 63 ? 20.13600 6.73600 55.62400 1.000 7.33740 61 GLU D O 1
ATOM 9432 N N . VAL D 1 64 ? 20.26600 8.97800 55.79000 1.000 7.54106 62 VAL D N 1
ATOM 9433 C CA . VAL D 1 64 ? 19.68400 8.97900 57.13000 1.000 6.55398 62 VAL D CA 1
ATOM 9434 C C . VAL D 1 64 ? 18.27300 8.42300 57.09000 1.000 6.55918 62 VAL D C 1
ATOM 9435 O O . VAL D 1 64 ? 17.86900 7.63900 57.95700 1.000 7.61436 62 VAL D O 1
ATOM 9448 N N . TYR D 1 65 ? 17.50200 8.83600 56.08800 1.000 6.45696 63 TYR D N 1
ATOM 9449 C CA . TYR D 1 65 ? 16.13800 8.34400 55.92700 1.000 6.32907 63 TYR D CA 1
ATOM 9450 C C . TYR D 1 65 ? 16.15600 6.82900 55.72100 1.000 6.42152 63 TYR D C 1
ATOM 9451 O O . TYR D 1 65 ? 15.42000 6.09100 56.39300 1.000 6.46705 63 TYR D O 1
ATOM 9469 N N . LEU D 1 66 ? 17.03000 6.34100 54.81900 1.000 5.89938 64 LEU D N 1
ATOM 9470 C CA . LEU D 1 66 ? 17.12700 4.90500 54.59000 1.000 6.87334 64 LEU D CA 1
ATOM 9471 C C . LEU D 1 66 ? 17.47300 4.18400 55.87900 1.000 7.46695 64 LEU D C 1
ATOM 9472 O O . LEU D 1 66 ? 16.88900 3.14200 56.19600 1.000 7.64994 64 LEU D O 1
ATOM 9488 N N . GLU D 1 67 ? 18.42400 4.73000 56.63700 1.000 8.05514 65 GLU D N 1
ATOM 9489 C CA . GLU D 1 67 ? 18.86000 4.07500 57.86200 1.000 8.70989 65 GLU D CA 1
ATOM 9490 C C . GLU D 1 67 ? 17.72500 3.97600 58.86700 1.000 8.18295 65 GLU D C 1
ATOM 9491 O O . GLU D 1 67 ? 17.61200 2.97600 59.59000 1.000 9.54880 65 GLU D O 1
ATOM 9503 N N . HIS D 1 68 ? 16.88500 5.01600 58.93400 1.000 7.59307 66 HIS D N 1
ATOM 9504 C CA . HIS D 1 68 ? 15.71300 4.98500 59.79900 1.000 8.70509 66 HIS D CA 1
ATOM 9505 C C . HIS D 1 68 ? 14.76300 3.87300 59.38200 1.000 8.31284 66 HIS D C 1
ATOM 9506 O O . HIS D 1 68 ? 14.27000 3.11400 60.22400 1.000 9.68520 66 HIS D O 1
ATOM 9519 N N . ARG D 1 69 ? 14.47800 3.77300 58.08000 1.000 7.49101 67 ARG D N 1
ATOM 9520 C CA . ARG D 1 69 ? 13.57400 2.73200 57.61400 1.000 8.11025 67 ARG D CA 1
ATOM 9521 C C . ARG D 1 69 ? 14.17000 1.34900 57.84900 1.000 8.85252 67 ARG D C 1
ATOM 9522 O O . ARG D 1 69 ? 13.45100 0.41500 58.20200 1.000 9.84079 67 ARG D O 1
ATOM 9543 N N . MET D 1 70 ? 15.48200 1.19300 57.67700 1.000 8.83847 68 MET D N 1
ATOM 9544 C CA . MET D 1 70 ? 16.09200 -0.09500 57.97800 1.000 10.95588 68 MET D CA 1
ATOM 9545 C C . MET D 1 70 ? 15.87800 -0.46900 59.43700 1.000 11.27996 68 MET D C 1
ATOM 9546 O O . MET D 1 70 ? 15.62600 -1.63800 59.76000 1.000 13.44671 68 MET D O 1
ATOM 9560 N N . GLN D 1 71 ? 16.03200 0.49500 60.34000 1.000 11.17640 69 GLN D N 1
ATOM 9561 C CA . GLN D 1 71 ? 15.86800 0.19400 61.75500 1.000 15.57254 69 GLN D CA 1
ATOM 9562 C C . GLN D 1 71 ? 14.40300 -0.05800 62.08900 1.000 15.28142 69 GLN D C 1
ATOM 9563 O O . GLN D 1 71 ? 14.09400 -0.91100 62.92900 1.000 17.65050 69 GLN D O 1
ATOM 9577 N N . GLU D 1 72 ? 13.48400 0.66200 61.43800 1.000 12.99248 70 GLU D N 1
ATOM 9578 C CA . GLU D 1 72 ? 12.06200 0.37900 61.61600 1.000 12.65684 70 GLU D CA 1
ATOM 9579 C C . GLU D 1 72 ? 11.75300 -1.05500 61.21200 1.000 15.78936 70 GLU D C 1
ATOM 9580 O O . GLU D 1 72 ? 10.98500 -1.75100 61.88600 1.000 16.28881 70 GLU D O 1
ATOM 9592 N N . ALA D 1 73 ? 12.36600 -1.52100 60.12000 1.000 13.47778 71 ALA D N 1
ATOM 9593 C CA . ALA D 1 73 ? 12.17200 -2.90200 59.69400 1.000 14.19619 71 ALA D CA 1
ATOM 9594 C C . ALA D 1 73 ? 12.67700 -3.88500 60.74900 1.000 16.14582 71 ALA D C 1
ATOM 9595 O O . ALA D 1 73 ? 12.04700 -4.92300 60.99000 1.000 18.84317 71 ALA D O 1
ATOM 9602 N N . VAL D 1 74 ? 13.81200 -3.57900 61.38900 1.000 20.03906 72 VAL D N 1
ATOM 9603 C CA . VAL D 1 74 ? 14.28500 -4.39800 62.50700 1.000 22.62561 72 VAL D CA 1
ATOM 9604 C C . VAL D 1 74 ? 13.21800 -4.47200 63.59100 1.000 21.58725 72 VAL D C 1
ATOM 9605 O O . VAL D 1 74 ? 12.86000 -5.55500 64.07100 1.000 26.53860 72 VAL D O 1
ATOM 9618 N N . GLU D 1 75 ? 12.70100 -3.31500 64.00400 1.000 20.09391 73 GLU D N 1
ATOM 9619 C CA . GLU D 1 75 ? 11.69200 -3.28600 65.05700 1.000 27.06760 73 GLU D CA 1
ATOM 9620 C C . GLU D 1 75 ? 10.47900 -4.13100 64.68000 1.000 21.47045 73 GLU D C 1
ATOM 9621 O O . GLU D 1 75 ? 9.99900 -4.93900 65.48300 1.000 24.56263 73 GLU D O 1
ATOM 9633 N N . ALA D 1 76 ? 9.96400 -3.95600 63.46000 1.000 18.90338 74 ALA D N 1
ATOM 9634 C CA . ALA D 1 76 ? 8.77000 -4.69300 63.05600 1.000 25.44527 74 ALA D CA 1
ATOM 9635 C C . ALA D 1 76 ? 9.02600 -6.19300 63.06500 1.000 21.50256 74 ALA D C 1
ATOM 9636 O O . ALA D 1 76 ? 8.14800 -6.98000 63.44200 1.000 27.01151 74 ALA D O 1
ATOM 9643 N N . GLU D 1 77 ? 10.23200 -6.60700 62.67000 1.000 21.13353 75 GLU D N 1
ATOM 9644 C CA . GLU D 1 77 ? 10.56200 -8.02800 62.62900 1.000 22.93027 75 GLU D CA 1
ATOM 9645 C C . GLU D 1 77 ? 10.63300 -8.61500 64.03400 1.000 25.00922 75 GLU D C 1
ATOM 9646 O O . GLU D 1 77 ? 10.05100 -9.67100 64.30500 1.000 28.56740 75 GLU D O 1
ATOM 9658 N N . ARG D 1 78 ? 11.33400 -7.94200 64.94900 1.000 26.80969 76 ARG D N 1
ATOM 9659 C CA . ARG D 1 78 ? 11.56900 -8.52900 66.26600 1.000 36.32136 76 ARG D CA 1
ATOM 9660 C C . ARG D 1 78 ? 10.39900 -8.27500 67.21300 1.000 32.06515 76 ARG D C 1
ATOM 9661 O O . ARG D 1 78 ? 9.87200 -9.21400 67.82400 1.000 31.62927 76 ARG D O 1
ATOM 9671 N N . ALA D 1 79 ? 9.98600 -7.01300 67.36200 1.000 38.85683 77 ALA D N 1
ATOM 9672 C CA . ALA D 1 79 ? 8.84300 -6.70100 68.21200 1.000 43.30997 77 ALA D CA 1
ATOM 9673 C C . ALA D 1 79 ? 7.65400 -7.57700 67.84400 1.000 44.01668 77 ALA D C 1
ATOM 9674 O O . ALA D 1 79 ? 7.09100 -8.28300 68.68900 1.000 43.41707 77 ALA D O 1
ATOM 9681 N N . GLY D 1 80 ? 7.27200 -7.55000 66.57100 1.000 43.36577 78 GLY D N 1
ATOM 9682 C CA . GLY D 1 80 ? 6.14800 -8.32700 66.09200 1.000 36.89200 78 GLY D CA 1
ATOM 9683 C C . GLY D 1 80 ? 6.50400 -9.18500 64.89800 1.000 26.83069 78 GLY D C 1
ATOM 9684 O O . GLY D 1 80 ? 7.09800 -10.25400 65.05900 1.000 36.97008 78 GLY D O 1
ATOM 9688 N N . ARG D 1 81 ? 6.15900 -8.72900 63.69600 1.000 26.72894 79 ARG D N 1
ATOM 9689 C CA . ARG D 1 81 ? 6.32200 -9.55300 62.50400 1.000 38.61179 79 ARG D CA 1
ATOM 9690 C C . ARG D 1 81 ? 6.69300 -8.66700 61.32500 1.000 35.59904 79 ARG D C 1
ATOM 9691 O O . ARG D 1 81 ? 5.92300 -7.78000 60.94400 1.000 36.30855 79 ARG D O 1
ATOM 9695 N N . GLY D 1 82 ? 7.86600 -8.92200 60.74600 1.000 29.37899 80 GLY D N 1
ATOM 9696 C CA . GLY D 1 82 ? 8.36900 -8.13200 59.64300 1.000 24.84605 80 GLY D CA 1
ATOM 9697 C C . GLY D 1 82 ? 7.87700 -8.61100 58.28700 1.000 22.86601 80 GLY D C 1
ATOM 9698 O O . GLY D 1 82 ? 7.07200 -9.53600 58.16200 1.000 20.32496 80 GLY D O 1
ATOM 9702 N N . THR D 1 83 ? 8.39500 -7.95000 57.24900 1.000 23.02948 81 THR D N 1
ATOM 9703 C CA . THR D 1 83 ? 8.05100 -8.22700 55.85900 1.000 22.55813 81 THR D CA 1
ATOM 9704 C C . THR D 1 83 ? 9.15800 -8.96800 55.12100 1.000 24.42214 81 THR D C 1
ATOM 9705 O O . THR D 1 83 ? 9.06600 -9.15000 53.90200 1.000 27.19217 81 THR D O 1
ATOM 9716 N N . GLY D 1 84 ? 10.19600 -9.39600 55.82500 1.000 14.66808 82 GLY D N 1
ATOM 9717 C CA . GLY D 1 84 ? 11.37100 -9.98400 55.21800 1.000 18.14645 82 GLY D CA 1
ATOM 9718 C C . GLY D 1 84 ? 12.57600 -9.07500 55.38000 1.000 13.76415 82 GLY D C 1
ATOM 9719 O O . GLY D 1 84 ? 12.52500 -8.01800 56.01800 1.000 15.64124 82 GLY D O 1
ATOM 9723 N N . HIS D 1 85 ? 13.67800 -9.51600 54.78400 1.000 10.91138 83 HIS D N 1
ATOM 9724 C CA . HIS D 1 85 ? 14.90700 -8.75200 54.87700 1.000 10.22229 83 HIS D CA 1
ATOM 9725 C C . HIS D 1 85 ? 14.73300 -7.39700 54.20700 1.000 9.50992 83 HIS D C 1
ATOM 9726 O O . HIS D 1 85 ? 14.07500 -7.26700 53.16800 1.000 9.95382 83 HIS D O 1
ATOM 9739 N N . PHE D 1 86 ? 15.30600 -6.37700 54.82500 1.000 9.15220 84 PHE D N 1
ATOM 9740 C CA . PHE D 1 86 ? 15.12200 -5.01400 54.36000 1.000 8.49920 84 PHE D CA 1
ATOM 9741 C C . PHE D 1 86 ? 15.81600 -4.78900 53.02000 1.000 7.64259 84 PHE D C 1
ATOM 9742 O O . PHE D 1 86 ? 16.97500 -5.16200 52.82700 1.000 7.70449 84 PHE D O 1
ATOM 9759 N N . ILE D 1 87 ? 15.11800 -4.10100 52.12000 1.000 7.20009 85 ILE D N 1
ATOM 9760 C CA . ILE D 1 87 ? 15.66400 -3.63900 50.85300 1.000 6.51389 85 ILE D CA 1
ATOM 9761 C C . ILE D 1 87 ? 15.23100 -2.18700 50.72200 1.000 7.29030 85 ILE D C 1
ATOM 9762 O O . ILE D 1 87 ? 14.03200 -1.89300 50.74600 1.000 7.39347 85 ILE D O 1
ATOM 9778 N N . GLY D 1 88 ? 16.19200 -1.28700 50.55600 1.000 7.41787 86 GLY D N 1
ATOM 9779 C CA . GLY D 1 88 ? 15.88600 0.10400 50.33100 1.000 6.89862 86 GLY D CA 1
ATOM 9780 C C . GLY D 1 88 ? 16.72700 0.65200 49.19700 1.000 6.07232 86 GLY D C 1
ATOM 9781 O O . GLY D 1 88 ? 17.78900 0.11300 48.85900 1.000 6.67054 86 GLY D O 1
ATOM 9785 N N . TYR D 1 89 ? 16.26800 1.77600 48.64300 1.000 4.77630 87 TYR D N 1
ATOM 9786 C CA . TYR D 1 89 ? 16.88800 2.33700 47.45200 1.000 5.20121 87 TYR D CA 1
ATOM 9787 C C . TYR D 1 89 ? 17.13400 3.82900 47.59900 1.000 5.70259 87 TYR D C 1
ATOM 9788 O O . TYR D 1 89 ? 16.26900 4.55900 48.08800 1.000 5.54076 87 TYR D O 1
ATOM 9806 N N . ILE D 1 90 ? 18.30000 4.27900 47.14000 1.000 4.87668 88 ILE D N 1
ATOM 9807 C CA . ILE D 1 90 ? 18.58500 5.70200 47.01700 1.000 5.70077 88 ILE D CA 1
ATOM 9808 C C . ILE D 1 90 ? 18.80500 5.98800 45.54400 1.000 5.02178 88 ILE D C 1
ATOM 9809 O O . ILE D 1 90 ? 19.76400 5.48000 44.94900 1.000 6.56403 88 ILE D O 1
ATOM 9825 N N . TYR D 1 91 ? 17.95100 6.81800 44.96600 1.000 4.84879 89 TYR D N 1
ATOM 9826 C CA . TYR D 1 91 ? 18.00100 7.18800 43.56700 1.000 4.20218 89 TYR D CA 1
ATOM 9827 C C . TYR D 1 91 ? 18.73200 8.50900 43.41200 1.000 4.13586 89 TYR D C 1
ATOM 9828 O O . TYR D 1 91 ? 18.55000 9.43300 44.20400 1.000 5.79121 89 TYR D O 1
ATOM 9846 N N . GLU D 1 92 ? 19.57100 8.59200 42.37700 1.000 5.82565 90 GLU D N 1
ATOM 9847 C CA . GLU D 1 92 ? 20.26800 9.80900 41.97300 1.000 3.98114 90 GLU D CA 1
ATOM 9848 C C . GLU D 1 92 ? 19.59200 10.30200 40.70400 1.000 4.26362 90 GLU D C 1
ATOM 9849 O O . GLU D 1 92 ? 19.42900 9.53000 39.75700 1.000 4.54154 90 GLU D O 1
ATOM 9861 N N . VAL D 1 93 ? 19.19900 11.57800 40.70400 1.000 4.77330 91 VAL D N 1
ATOM 9862 C CA . VAL D 1 93 ? 18.27100 12.16600 39.74300 1.000 4.52732 91 VAL D CA 1
ATOM 9863 C C . VAL D 1 93 ? 18.83900 13.49000 39.22500 1.000 4.43672 91 VAL D C 1
ATOM 9864 O O . VAL D 1 93 ? 19.30400 14.31800 40.01600 1.000 5.61219 91 VAL D O 1
ATOM 9877 N N . ARG D 1 94 ? 18.72800 13.72200 37.91600 1.000 4.93296 92 ARG D N 1
ATOM 9878 C CA . ARG D 1 94 ? 18.99500 15.03800 37.33900 1.000 5.15744 92 ARG D CA 1
ATOM 9879 C C . ARG D 1 94 ? 17.76300 15.92500 37.55900 1.000 5.09448 92 ARG D C 1
ATOM 9880 O O . ARG D 1 94 ? 16.63400 15.55900 37.18300 1.000 5.87709 92 ARG D O 1
ATOM 9901 N N . ALA D 1 95 ? 17.98100 17.06900 38.19300 1.000 4.59279 93 ALA D N 1
ATOM 9902 C CA . ALA D 1 95 ? 16.93600 18.05600 38.40100 1.000 4.83535 93 ALA D CA 1
ATOM 9903 C C . ALA D 1 95 ? 16.78000 18.92800 37.15700 1.000 6.27778 93 ALA D C 1
ATOM 9904 O O . ALA D 1 95 ? 17.74300 19.18700 36.43000 1.000 8.35581 93 ALA D O 1
ATOM 9911 N N . ASP D 1 96 ? 15.54600 19.39000 36.92300 1.000 6.25833 94 ASP D N 1
ATOM 9912 C CA . ASP D 1 96 ? 15.23400 20.31800 35.82500 1.000 6.71529 94 ASP D CA 1
ATOM 9913 C C . ASP D 1 96 ? 14.28300 21.40500 36.33400 1.000 6.76656 94 ASP D C 1
ATOM 9914 O O . ASP D 1 96 ? 14.01000 21.49900 37.53300 1.000 5.96908 94 ASP D O 1
ATOM 9923 N N . ASN D 1 97 ? 13.76200 22.22700 35.41400 1.000 7.28254 95 ASN D N 1
ATOM 9924 C CA A ASN D 1 97 ? 12.93700 23.37700 35.76900 0.521 4.83826 95 ASN D CA 1
ATOM 9925 C CA B ASN D 1 97 ? 12.95900 23.37800 35.81200 0.479 10.31340 95 ASN D CA 1
ATOM 9926 C C . ASN D 1 97 ? 11.60200 22.99600 36.38700 1.000 7.21980 95 ASN D C 1
ATOM 9927 O O . ASN D 1 97 ? 10.86500 23.89900 36.81300 1.000 7.76448 95 ASN D O 1
ATOM 9948 N N . ASN D 1 98 ? 11.27000 21.71200 36.43900 1.000 5.47039 96 ASN D N 1
ATOM 9949 C CA A ASN D 1 98 ? 10.08800 21.22600 37.13500 0.715 6.24387 96 ASN D CA 1
ATOM 9950 C CA B ASN D 1 98 ? 10.08000 21.26600 37.15300 0.285 4.76894 96 ASN D CA 1
ATOM 9951 C C . ASN D 1 98 ? 10.37500 20.86700 38.59300 1.000 5.05007 96 ASN D C 1
ATOM 9952 O O . ASN D 1 98 ? 9.48300 20.35100 39.28500 1.000 5.40367 96 ASN D O 1
ATOM 9973 N N . PHE D 1 99 ? 11.59400 21.12700 39.06400 1.000 5.33622 97 PHE D N 1
ATOM 9974 C CA . PHE D 1 99 ? 11.99700 20.91700 40.44700 1.000 5.31747 97 PHE D CA 1
ATOM 9975 C C . PHE D 1 99 ? 12.14300 22.28700 41.10800 1.000 5.15388 97 PHE D C 1
ATOM 9976 O O . PHE D 1 99 ? 12.86100 23.15700 40.59300 1.000 7.12844 97 PHE D O 1
ATOM 9993 N N . TYR D 1 100 ? 11.51000 22.46500 42.26600 1.000 5.47900 98 TYR D N 1
ATOM 9994 C CA . TYR D 1 100 ? 11.44600 23.75700 42.93200 1.000 5.35392 98 TYR D CA 1
ATOM 9995 C C . TYR D 1 100 ? 12.01500 23.65200 44.34000 1.000 6.49976 98 TYR D C 1
ATOM 9996 O O . TYR D 1 100 ? 11.69900 22.71500 45.07800 1.000 6.34479 98 TYR D O 1
ATOM 10014 N N . GLY D 1 101 ? 12.81400 24.63300 44.74200 1.000 6.35754 99 GLY D N 1
ATOM 10015 C CA . GLY D 1 101 ? 13.34600 24.62300 46.08300 1.000 6.70602 99 GLY D CA 1
ATOM 10016 C C . GLY D 1 101 ? 12.27100 24.69200 47.14200 1.000 6.35480 99 GLY D C 1
ATOM 10017 O O . GLY D 1 101 ? 11.38100 25.55500 47.11200 1.000 6.37064 99 GLY D O 1
ATOM 10021 N N . ALA D 1 102 ? 12.35500 23.77800 48.10400 1.000 5.84368 100 ALA D N 1
ATOM 10022 C CA . ALA D 1 102 ? 11.36300 23.72500 49.17200 1.000 6.35611 100 ALA D CA 1
ATOM 10023 C C . ALA D 1 102 ? 11.43500 24.94900 50.06300 1.000 5.24752 100 ALA D C 1
ATOM 10024 O O . ALA D 1 102 ? 10.39600 25.43000 50.51400 1.000 5.94405 100 ALA D O 1
ATOM 10031 N N . ALA D 1 103 ? 12.63800 25.43900 50.38400 1.000 6.07130 101 ALA D N 1
ATOM 10032 C CA . ALA D 1 103 ? 12.73900 26.56500 51.30400 1.000 7.03033 101 ALA D CA 1
ATOM 10033 C C . ALA D 1 103 ? 12.05800 27.80300 50.73200 1.000 6.91196 101 ALA D C 1
ATOM 10034 O O . ALA D 1 103 ? 11.19400 28.40200 51.37500 1.000 7.00877 101 ALA D O 1
ATOM 10041 N N . SER D 1 104 ? 12.41700 28.21000 49.51600 1.000 6.86569 102 SER D N 1
ATOM 10042 C CA A SER D 1 104 ? 11.78500 29.40000 48.95700 0.543 7.76424 102 SER D CA 1
ATOM 10043 C CA B SER D 1 104 ? 11.78700 29.39600 48.94300 0.457 6.81118 102 SER D CA 1
ATOM 10044 C C . SER D 1 104 ? 10.28400 29.18800 48.77200 1.000 7.98225 102 SER D C 1
ATOM 10045 O O . SER D 1 104 ? 9.49000 30.10800 48.99500 1.000 8.65527 102 SER D O 1
ATOM 10058 N N . SER D 1 105 ? 9.87400 27.98500 48.36800 1.000 6.45704 103 SER D N 1
ATOM 10059 C CA . SER D 1 105 ? 8.45400 27.71700 48.19900 1.000 6.59945 103 SER D CA 1
ATOM 10060 C C . SER D 1 105 ? 7.73500 27.83700 49.53300 1.000 6.41851 103 SER D C 1
ATOM 10061 O O . SER D 1 105 ? 6.61900 28.36600 49.59800 1.000 8.25019 103 SER D O 1
ATOM 10069 N N . TYR D 1 106 ? 8.35400 27.32100 50.59800 1.000 6.33553 104 TYR D N 1
ATOM 10070 C CA . TYR D 1 106 ? 7.77300 27.38800 51.93400 1.000 6.42683 104 TYR D CA 1
ATOM 10071 C C . TYR D 1 106 ? 7.63400 28.83000 52.40700 1.000 6.46685 104 TYR D C 1
ATOM 10072 O O . TYR D 1 106 ? 6.56700 29.23100 52.87900 1.000 7.40045 104 TYR D O 1
ATOM 10090 N N . PHE D 1 107 ? 8.69400 29.62900 52.28500 1.000 6.93990 105 PHE D N 1
ATOM 10091 C CA . PHE D 1 107 ? 8.64500 31.00100 52.78600 1.000 7.70362 105 PHE D CA 1
ATOM 10092 C C . PHE D 1 107 ? 7.57700 31.79300 52.05100 1.000 7.82641 105 PHE D C 1
ATOM 10093 O O . PHE D 1 107 ? 6.79300 32.53400 52.66400 1.000 8.77713 105 PHE D O 1
ATOM 10110 N N . GLU D 1 108 ? 7.54900 31.66400 50.72900 1.000 6.99294 106 GLU D N 1
ATOM 10111 C CA . GLU D 1 108 ? 6.53100 32.35700 49.95300 1.000 8.54199 106 GLU D CA 1
ATOM 10112 C C . GLU D 1 108 ? 5.13800 31.93600 50.39900 1.000 7.42976 106 GLU D C 1
ATOM 10113 O O . GLU D 1 108 ? 4.25200 32.77300 50.60900 1.000 8.66164 106 GLU D O 1
ATOM 10125 N N . TYR D 1 109 ? 4.92700 30.63000 50.52700 1.000 7.42104 107 TYR D N 1
ATOM 10126 C CA . TYR D 1 109 ? 3.63600 30.13100 50.90500 1.000 7.35154 107 TYR D CA 1
ATOM 10127 C C . TYR D 1 109 ? 3.16600 30.62200 52.25900 1.000 8.11321 107 TYR D C 1
ATOM 10128 O O . TYR D 1 109 ? 2.07000 31.19800 52.37400 1.000 8.19827 107 TYR D O 1
ATOM 10146 N N . VAL D 1 110 ? 3.97600 30.45700 53.30000 1.000 7.06888 108 VAL D N 1
ATOM 10147 C CA . VAL D 1 110 ? 3.53000 30.79300 54.64800 1.000 9.58564 108 VAL D CA 1
ATOM 10148 C C . VAL D 1 110 ? 3.36700 32.30200 54.81100 1.000 8.36899 108 VAL D C 1
ATOM 10149 O O . VAL D 1 110 ? 2.42600 32.74600 55.47500 1.000 8.98094 108 VAL D O 1
ATOM 10162 N N . ASP D 1 111 ? 4.21200 33.07500 54.13500 1.000 9.04020 109 ASP D N 1
ATOM 10163 C CA . ASP D 1 111 ? 4.05800 34.53200 54.25700 1.000 9.55309 109 ASP D CA 1
ATOM 10164 C C . ASP D 1 111 ? 2.75400 35.01000 53.59600 1.000 9.30927 109 ASP D C 1
ATOM 10165 O O . ASP D 1 111 ? 2.29000 36.10600 53.87500 1.000 10.96579 109 ASP D O 1
ATOM 10174 N N . THR D 1 112 ? 2.21600 34.20300 52.68700 1.000 8.85507 110 THR D N 1
ATOM 10175 C CA . THR D 1 112 ? 1.00300 34.59400 51.98300 1.000 9.27381 110 THR D CA 1
ATOM 10176 C C . THR D 1 112 ? -0.24300 34.05200 52.66900 1.000 10.66526 110 THR D C 1
ATOM 10177 O O . THR D 1 112 ? -1.21200 34.78900 52.88400 1.000 11.89124 110 THR D O 1
ATOM 10188 N N . TYR D 1 113 ? -0.22200 32.76400 53.02100 1.000 9.02961 111 TYR D N 1
ATOM 10189 C CA . TYR D 1 113 ? -1.40300 32.04800 53.48100 1.000 10.57381 111 TYR D CA 1
ATOM 10190 C C . TYR D 1 113 ? -1.33900 31.64000 54.94700 1.000 11.38722 111 TYR D C 1
ATOM 10191 O O . TYR D 1 113 ? -2.33900 31.14800 55.48600 1.000 14.13660 111 TYR D O 1
ATOM 10209 N N . GLY D 1 114 ? -0.19300 31.81800 55.59600 1.000 24.99748 112 GLY D N 1
ATOM 10210 C CA . GLY D 1 114 ? -0.03000 31.44100 56.98300 1.000 26.73937 112 GLY D CA 1
ATOM 10211 C C . GLY D 1 114 ? 0.10700 29.94400 57.17600 1.000 25.11843 112 GLY D C 1
ATOM 10212 O O . GLY D 1 114 ? 0.03400 29.13700 56.24300 1.000 22.60191 112 GLY D O 1
ATOM 10216 N N . ASP D 1 115 ? 0.32700 29.57500 58.43100 1.000 28.36703 113 ASP D N 1
ATOM 10217 C CA . ASP D 1 115 ? 0.35800 28.18100 58.83700 1.000 26.61383 113 ASP D CA 1
ATOM 10218 C C . ASP D 1 115 ? -1.02400 27.75000 59.31200 1.000 29.84960 113 ASP D C 1
ATOM 10219 O O . ASP D 1 115 ? -1.87800 28.57500 59.63700 1.000 34.14011 113 ASP D O 1
ATOM 10228 N N . ASN D 1 116 ? -1.24300 26.43800 59.33800 1.000 28.34028 114 ASN D N 1
ATOM 10229 C CA . ASN D 1 116 ? -2.52400 25.92600 59.80100 1.000 33.08167 114 ASN D CA 1
ATOM 10230 C C . ASN D 1 116 ? -2.73200 26.27900 61.26700 1.000 41.32305 114 ASN D C 1
ATOM 10231 O O . ASN D 1 116 ? -1.78700 26.32300 62.06000 1.000 42.83490 114 ASN D O 1
ATOM 10242 N N . ALA D 1 117 ? -3.99100 26.54100 61.61800 1.000 38.22117 115 ALA D N 1
ATOM 10243 C CA . ALA D 1 117 ? -4.40300 26.86700 62.97900 1.000 42.96518 115 ALA D CA 1
ATOM 10244 C C . ALA D 1 117 ? -3.88100 28.22200 63.44800 1.000 45.96324 115 ALA D C 1
ATOM 10245 O O . ALA D 1 117 ? -3.76100 28.45800 64.65500 1.000 48.03964 115 ALA D O 1
ATOM 10252 N N . GLY D 1 118 ? -3.57500 29.12600 62.51600 1.000 50.09695 116 GLY D N 1
ATOM 10253 C CA . GLY D 1 118 ? -3.06100 30.43900 62.86100 1.000 49.22598 116 GLY D CA 1
ATOM 10254 C C . GLY D 1 118 ? -1.70500 30.37400 63.53300 1.000 50.73010 116 GLY D C 1
ATOM 10255 O O . GLY D 1 118 ? -1.19400 31.38500 64.02500 1.000 53.06401 116 GLY D O 1
ATOM 10259 N N . ARG D 1 119 ? -1.10800 29.18500 63.54200 1.000 43.96979 117 ARG D N 1
ATOM 10260 C CA . ARG D 1 119 ? 0.11100 28.95400 64.30200 1.000 43.43108 117 ARG D CA 1
ATOM 10261 C C . ARG D 1 119 ? 1.22000 29.90000 63.86300 1.000 41.11730 117 ARG D C 1
ATOM 10262 O O . ARG D 1 119 ? 1.45600 30.09700 62.66700 1.000 40.02879 117 ARG D O 1
ATOM 10283 N N . ILE D 1 120 ? 1.88900 30.49900 64.84500 1.000 44.49745 118 ILE D N 1
ATOM 10284 C CA . ILE D 1 120 ? 3.10300 31.27900 64.62800 1.000 44.18349 118 ILE D CA 1
ATOM 10285 C C . ILE D 1 120 ? 4.23200 30.50100 65.28400 1.000 52.98882 118 ILE D C 1
ATOM 10286 O O . ILE D 1 120 ? 4.46900 30.63100 66.49100 1.000 61.07775 118 ILE D O 1
ATOM 10302 N N . LEU D 1 121 ? 4.90400 29.65500 64.51000 1.000 41.30286 119 LEU D N 1
ATOM 10303 C CA . LEU D 1 121 ? 6.07200 28.97100 65.03100 1.000 44.13778 119 LEU D CA 1
ATOM 10304 C C . LEU D 1 121 ? 7.09500 30.00800 65.46600 1.000 45.03117 119 LEU D C 1
ATOM 10305 O O . LEU D 1 121 ? 7.32700 31.00000 64.77000 1.000 44.08145 119 LEU D O 1
ATOM 10321 N N . ALA D 1 122 ? 7.70400 29.78900 66.63100 1.000 55.04396 120 ALA D N 1
ATOM 10322 C CA . ALA D 1 122 ? 8.83600 30.62800 67.00200 1.000 55.04812 120 ALA D CA 1
ATOM 10323 C C . ALA D 1 122 ? 10.03300 30.40000 66.08800 1.000 55.75474 120 ALA D C 1
ATOM 10324 O O . ALA D 1 122 ? 11.04700 31.09700 66.21800 1.000 59.22181 120 ALA D O 1
ATOM 10331 N N . GLY D 1 123 ? 9.92000 29.43600 65.17800 1.000 44.52496 121 GLY D N 1
ATOM 10332 C CA . GLY D 1 123 ? 10.88700 29.16000 64.13900 1.000 41.39541 121 GLY D CA 1
ATOM 10333 C C . GLY D 1 123 ? 10.35900 27.99200 63.33400 1.000 37.06297 121 GLY D C 1
ATOM 10334 O O . GLY D 1 123 ? 9.60900 27.17100 63.87100 1.000 37.48645 121 GLY D O 1
ATOM 10338 N N . ALA D 1 124 ? 10.70800 27.90300 62.05400 1.000 33.36721 122 ALA D N 1
ATOM 10339 C CA . ALA D 1 124 ? 10.21500 26.79500 61.25000 1.000 31.68859 122 ALA D CA 1
ATOM 10340 C C . ALA D 1 124 ? 10.63600 25.46900 61.87400 1.000 30.78065 122 ALA D C 1
ATOM 10341 O O . ALA D 1 124 ? 11.65100 25.37700 62.57100 1.000 37.14592 122 ALA D O 1
ATOM 10348 N N . LEU D 1 125 ? 9.83000 24.43400 61.62600 1.000 28.75089 123 LEU D N 1
ATOM 10349 C CA . LEU D 1 125 ? 10.10300 23.12300 62.20700 1.000 34.90327 123 LEU D CA 1
ATOM 10350 C C . LEU D 1 125 ? 11.37600 22.50600 61.64300 1.000 28.79289 123 LEU D C 1
ATOM 10351 O O . LEU D 1 125 ? 12.02000 21.69400 62.31800 1.000 31.00270 123 LEU D O 1
ATOM 10367 N N . ALA D 1 126 ? 11.75000 22.86500 60.41900 1.000 25.77488 124 ALA D N 1
ATOM 10368 C CA . ALA D 1 126 ? 12.88100 22.23200 59.76300 1.000 24.69890 124 ALA D CA 1
ATOM 10369 C C . ALA D 1 126 ? 13.54800 23.23500 58.83700 1.000 23.46037 124 ALA D C 1
ATOM 10370 O O . ALA D 1 126 ? 12.95000 24.23700 58.43300 1.000 22.55732 124 ALA D O 1
ATOM 10377 N N . THR D 1 127 ? 14.80800 22.95900 58.52300 1.000 23.92192 125 THR D N 1
ATOM 10378 C CA . THR D 1 127 ? 15.48900 23.64300 57.43400 1.000 22.75162 125 THR D CA 1
ATOM 10379 C C . THR D 1 127 ? 15.15400 22.91300 56.14000 1.000 38.87552 125 THR D C 1
ATOM 10380 O O . THR D 1 127 ? 15.49000 21.73400 55.97900 1.000 36.67809 125 THR D O 1
ATOM 10391 N N . TYR D 1 128 ? 14.48200 23.60700 55.22800 1.000 17.74000 126 TYR D N 1
ATOM 10392 C CA . TYR D 1 128 ? 14.07000 23.04800 53.94800 1.000 14.44343 126 TYR D CA 1
ATOM 10393 C C . TYR D 1 128 ? 15.08600 23.32100 52.85000 1.000 14.21605 126 TYR D C 1
ATOM 10394 O O . TYR D 1 128 ? 14.79200 23.10000 51.67000 1.000 14.28624 126 TYR D O 1
ATOM 10412 N N . GLN D 1 129 ? 16.29500 23.74600 53.23300 1.000 16.73570 127 GLN D N 1
ATOM 10413 C CA . GLN D 1 129 ? 17.24500 24.33000 52.29200 1.000 20.86673 127 GLN D CA 1
ATOM 10414 C C . GLN D 1 129 ? 17.65900 23.33200 51.22300 1.000 20.20710 127 GLN D C 1
ATOM 10415 O O . GLN D 1 129 ? 17.83700 23.70100 50.05600 1.000 19.79394 127 GLN D O 1
ATOM 10429 N N . SER D 1 130 ? 17.80100 22.06200 51.59300 1.000 15.67937 128 SER D N 1
ATOM 10430 C CA . SER D 1 130 ? 18.30300 21.05500 50.67100 1.000 15.01504 128 SER D CA 1
ATOM 10431 C C . SER D 1 130 ? 17.19900 20.29000 49.94800 1.000 12.41751 128 SER D C 1
ATOM 10432 O O . SER D 1 130 ? 17.51200 19.50100 49.04700 1.000 11.98964 128 SER D O 1
ATOM 10440 N N . GLU D 1 131 ? 15.92500 20.51600 50.27300 1.000 6.86908 129 GLU D N 1
ATOM 10441 C CA . GLU D 1 131 ? 14.85200 19.75800 49.65300 1.000 5.63922 129 GLU D CA 1
ATOM 10442 C C . GLU D 1 131 ? 14.36500 20.45600 48.39100 1.000 4.72523 129 GLU D C 1
ATOM 10443 O O . GLU D 1 131 ? 14.24700 21.68900 48.35800 1.000 6.00647 129 GLU D O 1
ATOM 10455 N N . TYR D 1 132 ? 14.12800 19.65600 47.35500 1.000 4.80850 130 TYR D N 1
ATOM 10456 C CA . TYR D 1 132 ? 13.63300 20.12700 46.06900 1.000 5.82436 130 TYR D CA 1
ATOM 10457 C C . TYR D 1 132 ? 12.40200 19.31000 45.70100 1.000 5.11449 130 TYR D C 1
ATOM 10458 O O . TYR D 1 132 ? 12.41700 18.08300 45.79700 1.000 6.02625 130 TYR D O 1
ATOM 10476 N N . LEU D 1 133 ? 11.35100 19.98800 45.26800 1.000 5.09218 131 LEU D N 1
ATOM 10477 C CA . LEU D 1 133 ? 10.06500 19.35600 44.99800 1.000 5.21298 131 LEU D CA 1
ATOM 10478 C C . LEU D 1 133 ? 9.86600 19.28100 43.49400 1.000 4.94016 131 LEU D C 1
ATOM 10479 O O . LEU D 1 133 ? 9.75600 20.31500 42.83700 1.000 5.49269 131 LEU D O 1
ATOM 10495 N N . ALA D 1 134 ? 9.79500 18.08200 42.94100 1.000 4.58420 132 ALA D N 1
ATOM 10496 C CA . ALA D 1 134 ? 9.37600 17.94500 41.55400 1.000 4.27980 132 ALA D CA 1
ATOM 10497 C C . ALA D 1 134 ? 7.86200 18.00900 41.50700 1.000 4.01170 132 ALA D C 1
ATOM 10498 O O . ALA D 1 134 ? 7.18200 17.34700 42.28900 1.000 4.92990 132 ALA D O 1
ATOM 10505 N N . HIS D 1 135 ? 7.33300 18.83700 40.62200 1.000 4.70110 133 HIS D N 1
ATOM 10506 C CA . HIS D 1 135 ? 5.88700 18.94500 40.48100 1.000 4.77593 133 HIS D CA 1
ATOM 10507 C C . HIS D 1 135 ? 5.36800 17.80100 39.63200 1.000 4.01087 133 HIS D C 1
ATOM 10508 O O . HIS D 1 135 ? 5.70000 17.68100 38.44900 1.000 5.11262 133 HIS D O 1
ATOM 10521 N N . ARG D 1 136 ? 4.55400 16.95500 40.26600 1.000 4.11552 134 ARG D N 1
ATOM 10522 C CA . ARG D 1 136 ? 3.78600 15.86200 39.67600 1.000 5.92385 134 ARG D CA 1
ATOM 10523 C C . ARG D 1 136 ? 4.58000 14.65500 39.20500 1.000 4.77098 134 ARG D C 1
ATOM 10524 O O . ARG D 1 136 ? 4.10100 13.53100 39.35700 1.000 6.33135 134 ARG D O 1
ATOM 10545 N N . ARG D 1 137 ? 5.75000 14.84000 38.59300 1.000 4.89607 135 ARG D N 1
ATOM 10546 C CA . ARG D 1 137 ? 6.38900 13.68900 37.98800 1.000 5.96665 135 ARG D CA 1
ATOM 10547 C C . ARG D 1 137 ? 7.85100 13.99900 37.72200 1.000 5.99730 135 ARG D C 1
ATOM 10548 O O . ARG D 1 137 ? 8.23400 15.13700 37.47100 1.000 8.57714 135 ARG D O 1
ATOM 10569 N N . ILE D 1 138 ? 8.65400 12.95300 37.84000 1.000 5.88974 136 ILE D N 1
ATOM 10570 C CA . ILE D 1 138 ? 10.04700 12.92500 37.42700 1.000 5.01915 136 ILE D CA 1
ATOM 10571 C C . ILE D 1 138 ? 10.13000 11.85300 36.34900 1.000 6.72957 136 ILE D C 1
ATOM 10572 O O . ILE D 1 138 ? 9.84900 10.67900 36.62800 1.000 7.38660 136 ILE D O 1
ATOM 10588 N N . PRO D 1 139 ? 10.49300 12.17800 35.11400 1.000 7.84731 137 PRO D N 1
ATOM 10589 C CA . PRO D 1 139 ? 10.47700 11.17300 34.08100 1.000 6.55172 137 PRO D CA 1
ATOM 10590 C C . PRO D 1 139 ? 11.60600 10.17400 34.25600 1.000 6.26809 137 PRO D C 1
ATOM 10591 O O . PRO D 1 139 ? 12.65200 10.48300 34.86500 1.000 6.15857 137 PRO D O 1
ATOM 10602 N N . PRO D 1 140 ? 11.44800 8.96500 33.72200 1.000 6.27594 138 PRO D N 1
ATOM 10603 C CA . PRO D 1 140 ? 12.53900 7.98600 33.80200 1.000 7.21920 138 PRO D CA 1
ATOM 10604 C C . PRO D 1 140 ? 13.84400 8.51500 33.23000 1.000 4.99214 138 PRO D C 1
ATOM 10605 O O . PRO D 1 140 ? 14.92400 8.12600 33.69700 1.000 6.37820 138 PRO D O 1
ATOM 10616 N N . GLU D 1 141 ? 13.77000 9.38800 32.21200 1.000 5.17972 139 GLU D N 1
ATOM 10617 C CA . GLU D 1 141 ? 14.95300 9.92900 31.56400 1.000 5.47403 139 GLU D CA 1
ATOM 10618 C C . GLU D 1 141 ? 15.79200 10.78800 32.49800 1.000 5.30905 139 GLU D C 1
ATOM 10619 O O . GLU D 1 141 ? 16.96400 11.02000 32.19300 1.000 6.41558 139 GLU D O 1
ATOM 10631 N N . ASN D 1 142 ? 15.24400 11.26000 33.61900 1.000 4.79015 140 ASN D N 1
ATOM 10632 C CA . ASN D 1 142 ? 15.99800 12.03900 34.59100 1.000 5.35675 140 ASN D CA 1
ATOM 10633 C C . ASN D 1 142 ? 16.69300 11.17100 35.62900 1.000 5.00286 140 ASN D C 1
ATOM 10634 O O . ASN D 1 142 ? 17.50600 11.67800 36.39700 1.000 5.60228 140 ASN D O 1
ATOM 10645 N N . ILE D 1 143 ? 16.36600 9.89300 35.69600 1.000 4.56161 141 ILE D N 1
ATOM 10646 C CA . ILE D 1 143 ? 16.77600 9.05900 36.81600 1.000 5.06108 141 ILE D CA 1
ATOM 10647 C C . ILE D 1 143 ? 18.07300 8.36600 36.39800 1.000 4.90585 141 ILE D C 1
ATOM 10648 O O . ILE D 1 143 ? 18.08300 7.56200 35.46500 1.000 5.90770 141 ILE D O 1
ATOM 10664 N N . ARG D 1 144 ? 19.18700 8.73700 37.04400 1.000 5.31371 142 ARG D N 1
ATOM 10665 C CA . ARG D 1 144 ? 20.52000 8.35400 36.60500 1.000 6.20741 142 ARG D CA 1
ATOM 10666 C C . ARG D 1 144 ? 20.93500 6.99800 37.10700 1.000 4.83694 142 ARG D C 1
ATOM 10667 O O . ARG D 1 144 ? 21.45900 6.17800 36.30800 1.000 6.58501 142 ARG D O 1
ATOM 10688 N N . ARG D 1 145 ? 20.76600 6.74900 38.38300 1.000 5.82979 143 ARG D N 1
ATOM 10689 C CA A ARG D 1 145 ? 21.28000 5.52600 38.97400 0.445 4.44423 143 ARG D CA 1
ATOM 10690 C CA B ARG D 1 145 ? 21.22800 5.49500 38.94800 0.555 8.40932 143 ARG D CA 1
ATOM 10691 C C . ARG D 1 145 ? 20.57900 5.27400 40.29900 1.000 6.63365 143 ARG D C 1
ATOM 10692 O O . ARG D 1 145 ? 19.85500 6.12900 40.82200 1.000 6.40286 143 ARG D O 1
ATOM 10733 N N . VAL D 1 146 ? 20.83200 4.09300 40.85000 1.000 5.75997 144 VAL D N 1
ATOM 10734 C CA . VAL D 1 146 ? 20.26800 3.70500 42.13600 1.000 6.77376 144 VAL D CA 1
ATOM 10735 C C . VAL D 1 146 ? 21.32100 2.94600 42.93000 1.000 5.55459 144 VAL D C 1
ATOM 10736 O O . VAL D 1 146 ? 22.18500 2.25800 42.37400 1.000 7.31013 144 VAL D O 1
ATOM 10749 N N . THR D 1 147 ? 21.24500 3.09600 44.24200 1.000 5.52681 145 THR D N 1
ATOM 10750 C CA . THR D 1 147 ? 21.97500 2.27000 45.18900 1.000 6.05720 145 THR D CA 1
ATOM 10751 C C . THR D 1 147 ? 20.95400 1.41300 45.93500 1.000 6.86514 145 THR D C 1
ATOM 10752 O O . THR D 1 147 ? 20.00000 1.94900 46.51200 1.000 6.51636 145 THR D O 1
ATOM 10763 N N . ARG D 1 148 ? 21.12300 0.09400 45.87400 1.000 6.40199 146 ARG D N 1
ATOM 10764 C CA . ARG D 1 148 ? 20.25200 -0.85900 46.54900 1.000 6.12832 146 ARG D CA 1
ATOM 10765 C C . ARG D 1 148 ? 20.96000 -1.33900 47.80400 1.000 7.94317 146 ARG D C 1
ATOM 10766 O O . ARG D 1 148 ? 22.07100 -1.87900 47.72300 1.000 8.40016 146 ARG D O 1
ATOM 10787 N N . VAL D 1 149 ? 20.32500 -1.14300 48.95700 1.000 6.66261 147 VAL D N 1
ATOM 10788 C CA . VAL D 1 149 ? 20.85600 -1.57500 50.24300 1.000 7.52493 147 VAL D CA 1
ATOM 10789 C C . VAL D 1 149 ? 19.97700 -2.71400 50.72500 1.000 7.07148 147 VAL D C 1
ATOM 10790 O O . VAL D 1 149 ? 18.76700 -2.53700 50.90700 1.000 8.56508 147 VAL D O 1
ATOM 10803 N N . TYR D 1 150 ? 20.58400 -3.87200 50.92900 1.000 8.45187 148 TYR D N 1
ATOM 10804 C CA . TYR D 1 150 ? 19.92400 -5.07600 51.39800 1.000 8.21143 148 TYR D CA 1
ATOM 10805 C C . TYR D 1 150 ? 20.51100 -5.43800 52.75400 1.000 9.67510 148 TYR D C 1
ATOM 10806 O O . TYR D 1 150 ? 21.73400 -5.42200 52.92400 1.000 9.46185 148 TYR D O 1
ATOM 10824 N N . HIS D 1 151 ? 19.65800 -5.80100 53.70900 1.000 9.06699 149 HIS D N 1
ATOM 10825 C CA . HIS D 1 151 ? 20.11200 -6.15100 55.05100 1.000 9.78372 149 HIS D CA 1
ATOM 10826 C C . HIS D 1 151 ? 19.28600 -7.30100 55.60200 1.000 10.44240 149 HIS D C 1
ATOM 10827 O O . HIS D 1 151 ? 18.07300 -7.17800 55.78400 1.000 10.66812 149 HIS D O 1
ATOM 10840 N N . ASN D 1 152 ? 19.95100 -8.42400 55.85000 1.000 7.64622 150 ASN D N 1
ATOM 10841 C CA . ASN D 1 152 ? 19.39000 -9.54300 56.60000 1.000 7.19621 150 ASN D CA 1
ATOM 10842 C C . ASN D 1 152 ? 19.63600 -9.23300 58.07200 1.000 8.83704 150 ASN D C 1
ATOM 10843 O O . ASN D 1 152 ? 20.75100 -9.38000 58.58500 1.000 9.08374 150 ASN D O 1
ATOM 10854 N N . GLY D 1 153 ? 18.59100 -8.75800 58.74900 1.000 11.25987 151 GLY D N 1
ATOM 10855 C CA . GLY D 1 153 ? 18.70500 -8.34300 60.13700 1.000 11.46524 151 GLY D CA 1
ATOM 10856 C C . GLY D 1 153 ? 18.91700 -9.48100 61.10900 1.000 10.20546 151 GLY D C 1
ATOM 10857 O O . GLY D 1 153 ? 19.20800 -9.22800 62.28400 1.000 15.03308 151 GLY D O 1
ATOM 10861 N N . ILE D 1 154 ? 18.78300 -10.71600 60.64900 1.000 10.17637 152 ILE D N 1
ATOM 10862 C CA . ILE D 1 154 ? 19.00000 -11.87800 61.49200 1.000 8.76702 152 ILE D CA 1
ATOM 10863 C C . ILE D 1 154 ? 20.45400 -12.32200 61.45000 1.000 8.47003 152 ILE D C 1
ATOM 10864 O O . ILE D 1 154 ? 21.08200 -12.51500 62.49300 1.000 10.88551 152 ILE D O 1
ATOM 10880 N N . THR D 1 155 ? 21.02200 -12.47500 60.25300 1.000 9.15596 153 THR D N 1
ATOM 10881 C CA . THR D 1 155 ? 22.38300 -12.98700 60.12100 1.000 7.83805 153 THR D CA 1
ATOM 10882 C C . THR D 1 155 ? 23.44700 -11.89500 60.12000 1.000 8.11858 153 THR D C 1
ATOM 10883 O O . THR D 1 155 ? 24.62200 -12.19500 60.36900 1.000 8.52904 153 THR D O 1
ATOM 10894 N N . GLY D 1 156 ? 23.06700 -10.65000 59.84500 1.000 8.71228 154 GLY D N 1
ATOM 10895 C CA . GLY D 1 156 ? 24.00100 -9.56700 59.66700 1.000 9.99163 154 GLY D CA 1
ATOM 10896 C C . GLY D 1 156 ? 24.42500 -9.31100 58.23700 1.000 9.10434 154 GLY D C 1
ATOM 10897 O O . GLY D 1 156 ? 25.07100 -8.28400 57.98000 1.000 12.16660 154 GLY D O 1
ATOM 10901 N N . GLU D 1 157 ? 24.09300 -10.19500 57.30000 1.000 7.98189 155 GLU D N 1
ATOM 10902 C CA . GLU D 1 157 ? 24.50700 -10.01200 55.91500 1.000 8.08270 155 GLU D CA 1
ATOM 10903 C C . GLU D 1 157 ? 23.96200 -8.70600 55.35800 1.000 8.26587 155 GLU D C 1
ATOM 10904 O O . GLU D 1 157 ? 22.77300 -8.40400 55.49300 1.000 9.37580 155 GLU D O 1
ATOM 10916 N N . THR D 1 158 ? 24.83400 -7.94100 54.70300 1.000 8.95562 156 THR D N 1
ATOM 10917 C CA . THR D 1 158 ? 24.43800 -6.71400 54.02600 1.000 10.00536 156 THR D CA 1
ATOM 10918 C C . THR D 1 158 ? 25.12900 -6.62400 52.67400 1.000 10.25532 156 THR D C 1
ATOM 10919 O O . THR D 1 158 ? 26.30700 -6.96900 52.54600 1.000 12.19790 156 THR D O 1
ATOM 10930 N N . THR D 1 159 ? 24.40100 -6.13800 51.67600 1.000 10.01808 157 THR D N 1
ATOM 10931 C CA . THR D 1 159 ? 24.99000 -5.83300 50.38700 1.000 9.67108 157 THR D CA 1
ATOM 10932 C C . THR D 1 159 ? 24.53900 -4.44400 49.95600 1.000 10.32355 157 THR D C 1
ATOM 10933 O O . THR D 1 159 ? 23.44100 -3.98200 50.30100 1.000 10.61518 157 THR D O 1
ATOM 10944 N N . THR D 1 160 ? 25.41200 -3.78200 49.20300 1.000 11.79356 158 THR D N 1
ATOM 10945 C CA . THR D 1 160 ? 25.11600 -2.50100 48.58000 1.000 10.98266 158 THR D CA 1
ATOM 10946 C C . THR D 1 160 ? 25.51600 -2.61400 47.11900 1.000 12.72284 158 THR D C 1
ATOM 10947 O O . THR D 1 160 ? 26.65400 -2.97000 46.80900 1.000 14.47680 158 THR D O 1
ATOM 10958 N N . THR D 1 161 ? 24.57400 -2.33500 46.22500 1.000 10.52118 159 THR D N 1
ATOM 10959 C CA . THR D 1 161 ? 24.75200 -2.55000 44.79400 1.000 11.63120 159 THR D CA 1
ATOM 10960 C C . THR D 1 161 ? 24.42800 -1.26200 44.06400 1.000 9.96799 159 THR D C 1
ATOM 10961 O O . THR D 1 161 ? 23.38500 -0.66500 44.32200 1.000 9.78617 159 THR D O 1
ATOM 10965 N N . GLU D 1 162 ? 25.29600 -0.85000 43.14400 1.000 11.27168 160 GLU D N 1
ATOM 10966 C CA . GLU D 1 162 ? 25.02800 0.29600 42.27900 1.000 10.21601 160 GLU D CA 1
ATOM 10967 C C . GLU D 1 162 ? 24.52400 -0.19600 40.93200 1.000 11.54149 160 GLU D C 1
ATOM 10968 O O . GLU D 1 162 ? 24.98700 -1.21900 40.42200 1.000 10.73531 160 GLU D O 1
ATOM 10980 N N . TYR D 1 163 ? 23.57700 0.53700 40.35500 1.000 9.49840 161 TYR D N 1
ATOM 10981 C CA . TYR D 1 163 ? 23.00500 0.14300 39.07800 1.000 9.47801 161 TYR D CA 1
ATOM 10982 C C . TYR D 1 163 ? 22.57600 1.40600 38.35600 1.000 9.03688 161 TYR D C 1
ATOM 10983 O O . TYR D 1 163 ? 21.86000 2.23300 38.91900 1.000 9.94730 161 TYR D O 1
ATOM 11001 N N . SER D 1 164 ? 23.04100 1.56500 37.13000 1.000 9.78883 162 SER D N 1
ATOM 11002 C CA . SER D 1 164 ? 22.71100 2.72200 36.30900 1.000 9.64691 162 SER D CA 1
ATOM 11003 C C . SER D 1 164 ? 21.45700 2.46700 35.48100 1.000 9.60180 162 SER D C 1
ATOM 11004 O O . SER D 1 164 ? 21.16800 1.33600 35.07800 1.000 10.27425 162 SER D O 1
ATOM 11012 N N . ASN D 1 165 ? 20.71700 3.54500 35.21400 1.000 6.08547 163 ASN D N 1
ATOM 11013 C CA . ASN D 1 165 ? 19.50700 3.47000 34.41100 1.000 6.67447 163 ASN D CA 1
ATOM 11014 C C . ASN D 1 165 ? 19.83600 3.66900 32.93300 1.000 6.07219 163 ASN D C 1
ATOM 11015 O O . ASN D 1 165 ? 20.25800 4.76300 32.52500 1.000 6.53210 163 ASN D O 1
ATOM 11026 N N . ALA D 1 166 ? 19.60800 2.63200 32.12800 1.000 6.37915 164 ALA D N 1
ATOM 11027 C CA . ALA D 1 166 ? 19.85500 2.72700 30.69500 1.000 8.72824 164 ALA D CA 1
ATOM 11028 C C . ALA D 1 166 ? 18.97000 3.77000 30.02100 1.000 6.67488 164 ALA D C 1
ATOM 11029 O O . ALA D 1 166 ? 19.31200 4.23300 28.92800 1.000 10.03997 164 ALA D O 1
ATOM 11036 N N . ARG D 1 167 ? 17.83300 4.06600 30.65000 1.000 7.11665 165 ARG D N 1
ATOM 11037 C CA A ARG D 1 167 ? 16.98200 5.15500 30.03600 0.647 7.19897 165 ARG D CA 1
ATOM 11038 C CA B ARG D 1 167 ? 16.96700 5.11100 30.12600 0.353 8.25427 165 ARG D CA 1
ATOM 11039 C C . ARG D 1 167 ? 17.32900 6.70800 30.40900 1.000 8.09657 165 ARG D C 1
ATOM 11040 O O . ARG D 1 167 ? 16.85300 7.78500 29.89400 1.000 9.93443 165 ARG D O 1
ATOM 11081 N N . TYR D 1 168 ? 18.40900 6.78700 31.20400 1.000 6.23716 166 TYR D N 1
ATOM 11082 C CA . TYR D 1 168 ? 18.84300 8.13300 31.56200 1.000 6.23009 166 TYR D CA 1
ATOM 11083 C C . TYR D 1 168 ? 19.32200 8.90600 30.33000 1.000 5.80048 166 TYR D C 1
ATOM 11084 O O . TYR D 1 168 ? 20.03200 8.37400 29.47400 1.000 7.70906 166 TYR D O 1
ATOM 11102 N N . VAL D 1 169 ? 18.92900 10.17100 30.24500 1.000 5.90511 167 VAL D N 1
ATOM 11103 C CA . VAL D 1 169 ? 19.31400 11.07500 29.16500 1.000 7.13388 167 VAL D CA 1
ATOM 11104 C C . VAL D 1 169 ? 20.21400 12.15400 29.74800 1.000 6.15126 167 VAL D C 1
ATOM 11105 O O . VAL D 1 169 ? 19.87800 12.78400 30.74900 1.000 6.78302 167 VAL D O 1
ATOM 11118 N N A SER D 1 170 ? 21.42200 12.25400 29.20200 0.628 6.32234 168 SER D N 1
ATOM 11119 N N B SER D 1 170 ? 21.33500 12.42900 29.08900 0.372 6.48024 168 SER D N 1
ATOM 11120 C CA A SER D 1 170 ? 22.32500 13.34200 29.54100 0.628 8.99011 168 SER D CA 1
ATOM 11121 C CA B SER D 1 170 ? 22.34800 13.33200 29.65500 0.372 5.54380 168 SER D CA 1
ATOM 11122 C C A SER D 1 170 ? 21.81700 14.59800 28.84600 0.628 10.58912 168 SER D C 1
ATOM 11123 C C B SER D 1 170 ? 22.20700 14.75000 29.09200 0.372 8.33841 168 SER D C 1
ATOM 11124 O O A SER D 1 170 ? 21.90900 14.72200 27.62000 0.628 13.33709 168 SER D O 1
ATOM 11125 O O B SER D 1 170 ? 22.97900 15.19100 28.25000 0.372 8.84690 168 SER D O 1
ATOM 11140 N N . GLN D 1 171 ? 21.25000 15.50900 29.61900 1.000 13.59877 169 GLN D N 1
ATOM 11141 C CA A GLN D 1 171 ? 20.89500 16.84000 29.13900 0.575 15.49459 169 GLN D CA 1
ATOM 11142 C CA B GLN D 1 171 ? 20.97300 16.84500 29.11900 0.425 8.03335 169 GLN D CA 1
ATOM 11143 C C . GLN D 1 171 ? 21.29300 17.87300 30.19000 1.000 13.02690 169 GLN D C 1
ATOM 11144 O O . GLN D 1 171 ? 21.28500 17.57700 31.38600 1.000 15.18529 169 GLN D O 1
ATOM 11171 N N . GLN D 1 172 ? 21.62100 19.09400 29.74700 1.000 15.54580 170 GLN D N 1
ATOM 11172 C CA A GLN D 1 172 ? 21.95300 20.19900 30.65600 0.518 15.88776 170 GLN D CA 1
ATOM 11173 C CA B GLN D 1 172 ? 21.95800 20.16300 30.68200 0.482 14.70381 170 GLN D CA 1
ATOM 11174 C C . GLN D 1 172 ? 20.67100 20.76300 31.23200 1.000 9.45566 170 GLN D C 1
ATOM 11175 O O . GLN D 1 172 ? 19.97900 21.53100 30.55600 1.000 10.21261 170 GLN D O 1
ATOM 11202 N N . THR D 1 173 ? 20.36700 20.42000 32.47300 1.000 9.17194 171 THR D N 1
ATOM 11203 C CA . THR D 1 173 ? 19.26700 21.03400 33.20000 1.000 8.17461 171 THR D CA 1
ATOM 11204 C C . THR D 1 173 ? 19.69700 21.17500 34.65300 1.000 8.76840 171 THR D C 1
ATOM 11205 O O . THR D 1 173 ? 20.58300 20.45600 35.12500 1.000 8.77541 171 THR D O 1
ATOM 11216 N N . ARG D 1 174 ? 19.04700 22.10200 35.35800 1.000 9.28702 172 ARG D N 1
ATOM 11217 C CA . ARG D 1 174 ? 19.18300 22.27200 36.80000 1.000 7.82476 172 ARG D CA 1
ATOM 11218 C C . ARG D 1 174 ? 17.80600 22.60900 37.35100 1.000 7.00222 172 ARG D C 1
ATOM 11219 O O . ARG D 1 174 ? 16.89000 22.94600 36.60300 1.000 8.51438 172 ARG D O 1
ATOM 11240 N N . ALA D 1 175 ? 17.67500 22.56100 38.67200 1.000 6.64293 173 ALA D N 1
ATOM 11241 C CA . ALA D 1 175 ? 16.41500 22.93000 39.28900 1.000 6.35290 173 ALA D CA 1
ATOM 11242 C C . ALA D 1 175 ? 16.03700 24.37100 38.95100 1.000 6.13603 173 ALA D C 1
ATOM 11243 O O . ALA D 1 175 ? 16.87900 25.22300 38.61500 1.000 7.80254 173 ALA D O 1
ATOM 11250 N N . ASN D 1 176 ? 14.73900 24.62500 39.05200 1.000 6.24783 174 ASN D N 1
ATOM 11251 C CA . ASN D 1 176 ? 14.21800 25.96500 38.86400 1.000 6.76486 174 ASN D CA 1
ATOM 11252 C C . ASN D 1 176 ? 14.76000 26.88000 39.95800 1.000 8.31290 174 ASN D C 1
ATOM 11253 O O . ASN D 1 176 ? 14.82000 26.48100 41.12100 1.000 9.02722 174 ASN D O 1
ATOM 11264 N N . PRO D 1 177 ? 15.12800 28.12200 39.63800 1.000 9.99467 175 PRO D N 1
ATOM 11265 C CA . PRO D 1 177 ? 15.59400 29.03800 40.68800 1.000 10.60548 175 PRO D CA 1
ATOM 11266 C C . PRO D 1 177 ? 14.48600 29.73100 41.46200 1.000 9.93882 175 PRO D C 1
ATOM 11267 O O . PRO D 1 177 ? 14.79600 30.44500 42.42200 1.000 10.82651 175 PRO D O 1
ATOM 11278 N N . ASN D 1 178 ? 13.23000 29.53400 41.08300 1.000 9.70649 176 ASN D N 1
ATOM 11279 C CA . ASN D 1 178 ? 12.09400 30.24600 41.64500 1.000 10.04630 176 ASN D CA 1
ATOM 11280 C C . ASN D 1 178 ? 11.26100 29.35200 42.55200 1.000 9.54273 176 ASN D C 1
ATOM 11281 O O . ASN D 1 178 ? 11.31000 28.12100 42.45700 1.000 8.73999 176 ASN D O 1
ATOM 11292 N N . PRO D 1 179 ? 10.47200 29.94000 43.44000 1.000 10.09269 177 PRO D N 1
ATOM 11293 C CA . PRO D 1 179 ? 9.57200 29.12200 44.25400 1.000 10.82565 177 PRO D CA 1
ATOM 11294 C C . PRO D 1 179 ? 8.47200 28.50500 43.40400 1.000 10.74898 177 PRO D C 1
ATOM 11295 O O . PRO D 1 179 ? 8.08000 29.04600 42.36800 1.000 10.43429 177 PRO D O 1
ATOM 11306 N N . TYR D 1 180 ? 7.95100 27.37400 43.87100 1.000 8.56741 178 TYR D N 1
ATOM 11307 C CA . TYR D 1 180 ? 6.71600 26.83600 43.31900 1.000 8.91047 178 TYR D CA 1
ATOM 11308 C C . TYR D 1 180 ? 5.55000 27.67500 43.81000 1.000 12.49132 178 TYR D C 1
ATOM 11309 O O . TYR D 1 180 ? 5.37300 27.85600 45.02000 1.000 14.81638 178 TYR D O 1
ATOM 11327 N N . THR D 1 181 ? 4.75100 28.16500 42.87200 1.000 14.16258 179 THR D N 1
ATOM 11328 C CA . THR D 1 181 ? 3.49700 28.83800 43.16500 1.000 16.31303 179 THR D CA 1
ATOM 11329 C C . THR D 1 181 ? 2.40500 28.15300 42.35900 1.000 23.13804 179 THR D C 1
ATOM 11330 O O . THR D 1 181 ? 2.62100 27.77600 41.20500 1.000 15.90602 179 THR D O 1
ATOM 11341 N N . SER D 1 182 ? 1.23700 27.99400 42.96600 1.000 19.01938 180 SER D N 1
ATOM 11342 C CA . SER D 1 182 ? 0.15900 27.26500 42.31600 1.000 17.82113 180 SER D CA 1
ATOM 11343 C C . SER D 1 182 ? -0.43900 28.10000 41.18700 1.000 19.77164 180 SER D C 1
ATOM 11344 O O . SER D 1 182 ? -0.72200 29.28700 41.36200 1.000 20.62800 180 SER D O 1
ATOM 11352 N N . ARG D 1 183 ? -0.63700 27.47000 40.02900 1.000 21.74329 181 ARG D N 1
ATOM 11353 C CA . ARG D 1 183 ? -1.19100 28.13100 38.84500 1.000 23.34620 181 ARG D CA 1
ATOM 11354 C C . ARG D 1 183 ? -0.16600 29.06500 38.20600 1.000 35.92006 181 ARG D C 1
ATOM 11355 O O . ARG D 1 183 ? 0.58300 28.66200 37.31300 1.000 37.79640 181 ARG D O 1
#

Solvent-accessible surface area: 36859 Å² total; per-residue (Å²): 140,34,25,36,36,0,34,48,19,10,76,95,58,26,148,47,1,18,92,46,6,1,74,12,142,21,64,30,31,37,6,37,52,14,17,66,45,125,0,39,121,133,40,64,39,56,0,0,6,8,31,6,3,44,38,69,127,133,5,51,56,97,7,82,118,92,27,81,94,22,28,83,25,72,166,60,72,179,41,88,5,73,26,87,0,16,4,0,31,0,12,0,24,54,58,1,35,13,0,32,47,0,17,28,65,50,5,12,77,160,28,105,94,79,41,42,64,121,20,10,37,98,83,9,58,106,23,35,37,0,0,32,18,31,0,34,23,31,6,0,62,85,0,8,84,16,64,20,32,14,139,101,42,110,67,52,77,50,90,84,83,10,109,118,45,56,98,107,169,22,113,3,24,98,80,46,18,78,51,272,132,104,33,30,35,37,0,36,49,19,9,78,93,58,25,151,43,0,22,90,47,5,1,75,11,143,20,73,33,26,19,5,25,48,15,16,67,47,126,0,37,122,131,41,63,39,55,0,2,5,8,32,6,3,43,36,58,129,131,5,50,56,94,6,74,121,97,29,74,97,24,24,83,13,69,162,93,70,180,64,71,4,73,26,88,0,19,4,0,17,0,9,0,24,54,58,0,20,11,0,24,40,0,34,68,65,6,9,78,30,20,5,71,68,68,22,74,125,144,6,57,61,145,77,26,61,99,25,33,38,0,0,7,5,31,0,36,22,22,6,0,62,77,0,6,84,15,67,21,30,19,133,99,42,111,68,59,80,46,91,83,94,10,112,128,45,56,99,86,163,19,110,2,24,97,86,42,6,81,54,118,75,104,26,25,9,30,0,37,50,19,9,76,95,55,9,137,53,0,25,103,98,5,1,71,10,141,16,128,33,36,38,6,4,51,20,22,39,36,89,0,33,125,125,40,63,40,56,1,2,7,8,29,6,3,46,38,67,127,129,5,49,79,91,6,74,97,99,38,93,92,31,7,92,38,20,159,75,72,204,37,150,42,83,20,56,0,12,4,0,24,0,1,0,21,94,83,1,40,13,0,20,30,0,7,32,50,38,23,39,62,156,32,23,76,102,72,106,151,49,99,33,55,125,50,83,16,91,26,32,31,0,0,66,44,133,1,55,18,55,2,0,8,60,1,6,58,16,34,32,14,1,110,99,40,92,80,61,89,43,81,108,79,10,109,110,30,65,29,82,53,37,81,2,14,98,88,43,24,86,123,76,97,31,24,37,34,0,38,52,17,10,75,90,58,21,132,46,0,6,91,54,5,1,32,9,144,14,85,34,37,38,5,7,41,14,23,52,49,129,0,38,129,147,42,61,41,56,0,1,6,7,29,6,4,44,39,71,127,137,5,52,78,106,8,83,96,100,35,89,72,28,33,66,49,52,164,92,56,92,34,145,40,71,25,64,0,14,5,0,17,0,12,0,28,76,48,1,39,14,0,19,21,0,10,36,33,39,24,44,61,158,31,32,85,102,67,140,161,44,100,34,54,125,53,75,15,86,31,36,31,0,0,48,12,25,1,31,2,4,4,0,55,94,1,6,74,19,43,37,14,38,133,99,48,96,73,56,83,67,111,130,73,9,108,78,50,50,102,114,182,34,118,3,23,99,80,13,22,77,66,264